Protein 7NU0 (pdb70)

Secondary structure (DSSP, 8-state):
--SS--HHHHHHHHHHHHHHHTTT-----TTS-EEEEEEPPPPSSS---HHHHHHHHHHHHHHHHHHHTT-EEE---EE--SSHHHHHHHHHTT--HHHHHHHHHHHHHHHHHHTT----GGG-EETTSHHHHHHHHHHHHHHHHHTSEEEE--EEEEETTTTEEE-GGGEETTEETTT-PBPEEEE--EEEE-GGGGHHHHHHGGGG-TBS-HHHHHHHHHHH-EEEEEEEEEEEPTTS-TT--THHHHEEEEEES-GGGGGG--EEEE-TTSHHHHHHHTT-HHHHHHHHHH-----EEEEEEEEE-TTT--EEEEEEETT--TTSSSSEEEE-TTT-HHHHHHHHHTT------EE-TTPPP-TTS--GGGG-SSS-EE-SSGGGTT--HHHHHHHHHHHHHHTTSEEEEEEES---EE-EES-SSSPBP-EEEETTTEEEEPPGGG---PPPS-----SSS-SGGG-HHHHEEE-TTT--EEEE---EE-THHHHTTHHHHTTSTT-SSSSS-HHHHHHH-SEEEEE--GGGTTTHHHHHHHHHHHHHHTTS---S-SEEEEE-PPPEEE--EEEE-TTSSEEEE-GGGEEEE--SSS---EEEETTT--B-EE--SEE--GGGT-PPPHHHHHHHH-HHHHHHHHHHSS-TTS-EE--HHHHHHHHHHHHHHHHHHHHHHHTT---PPP-S--TT--HHHHHHHHHHHHHHHHHHHIIIII---HHHHHHHHHHHHHHHTS---SHHHHHHHHHHHHHHHHHHTTTSHHHHHHHHHHH-SS-HHHH-SPPP-GGGGS--EEEEEEEETTEEEEEEEEETT--HHHHHHHHTTSHHHHHHHTTPPPSEEEEETTTEEEEE-

InterPro domains:
  IPR001412 Aminoacyl-tRNA synthetase, class I, conserved site [PS00178] (42-53)
  IPR002300 Aminoacyl-tRNA synthetase, class Ia [PF00133] (429-586)
  IPR002300 Aminoacyl-tRNA synthetase, class Ia [PF00133] (632-673)
  IPR002302 Leucine-tRNA ligase [MF_00049_B] (4-876)
  IPR002302 Leucine-tRNA ligase [PR00985] (127-144)
  IPR002302 Leucine-tRNA ligase [PR00985] (153-169)
  IPR002302 Leucine-tRNA ligase [PR00985] (185-198)
  IPR002302 Leucine-tRNA ligase [PR00985] (215-234)
  IPR002302 Leucine-tRNA ligase [PR00985] (499-517)
  IPR002302 Leucine-tRNA ligase [PR00985] (538-560)
  IPR002302 Leucine-tRNA ligase [PR00985] (571-581)
  IPR002302 Leucine-tRNA ligase [PTHR43740] (3-876)
  IPR002302 Leucine-tRNA ligase [TIGR00396] (5-876)
  IPR009008 Valyl/Leucyl/Isoleucyl-tRNA synthetase, editing domain [G3DSA:3.90.740.10] (241-422)
  IPR009008 Valyl/Leucyl/Isoleucyl-tRNA synthetase, editing domain [SSF50677] (226-427)
  IPR009080 Aminoacyl-tRNA synthetase, class Ia, anticodon-binding [SSF47323] (677-876)
  IPR013155 Methionyl/Valyl/Leucyl/Isoleucyl-tRNA synthetase, anticodon-binding [PF08264] (718-838)
  IPR014729 Rossmann-like alpha/beta/alpha sandwich fold [G3DSA:3.40.50.620] (32-240)
  IPR014729 Rossmann-like alpha/beta/alpha sandwich fold [G3DSA:3.40.50.620] (423-584)
  IPR015413 Methionyl/Leucyl tRNA synthetase [PF09334] (39-171)

Solvent-accessible surface area: 36883 Å² total; per-residue (Å²): 72,92,104,138,20,100,19,85,52,20,8,75,61,5,33,132,77,20,85,94,49,125,27,23,40,24,70,76,46,102,100,89,80,52,19,0,0,0,7,13,17,8,41,0,13,15,120,2,10,0,13,26,1,2,13,7,0,0,0,0,0,4,1,6,18,52,35,7,62,28,53,12,11,0,11,3,7,0,0,6,0,1,7,5,1,0,2,36,13,0,71,83,82,144,54,22,0,6,49,40,0,62,98,10,7,103,72,0,48,75,0,2,84,27,1,5,17,19,10,2,39,82,20,50,7,9,0,2,87,49,97,4,2,65,17,3,0,48,1,0,4,60,3,36,113,127,31,28,1,53,99,132,84,23,87,8,15,40,0,48,96,12,62,0,0,4,3,55,18,2,38,106,128,38,93,4,48,77,38,40,17,112,32,64,138,106,124,38,44,4,3,33,3,76,2,42,84,30,1,59,50,0,24,73,12,0,100,117,8,145,104,9,41,106,104,0,14,62,61,0,75,88,73,0,4,73,37,94,0,0,8,0,40,0,53,15,6,156,125,2,44,66,74,21,78,54,81,86,30,132,52,3,54,0,27,16,54,32,0,3,2,0,36,0,5,23,6,0,1,0,0,5,76,6,41,3,1,80,16,12,3,76,101,23,100,135,16,80,46,34,36,68,130,50,96,160,128,34,34,11,16,58,15,47,28,79,0,41,1,27,30,54,43,64,140,9,41,0,24,1,6,64,51,8,60,120,70,88,76,27,1,1,15,18,0,7,0,0,5,59,76,80,13,13,108,9,0,56,122,67,139,23,89,47,45,38,2,2,24,16,73,156,74,88,56,47,53,94,56,52,66,130,31,0,24,37,93,155,100,8,68,4,45,102,2,50,116,1,76,51,43,66,32,99,64,0,1,78,30,0,8,64,56,0,99,100,97,52,12,2,59,60,102,51,62,48,154,5,148,21,2,5,0,0,4,28,20,0,1,0,0,1,3,0,1,2,48,10,191,90,54,31,59,10,34,7,59,44,139,123,11,34,10,85,5,34,74,135,14,108,20,85,44,141,35,14,13,0,53,110,28,56,138,17,55,114,39,62,3,51,87,75,52,30,98,10,58,63,18,23,19,1,2,2,0,14,1,0,5,0,0,1,0,2,6,0,2,16,17,164,66,78,123,13,1,9,18,80,108,4,3,92,48,0,16,6,1,24,2,1,0,0,1,61,103,47,0,41,12,7,0,0,0,0,0,0,2,0,0,3,0,53,78,42,65,38,11,99,27,58,17,1,0,87,75,9,7,14,14,10,45,4,24,11,63,1,6,25,57,112,42,141,137,68,31,91,75,58,17,29,42,73,71,13,106,59,78,112,61,118,87,45,152,62,80,50,2,35,32,122,98,64,49,104,98,12,62,58,51,25,68,81,67,2,12,37,66,67,70,1,20,41,13,0,34,113,20,23,112,77,64,2,0,0,0,0,0,3,7,1,5,85,48,5,46,4,86,98,70,5,108,39,44,99,78,22,3,73,27,7,19,149,17,0,145,64,0,10,155,12,0,36,62,6,29,135,120,69,26,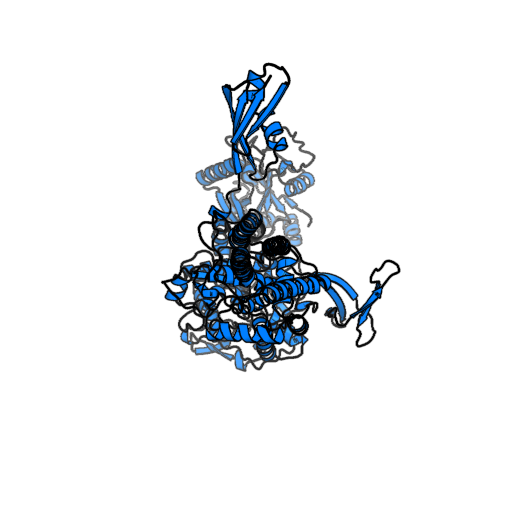51,61,192,25,35,86,46,114,21,112,71,16,46,66,110,6,49,71,0,2,69,50,1,12,40,4,1,41,80,0,30,47,0,1,34,164,91,20,28,1,24,42,0,2,37,13,0,56,93,0,0,73,56,22,84,116,20,122,20,58,62,117,68,0,27,18,0,0,1,19,0,0,17,5,0,0,37,0,0,2,0,0,0,0,0,0,0,2,29,0,7,54,68,5,46,86,59,112,0,42,125,45,15,31,8,110,38,38,123,62,1,52,109,64,51,109,40,67,2,82,0,36,10,98,38,49,66,88,24,114,18,78,13,52,66,118,28,60,61,68,75,12,60,64,32,0,68,82,24,83,15,0,60,73,100,20,136,77,106,109,40,169,53,35,95,40,67,124,51,51,47,0,27,0,30,40

B-factor: mean 41.92, std 20.34, range [17.04, 118.34]

Radius of gyration: 36.24 Å; Cα contacts (8 Å, |Δi|>4): 1679; chains: 1; bounding box: 106×95×85 Å

Sequence (865 aa):
MQEHYQPAAIEPAAQKKWDDARISNVSEDASKPKYYCLSMFPYPSGKLHMGHVRNYTIGDVLSRFKLLNGFNVMQPMGWDAFGMPAENAAMKNNVAPAAWTYDNIEYMKTQLKSLGFAVDWEREVATCKPEYYRWEQWLFTKLFEKGIVYRKNGTVNWDPVDQTVLANEQVIDGRGWRSGALIEKREIPMYYFKITDYAEELLNDLDKLEHWPEQVKTMQRNWIGKSRGMTVRFAVSDDSKQGLEGDYAKFLQVYTTRPDTLMGATYVAVAAEHPLATAAAADKPELQAFIAECKMEKKGVPTGRYVVNPLNGDKLEVWIANYVLWGYGDGAVMAVPAHDERDFEFAAKYNLPKKQVIAVGDNAFDANRWQEWYGDKENGVLVNSGDLDGLDFQTAFDAVAAKLQSQGAGEPKTQYRLRDWGISRQRYWGCPIPIVHCEKCGNVPVPADQLPVVLPENVVPDGMGSPLAKMPEFYETSCPCCGGAAKRETDTMDTFIESSWYFFRYMSPKFSDGMVSAESAKYWGAVDQYIGGIEHAIAHLLYARFFTKLMRDEGLVNVDEPFERRLLTQGMVVCETYYRENDKGGKDWINPADVELTFDDKGRPVSAVLKADGLPVVISGTEKMSKSKNNGVDPQELINAYGADTARLFMMFAAPPEQSLEWSDSGVEGAHRFLRRLWRTVYEYLKQGGAVKAFAGNQDGLSKELKDLRHKLHSTTAKVSDDYGRRQQFNTAIAAVMELLNQYDKTDTGSEQGRAVAQEVLEAAVRLLWPIVPHICETLWSSELNGAKLWEAGWPTVDEAALVKSEIEVMVQVNGKLRGKITVAADASKADLEAAALANEGAVKFMEGKPAKKIIVVPGRLVNIVV

Nearest PDB structures (foldseek):
  7nu0-assembly1_A  TM=1.001E+00  e=0.000E+00  Neisseria gonorrhoeae
  7nu9-assembly1_A  TM=1.000E+00  e=0.000E+00  Neisseria gonorrhoeae
  7nuc-assembly1_A  TM=1.000E+00  e=0.000E+00  Neisseria gonorrhoeae
  7nu2-assembly1_A  TM=8.880E-01  e=0.000E+00  Neisseria gonorrhoeae
  6ykw-assembly1_A  TM=8.894E-01  e=0.000E+00  Neisseria gonorrhoeae

Foldseek 3Di:
DDQDDDQVPQLVVVLVVCVVVCLLAFDLDPVFAAAEQEEQEDALQFFDFLLVLLQQLLSLLLQLQVLLVGHRYAYAYEYLQFFDRQCVSCVVVVHFSLVSRVVSRVNRVVLVSQLNRSHNHVLYDYCLDQLNVLFLLVLLQVCPVVVQKDKDWDKFWAAVQSGKTAWPLQQDPCHGVQFRHHTDIDTDIFIFRNLVVCLVVLLVCLVVQPFEPPVLNVVQNVQFAKAKKKKFWFAWDPVLQAQDDDCRSGTQIAIGSQLLCLLQFAAKEAECPQRSLCRLCVVPVVSVVVSVVLCVPKDKDWRPIWTARLQPGDTHTYMYISVQDPVNVRRMHTAALQQDVVSVVVCLVVVTDHDQFKDADPDDGDSNDDDNCSNVQARIATDPRPPSGGPHNVRSVVVSQVSCVVVVRMHMDMDTPDDTTGWWIQEQRAQFNQWKADPPPGTHGHDSVPPDLRRDRPDHDPSDTRPQVVCCVRFFDADPVPRHTIGGDRTHGHSLSSLLCVSQCSLPVSDNPHNHDQVSLVSNPANAEYEEASSCSHPNLSSNLSVVCSCVVVVNHVDNGRYNHYDHFAFAKEWWKWDQDPVRGTHTDEPVQKDFDADPVGHGDWIAGNVVRHTIDGDGMDGADSSNNHRHRVVVVCVVQRSLLSLQLSQAQDWGRDYGYDDVVSSVVSSVVLSVLSNLLVVLCVQPHADAADDDDCPVPDPLLLVLLLLQLVLLVVLCCCSPPVSTRNVNVVSLVVSVVSLVVGDLNDPVSRNNVLNSSLQSLLSCCSRRVSSSQVSNVRHDPDGSSVVRHDDRDVSSNDAAKAKEFEEEQPHTFDIDIGHPPDDPVSVVVGNCVDPRNVVVCVPDAFPDWDDDPRYYIYGYD

Structure (mmCIF, N/CA/C/O backbone):
data_7NU0
#
_entry.id   7NU0
#
_cell.length_a   48.511
_cell.length_b   81.441
_cell.length_c   215.713
_cell.angle_alpha   90.000
_cell.angle_beta   90.000
_cell.angle_gamma   90.000
#
_symmetry.space_group_name_H-M   'P 21 21 21'
#
loop_
_entity.id
_entity.type
_entity.pdbx_description
1 polymer 'Leucine--tRNA ligase'
2 non-polymer 1,2-ETHANEDIOL
3 non-polymer "ADENOSINE-5'-TRIPHOSPHATE"
4 non-polymer 'MAGNESIUM ION'
5 non-polymer 2-AMINO-4-METHYL-PENTAN-1-OL
6 non-polymer 'ZINC ION'
7 water water
#
loop_
_atom_site.group_PDB
_atom_site.id
_atom_site.type_symbol
_atom_site.label_atom_id
_atom_site.label_alt_id
_atom_site.label_comp_id
_atom_site.label_asym_id
_atom_site.label_entity_id
_atom_site.label_seq_id
_atom_site.pdbx_PDB_ins_code
_atom_site.Cartn_x
_atom_site.Cartn_y
_atom_site.Cartn_z
_atom_site.occupancy
_atom_site.B_iso_or_equiv
_atom_site.auth_seq_id
_atom_site.auth_comp_id
_atom_site.auth_asym_id
_atom_site.auth_atom_id
_atom_site.pdbx_PDB_model_num
ATOM 1 N N . MET A 1 2 ? 9.326 -48.246 -49.603 1.00 56.10 1 MET A N 1
ATOM 2 C CA . MET A 1 2 ? 9.042 -47.302 -48.524 1.00 50.83 1 MET A CA 1
ATOM 3 C C . MET A 1 2 ? 8.466 -48.016 -47.299 1.00 50.53 1 MET A C 1
ATOM 4 O O . MET A 1 2 ? 7.529 -48.805 -47.425 1.00 49.46 1 MET A O 1
ATOM 9 N N . GLN A 1 3 ? 9.026 -47.740 -46.120 1.00 41.11 2 GLN A N 1
ATOM 10 C CA . GLN A 1 3 ? 8.528 -48.356 -44.895 1.00 46.04 2 GLN A CA 1
ATOM 11 C C . GLN A 1 3 ? 7.191 -47.745 -44.487 1.00 43.02 2 GLN A C 1
ATOM 12 O O . GLN A 1 3 ? 6.937 -46.554 -44.689 1.00 40.50 2 GLN A O 1
ATOM 15 N N . GLU A 1 4 ? 6.337 -48.572 -43.882 1.00 38.09 3 GLU A N 1
ATOM 16 C CA . GLU A 1 4 ? 5.019 -48.094 -43.482 1.00 39.40 3 GLU A CA 1
ATOM 17 C C . GLU A 1 4 ? 5.090 -47.176 -42.268 1.00 39.06 3 GLU A C 1
ATOM 18 O O . GLU A 1 4 ? 4.304 -46.227 -42.163 1.00 35.40 3 GLU A O 1
ATOM 24 N N . HIS A 1 5 ? 6.010 -47.427 -41.342 1.00 36.48 4 HIS A N 1
ATOM 25 C CA . HIS A 1 5 ? 6.030 -46.669 -40.098 1.00 40.51 4 HIS A CA 1
ATOM 26 C C . HIS A 1 5 ? 6.986 -45.486 -40.185 1.00 35.92 4 HIS A C 1
ATOM 27 O O . HIS A 1 5 ? 8.102 -45.606 -40.695 1.00 35.38 4 HIS A O 1
ATOM 34 N N . TYR A 1 6 ? 6.517 -44.334 -39.701 1.00 30.63 5 TYR A N 1
ATOM 35 C CA . TYR A 1 6 ? 7.314 -43.113 -39.647 1.00 29.07 5 TYR A CA 1
ATOM 36 C C . TYR A 1 6 ? 8.311 -43.236 -38.501 1.00 33.38 5 TYR A C 1
ATOM 37 O O . TYR A 1 6 ? 7.919 -43.279 -37.330 1.00 29.67 5 TYR A O 1
ATOM 46 N N . GLN A 1 7 ? 9.598 -43.275 -38.837 1.00 28.49 6 GLN A N 1
ATOM 47 C CA . GLN A 1 7 ? 10.663 -43.633 -37.897 1.00 33.07 6 GLN A CA 1
ATOM 48 C C . GLN A 1 7 ? 11.747 -42.563 -37.930 1.00 31.93 6 GLN A C 1
ATOM 49 O O . GLN A 1 7 ? 12.750 -42.698 -38.644 1.00 32.87 6 GLN A O 1
ATOM 55 N N . PRO A 1 8 ? 11.577 -41.482 -37.154 1.00 30.47 7 PRO A N 1
ATOM 56 C CA . PRO A 1 8 ? 12.545 -40.373 -37.200 1.00 25.23 7 PRO A CA 1
ATOM 57 C C . PRO A 1 8 ? 13.986 -40.789 -36.963 1.00 28.22 7 PRO A C 1
ATOM 58 O O . PRO A 1 8 ? 14.884 -40.285 -37.648 1.00 26.05 7 PRO A O 1
ATOM 62 N N . ALA A 1 9 ? 14.232 -41.696 -36.009 1.00 25.61 8 ALA A N 1
ATOM 63 C CA . ALA A 1 9 ? 15.601 -42.101 -35.696 1.00 31.01 8 ALA A CA 1
ATOM 64 C C . ALA A 1 9 ? 16.304 -42.720 -36.897 1.00 30.67 8 ALA A C 1
ATOM 65 O O . ALA A 1 9 ? 17.537 -42.696 -36.972 1.00 38.12 8 ALA A O 1
ATOM 67 N N . ALA A 1 10 ? 15.549 -43.284 -37.836 1.00 36.38 9 ALA A N 1
ATOM 68 C CA . ALA A 1 10 ? 16.168 -43.793 -39.052 1.00 38.05 9 ALA A CA 1
ATOM 69 C C . ALA A 1 10 ? 16.409 -42.668 -40.052 1.00 41.66 9 ALA A C 1
ATOM 70 O O . ALA A 1 10 ? 17.539 -42.461 -40.511 1.00 44.29 9 ALA A O 1
ATOM 72 N N . ILE A 1 11 ? 15.370 -41.893 -40.357 1.00 30.95 10 ILE A N 1
ATOM 73 C CA . ILE A 1 11 ? 15.449 -40.991 -41.498 1.00 26.37 10 ILE A CA 1
ATOM 74 C C . ILE A 1 11 ? 16.136 -39.664 -41.187 1.00 26.30 10 ILE A C 1
ATOM 75 O O . ILE A 1 11 ? 16.693 -39.042 -42.103 1.00 28.06 10 ILE A O 1
ATOM 80 N N . GLU A 1 12 ? 16.146 -39.201 -39.930 1.00 23.53 11 GLU A N 1
ATOM 81 C CA . GLU A 1 12 ? 16.732 -37.884 -39.680 1.00 23.55 11 GLU A CA 1
ATOM 82 C C . GLU A 1 12 ? 18.253 -37.896 -39.760 1.00 27.66 11 GLU A C 1
ATOM 83 O O . GLU A 1 12 ? 18.817 -37.021 -40.443 1.00 25.76 11 GLU A O 1
ATOM 89 N N . PRO A 1 13 ? 18.977 -38.838 -39.137 1.00 28.64 12 PRO A N 1
ATOM 90 C CA . PRO A 1 13 ? 20.433 -38.878 -39.364 1.00 28.66 12 PRO A CA 1
ATOM 91 C C . PRO A 1 13 ? 20.801 -39.045 -40.829 1.00 27.95 12 PRO A C 1
ATOM 92 O O . PRO A 1 13 ? 21.801 -38.473 -41.284 1.00 27.11 12 PRO A O 1
ATOM 96 N N . ALA A 1 14 ? 20.019 -39.821 -41.584 1.00 25.70 13 ALA A N 1
ATOM 97 C CA . ALA A 1 14 ? 20.343 -40.058 -42.989 1.00 31.14 13 ALA A CA 1
ATOM 98 C C . ALA A 1 14 ? 20.151 -38.798 -43.826 1.00 29.91 13 ALA A C 1
ATOM 99 O O . ALA A 1 14 ? 20.943 -38.526 -44.737 1.00 28.74 13 ALA A O 1
ATOM 101 N N . ALA A 1 15 ? 19.105 -38.020 -43.540 1.00 26.72 14 ALA A N 1
ATOM 102 C CA . ALA A 1 15 ? 18.908 -36.760 -44.253 1.00 26.32 14 ALA A CA 1
ATOM 103 C C . ALA A 1 15 ? 20.007 -35.760 -43.915 1.00 27.04 14 ALA A C 1
ATOM 104 O O . ALA A 1 15 ? 20.503 -35.047 -44.795 1.00 28.87 14 ALA A O 1
ATOM 106 N N . GLN A 1 16 ? 20.403 -35.694 -42.646 1.00 25.96 15 GLN A N 1
ATOM 107 C CA . GLN A 1 16 ? 21.482 -34.788 -42.264 1.00 26.77 15 GLN A CA 1
ATOM 108 C C . GLN A 1 16 ? 22.794 -35.178 -42.942 1.00 28.61 15 GLN A C 1
ATOM 109 O O . GLN A 1 16 ? 23.514 -34.316 -43.458 1.00 26.98 15 GLN A O 1
ATOM 115 N N . LYS A 1 17 ? 23.108 -36.474 -42.979 1.00 25.01 16 LYS A N 1
ATOM 116 C CA . LYS A 1 17 ? 24.298 -36.918 -43.706 1.00 28.28 16 LYS A CA 1
ATOM 117 C C . LYS A 1 17 ? 24.225 -36.522 -45.177 1.00 29.60 16 LYS A C 1
ATOM 118 O O . LYS A 1 17 ? 25.224 -36.093 -45.767 1.00 31.32 16 LYS A O 1
ATOM 124 N N . LYS A 1 18 ? 23.043 -36.654 -45.782 1.00 27.67 17 LYS A N 1
ATOM 125 C CA . LYS A 1 18 ? 22.885 -36.326 -47.196 1.00 32.38 17 LYS A CA 1
ATOM 126 C C . LYS A 1 18 ? 23.117 -34.839 -47.449 1.00 34.59 17 LYS A C 1
ATOM 127 O O . LYS A 1 18 ? 23.815 -34.467 -48.402 1.00 28.88 17 LYS A O 1
ATOM 133 N N . TRP A 1 19 ? 22.559 -33.970 -46.596 1.00 26.96 18 TRP A N 1
ATOM 134 C CA . TRP A 1 19 ? 22.789 -32.534 -46.756 1.00 27.05 18 TRP A CA 1
ATOM 135 C C . TRP A 1 19 ? 24.242 -32.171 -46.482 1.00 28.80 18 TRP A C 1
ATOM 136 O O . TRP A 1 19 ? 24.819 -31.332 -47.185 1.00 30.83 18 TRP A O 1
ATOM 147 N N . ASP A 1 20 ? 24.840 -32.770 -45.445 1.00 25.34 19 ASP A N 1
ATOM 148 C CA . ASP A 1 20 ? 26.234 -32.484 -45.116 1.00 30.29 19 ASP A CA 1
ATOM 149 C C . ASP A 1 20 ? 27.156 -32.864 -46.267 1.00 33.11 19 ASP A C 1
ATOM 150 O O . ASP A 1 20 ? 28.054 -32.097 -46.640 1.00 29.78 19 ASP A O 1
ATOM 155 N N . ASP A 1 21 ? 26.960 -34.062 -46.825 1.00 27.78 20 ASP A N 1
ATOM 156 C CA . ASP A 1 21 ? 27.800 -34.517 -47.926 1.00 32.25 20 ASP A CA 1
ATOM 157 C C . ASP A 1 21 ? 27.678 -33.591 -49.129 1.00 33.99 20 ASP A C 1
ATOM 158 O O . ASP A 1 21 ? 28.678 -33.284 -49.790 1.00 34.44 20 ASP A O 1
ATOM 163 N N . ALA A 1 22 ? 26.462 -33.125 -49.421 1.00 28.62 21 ALA A N 1
ATOM 164 C CA . ALA A 1 22 ? 26.229 -32.216 -50.537 1.00 34.62 21 ALA A CA 1
ATOM 165 C C . ALA A 1 22 ? 26.751 -30.809 -50.274 1.00 35.05 21 ALA A C 1
ATOM 166 O O . ALA A 1 22 ? 26.823 -30.010 -51.215 1.00 32.58 21 ALA A O 1
ATOM 168 N N . ARG A 1 23 ? 27.100 -30.489 -49.026 1.00 27.99 22 ARG A N 1
ATOM 169 C CA . ARG A 1 23 ? 27.645 -29.179 -48.661 1.00 29.55 22 ARG A CA 1
ATOM 170 C C . ARG A 1 23 ? 26.687 -28.046 -49.021 1.00 32.47 22 ARG A C 1
ATOM 171 O O . ARG A 1 23 ? 27.108 -26.938 -49.359 1.00 32.27 22 ARG A O 1
ATOM 179 N N . ILE A 1 24 ? 25.383 -28.321 -48.917 1.00 30.07 23 ILE A N 1
ATOM 180 C CA . ILE A 1 24 ? 24.356 -27.342 -49.271 1.00 32.64 23 ILE A CA 1
ATOM 181 C C . ILE A 1 24 ? 24.496 -26.064 -48.455 1.00 32.46 23 ILE A C 1
ATOM 182 O O . ILE A 1 24 ? 24.235 -24.961 -48.958 1.00 31.16 23 ILE A O 1
ATOM 187 N N . SER A 1 25 ? 24.908 -26.176 -47.196 1.00 28.04 24 SER A N 1
ATOM 188 C CA . SER A 1 25 ? 24.946 -25.025 -46.305 1.00 22.40 24 SER A CA 1
ATOM 189 C C . SER A 1 25 ? 26.321 -24.385 -46.193 1.00 26.60 24 SER A C 1
ATOM 190 O O . SER A 1 25 ? 26.455 -23.361 -45.515 1.00 26.81 24 SER A O 1
ATOM 193 N N . ASN A 1 26 ? 27.337 -24.936 -46.848 1.00 28.96 25 ASN A N 1
ATOM 194 C CA . ASN A 1 26 ? 28.674 -24.355 -46.825 1.00 26.45 25 ASN A CA 1
ATOM 195 C C . ASN A 1 26 ? 28.803 -23.417 -48.021 1.00 36.54 25 ASN A C 1
ATOM 196 O O . ASN A 1 26 ? 28.844 -23.871 -49.168 1.00 36.23 25 ASN A O 1
ATOM 201 N N . VAL A 1 27 ? 28.856 -22.109 -47.764 1.00 26.74 26 VAL A N 1
ATOM 202 C CA . VAL A 1 27 ? 28.754 -21.134 -48.843 1.00 26.37 26 VAL A CA 1
ATOM 203 C C . VAL A 1 27 ? 30.024 -20.301 -48.927 1.00 32.67 26 VAL A C 1
ATOM 204 O O . VAL A 1 27 ? 30.764 -20.132 -47.951 1.00 26.62 26 VAL A O 1
ATOM 208 N N . SER A 1 28 ? 30.275 -19.796 -50.125 1.00 28.94 27 SER A N 1
ATOM 209 C CA . SER A 1 28 ? 31.394 -18.924 -50.435 1.00 30.70 27 SER A CA 1
ATOM 210 C C . SER A 1 28 ? 30.845 -17.615 -50.989 1.00 36.60 27 SER A C 1
ATOM 211 O O . SER A 1 28 ? 29.633 -17.434 -51.128 1.00 33.27 27 SER A O 1
ATOM 214 N N . GLU A 1 29 ? 31.745 -16.694 -51.323 1.00 30.84 28 GLU A N 1
ATOM 215 C CA . GLU A 1 29 ? 31.328 -15.412 -51.885 1.00 30.51 28 GLU A CA 1
ATOM 216 C C . GLU A 1 29 ? 31.076 -15.606 -53.381 1.00 41.24 28 GLU A C 1
ATOM 217 O O . GLU A 1 29 ? 31.890 -15.265 -54.241 1.00 43.40 28 GLU A O 1
ATOM 223 N N . ASP A 1 30 ? 29.900 -16.163 -53.684 1.00 41.60 29 ASP A N 1
ATOM 224 C CA . ASP A 1 30 ? 29.536 -16.596 -55.033 1.00 45.70 29 ASP A CA 1
ATOM 225 C C . ASP A 1 30 ? 28.783 -15.478 -55.750 1.00 46.92 29 ASP A C 1
ATOM 226 O O . ASP A 1 30 ? 27.624 -15.191 -55.430 1.00 42.47 29 ASP A O 1
ATOM 231 N N . ALA A 1 31 ? 29.431 -14.866 -56.739 1.00 47.63 30 ALA A N 1
ATOM 232 C CA . ALA A 1 31 ? 28.823 -13.796 -57.517 1.00 55.75 30 ALA A CA 1
ATOM 233 C C . ALA A 1 31 ? 27.778 -14.296 -58.504 1.00 50.81 30 ALA A C 1
ATOM 234 O O . ALA A 1 31 ? 27.112 -13.472 -59.141 1.00 50.17 30 ALA A O 1
ATOM 236 N N . SER A 1 32 ? 27.614 -15.615 -58.642 1.00 45.22 31 SER A N 1
ATOM 237 C CA . SER A 1 32 ? 26.628 -16.164 -59.565 1.00 48.49 31 SER A CA 1
ATOM 238 C C . SER A 1 32 ? 25.218 -16.135 -58.988 1.00 49.65 31 SER A C 1
ATOM 239 O O . SER A 1 32 ? 24.246 -16.083 -59.750 1.00 51.04 31 SER A O 1
ATOM 242 N N . LYS A 1 33 ? 25.083 -16.170 -57.661 1.00 44.12 32 LYS A N 1
ATOM 243 C CA . LYS A 1 33 ? 23.781 -16.175 -57.014 1.00 45.43 32 LYS A CA 1
ATOM 244 C C . LYS A 1 33 ? 23.658 -14.987 -56.068 1.00 34.56 32 LYS A C 1
ATOM 245 O O . LYS A 1 33 ? 24.648 -14.567 -55.463 1.00 34.69 32 LYS A O 1
ATOM 251 N N . PRO A 1 34 ? 22.460 -14.428 -55.916 1.00 33.54 33 PRO A N 1
ATOM 252 C CA . PRO A 1 34 ? 22.291 -13.310 -54.982 1.00 33.15 33 PRO A CA 1
ATOM 253 C C . PRO A 1 34 ? 22.436 -13.774 -53.538 1.00 33.12 33 PRO A C 1
ATOM 254 O O . PRO A 1 34 ? 21.928 -14.829 -53.149 1.00 28.34 33 PRO A O 1
ATOM 258 N N . LYS A 1 35 ? 23.153 -12.982 -52.748 1.00 32.67 34 LYS A N 1
ATOM 259 C CA . LYS A 1 35 ? 23.433 -13.369 -51.375 1.00 31.07 34 LYS A CA 1
ATOM 260 C C . LYS A 1 35 ? 22.200 -13.186 -50.497 1.00 30.10 34 LYS A C 1
ATOM 261 O O . LYS A 1 35 ? 21.339 -12.336 -50.753 1.00 26.26 34 LYS A O 1
ATOM 267 N N . TYR A 1 36 ? 22.120 -14.006 -49.451 1.00 23.33 35 TYR A N 1
ATOM 268 C CA . TYR A 1 36 ? 21.103 -13.853 -48.415 1.00 24.05 35 TYR A CA 1
ATOM 269 C C . TYR A 1 36 ? 21.734 -14.260 -47.095 1.00 26.76 35 TYR A C 1
ATOM 270 O O . TYR A 1 36 ? 22.128 -15.416 -46.926 1.00 26.86 35 TYR A O 1
ATOM 279 N N . TYR A 1 37 ? 21.838 -13.315 -46.175 1.00 22.86 36 TYR A N 1
ATOM 280 C CA . TYR A 1 37 ? 22.503 -13.536 -44.896 1.00 20.98 36 TYR A CA 1
ATOM 281 C C . TYR A 1 37 ? 21.413 -13.528 -43.836 1.00 23.12 36 TYR A C 1
ATOM 282 O O . TYR A 1 37 ? 20.853 -12.474 -43.523 1.00 22.13 36 TYR A O 1
ATOM 291 N N . CYS A 1 38 ? 21.084 -14.711 -43.325 1.00 17.04 37 CYS A N 1
ATOM 292 C CA . CYS A 1 38 ? 20.063 -14.883 -42.302 1.00 22.47 37 CYS A CA 1
ATOM 293 C C . CYS A 1 38 ? 20.750 -15.306 -41.013 1.00 25.24 37 CYS A C 1
ATOM 294 O O . CYS A 1 38 ? 21.492 -16.290 -40.999 1.00 26.36 37 CYS A O 1
ATOM 297 N N . LEU A 1 39 ? 20.503 -14.563 -39.940 1.00 25.79 38 LEU A N 1
ATOM 298 C CA . LEU A 1 39 ? 21.249 -14.717 -38.700 1.00 23.68 38 LEU A CA 1
ATOM 299 C C . LEU A 1 39 ? 20.290 -14.777 -37.523 1.00 24.44 38 LEU A C 1
ATOM 300 O O . LEU A 1 39 ? 19.433 -13.900 -37.376 1.00 21.08 38 LEU A O 1
ATOM 305 N N . SER A 1 40 ? 20.428 -15.811 -36.690 1.00 18.19 39 SER A N 1
ATOM 306 C CA . SER A 1 40 ? 19.745 -15.872 -35.403 1.00 22.50 39 SER A CA 1
ATOM 307 C C . SER A 1 40 ? 20.736 -15.523 -34.294 1.00 24.32 39 SER A C 1
ATOM 308 O O . SER A 1 40 ? 21.910 -15.895 -34.360 1.00 23.28 39 SER A O 1
ATOM 311 N N . MET A 1 41 ? 20.261 -14.821 -33.266 1.00 21.94 40 MET A N 1
ATOM 312 C CA . MET A 1 41 ? 21.167 -14.370 -32.213 1.00 17.55 40 MET A CA 1
ATOM 313 C C . MET A 1 41 ? 21.798 -15.561 -31.508 1.00 20.50 40 MET A C 1
ATOM 314 O O . MET A 1 41 ? 21.091 -16.467 -31.050 1.00 20.85 40 MET A O 1
ATOM 319 N N . PHE A 1 42 ? 23.157 -15.558 -31.418 1.00 21.74 41 PHE A N 1
ATOM 320 C CA . PHE A 1 42 ? 23.832 -16.759 -30.940 1.00 21.90 41 PHE A CA 1
ATOM 321 C C . PHE A 1 42 ? 23.730 -16.891 -29.416 1.00 23.56 41 PHE A C 1
ATOM 322 O O . PHE A 1 42 ? 23.541 -15.898 -28.708 1.00 21.98 41 PHE A O 1
ATOM 330 N N . PRO A 1 43 ? 23.778 -18.117 -28.899 1.00 20.13 42 PRO A N 1
ATOM 331 C CA . PRO A 1 43 ? 23.494 -18.331 -27.477 1.00 19.35 42 PRO A CA 1
ATOM 332 C C . PRO A 1 43 ? 24.720 -18.139 -26.591 1.00 22.48 42 PRO A C 1
ATOM 333 O O . PRO A 1 43 ? 25.868 -18.312 -27.004 1.00 20.31 42 PRO A O 1
ATOM 337 N N . TYR A 1 44 ? 24.443 -17.818 -25.319 1.00 22.63 43 TYR A N 1
ATOM 338 C CA . TYR A 1 44 ? 25.460 -17.935 -24.280 1.00 24.41 43 TYR A CA 1
ATOM 339 C C . TYR A 1 44 ? 25.639 -19.404 -23.894 1.00 22.74 43 TYR A C 1
ATOM 340 O O . TYR A 1 44 ? 24.655 -20.144 -23.812 1.00 23.67 43 TYR A O 1
ATOM 349 N N . PRO A 1 45 ? 26.874 -19.854 -23.654 1.00 22.41 44 PRO A N 1
ATOM 350 C CA . PRO A 1 45 ? 27.071 -21.184 -23.041 1.00 32.35 44 PRO A CA 1
ATOM 351 C C . PRO A 1 45 ? 26.781 -21.132 -21.547 1.00 29.34 44 PRO A C 1
ATOM 352 O O . PRO A 1 45 ? 27.677 -21.158 -20.696 1.00 27.35 44 PRO A O 1
ATOM 356 N N . SER A 1 46 ? 25.495 -21.038 -21.222 1.00 26.38 45 SER A N 1
ATOM 357 C CA . SER A 1 46 ? 25.036 -20.851 -19.851 1.00 27.76 45 SER A CA 1
ATOM 358 C C . SER A 1 46 ? 24.125 -21.985 -19.396 1.00 31.19 45 SER A C 1
ATOM 359 O O . SER A 1 46 ? 23.369 -21.820 -18.432 1.00 27.26 45 SER A O 1
ATOM 362 N N . GLY A 1 47 ? 24.177 -23.127 -20.073 1.00 25.77 46 GLY A N 1
ATOM 363 C CA . GLY A 1 47 ? 23.356 -24.277 -19.763 1.00 31.78 46 GLY A CA 1
ATOM 364 C C . GLY A 1 47 ? 22.981 -25.008 -21.039 1.00 34.04 46 GLY A C 1
ATOM 365 O O . GLY A 1 47 ? 23.546 -24.771 -22.104 1.00 28.33 46 GLY A O 1
ATOM 366 N N . LYS A 1 48 ? 22.001 -25.901 -20.935 1.00 28.40 47 LYS A N 1
ATOM 367 C CA . LYS A 1 48 ? 21.522 -26.618 -22.108 1.00 26.14 47 LYS A CA 1
ATOM 368 C C . LYS A 1 48 ? 20.545 -25.756 -22.895 1.00 23.05 47 LYS A C 1
ATOM 369 O O . LYS A 1 48 ? 19.757 -25.002 -22.320 1.00 30.42 47 LYS A O 1
ATOM 375 N N . LEU A 1 49 ? 20.597 -25.868 -24.219 1.00 26.76 48 LEU A N 1
ATOM 376 C CA . LEU A 1 49 ? 19.543 -25.260 -25.018 1.00 25.04 48 LEU A CA 1
ATOM 377 C C . LEU A 1 49 ? 18.196 -25.879 -24.653 1.00 24.73 48 LEU A C 1
ATOM 378 O O . LEU A 1 49 ? 18.114 -26.983 -24.100 1.00 25.99 48 LEU A O 1
ATOM 383 N N . HIS A 1 50 ? 17.127 -25.136 -24.935 1.00 25.29 49 HIS A N 1
ATOM 384 C CA . HIS A 1 50 ? 15.778 -25.581 -24.626 1.00 24.94 49 HIS A CA 1
ATOM 385 C C . HIS A 1 50 ? 14.875 -25.267 -25.815 1.00 23.11 49 HIS A C 1
ATOM 386 O O . HIS A 1 50 ? 15.327 -24.766 -26.853 1.00 24.68 49 HIS A O 1
ATOM 393 N N . MET A 1 51 ? 13.585 -25.572 -25.661 1.00 23.61 50 MET A N 1
ATOM 394 C CA . MET A 1 51 ? 12.650 -25.449 -26.777 1.00 22.00 50 MET A CA 1
ATOM 395 C C . MET A 1 51 ? 12.435 -23.997 -27.207 1.00 24.07 50 MET A C 1
ATOM 396 O O . MET A 1 51 ? 12.005 -23.754 -28.343 1.00 27.08 50 MET A O 1
ATOM 401 N N . GLY A 1 52 ? 12.742 -23.028 -26.342 1.00 23.98 51 GLY A N 1
ATOM 402 C CA . GLY A 1 52 ? 12.743 -21.639 -26.783 1.00 23.00 51 GLY A CA 1
ATOM 403 C C . GLY A 1 52 ? 13.800 -21.372 -27.842 1.00 28.06 51 GLY A C 1
ATOM 404 O O . GLY A 1 52 ? 13.547 -20.668 -28.827 1.00 21.56 51 GLY A O 1
ATOM 405 N N . HIS A 1 53 ? 14.998 -21.935 -27.660 1.00 21.94 52 HIS A N 1
ATOM 406 C CA . HIS A 1 53 ? 16.003 -21.884 -28.720 1.00 24.41 52 HIS A CA 1
ATOM 407 C C . HIS A 1 53 ? 15.517 -22.567 -29.987 1.00 25.50 52 HIS A C 1
ATOM 408 O O . HIS A 1 53 ? 15.798 -22.098 -31.097 1.00 27.18 52 HIS A O 1
ATOM 415 N N . VAL A 1 54 ? 14.813 -23.691 -29.850 1.00 22.86 53 VAL A N 1
ATOM 416 C CA . VAL A 1 54 ? 14.259 -24.352 -31.030 1.00 24.41 53 VAL A CA 1
ATOM 417 C C . VAL A 1 54 ? 13.359 -23.397 -31.797 1.00 25.34 53 VAL A C 1
ATOM 418 O O . VAL A 1 54 ? 13.435 -23.309 -33.026 1.00 24.01 53 VAL A O 1
ATOM 422 N N . ARG A 1 55 ? 12.515 -22.644 -31.091 1.00 23.50 54 ARG A N 1
ATOM 423 C CA . ARG A 1 55 ? 11.647 -21.697 -31.788 1.00 22.03 54 ARG A CA 1
ATOM 424 C C . ARG A 1 55 ? 12.466 -20.625 -32.497 1.00 22.01 54 ARG A C 1
ATOM 425 O O . ARG A 1 55 ? 12.249 -20.350 -33.685 1.00 23.63 54 ARG A O 1
ATOM 433 N N . ASN A 1 56 ? 13.413 -20.005 -31.776 1.00 22.52 55 ASN A N 1
ATOM 434 C CA . ASN A 1 56 ? 14.266 -18.958 -32.345 1.00 23.58 55 ASN A CA 1
ATOM 435 C C . ASN A 1 56 ? 14.976 -19.456 -33.597 1.00 25.02 55 ASN A C 1
ATOM 436 O O . ASN A 1 56 ? 14.938 -18.815 -34.653 1.00 21.37 55 ASN A O 1
ATOM 441 N N . TYR A 1 57 ? 15.631 -20.607 -33.491 1.00 20.35 56 TYR A N 1
ATOM 442 C CA . TYR A 1 57 ? 16.514 -21.060 -34.551 1.00 20.00 56 TYR A CA 1
ATOM 443 C C . TYR A 1 57 ? 15.769 -21.781 -35.667 1.00 23.26 56 TYR A C 1
ATOM 444 O O . TYR A 1 57 ? 16.262 -21.805 -36.805 1.00 25.42 56 TYR A O 1
ATOM 453 N N . THR A 1 58 ? 14.595 -22.352 -35.380 1.00 22.18 57 THR A N 1
ATOM 454 C CA . THR A 1 58 ? 13.778 -22.900 -36.465 1.00 22.69 57 THR A CA 1
ATOM 455 C C . THR A 1 58 ? 13.198 -21.782 -37.328 1.00 21.95 57 THR A C 1
ATOM 456 O O . THR A 1 58 ? 13.124 -21.919 -38.554 1.00 23.31 57 THR A O 1
ATOM 460 N N . ILE A 1 59 ? 12.790 -20.662 -36.716 1.00 21.16 58 ILE A N 1
ATOM 461 C CA . ILE A 1 59 ? 12.354 -19.508 -37.510 1.00 26.99 58 ILE A CA 1
ATOM 462 C C . ILE A 1 59 ? 13.439 -19.105 -38.503 1.00 25.95 58 ILE A C 1
ATOM 463 O O . ILE A 1 59 ? 13.181 -18.938 -39.705 1.00 21.78 58 ILE A O 1
ATOM 468 N N . GLY A 1 60 ? 14.673 -18.940 -38.015 1.00 21.93 59 GLY A N 1
ATOM 469 C CA . GLY A 1 60 ? 15.776 -18.638 -38.917 1.00 23.49 59 GLY A CA 1
ATOM 470 C C . GLY A 1 60 ? 15.957 -19.703 -39.984 1.00 25.97 59 GLY A C 1
ATOM 471 O O . GLY A 1 60 ? 16.184 -19.393 -41.158 1.00 22.31 59 GLY A O 1
ATOM 472 N N . ASP A 1 61 ? 15.826 -20.973 -39.600 1.00 21.46 60 ASP A N 1
ATOM 473 C CA . ASP A 1 61 ? 16.057 -22.041 -40.566 1.00 22.03 60 ASP A CA 1
ATOM 474 C C . ASP A 1 61 ? 14.968 -22.074 -41.639 1.00 23.86 60 ASP A C 1
ATOM 475 O O . ASP A 1 61 ? 15.253 -22.383 -42.804 1.00 25.83 60 ASP A O 1
ATOM 480 N N . VAL A 1 62 ? 13.722 -21.771 -41.268 1.00 21.08 61 VAL A N 1
ATOM 481 C CA . VAL A 1 62 ? 12.639 -21.715 -42.258 1.00 21.16 61 VAL A CA 1
ATOM 482 C C . VAL A 1 62 ? 12.946 -20.649 -43.299 1.00 26.04 61 VAL A C 1
ATOM 483 O O . VAL A 1 62 ? 12.870 -20.889 -44.513 1.00 24.36 61 VAL A O 1
ATOM 487 N N . LEU A 1 63 ? 13.309 -19.451 -42.834 1.00 22.65 62 LEU A N 1
ATOM 488 C CA . LEU A 1 63 ? 13.602 -18.361 -43.762 1.00 20.85 62 LEU A CA 1
ATOM 489 C C . LEU A 1 63 ? 14.820 -18.689 -44.617 1.00 24.58 62 LEU A C 1
ATOM 490 O O . LEU A 1 63 ? 14.830 -18.421 -45.826 1.00 26.90 62 LEU A O 1
ATOM 495 N N . SER A 1 64 ? 15.836 -19.318 -44.018 1.00 21.41 63 SER A N 1
ATOM 496 C CA . SER A 1 64 ? 17.027 -19.692 -44.772 1.00 19.51 63 SER A CA 1
ATOM 497 C C . SER A 1 64 ? 16.698 -20.738 -45.829 1.00 23.86 63 SER A C 1
ATOM 498 O O . SER A 1 64 ? 17.095 -20.607 -46.993 1.00 22.55 63 SER A O 1
ATOM 501 N N . ARG A 1 65 ? 15.962 -21.790 -45.440 1.00 20.14 64 ARG A N 1
ATOM 502 C CA . ARG A 1 65 ? 15.658 -22.859 -46.386 1.00 25.24 64 ARG A CA 1
ATOM 503 C C . ARG A 1 65 ? 14.696 -22.397 -47.477 1.00 23.67 64 ARG A C 1
ATOM 504 O O . ARG A 1 65 ? 14.770 -22.892 -48.609 1.00 24.40 64 ARG A O 1
ATOM 512 N N . PHE A 1 66 ? 13.788 -21.464 -47.160 1.00 21.53 65 PHE A N 1
ATOM 513 C CA . PHE A 1 66 ? 12.931 -20.869 -48.185 1.00 22.14 65 PHE A CA 1
ATOM 514 C C . PHE A 1 66 ? 13.765 -20.146 -49.236 1.00 24.95 65 PHE A C 1
ATOM 515 O O . PHE A 1 66 ? 13.580 -20.344 -50.446 1.00 22.71 65 PHE A O 1
ATOM 523 N N . LYS A 1 67 ? 14.699 -19.304 -48.791 1.00 22.63 66 LYS A N 1
ATOM 524 C CA . LYS A 1 67 ? 15.526 -18.558 -49.733 1.00 21.51 66 LYS A CA 1
ATOM 525 C C . LYS A 1 67 ? 16.452 -19.487 -50.510 1.00 27.06 66 LYS A C 1
ATOM 526 O O . LYS A 1 67 ? 16.699 -19.267 -51.703 1.00 22.90 66 LYS A O 1
ATOM 532 N N . LEU A 1 68 ? 16.961 -20.537 -49.855 1.00 21.99 67 LEU A N 1
ATOM 533 C CA . LEU A 1 68 ? 17.772 -21.539 -50.549 1.00 26.81 67 LEU A CA 1
ATOM 534 C C . LEU A 1 68 ? 17.020 -22.143 -51.735 1.00 26.61 67 LEU A C 1
ATOM 535 O O . LEU A 1 68 ? 17.568 -22.267 -52.838 1.00 24.59 67 LEU A O 1
ATOM 540 N N . LEU A 1 69 ? 15.766 -22.547 -51.520 1.00 25.24 68 LEU A N 1
ATOM 541 C CA . LEU A 1 69 ? 14.969 -23.133 -52.597 1.00 26.53 68 LEU A CA 1
ATOM 542 C C . LEU A 1 69 ? 14.625 -22.128 -53.687 1.00 28.56 68 LEU A C 1
ATOM 543 O O . LEU A 1 69 ? 14.238 -22.535 -54.788 1.00 31.12 68 LEU A O 1
ATOM 548 N N . ASN A 1 70 ? 14.742 -20.834 -53.405 1.00 26.98 69 ASN A N 1
ATOM 549 C CA . ASN A 1 70 ? 14.468 -19.785 -54.370 1.00 26.30 69 ASN A CA 1
ATOM 550 C C . ASN A 1 70 ? 15.730 -19.250 -55.043 1.00 29.59 69 ASN A C 1
ATOM 551 O O . ASN A 1 70 ? 15.687 -18.184 -55.667 1.00 34.53 69 ASN A O 1
ATOM 556 N N . GLY A 1 71 ? 16.841 -19.970 -54.936 1.00 26.43 70 GLY A N 1
ATOM 557 C CA . GLY A 1 71 ? 18.031 -19.633 -55.692 1.00 34.06 70 GLY A CA 1
ATOM 558 C C . GLY A 1 71 ? 18.945 -18.602 -55.067 1.00 35.30 70 GLY A C 1
ATOM 559 O O . GLY A 1 71 ? 19.762 -18.008 -55.780 1.00 30.84 70 GLY A O 1
ATOM 560 N N . PHE A 1 72 ? 18.847 -18.366 -53.765 1.00 25.65 71 PHE A N 1
ATOM 561 C CA . PHE A 1 72 ? 19.784 -17.456 -53.124 1.00 23.44 71 PHE A CA 1
ATOM 562 C C . PHE A 1 72 ? 21.005 -18.217 -52.605 1.00 24.63 71 PHE A C 1
ATOM 563 O O . PHE A 1 72 ? 20.958 -19.422 -52.355 1.00 28.97 71 PHE A O 1
ATOM 571 N N . ASN A 1 73 ? 22.113 -17.489 -52.465 1.00 28.63 72 ASN A N 1
ATOM 572 C CA . ASN A 1 73 ? 23.322 -17.990 -51.810 1.00 27.74 72 ASN A CA 1
ATOM 573 C C . ASN A 1 73 ? 23.193 -17.658 -50.324 1.00 27.41 72 ASN A C 1
ATOM 574 O O . ASN A 1 73 ? 23.471 -16.533 -49.900 1.00 28.81 72 ASN A O 1
ATOM 579 N N . VAL A 1 74 ? 22.752 -18.632 -49.532 1.00 23.03 73 VAL A N 1
ATOM 580 C CA . VAL A 1 74 ? 22.276 -18.397 -48.170 1.00 23.34 73 VAL A CA 1
ATOM 581 C C . VAL A 1 74 ? 23.406 -18.684 -47.189 1.00 23.55 73 VAL A C 1
ATOM 582 O O . VAL A 1 74 ? 23.906 -19.812 -47.127 1.00 25.24 73 VAL A O 1
ATOM 586 N N . MET A 1 75 ? 23.801 -17.674 -46.412 1.00 23.47 74 MET A N 1
ATOM 587 C CA . MET A 1 75 ? 24.700 -17.865 -45.281 1.00 23.95 74 MET A CA 1
ATOM 588 C C . MET A 1 75 ? 23.880 -17.829 -43.997 1.00 25.79 74 MET A C 1
ATOM 589 O O . MET A 1 75 ? 23.247 -16.813 -43.686 1.00 22.51 74 MET A O 1
ATOM 594 N N . GLN A 1 76 ? 23.887 -18.936 -43.259 1.00 22.70 75 GLN A N 1
ATOM 595 C CA . GLN A 1 76 ? 23.199 -19.017 -41.970 1.00 21.33 75 GLN A CA 1
ATOM 596 C C . GLN A 1 76 ? 24.203 -19.545 -40.956 1.00 26.59 75 GLN A C 1
ATOM 597 O O . GLN A 1 76 ? 24.431 -20.766 -40.883 1.00 24.37 75 GLN A O 1
ATOM 603 N N . PRO A 1 77 ? 24.848 -18.669 -40.187 1.00 19.61 76 PRO A N 1
ATOM 604 C CA . PRO A 1 77 ? 25.968 -19.121 -39.354 1.00 20.72 76 PRO A CA 1
ATOM 605 C C . PRO A 1 77 ? 25.594 -19.233 -37.887 1.00 23.05 76 PRO A C 1
ATOM 606 O O . PRO A 1 77 ? 24.675 -18.557 -37.408 1.00 23.81 76 PRO A O 1
ATOM 610 N N . MET A 1 78 ? 26.295 -20.107 -37.173 1.00 22.71 77 MET A N 1
ATOM 611 C CA . MET A 1 78 ? 26.089 -20.299 -35.748 1.00 23.91 77 MET A CA 1
ATOM 612 C C . MET A 1 78 ? 27.438 -20.214 -35.049 1.00 24.56 77 MET A C 1
ATOM 613 O O . MET A 1 78 ? 28.492 -20.431 -35.653 1.00 23.46 77 MET A O 1
ATOM 618 N N . GLY A 1 79 ? 27.390 -19.852 -33.778 1.00 26.66 78 GLY A N 1
ATOM 619 C CA . GLY A 1 79 ? 28.588 -19.684 -32.985 1.00 21.51 78 GLY A CA 1
ATOM 620 C C . GLY A 1 79 ? 28.182 -19.422 -31.555 1.00 20.70 78 GLY A C 1
ATOM 621 O O . GLY A 1 79 ? 27.012 -19.553 -31.195 1.00 20.73 78 GLY A O 1
ATOM 622 N N . TRP A 1 80 ? 29.162 -19.046 -30.735 1.00 22.94 79 TRP A N 1
ATOM 623 C CA . TRP A 1 80 ? 29.016 -19.130 -29.287 1.00 22.32 79 TRP A CA 1
ATOM 624 C C . TRP A 1 80 ? 29.440 -17.820 -28.637 1.00 21.80 79 TRP A C 1
ATOM 625 O O . TRP A 1 80 ? 30.590 -17.392 -28.786 1.00 20.99 79 TRP A O 1
ATOM 636 N N . ASP A 1 81 ? 28.509 -17.199 -27.907 1.00 19.40 80 ASP A N 1
ATOM 637 C CA . ASP A 1 81 ? 28.741 -15.936 -27.199 1.00 18.04 80 ASP A CA 1
ATOM 638 C C . ASP A 1 81 ? 29.399 -16.305 -25.869 1.00 23.84 80 ASP A C 1
ATOM 639 O O . ASP A 1 81 ? 28.764 -16.353 -24.814 1.00 21.30 80 ASP A O 1
ATOM 644 N N . ALA A 1 82 ? 30.710 -16.581 -25.929 1.00 21.24 81 ALA A N 1
ATOM 645 C CA . ALA A 1 82 ? 31.350 -17.476 -24.971 1.00 22.74 81 ALA A CA 1
ATOM 646 C C . ALA A 1 82 ? 32.087 -16.785 -23.826 1.00 26.71 81 ALA A C 1
ATOM 647 O O . ALA A 1 82 ? 32.506 -17.472 -22.884 1.00 24.92 81 ALA A O 1
ATOM 649 N N . PHE A 1 83 ? 32.262 -15.471 -23.877 1.00 23.58 82 PHE A N 1
ATOM 650 C CA . PHE A 1 83 ? 32.977 -14.722 -22.853 1.00 28.20 82 PHE A CA 1
ATOM 651 C C . PHE A 1 83 ? 31.992 -14.017 -21.925 1.00 29.27 82 PHE A C 1
ATOM 652 O O . PHE A 1 83 ? 30.822 -13.816 -22.260 1.00 28.93 82 PHE A O 1
ATOM 660 N N . GLY A 1 84 ? 32.478 -13.638 -20.748 1.00 26.05 83 GLY A N 1
ATOM 661 C CA . GLY A 1 84 ? 31.683 -12.792 -19.877 1.00 27.14 83 GLY A CA 1
ATOM 662 C C . GLY A 1 84 ? 30.807 -13.540 -18.892 1.00 26.67 83 GLY A C 1
ATOM 663 O O . GLY A 1 84 ? 30.886 -14.758 -18.699 1.00 23.55 83 GLY A O 1
ATOM 664 N N . MET A 1 85 ? 29.940 -12.755 -18.256 1.00 23.46 84 MET A N 1
ATOM 665 C CA . MET A 1 85 ? 29.209 -13.221 -17.079 1.00 25.69 84 MET A CA 1
ATOM 666 C C . MET A 1 85 ? 28.321 -14.439 -17.311 1.00 26.82 84 MET A C 1
ATOM 667 O O . MET A 1 85 ? 28.307 -15.320 -16.434 1.00 26.62 84 MET A O 1
ATOM 672 N N . PRO A 1 86 ? 27.552 -14.561 -18.404 1.00 25.15 85 PRO A N 1
ATOM 673 C CA . PRO A 1 86 ? 26.682 -15.750 -18.514 1.00 26.41 85 PRO A CA 1
ATOM 674 C C . PRO A 1 86 ? 27.450 -17.062 -18.451 1.00 27.85 85 PRO A C 1
ATOM 675 O O . PRO A 1 86 ? 27.099 -17.943 -17.652 1.00 26.71 85 PRO A O 1
ATOM 679 N N . ALA A 1 87 ? 28.511 -17.211 -19.249 1.00 24.31 86 ALA A N 1
ATOM 680 C CA . ALA A 1 87 ? 29.279 -18.454 -19.204 1.00 26.56 86 ALA A CA 1
ATOM 681 C C . ALA A 1 87 ? 30.009 -18.613 -17.875 1.00 25.17 86 ALA A C 1
ATOM 682 O O . ALA A 1 87 ? 30.080 -19.720 -17.329 1.00 25.79 86 ALA A O 1
ATOM 684 N N . GLU A 1 88 ? 30.549 -17.526 -17.323 1.00 25.31 87 GLU A N 1
ATOM 685 C CA . GLU A 1 88 ? 31.350 -17.686 -16.113 1.00 25.94 87 GLU A CA 1
ATOM 686 C C . GLU A 1 88 ? 30.472 -18.024 -14.912 1.00 27.67 87 GLU A C 1
ATOM 687 O O . GLU A 1 88 ? 30.843 -18.869 -14.089 1.00 31.09 87 GLU A O 1
ATOM 693 N N . ASN A 1 89 ? 29.308 -17.378 -14.793 1.00 25.86 88 ASN A N 1
ATOM 694 C CA . ASN A 1 89 ? 28.400 -17.688 -13.691 1.00 31.99 88 ASN A CA 1
ATOM 695 C C . ASN A 1 89 ? 27.891 -19.120 -13.780 1.00 29.71 88 ASN A C 1
ATOM 696 O O . ASN A 1 89 ? 27.739 -19.797 -12.754 1.00 32.32 88 ASN A O 1
ATOM 701 N N . ALA A 1 90 ? 27.614 -19.602 -14.997 1.00 29.81 89 ALA A N 1
ATOM 702 C CA . ALA A 1 90 ? 27.185 -20.992 -15.147 1.00 30.16 89 ALA A CA 1
ATOM 703 C C . ALA A 1 90 ? 28.279 -21.956 -14.704 1.00 34.24 89 ALA A C 1
ATOM 704 O O . ALA A 1 90 ? 28.006 -22.950 -14.018 1.00 32.99 89 ALA A O 1
ATOM 706 N N . ALA A 1 91 ? 29.531 -21.672 -15.075 1.00 32.12 90 ALA A N 1
ATOM 707 C CA . ALA A 1 91 ? 30.652 -22.497 -14.630 1.00 31.02 90 ALA A CA 1
ATOM 708 C C . ALA A 1 91 ? 30.759 -22.518 -13.109 1.00 29.79 90 ALA A C 1
ATOM 709 O O . ALA A 1 91 ? 30.924 -23.580 -12.495 1.00 31.06 90 ALA A O 1
ATOM 711 N N . MET A 1 92 ? 30.677 -21.344 -12.482 1.00 33.08 91 MET A N 1
ATOM 712 C CA . MET A 1 92 ? 30.822 -21.284 -11.033 1.00 37.85 91 MET A CA 1
ATOM 713 C C . MET A 1 92 ? 29.665 -21.994 -10.334 1.00 38.49 91 MET A C 1
ATOM 714 O O . MET A 1 92 ? 29.869 -22.663 -9.315 1.00 39.34 91 MET A O 1
ATOM 719 N N . LYS A 1 93 ? 28.453 -21.900 -10.890 1.00 37.12 92 LYS A N 1
ATOM 720 C CA . LYS A 1 93 ? 27.315 -22.612 -10.314 1.00 41.58 92 LYS A CA 1
ATOM 721 C C . LYS A 1 93 ? 27.480 -24.123 -10.410 1.00 47.23 92 LYS A C 1
ATOM 722 O O . LYS A 1 93 ? 26.950 -24.854 -9.567 1.00 52.65 92 LYS A O 1
ATOM 724 N N . ASN A 1 94 ? 28.202 -24.610 -11.418 1.00 40.52 93 ASN A N 1
ATOM 725 C CA . ASN A 1 94 ? 28.437 -26.038 -11.588 1.00 39.64 93 ASN A CA 1
ATOM 726 C C . ASN A 1 94 ? 29.817 -26.470 -11.105 1.00 41.14 93 ASN A C 1
ATOM 727 O O . ASN A 1 94 ? 30.236 -27.597 -11.396 1.00 42.57 93 ASN A O 1
ATOM 732 N N . ASN A 1 95 ? 30.518 -25.600 -10.373 1.00 39.65 94 ASN A N 1
ATOM 733 C CA . ASN A 1 95 ? 31.845 -25.870 -9.811 1.00 43.77 94 ASN A CA 1
ATOM 734 C C . ASN A 1 95 ? 32.807 -26.448 -10.849 1.00 45.41 94 ASN A C 1
ATOM 735 O O . ASN A 1 95 ? 33.457 -27.473 -10.637 1.00 47.79 94 ASN A O 1
ATOM 740 N N . VAL A 1 96 ? 32.905 -25.755 -11.983 1.00 40.40 95 VAL A N 1
ATOM 741 C CA . VAL A 1 96 ? 33.849 -26.058 -13.050 1.00 42.20 95 VAL A CA 1
ATOM 742 C C . VAL A 1 96 ? 34.608 -24.778 -13.376 1.00 38.12 95 VAL A C 1
ATOM 743 O O . VAL A 1 96 ? 34.078 -23.674 -13.223 1.00 38.10 95 VAL A O 1
ATOM 747 N N . ALA A 1 97 ? 35.858 -24.923 -13.813 1.00 35.39 96 ALA A N 1
ATOM 748 C CA . ALA A 1 97 ? 36.604 -23.767 -14.298 1.00 33.15 96 ALA A CA 1
ATOM 749 C C . ALA A 1 97 ? 35.869 -23.144 -15.484 1.00 28.08 96 ALA A C 1
ATOM 750 O O . ALA A 1 97 ? 35.277 -23.872 -16.291 1.00 28.00 96 ALA A O 1
ATOM 752 N N . PRO A 1 98 ? 35.862 -21.807 -15.610 1.00 29.83 97 PRO A N 1
ATOM 753 C CA . PRO A 1 98 ? 35.131 -21.183 -16.729 1.00 26.00 97 PRO A CA 1
ATOM 754 C C . PRO A 1 98 ? 35.487 -21.725 -18.100 1.00 30.42 97 PRO A C 1
ATOM 755 O O . PRO A 1 98 ? 34.580 -22.028 -18.884 1.00 26.92 97 PRO A O 1
ATOM 759 N N . ALA A 1 99 ? 36.777 -21.865 -18.414 1.00 25.62 98 ALA A N 1
ATOM 760 C CA . ALA A 1 99 ? 37.150 -22.327 -19.750 1.00 28.30 98 ALA A CA 1
ATOM 761 C C . ALA A 1 99 ? 36.661 -23.750 -19.994 1.00 30.38 98 ALA A C 1
ATOM 762 O O . ALA A 1 99 ? 36.005 -24.026 -21.005 1.00 29.85 98 ALA A O 1
ATOM 764 N N . ALA A 1 100 ? 36.973 -24.669 -19.072 1.00 26.33 99 ALA A N 1
ATOM 765 C CA . ALA A 1 100 ? 36.528 -26.054 -19.214 1.00 29.71 99 ALA A CA 1
ATOM 766 C C . ALA A 1 100 ? 35.014 -26.139 -19.359 1.00 25.68 99 ALA A C 1
ATOM 767 O O . ALA A 1 100 ? 34.503 -26.891 -20.202 1.00 30.23 99 ALA A O 1
ATOM 769 N N . TRP A 1 101 ? 34.278 -25.381 -18.543 1.00 27.26 100 TRP A N 1
ATOM 770 C CA . TRP A 1 101 ? 32.823 -25.366 -18.670 1.00 27.41 100 TRP A CA 1
ATOM 771 C C . TRP A 1 101 ? 32.399 -24.898 -20.055 1.00 26.55 100 TRP A C 1
ATOM 772 O O . TRP A 1 101 ? 31.549 -25.519 -20.704 1.00 24.66 100 TRP A O 1
ATOM 783 N N . THR A 1 102 ? 32.966 -23.781 -20.513 1.00 23.81 101 THR A N 1
ATOM 784 C CA . THR A 1 102 ? 32.486 -23.167 -21.745 1.00 25.35 101 THR A CA 1
ATOM 785 C C . THR A 1 102 ? 32.723 -24.077 -22.947 1.00 25.89 101 THR A C 1
ATOM 786 O O . THR A 1 102 ? 31.829 -24.255 -23.782 1.00 23.24 101 THR A O 1
ATOM 790 N N . TYR A 1 103 ? 33.907 -24.692 -23.039 1.00 28.29 102 TYR A N 1
ATOM 791 C CA . TYR A 1 103 ? 34.185 -25.524 -24.208 1.00 31.47 102 TYR A CA 1
ATOM 792 C C . TYR A 1 103 ? 33.347 -26.798 -24.194 1.00 33.59 102 TYR A C 1
ATOM 793 O O . TYR A 1 103 ? 32.893 -27.260 -25.250 1.00 30.49 102 TYR A O 1
ATOM 802 N N . ASP A 1 104 ? 33.114 -27.370 -23.008 1.00 28.46 103 ASP A N 1
ATOM 803 C CA . ASP A 1 104 ? 32.248 -28.545 -22.919 1.00 26.77 103 ASP A CA 1
ATOM 804 C C . ASP A 1 104 ? 30.806 -28.190 -23.250 1.00 27.60 103 ASP A C 1
ATOM 805 O O . ASP A 1 104 ? 30.122 -28.940 -23.955 1.00 28.59 103 ASP A O 1
ATOM 810 N N . ASN A 1 105 ? 30.322 -27.060 -22.730 1.00 24.49 104 ASN A N 1
ATOM 811 C CA . ASN A 1 105 ? 28.957 -26.635 -23.015 1.00 23.52 104 ASN A CA 1
ATOM 812 C C . ASN A 1 105 ? 28.774 -26.335 -24.500 1.00 27.77 104 ASN A C 1
ATOM 813 O O . ASN A 1 105 ? 27.731 -26.653 -25.078 1.00 25.52 104 ASN A O 1
ATOM 818 N N . ILE A 1 106 ? 29.779 -25.730 -25.134 1.00 30.94 105 ILE A N 1
ATOM 819 C CA . ILE A 1 106 ? 29.725 -25.502 -26.577 1.00 23.27 105 ILE A CA 1
ATOM 820 C C . ILE A 1 106 ? 29.535 -26.820 -27.315 1.00 26.08 105 ILE A C 1
ATOM 821 O O . ILE A 1 106 ? 28.731 -26.919 -28.252 1.00 25.66 105 ILE A O 1
ATOM 826 N N . GLU A 1 107 ? 30.284 -27.854 -26.913 1.00 26.46 106 GLU A N 1
ATOM 827 C CA . GLU A 1 107 ? 30.171 -29.136 -27.598 1.00 24.18 106 GLU A CA 1
ATOM 828 C C . GLU A 1 107 ? 28.781 -29.737 -27.421 1.00 27.80 106 GLU A C 1
ATOM 829 O O . GLU A 1 107 ? 28.229 -30.312 -28.367 1.00 27.99 106 GLU A O 1
ATOM 835 N N . TYR A 1 108 ? 28.178 -29.587 -26.234 1.00 30.51 107 TYR A N 1
ATOM 836 C CA . TYR A 1 108 ? 26.812 -30.078 -26.062 1.00 32.70 107 TYR A CA 1
ATOM 837 C C . TYR A 1 108 ? 25.829 -29.277 -26.914 1.00 28.80 107 TYR A C 1
ATOM 838 O O . TYR A 1 108 ? 24.986 -29.853 -27.610 1.00 26.90 107 TYR A O 1
ATOM 847 N N . MET A 1 109 ? 25.924 -27.943 -26.881 1.00 24.84 108 MET A N 1
ATOM 848 C CA . MET A 1 109 ? 25.009 -27.129 -27.679 1.00 27.58 108 MET A CA 1
ATOM 849 C C . MET A 1 109 ? 25.143 -27.431 -29.169 1.00 29.41 108 MET A C 1
ATOM 850 O O . MET A 1 109 ? 24.143 -27.464 -29.895 1.00 29.02 108 MET A O 1
ATOM 855 N N . LYS A 1 110 ? 26.369 -27.654 -29.650 1.00 24.23 109 LYS A N 1
ATOM 856 C CA . LYS A 1 110 ? 26.539 -27.967 -31.065 1.00 24.90 109 LYS A CA 1
ATOM 857 C C . LYS A 1 110 ? 25.878 -29.300 -31.406 1.00 28.38 109 LYS A C 1
ATOM 858 O O . LYS A 1 110 ? 25.249 -29.445 -32.465 1.00 25.96 109 LYS A O 1
ATOM 864 N N . THR A 1 111 ? 25.995 -30.280 -30.510 1.00 26.29 110 THR A N 1
ATOM 865 C CA . THR A 1 111 ? 25.310 -31.556 -30.704 1.00 29.52 110 THR A CA 1
ATOM 866 C C . THR A 1 111 ? 23.797 -31.372 -30.744 1.00 27.28 110 THR A C 1
ATOM 867 O O . THR A 1 111 ? 23.116 -31.949 -31.601 1.00 29.35 110 THR A O 1
ATOM 871 N N . GLN A 1 112 ? 23.249 -30.575 -29.814 1.00 27.30 111 GLN A N 1
ATOM 872 C CA . GLN A 1 112 ? 21.810 -30.303 -29.811 1.00 26.58 111 GLN A CA 1
ATOM 873 C C . GLN A 1 112 ? 21.361 -29.691 -31.134 1.00 33.23 111 GLN A C 1
ATOM 874 O O . GLN A 1 112 ? 20.339 -30.092 -31.705 1.00 25.87 111 GLN A O 1
ATOM 880 N N . LEU A 1 113 ? 22.102 -28.690 -31.622 1.00 24.65 112 LEU A N 1
ATOM 881 C CA . LEU A 1 113 ? 21.685 -27.986 -32.829 1.00 28.65 112 LEU A CA 1
ATOM 882 C C . LEU A 1 113 ? 21.847 -28.859 -34.070 1.00 28.41 112 LEU A C 1
ATOM 883 O O . LEU A 1 113 ? 21.011 -28.811 -34.980 1.00 26.44 112 LEU A O 1
ATOM 888 N N . LYS A 1 114 ? 22.908 -29.664 -34.130 1.00 25.32 113 LYS A N 1
ATOM 889 C CA . LYS A 1 114 ? 23.067 -30.562 -35.271 1.00 28.32 113 LYS A CA 1
ATOM 890 C C . LYS A 1 114 ? 21.942 -31.595 -35.326 1.00 26.64 113 LYS A C 1
ATOM 891 O O . LYS A 1 114 ? 21.464 -31.940 -36.415 1.00 26.65 113 LYS A O 1
ATOM 897 N N . SER A 1 115 ? 21.495 -32.088 -34.166 1.00 23.50 114 SER A N 1
ATOM 898 C CA . SER A 1 115 ? 20.384 -33.045 -34.139 1.00 27.92 114 SER A CA 1
ATOM 899 C C . SER A 1 115 ? 19.091 -32.446 -34.684 1.00 23.88 114 SER A C 1
ATOM 900 O O . SER A 1 115 ? 18.218 -33.187 -35.154 1.00 22.65 114 SER A O 1
ATOM 903 N N . LEU A 1 116 ? 18.933 -31.121 -34.609 1.00 24.24 115 LEU A N 1
ATOM 904 C CA . LEU A 1 116 ? 17.744 -30.453 -35.127 1.00 26.77 115 LEU A CA 1
ATOM 905 C C . LEU A 1 116 ? 17.808 -30.208 -36.631 1.00 25.37 115 LEU A C 1
ATOM 906 O O . LEU A 1 116 ? 16.793 -29.823 -37.225 1.00 23.74 115 LEU A O 1
ATOM 911 N N . GLY A 1 117 ? 18.967 -30.412 -37.251 1.00 22.90 116 GLY A N 1
ATOM 912 C CA . GLY A 1 117 ? 19.083 -30.311 -38.696 1.00 24.92 116 GLY A CA 1
ATOM 913 C C . GLY A 1 117 ? 18.904 -28.914 -39.255 1.00 28.78 116 GLY A C 1
ATOM 914 O O . GLY A 1 117 ? 18.288 -28.753 -40.316 1.00 26.28 116 GLY A O 1
ATOM 915 N N . PHE A 1 118 ? 19.417 -27.899 -38.567 1.00 22.40 117 PHE A N 1
ATOM 916 C CA . PHE A 1 118 ? 19.396 -26.554 -39.121 1.00 23.11 117 PHE A CA 1
ATOM 917 C C . PHE A 1 118 ? 20.419 -26.466 -40.248 1.00 19.73 117 PHE A C 1
ATOM 918 O O . PHE A 1 118 ? 21.472 -27.110 -40.200 1.00 25.01 117 PHE A O 1
ATOM 926 N N . ALA A 1 119 ? 20.093 -25.683 -41.282 1.00 21.05 118 ALA A N 1
ATOM 927 C CA . ALA A 1 119 ? 20.928 -25.566 -42.482 1.00 23.47 118 ALA A CA 1
ATOM 928 C C . ALA A 1 119 ? 22.019 -24.521 -42.244 1.00 25.93 118 ALA A C 1
ATOM 929 O O . ALA A 1 119 ? 21.995 -23.406 -42.771 1.00 24.38 118 ALA A O 1
ATOM 931 N N . VAL A 1 120 ? 23.003 -24.917 -41.440 1.00 24.90 119 VAL A N 1
ATOM 932 C CA . VAL A 1 120 ? 24.006 -24.012 -40.887 1.00 25.24 119 VAL A CA 1
ATOM 933 C C . VAL A 1 120 ? 25.356 -24.248 -41.555 1.00 23.02 119 VAL A C 1
ATOM 934 O O . VAL A 1 120 ? 25.783 -25.397 -41.740 1.00 23.17 119 VAL A O 1
ATOM 938 N N . ASP A 1 121 ? 26.040 -23.158 -41.907 1.00 25.39 120 ASP A N 1
ATOM 939 C CA . ASP A 1 121 ? 27.419 -23.255 -42.397 1.00 21.65 120 ASP A CA 1
ATOM 940 C C . ASP A 1 121 ? 28.338 -23.419 -41.193 1.00 27.31 120 ASP A C 1
ATOM 941 O O . ASP A 1 121 ? 28.849 -22.446 -40.637 1.00 22.55 120 ASP A O 1
ATOM 946 N N . TRP A 1 122 ? 28.566 -24.669 -40.788 1.00 22.51 121 TRP A N 1
ATOM 947 C CA . TRP A 1 122 ? 29.408 -24.897 -39.623 1.00 23.01 121 TRP A CA 1
ATOM 948 C C . TRP A 1 122 ? 30.873 -24.577 -39.886 1.00 28.03 121 TRP A C 1
ATOM 949 O O . TRP A 1 122 ? 31.638 -24.459 -38.926 1.00 24.62 121 TRP A O 1
ATOM 960 N N . GLU A 1 123 ? 31.282 -24.401 -41.146 1.00 22.68 122 GLU A N 1
ATOM 961 C CA . GLU A 1 123 ? 32.656 -23.967 -41.389 1.00 25.66 122 GLU A CA 1
ATOM 962 C C . GLU A 1 123 ? 32.887 -22.511 -40.992 1.00 27.18 122 GLU A C 1
ATOM 963 O O . GLU A 1 123 ? 34.040 -22.068 -40.944 1.00 27.39 122 GLU A O 1
ATOM 969 N N . ARG A 1 124 ? 31.826 -21.770 -40.689 1.00 23.98 123 ARG A N 1
ATOM 970 C CA . ARG A 1 124 ? 31.920 -20.398 -40.222 1.00 25.73 123 ARG A CA 1
ATOM 971 C C . ARG A 1 124 ? 31.721 -20.288 -38.714 1.00 26.16 123 ARG A C 1
ATOM 972 O O . ARG A 1 124 ? 31.563 -19.177 -38.201 1.00 24.34 123 ARG A O 1
ATOM 980 N N . GLU A 1 125 ? 31.740 -21.415 -38.002 1.00 24.79 124 GLU A N 1
ATOM 981 C CA . GLU A 1 125 ? 31.604 -21.416 -36.550 1.00 23.92 124 GLU A CA 1
ATOM 982 C C . GLU A 1 125 ? 32.657 -20.523 -35.898 1.00 25.87 124 GLU A C 1
ATOM 983 O O . GLU A 1 125 ? 33.830 -20.548 -36.276 1.00 26.43 124 GLU A O 1
ATOM 989 N N . VAL A 1 126 ? 32.233 -19.737 -34.904 1.00 24.34 125 VAL A N 1
ATOM 990 C CA . VAL A 1 126 ? 33.146 -18.916 -34.116 1.00 26.25 125 VAL A CA 1
ATOM 991 C C . VAL A 1 126 ? 32.842 -19.110 -32.636 1.00 25.48 125 VAL A C 1
ATOM 992 O O . VAL A 1 126 ? 31.681 -19.248 -32.236 1.00 23.74 125 VAL A O 1
ATOM 996 N N . ALA A 1 127 ? 33.895 -19.121 -31.823 1.00 22.48 126 ALA A N 1
ATOM 997 C CA . ALA A 1 127 ? 33.772 -19.086 -30.372 1.00 23.87 126 ALA A CA 1
ATOM 998 C C . ALA A 1 127 ? 34.470 -17.822 -29.898 1.00 22.63 126 ALA A C 1
ATOM 999 O O . ALA A 1 127 ? 35.682 -17.679 -30.090 1.00 27.42 126 ALA A O 1
ATOM 1001 N N . THR A 1 128 ? 33.707 -16.902 -29.295 1.00 22.37 127 THR A N 1
ATOM 1002 C CA . THR A 1 128 ? 34.249 -15.576 -29.011 1.00 24.75 127 THR A CA 1
ATOM 1003 C C . THR A 1 128 ? 35.297 -15.574 -27.905 1.00 23.20 127 THR A C 1
ATOM 1004 O O . THR A 1 128 ? 35.969 -14.551 -27.717 1.00 23.57 127 THR A O 1
ATOM 1008 N N . CYS A 1 129 ? 35.456 -16.672 -27.168 1.00 22.75 128 CYS A N 1
ATOM 1009 C CA . CYS A 1 129 ? 36.467 -16.722 -26.117 1.00 23.75 128 CYS A CA 1
ATOM 1010 C C . CYS A 1 129 ? 37.839 -17.145 -26.625 1.00 25.84 128 CYS A C 1
ATOM 1011 O O . CYS A 1 129 ? 38.783 -17.200 -25.830 1.00 27.31 128 CYS A O 1
ATOM 1014 N N . LYS A 1 130 ? 37.972 -17.451 -27.918 1.00 27.65 129 LYS A N 1
ATOM 1015 C CA . LYS A 1 130 ? 39.227 -17.847 -28.548 1.00 24.05 129 LYS A CA 1
ATOM 1016 C C . LYS A 1 130 ? 40.029 -16.615 -28.950 1.00 20.92 129 LYS A C 1
ATOM 1017 O O . LYS A 1 130 ? 39.457 -15.661 -29.497 1.00 22.52 129 LYS A O 1
ATOM 1023 N N . PRO A 1 131 ? 41.345 -16.645 -28.712 1.00 21.90 130 PRO A N 1
ATOM 1024 C CA . PRO A 1 131 ? 42.193 -15.509 -29.116 1.00 27.19 130 PRO A CA 1
ATOM 1025 C C . PRO A 1 131 ? 42.063 -15.136 -30.583 1.00 25.97 130 PRO A C 1
ATOM 1026 O O . PRO A 1 131 ? 42.188 -13.951 -30.918 1.00 24.80 130 PRO A O 1
ATOM 1030 N N . GLU A 1 132 ? 41.814 -16.106 -31.469 1.00 27.59 131 GLU A N 1
ATOM 1031 C CA . GLU A 1 132 ? 41.634 -15.779 -32.884 1.00 28.22 131 GLU A CA 1
ATOM 1032 C C . GLU A 1 132 ? 40.456 -14.840 -33.083 1.00 28.77 131 GLU A C 1
ATOM 1033 O O . GLU A 1 132 ? 40.423 -14.079 -34.057 1.00 29.53 131 GLU A O 1
ATOM 1039 N N . TYR A 1 133 ? 39.486 -14.875 -32.172 1.00 24.72 132 TYR A N 1
ATOM 1040 C CA . TYR A 1 133 ? 38.386 -13.926 -32.200 1.00 22.66 132 TYR A CA 1
ATOM 1041 C C . TYR A 1 133 ? 38.737 -12.651 -31.440 1.00 28.07 132 TYR A C 1
ATOM 1042 O O . TYR A 1 133 ? 38.705 -11.555 -32.009 1.00 22.65 132 TYR A O 1
ATOM 1051 N N . TYR A 1 134 ? 39.065 -12.771 -30.150 1.00 22.88 133 TYR A N 1
ATOM 1052 C CA . TYR A 1 134 ? 39.059 -11.553 -29.353 1.00 22.04 133 TYR A CA 1
ATOM 1053 C C . TYR A 1 134 ? 40.277 -10.675 -29.592 1.00 22.84 133 TYR A C 1
ATOM 1054 O O . TYR A 1 134 ? 40.263 -9.513 -29.173 1.00 23.78 133 TYR A O 1
ATOM 1063 N N . ARG A 1 135 ? 41.308 -11.171 -30.288 1.00 22.41 134 ARG A N 1
ATOM 1064 C CA . ARG A 1 135 ? 42.426 -10.300 -30.631 1.00 22.38 134 ARG A CA 1
ATOM 1065 C C . ARG A 1 135 ? 41.961 -9.104 -31.453 1.00 24.22 134 ARG A C 1
ATOM 1066 O O . ARG A 1 135 ? 42.570 -8.029 -31.381 1.00 24.91 134 ARG A O 1
ATOM 1074 N N . TRP A 1 136 ? 40.864 -9.254 -32.208 1.00 22.45 135 TRP A N 1
ATOM 1075 C CA . TRP A 1 136 ? 40.454 -8.182 -33.107 1.00 21.49 135 TRP A CA 1
ATOM 1076 C C . TRP A 1 136 ? 39.643 -7.112 -32.394 1.00 24.18 135 TRP A C 1
ATOM 1077 O O . TRP A 1 136 ? 39.679 -5.947 -32.803 1.00 23.38 135 TRP A O 1
ATOM 1088 N N . GLU A 1 137 ? 38.927 -7.467 -31.330 1.00 22.60 136 GLU A N 1
ATOM 1089 C CA . GLU A 1 137 ? 38.306 -6.413 -30.539 1.00 22.67 136 GLU A CA 1
ATOM 1090 C C . GLU A 1 137 ? 39.327 -5.749 -29.622 1.00 27.52 136 GLU A C 1
ATOM 1091 O O . GLU A 1 137 ? 39.184 -4.561 -29.306 1.00 22.01 136 GLU A O 1
ATOM 1097 N N . GLN A 1 138 ? 40.386 -6.468 -29.227 1.00 22.14 137 GLN A N 1
ATOM 1098 C CA . GLN A 1 138 ? 41.521 -5.790 -28.606 1.00 24.98 137 GLN A CA 1
ATOM 1099 C C . GLN A 1 138 ? 42.171 -4.823 -29.587 1.00 26.62 137 GLN A C 1
ATOM 1100 O O . GLN A 1 138 ? 42.542 -3.705 -29.215 1.00 24.97 137 GLN A O 1
ATOM 1106 N N . TRP A 1 139 ? 42.303 -5.230 -30.849 1.00 22.59 138 TRP A N 1
ATOM 1107 C CA . TRP A 1 139 ? 42.841 -4.327 -31.858 1.00 24.00 138 TRP A CA 1
ATOM 1108 C C . TRP A 1 139 ? 41.992 -3.065 -31.974 1.00 24.06 138 TRP A C 1
ATOM 1109 O O . TRP A 1 139 ? 42.512 -1.947 -31.879 1.00 30.04 138 TRP A O 1
ATOM 1120 N N . LEU A 1 140 ? 40.679 -3.222 -32.171 1.00 23.71 139 LEU A N 1
ATOM 1121 C CA . LEU A 1 140 ? 39.818 -2.046 -32.296 1.00 23.77 139 LEU A CA 1
ATOM 1122 C C . LEU A 1 140 ? 39.905 -1.163 -31.055 1.00 28.78 139 LEU A C 1
ATOM 1123 O O . LEU A 1 140 ? 39.968 0.067 -31.163 1.00 25.65 139 LEU A O 1
ATOM 1128 N N . PHE A 1 141 ? 39.923 -1.777 -29.869 1.00 22.56 140 PHE A N 1
ATOM 1129 C CA . PHE A 1 141 ? 40.067 -1.027 -28.619 1.00 25.31 140 PHE A CA 1
ATOM 1130 C C . PHE A 1 141 ? 41.286 -0.104 -28.650 1.00 29.81 140 PHE A C 1
ATOM 1131 O O . PHE A 1 141 ? 41.180 1.091 -28.337 1.00 26.61 140 PHE A O 1
ATOM 1139 N N . THR A 1 142 ? 42.462 -0.633 -29.026 1.00 26.22 141 THR A N 1
ATOM 1140 C CA . THR A 1 142 ? 43.655 0.217 -29.042 1.00 23.81 141 THR A CA 1
ATOM 1141 C C . THR A 1 142 ? 43.518 1.337 -30.066 1.00 27.24 141 THR A C 1
ATOM 1142 O O . THR A 1 142 ? 43.942 2.470 -29.816 1.00 31.34 141 THR A O 1
ATOM 1146 N N . LYS A 1 143 ? 42.932 1.043 -31.227 1.00 28.10 142 LYS A N 1
ATOM 1147 C CA . LYS A 1 143 ? 42.764 2.081 -32.241 1.00 29.70 142 LYS A CA 1
ATOM 1148 C C . LYS A 1 143 ? 41.862 3.198 -31.736 1.00 30.51 142 LYS A C 1
ATOM 1149 O O . LYS A 1 143 ? 42.155 4.384 -31.930 1.00 35.45 142 LYS A O 1
ATOM 1155 N N . LEU A 1 144 ? 40.766 2.836 -31.067 1.00 26.94 143 LEU A N 1
ATOM 1156 C CA . LEU A 1 144 ? 39.850 3.840 -30.543 1.00 26.64 143 LEU A CA 1
ATOM 1157 C C . LEU A 1 144 ? 40.420 4.543 -29.316 1.00 28.76 143 LEU A C 1
ATOM 1158 O O . LEU A 1 144 ? 40.141 5.727 -29.099 1.00 27.85 143 LEU A O 1
ATOM 1163 N N . PHE A 1 145 ? 41.214 3.838 -28.507 1.00 25.73 144 PHE A N 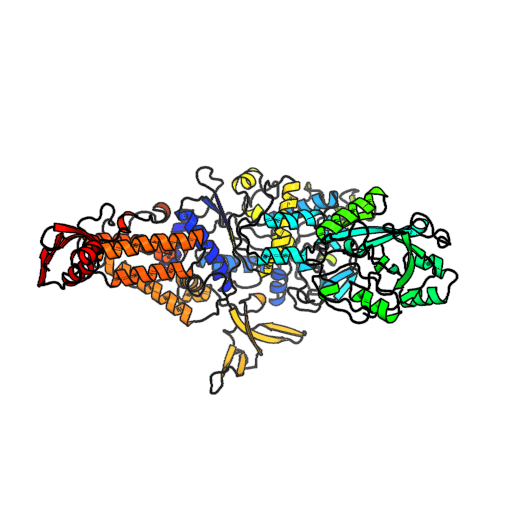1
ATOM 1164 C CA . PHE A 1 145 ? 41.845 4.467 -27.350 1.00 24.65 144 PHE A CA 1
ATOM 1165 C C . PHE A 1 145 ? 42.803 5.574 -27.781 1.00 35.55 144 PHE A C 1
ATOM 1166 O O . PHE A 1 145 ? 42.867 6.635 -27.144 1.00 35.09 144 PHE A O 1
ATOM 1174 N N . GLU A 1 146 ? 43.555 5.345 -28.866 1.00 31.80 145 GLU A N 1
ATOM 1175 C CA . GLU A 1 146 ? 44.468 6.368 -29.372 1.00 38.95 145 GLU A CA 1
ATOM 1176 C C . GLU A 1 146 ? 43.717 7.635 -29.764 1.00 39.48 145 GLU A C 1
ATOM 1177 O O . GLU A 1 146 ? 44.223 8.749 -29.577 1.00 41.36 145 GLU A O 1
ATOM 1183 N N . LYS A 1 147 ? 42.514 7.483 -30.314 1.00 32.48 146 LYS A N 1
ATOM 1184 C CA . LYS A 1 147 ? 41.700 8.605 -30.765 1.00 36.94 146 LYS A CA 1
ATOM 1185 C C . LYS A 1 147 ? 40.823 9.199 -29.669 1.00 40.49 146 LYS A C 1
ATOM 1186 O O . LYS A 1 147 ? 40.140 10.197 -29.923 1.00 37.74 146 LYS A O 1
ATOM 1192 N N . GLY A 1 148 ? 40.804 8.610 -28.475 1.00 38.23 147 GLY A N 1
ATOM 1193 C CA . GLY A 1 148 ? 39.955 9.088 -27.407 1.00 32.71 147 GLY A CA 1
ATOM 1194 C C . GLY A 1 148 ? 38.509 8.644 -27.473 1.00 31.80 147 GLY A C 1
ATOM 1195 O O . GLY A 1 148 ? 37.708 9.088 -26.637 1.00 29.65 147 GLY A O 1
ATOM 1196 N N . ILE A 1 149 ? 38.147 7.784 -28.433 1.00 24.71 148 ILE A N 1
ATOM 1197 C CA . ILE A 1 149 ? 36.788 7.244 -28.504 1.00 21.48 148 ILE A CA 1
ATOM 1198 C C . ILE A 1 149 ? 36.598 6.175 -27.431 1.00 26.70 148 ILE A C 1
ATOM 1199 O O . ILE A 1 149 ? 35.473 5.915 -26.978 1.00 28.69 148 ILE A O 1
ATOM 1204 N N . VAL A 1 150 ? 37.689 5.544 -27.004 1.00 25.97 149 VAL A N 1
ATOM 1205 C CA . VAL A 1 150 ? 37.736 4.776 -25.770 1.00 24.53 149 VAL A CA 1
ATOM 1206 C C . VAL A 1 150 ? 38.638 5.535 -24.808 1.00 25.33 149 VAL A C 1
ATOM 1207 O O . VAL A 1 150 ? 39.695 6.042 -25.208 1.00 26.29 149 VAL A O 1
ATOM 1211 N N . TYR A 1 151 ? 38.222 5.626 -23.546 1.00 26.07 150 TYR A N 1
ATOM 1212 C CA . TYR A 1 151 ? 38.986 6.397 -22.575 1.00 26.17 150 TYR A CA 1
ATOM 1213 C C . TYR A 1 151 ? 38.753 5.827 -21.185 1.00 27.82 150 TYR A C 1
ATOM 1214 O O . TYR A 1 151 ? 37.791 5.094 -20.947 1.00 28.77 150 TYR A O 1
ATOM 1223 N N . ARG A 1 152 ? 39.642 6.189 -20.266 1.00 29.20 151 ARG A N 1
ATOM 1224 C CA . ARG A 1 152 ? 39.575 5.757 -18.878 1.00 32.05 151 ARG A CA 1
ATOM 1225 C C . ARG A 1 152 ? 39.258 6.957 -17.998 1.00 33.72 151 ARG A C 1
ATOM 1226 O O . ARG A 1 152 ? 39.847 8.031 -18.166 1.00 31.17 151 ARG A O 1
ATOM 1234 N N . LYS A 1 153 ? 38.342 6.775 -17.051 1.00 30.54 152 LYS A N 1
ATOM 1235 C CA . LYS A 1 153 ? 37.949 7.898 -16.210 1.00 33.86 152 LYS A CA 1
ATOM 1236 C C . LYS A 1 153 ? 37.341 7.380 -14.916 1.00 35.83 152 LYS A C 1
ATOM 1237 O O . LYS A 1 153 ? 36.596 6.399 -14.923 1.00 31.91 152 LYS A O 1
ATOM 1243 N N . ASN A 1 154 ? 37.672 8.035 -13.810 1.00 32.54 153 ASN A N 1
ATOM 1244 C CA . ASN A 1 154 ? 36.978 7.751 -12.570 1.00 33.01 153 ASN A CA 1
ATOM 1245 C C . ASN A 1 154 ? 35.621 8.452 -12.574 1.00 37.46 153 ASN A C 1
ATOM 1246 O O . ASN A 1 154 ? 35.405 9.440 -13.277 1.00 41.63 153 ASN A O 1
ATOM 1251 N N . GLY A 1 155 ? 34.694 7.908 -11.798 1.00 36.31 154 GLY A N 1
ATOM 1252 C CA . GLY A 1 155 ? 33.355 8.456 -11.742 1.00 32.61 154 GLY A CA 1
ATOM 1253 C C . GLY A 1 155 ? 32.451 7.530 -10.964 1.00 39.56 154 GLY A C 1
ATOM 1254 O O . GLY A 1 155 ? 32.858 6.456 -10.513 1.00 39.00 154 GLY A O 1
ATOM 1255 N N . THR A 1 156 ? 31.208 7.973 -10.805 1.00 39.71 155 THR A N 1
ATOM 1256 C CA . THR A 1 156 ? 30.213 7.154 -10.130 1.00 47.66 155 THR A CA 1
ATOM 1257 C C . THR A 1 156 ? 29.679 6.111 -11.106 1.00 37.96 155 THR A C 1
ATOM 1258 O O . THR A 1 156 ? 29.359 6.431 -12.255 1.00 35.21 155 THR A O 1
ATOM 1262 N N . VAL A 1 157 ? 29.613 4.854 -10.656 1.00 30.52 156 VAL A N 1
ATOM 1263 C CA . VAL A 1 157 ? 29.312 3.719 -11.519 1.00 33.06 156 VAL A CA 1
ATOM 1264 C C . VAL A 1 157 ? 28.292 2.817 -10.836 1.00 32.38 156 VAL A C 1
ATOM 1265 O O . VAL A 1 157 ? 28.026 2.928 -9.638 1.00 34.30 156 VAL A O 1
ATOM 1269 N N . ASN A 1 158 ? 27.728 1.909 -11.626 1.00 29.97 157 ASN A N 1
ATOM 1270 C CA . ASN A 1 158 ? 26.799 0.899 -11.138 1.00 30.98 157 ASN A CA 1
ATOM 1271 C C . ASN A 1 158 ? 27.589 -0.307 -10.653 1.00 33.03 157 ASN A C 1
ATOM 1272 O O . ASN A 1 158 ? 28.259 -0.969 -11.451 1.00 31.17 157 ASN A O 1
ATOM 1277 N N . TRP A 1 159 ? 27.499 -0.603 -9.358 1.00 27.02 158 TRP A N 1
ATOM 1278 C CA . TRP A 1 159 ? 28.184 -1.738 -8.753 1.00 30.03 158 TRP A CA 1
ATOM 1279 C C . TRP A 1 159 ? 27.178 -2.829 -8.410 1.00 31.53 158 TRP A C 1
ATOM 1280 O O . TRP A 1 159 ? 26.186 -2.570 -7.720 1.00 31.21 158 TRP A O 1
ATOM 1291 N N . ASP A 1 160 ? 27.443 -4.044 -8.888 1.00 28.49 159 ASP A N 1
ATOM 1292 C CA . ASP A 1 160 ? 26.633 -5.210 -8.568 1.00 31.12 159 ASP A CA 1
ATOM 1293 C C . ASP A 1 160 ? 27.337 -5.987 -7.471 1.00 30.36 159 ASP A C 1
ATOM 1294 O O . ASP A 1 160 ? 28.361 -6.627 -7.747 1.00 31.30 159 ASP A O 1
ATOM 1299 N N . PRO A 1 161 ? 26.832 -5.994 -6.234 1.00 33.38 160 PRO A N 1
ATOM 1300 C CA . PRO A 1 161 ? 27.570 -6.663 -5.147 1.00 32.21 160 PRO A CA 1
ATOM 1301 C C . PRO A 1 161 ? 27.567 -8.179 -5.247 1.00 33.41 160 PRO A C 1
ATOM 1302 O O . PRO A 1 161 ? 28.456 -8.821 -4.674 1.00 32.28 160 PRO A O 1
ATOM 1306 N N . VAL A 1 162 ? 26.613 -8.774 -5.957 1.00 28.30 161 VAL A N 1
ATOM 1307 C CA . VAL A 1 162 ? 26.540 -10.229 -6.053 1.00 31.22 161 VAL A CA 1
ATOM 1308 C C . VAL A 1 162 ? 27.430 -10.757 -7.169 1.00 27.42 161 VAL A C 1
ATOM 1309 O O . VAL A 1 162 ? 28.177 -11.722 -6.983 1.00 31.48 161 VAL A O 1
ATOM 1313 N N . ASP A 1 163 ? 27.369 -10.144 -8.350 1.00 29.41 162 ASP A N 1
ATOM 1314 C CA . ASP A 1 163 ? 28.321 -10.481 -9.398 1.00 26.86 162 ASP A CA 1
ATOM 1315 C C . ASP A 1 163 ? 29.671 -9.803 -9.196 1.00 33.18 162 ASP A C 1
ATOM 1316 O O . ASP A 1 163 ? 30.609 -10.091 -9.949 1.00 29.28 162 ASP A O 1
ATOM 1321 N N . GLN A 1 164 ? 29.789 -8.935 -8.188 1.00 29.95 163 GLN A N 1
ATOM 1322 C CA . GLN A 1 164 ? 31.058 -8.317 -7.799 1.00 30.30 163 GLN A CA 1
ATOM 1323 C C . GLN A 1 164 ? 31.723 -7.615 -8.979 1.00 32.94 163 GLN A C 1
ATOM 1324 O O . GLN A 1 164 ? 32.901 -7.827 -9.277 1.00 28.67 163 GLN A O 1
ATOM 1330 N N . THR A 1 165 ? 30.959 -6.762 -9.654 1.00 28.72 164 THR A N 1
ATOM 1331 C CA . THR A 1 165 ? 31.497 -6.059 -10.809 1.00 26.38 164 THR A CA 1
ATOM 1332 C C . THR A 1 165 ? 30.663 -4.819 -11.082 1.00 28.25 164 THR A C 1
ATOM 1333 O O . THR A 1 165 ? 29.458 -4.781 -10.797 1.00 26.27 164 THR A O 1
ATOM 1337 N N . VAL A 1 166 ? 31.320 -3.806 -11.646 1.00 26.44 165 VAL A N 1
ATOM 1338 C CA . VAL A 1 166 ? 30.570 -2.719 -12.258 1.00 29.84 165 VAL A CA 1
ATOM 1339 C C . VAL A 1 166 ? 29.786 -3.251 -13.454 1.00 28.79 165 VAL A C 1
ATOM 1340 O O . VAL A 1 166 ? 30.117 -4.286 -14.036 1.00 28.30 165 VAL A O 1
ATOM 1344 N N . LEU A 1 167 ? 28.733 -2.517 -13.826 1.00 22.79 166 LEU A N 1
ATOM 1345 C CA . LEU A 1 167 ? 27.868 -2.874 -14.939 1.00 24.63 166 LEU A CA 1
ATOM 1346 C C . LEU A 1 167 ? 27.566 -1.629 -15.759 1.00 26.28 166 LEU A C 1
ATOM 1347 O O . LEU A 1 167 ? 27.542 -0.513 -15.232 1.00 27.13 166 LEU A O 1
ATOM 1352 N N . ALA A 1 168 ? 27.329 -1.825 -17.054 1.00 26.49 167 ALA A N 1
ATOM 1353 C CA . ALA A 1 168 ? 26.899 -0.715 -17.893 1.00 28.75 167 ALA A CA 1
ATOM 1354 C C . ALA A 1 168 ? 25.464 -0.326 -17.547 1.00 28.91 167 ALA A C 1
ATOM 1355 O O . ALA A 1 168 ? 24.717 -1.098 -16.945 1.00 25.78 167 ALA A O 1
ATOM 1357 N N . ASN A 1 169 ? 25.077 0.891 -17.944 1.00 25.92 168 ASN A N 1
ATOM 1358 C CA . ASN A 1 169 ? 23.731 1.364 -17.626 1.00 28.44 168 ASN A CA 1
ATOM 1359 C C . ASN A 1 169 ? 22.669 0.463 -18.232 1.00 31.24 168 ASN A C 1
ATOM 1360 O O . ASN A 1 169 ? 21.615 0.246 -17.619 1.00 27.01 168 ASN A O 1
ATOM 1365 N N . GLU A 1 170 ? 22.938 -0.087 -19.418 1.00 27.40 169 GLU A N 1
ATOM 1366 C CA . GLU A 1 170 ? 21.997 -0.967 -20.105 1.00 29.90 169 GLU A CA 1
ATOM 1367 C C . GLU A 1 170 ? 21.902 -2.342 -19.465 1.00 27.02 169 GLU A C 1
ATOM 1368 O O . GLU A 1 170 ? 21.027 -3.127 -19.852 1.00 30.22 169 GLU A O 1
ATOM 1374 N N . GLN A 1 171 ? 22.772 -2.654 -18.505 1.00 24.76 170 GLN A N 1
ATOM 1375 C CA . GLN A 1 171 ? 22.718 -3.907 -17.769 1.00 25.81 170 GLN A CA 1
ATOM 1376 C C . GLN A 1 171 ? 22.076 -3.749 -16.399 1.00 30.51 170 GLN A C 1
ATOM 1377 O O . GLN A 1 171 ? 22.094 -4.695 -15.602 1.00 28.83 170 GLN A O 1
ATOM 1383 N N . VAL A 1 172 ? 21.536 -2.577 -16.093 1.00 31.77 171 VAL A N 1
ATOM 1384 C CA . VAL A 1 172 ? 20.809 -2.360 -14.850 1.00 33.43 171 VAL A CA 1
ATOM 1385 C C . VAL A 1 172 ? 19.328 -2.409 -15.200 1.00 37.15 171 VAL A C 1
ATOM 1386 O O . VAL A 1 172 ? 18.820 -1.539 -15.914 1.00 29.32 171 VAL A O 1
ATOM 1390 N N . ILE A 1 173 ? 18.643 -3.445 -14.725 1.00 36.69 172 ILE A N 1
ATOM 1391 C CA . ILE A 1 173 ? 17.242 -3.701 -15.046 1.00 47.05 172 ILE A CA 1
ATOM 1392 C C . ILE A 1 173 ? 16.438 -3.519 -13.766 1.00 41.11 172 ILE A C 1
ATOM 1393 O O . ILE A 1 173 ? 16.564 -4.316 -12.829 1.00 43.51 172 ILE A O 1
ATOM 1398 N N . ASP A 1 174 ? 15.605 -2.476 -13.726 1.00 43.16 173 ASP A N 1
ATOM 1399 C CA . ASP A 1 174 ? 14.779 -2.178 -12.552 1.00 51.05 173 ASP A CA 1
ATOM 1400 C C . ASP A 1 174 ? 15.660 -1.985 -11.318 1.00 49.00 173 ASP A C 1
ATOM 1401 O O . ASP A 1 174 ? 15.357 -2.475 -10.227 1.00 45.06 173 ASP A O 1
ATOM 1406 N N . GLY A 1 175 ? 16.771 -1.271 -11.501 1.00 49.08 174 GLY A N 1
ATOM 1407 C CA . GLY A 1 175 ? 17.705 -1.034 -10.419 1.00 47.23 174 GLY A CA 1
ATOM 1408 C C . GLY A 1 175 ? 18.468 -2.254 -9.960 1.00 38.47 174 GLY A C 1
ATOM 1409 O O . GLY A 1 175 ? 19.063 -2.229 -8.878 1.00 41.63 174 GLY A O 1
ATOM 1410 N N . ARG A 1 176 ? 18.472 -3.325 -10.753 1.00 29.22 175 ARG A N 1
ATOM 1411 C CA . ARG A 1 176 ? 19.086 -4.585 -10.367 1.00 36.51 175 ARG A CA 1
ATOM 1412 C C . ARG A 1 176 ? 19.996 -5.086 -11.483 1.00 32.43 175 ARG A C 1
ATOM 1413 O O . ARG A 1 176 ? 19.825 -4.742 -12.655 1.00 32.35 175 ARG A O 1
ATOM 1421 N N . GLY A 1 177 ? 20.972 -5.909 -11.104 1.00 33.09 176 GLY A N 1
ATOM 1422 C CA . GLY A 1 177 ? 21.900 -6.450 -12.088 1.00 27.69 176 GLY A CA 1
ATOM 1423 C C . GLY A 1 177 ? 21.215 -7.422 -13.035 1.00 29.56 176 GLY A C 1
ATOM 1424 O O . GLY A 1 177 ? 20.351 -8.207 -12.640 1.00 29.67 176 GLY A O 1
ATOM 1425 N N . TRP A 1 178 ? 21.644 -7.391 -14.301 1.00 31.29 177 TRP A N 1
ATOM 1426 C CA . TRP A 1 178 ? 20.932 -8.113 -15.352 1.00 27.58 177 TRP A CA 1
ATOM 1427 C C . TRP A 1 178 ? 21.000 -9.625 -15.171 1.00 32.75 177 TRP A C 1
ATOM 1428 O O . TRP A 1 178 ? 20.092 -10.334 -15.614 1.00 36.42 177 TRP A O 1
ATOM 1439 N N . ARG A 1 179 ? 22.047 -10.143 -14.525 1.00 30.54 178 ARG A N 1
ATOM 1440 C CA . ARG A 1 179 ? 22.141 -11.578 -14.268 1.00 27.84 178 ARG A CA 1
ATOM 1441 C C . ARG A 1 179 ? 21.839 -11.946 -12.824 1.00 30.30 178 ARG A C 1
ATOM 1442 O O . ARG A 1 179 ? 21.273 -13.016 -12.573 1.00 29.75 178 ARG A O 1
ATOM 1450 N N . SER A 1 180 ? 22.208 -11.093 -11.867 1.00 23.82 179 SER A N 1
ATOM 1451 C CA . SER A 1 180 ? 22.061 -11.439 -10.456 1.00 28.74 179 SER A CA 1
ATOM 1452 C C . SER A 1 180 ? 20.672 -11.130 -9.917 1.00 34.13 179 SER A C 1
ATOM 1453 O O . SER A 1 180 ? 20.219 -11.796 -8.980 1.00 32.51 179 SER A O 1
ATOM 1456 N N . GLY A 1 181 ? 19.999 -10.119 -10.463 1.00 36.35 180 GLY A N 1
ATOM 1457 C CA . GLY A 1 181 ? 18.792 -9.626 -9.832 1.00 40.80 180 GLY A CA 1
ATOM 1458 C C . GLY A 1 181 ? 19.016 -8.917 -8.515 1.00 42.93 180 GLY A C 1
ATOM 1459 O O . GLY A 1 181 ? 18.053 -8.688 -7.775 1.00 40.73 180 GLY A O 1
ATOM 1460 N N . ALA A 1 182 ? 20.254 -8.552 -8.201 1.00 31.28 181 ALA A N 1
ATOM 1461 C CA . ALA A 1 182 ? 20.569 -7.897 -6.942 1.00 37.32 181 ALA A CA 1
ATOM 1462 C C . ALA A 1 182 ? 20.526 -6.387 -7.108 1.00 35.11 181 ALA A C 1
ATOM 1463 O O . ALA A 1 182 ? 20.834 -5.853 -8.175 1.00 29.10 181 ALA A O 1
ATOM 1465 N N . LEU A 1 183 ? 20.129 -5.697 -6.038 1.00 34.22 182 LEU A N 1
ATOM 1466 C CA . LEU A 1 183 ? 20.026 -4.244 -6.083 1.00 36.24 182 LEU A CA 1
ATOM 1467 C C . LEU A 1 183 ? 21.394 -3.604 -6.314 1.00 36.67 182 LEU A C 1
ATOM 1468 O O . LEU A 1 183 ? 22.365 -3.919 -5.622 1.00 31.48 182 LEU A O 1
ATOM 1473 N N . ILE A 1 184 ? 21.455 -2.689 -7.281 1.00 33.97 183 ILE A N 1
ATOM 1474 C CA . ILE A 1 184 ? 22.706 -2.058 -7.694 1.00 36.25 183 ILE A CA 1
ATOM 1475 C C . ILE A 1 184 ? 23.080 -0.958 -6.709 1.00 40.47 183 ILE A C 1
ATOM 1476 O O . ILE A 1 184 ? 22.218 -0.213 -6.224 1.00 40.02 183 ILE A O 1
ATOM 1481 N N . GLU A 1 185 ? 24.371 -0.853 -6.406 1.00 32.59 184 GLU A N 1
ATOM 1482 C CA . GLU A 1 185 ? 24.899 0.201 -5.555 1.00 38.83 184 GLU A CA 1
ATOM 1483 C C . GLU A 1 185 ? 25.727 1.168 -6.392 1.00 39.40 184 GLU A C 1
ATOM 1484 O O . GLU A 1 185 ? 26.173 0.844 -7.495 1.00 41.78 184 GLU A O 1
ATOM 1490 N N . LYS A 1 186 ? 25.921 2.370 -5.860 1.00 39.26 185 LYS A N 1
ATOM 1491 C CA . LYS A 1 186 ? 26.763 3.376 -6.493 1.00 42.96 185 LYS A CA 1
ATOM 1492 C C . LYS A 1 186 ? 28.140 3.347 -5.846 1.00 49.90 185 LYS A C 1
ATOM 1493 O O . LYS A 1 186 ? 28.251 3.326 -4.616 1.00 49.10 185 LYS A O 1
ATOM 1499 N N . ARG A 1 187 ? 29.181 3.333 -6.676 1.00 46.83 186 ARG A N 1
ATOM 1500 C CA . ARG A 1 187 ? 30.560 3.384 -6.214 1.00 44.08 186 ARG A CA 1
ATOM 1501 C C . ARG A 1 187 ? 31.339 4.327 -7.120 1.00 41.75 186 ARG A C 1
ATOM 1502 O O . ARG A 1 187 ? 30.906 4.654 -8.226 1.00 46.23 186 ARG A O 1
ATOM 1510 N N . GLU A 1 188 ? 32.496 4.761 -6.640 1.00 42.72 187 GLU A N 1
ATOM 1511 C CA . GLU A 1 188 ? 33.430 5.558 -7.433 1.00 46.84 187 GLU A CA 1
ATOM 1512 C C . GLU A 1 188 ? 34.576 4.634 -7.826 1.00 47.90 187 GLU A C 1
ATOM 1513 O O . GLU A 1 188 ? 35.473 4.361 -7.025 1.00 45.55 187 GLU A O 1
ATOM 1519 N N . ILE A 1 189 ? 34.535 4.138 -9.057 1.00 47.98 188 ILE A N 1
ATOM 1520 C CA . ILE A 1 189 ? 35.531 3.188 -9.548 1.00 47.47 188 ILE A CA 1
ATOM 1521 C C . ILE A 1 189 ? 35.989 3.655 -10.924 1.00 44.71 188 ILE A C 1
ATOM 1522 O O . ILE A 1 189 ? 35.149 4.026 -11.757 1.00 36.16 188 ILE A O 1
ATOM 1527 N N . PRO A 1 190 ? 37.292 3.679 -11.206 1.00 40.90 189 PRO A N 1
ATOM 1528 C CA . PRO A 1 190 ? 37.736 3.984 -12.571 1.00 39.00 189 PRO A CA 1
ATOM 1529 C C . PRO A 1 190 ? 37.270 2.905 -13.537 1.00 32.62 189 PRO A C 1
ATOM 1530 O O . PRO A 1 190 ? 37.254 1.718 -13.205 1.00 31.88 189 PRO A O 1
ATOM 1534 N N . MET A 1 191 ? 36.872 3.329 -14.739 1.00 31.39 190 MET A N 1
ATOM 1535 C CA . MET A 1 191 ? 36.358 2.417 -15.757 1.00 28.06 190 MET A CA 1
ATOM 1536 C C . MET A 1 191 ? 36.838 2.859 -17.134 1.00 25.36 190 MET A C 1
ATOM 1537 O O . MET A 1 191 ? 37.191 4.021 -17.346 1.00 27.35 190 MET A O 1
ATOM 1542 N N . TYR A 1 192 ? 36.833 1.914 -18.078 1.00 26.33 191 TYR A N 1
ATOM 1543 C CA . TYR A 1 192 ? 37.025 2.210 -19.490 1.00 22.91 191 TYR A CA 1
ATOM 1544 C C . TYR A 1 192 ? 35.665 2.378 -20.145 1.00 26.58 191 TYR A C 1
ATOM 1545 O O . TYR A 1 192 ? 34.749 1.589 -19.898 1.00 28.50 191 TYR A O 1
ATOM 1554 N N . TYR A 1 193 ? 35.542 3.412 -20.972 1.00 24.84 192 TYR A N 1
ATOM 1555 C CA . TYR A 1 193 ? 34.285 3.775 -21.611 1.00 24.03 192 TYR A CA 1
ATOM 1556 C C . TYR A 1 193 ? 34.468 3.844 -23.116 1.00 27.89 192 TYR A C 1
ATOM 1557 O O . TYR A 1 193 ? 35.506 4.297 -23.602 1.00 28.93 192 TYR A O 1
ATOM 1566 N N . PHE A 1 194 ? 33.446 3.408 -23.847 1.00 24.99 193 PHE A N 1
ATOM 1567 C CA . PHE A 1 194 ? 33.290 3.762 -25.251 1.00 25.63 193 PHE A CA 1
ATOM 1568 C C . PHE A 1 194 ? 32.439 5.024 -25.332 1.00 28.38 193 PHE A C 1
ATOM 1569 O O . PHE A 1 194 ? 31.380 5.108 -24.700 1.00 25.57 193 PHE A O 1
ATOM 1577 N N . LYS A 1 195 ? 32.900 6.002 -26.111 1.00 27.03 194 LYS A N 1
ATOM 1578 C CA . LYS A 1 195 ? 32.262 7.318 -26.177 1.00 28.28 194 LYS A CA 1
ATOM 1579 C C . LYS A 1 195 ? 31.064 7.299 -27.133 1.00 27.84 194 LYS A C 1
ATOM 1580 O O . LYS A 1 195 ? 31.037 7.957 -28.170 1.00 26.31 194 LYS A O 1
ATOM 1586 N N . ILE A 1 196 ? 30.053 6.518 -26.751 1.00 24.38 195 ILE A N 1
ATOM 1587 C CA . ILE A 1 196 ? 28.896 6.306 -27.619 1.00 21.75 195 ILE A CA 1
ATOM 1588 C C . ILE A 1 196 ? 28.103 7.598 -27.790 1.00 27.70 195 ILE A C 1
ATOM 1589 O O . ILE A 1 196 ? 27.419 7.789 -28.804 1.00 26.89 195 ILE A O 1
ATOM 1594 N N . THR A 1 197 ? 28.200 8.516 -26.823 1.00 24.62 196 THR A N 1
ATOM 1595 C CA . THR A 1 197 ? 27.542 9.815 -26.952 1.00 26.00 196 THR A CA 1
ATOM 1596 C C . THR A 1 197 ? 28.062 10.618 -28.141 1.00 30.76 196 THR A C 1
ATOM 1597 O O . THR A 1 197 ? 27.336 11.479 -28.651 1.00 29.24 196 THR A O 1
ATOM 1601 N N . ASP A 1 198 ? 29.293 10.354 -28.604 1.00 28.62 197 ASP A N 1
ATOM 1602 C CA . ASP A 1 198 ? 29.774 10.990 -29.833 1.00 31.05 197 ASP A CA 1
ATOM 1603 C C . ASP A 1 198 ? 28.940 10.594 -31.044 1.00 34.14 197 ASP A C 1
ATOM 1604 O O . ASP A 1 198 ? 28.907 11.327 -32.040 1.00 28.24 197 ASP A O 1
ATOM 1609 N N . TYR A 1 199 ? 28.292 9.430 -30.991 1.00 26.49 198 TYR A N 1
ATOM 1610 C CA . TYR A 1 199 ? 27.485 8.913 -32.086 1.00 27.12 198 TYR A CA 1
ATOM 1611 C C . TYR A 1 199 ? 25.994 8.994 -31.795 1.00 27.40 198 TYR A C 1
ATOM 1612 O O . TYR A 1 199 ? 25.198 8.349 -32.489 1.00 29.54 198 TYR A O 1
ATOM 1621 N N . ALA A 1 200 ? 25.598 9.757 -30.777 1.00 26.19 199 ALA A N 1
ATOM 1622 C CA . ALA A 1 200 ? 24.207 9.729 -30.337 1.00 31.31 199 ALA A CA 1
ATOM 1623 C C . ALA A 1 200 ? 23.273 10.244 -31.421 1.00 33.36 199 ALA A C 1
ATOM 1624 O O . ALA A 1 200 ? 22.187 9.691 -31.627 1.00 28.41 199 ALA A O 1
ATOM 1626 N N . GLU A 1 201 ? 23.686 11.289 -32.143 1.00 32.16 200 GLU A N 1
ATOM 1627 C CA . GLU A 1 201 ? 22.830 11.837 -33.190 1.00 32.44 200 GLU A CA 1
ATOM 1628 C C . GLU A 1 201 ? 22.672 10.849 -34.341 1.00 34.17 200 GLU A C 1
ATOM 1629 O O . GLU A 1 201 ? 21.567 10.671 -34.873 1.00 32.17 200 GLU A O 1
ATOM 1635 N N . GLU A 1 202 ? 23.760 10.184 -34.733 1.00 28.81 201 GLU A N 1
ATOM 1636 C CA . GLU A 1 202 ? 23.674 9.222 -35.826 1.00 30.99 201 GLU A CA 1
ATOM 1637 C C . GLU A 1 202 ? 22.868 7.997 -35.415 1.00 29.53 201 GLU A C 1
ATOM 1638 O O . GLU A 1 202 ? 22.032 7.507 -36.182 1.00 30.03 201 GLU A O 1
ATOM 1644 N N . LEU A 1 203 ? 23.099 7.490 -34.204 1.00 25.89 202 LEU A N 1
ATOM 1645 C CA . LEU A 1 203 ? 22.339 6.333 -33.742 1.00 26.35 202 LEU A CA 1
ATOM 1646 C C . LEU A 1 203 ? 20.852 6.646 -33.650 1.00 25.86 202 LEU A C 1
ATOM 1647 O O . LEU A 1 203 ? 20.019 5.774 -33.921 1.00 25.95 202 LEU A O 1
ATOM 1652 N N . LEU A 1 204 ? 20.496 7.880 -33.282 1.00 24.06 203 LEU A N 1
ATOM 1653 C CA . LEU A 1 204 ? 19.080 8.245 -33.236 1.00 27.21 203 LEU A CA 1
ATOM 1654 C C . LEU A 1 204 ? 18.500 8.390 -34.638 1.00 26.13 203 LEU A C 1
ATOM 1655 O O . LEU A 1 204 ? 17.465 7.793 -34.956 1.00 27.63 203 LEU A O 1
ATOM 1660 N N . ASN A 1 205 ? 19.145 9.189 -35.490 1.00 28.02 204 ASN A N 1
ATOM 1661 C CA . ASN A 1 205 ? 18.546 9.507 -36.783 1.00 31.43 204 ASN A CA 1
ATOM 1662 C C . ASN A 1 205 ? 18.534 8.306 -37.714 1.00 34.28 204 ASN A C 1
ATOM 1663 O O . ASN A 1 205 ? 17.592 8.143 -38.498 1.00 29.87 204 ASN A O 1
ATOM 1668 N N . ASP A 1 206 ? 19.554 7.454 -37.643 1.00 27.42 205 ASP A N 1
ATOM 1669 C CA . ASP A 1 206 ? 19.591 6.293 -38.522 1.00 28.60 205 ASP A CA 1
ATOM 1670 C C . ASP A 1 206 ? 18.518 5.270 -38.193 1.00 25.63 205 ASP A C 1
ATOM 1671 O O . ASP A 1 206 ? 18.293 4.361 -39.002 1.00 25.65 205 ASP A O 1
ATOM 1676 N N . LEU A 1 207 ? 17.830 5.399 -37.051 1.00 24.57 206 LEU A N 1
ATOM 1677 C CA . LEU A 1 207 ? 16.684 4.528 -36.800 1.00 27.91 206 LEU A CA 1
ATOM 1678 C C . LEU A 1 207 ? 15.610 4.702 -37.866 1.00 30.29 206 LEU A C 1
ATOM 1679 O O . LEU A 1 207 ? 14.884 3.748 -38.175 1.00 27.89 206 LEU A O 1
ATOM 1684 N N . ASP A 1 208 ? 15.500 5.906 -38.438 1.00 26.14 207 ASP A N 1
ATOM 1685 C CA . ASP A 1 208 ? 14.544 6.145 -39.512 1.00 26.65 207 ASP A CA 1
ATOM 1686 C C . ASP A 1 208 ? 14.833 5.289 -40.740 1.00 30.39 207 ASP A C 1
ATOM 1687 O O . ASP A 1 208 ? 13.913 5.011 -41.520 1.00 25.43 207 ASP A O 1
ATOM 1692 N N . LYS A 1 209 ? 16.084 4.856 -40.925 1.00 29.37 208 LYS A N 1
ATOM 1693 C CA . LYS A 1 209 ? 16.423 3.960 -42.028 1.00 28.38 208 LYS A CA 1
ATOM 1694 C C . LYS A 1 209 ? 15.795 2.583 -41.878 1.00 27.46 208 LYS A C 1
ATOM 1695 O O . LYS A 1 209 ? 15.631 1.873 -42.877 1.00 28.57 208 LYS A O 1
ATOM 1701 N N . LEU A 1 210 ? 15.452 2.190 -40.654 1.00 24.83 209 LEU A N 1
ATOM 1702 C CA . LEU A 1 210 ? 15.134 0.798 -40.339 1.00 23.19 209 LEU A CA 1
ATOM 1703 C C . LEU A 1 210 ? 13.634 0.542 -40.494 1.00 25.90 209 LEU A C 1
ATOM 1704 O O . LEU A 1 210 ? 12.910 0.252 -39.541 1.00 28.93 209 LEU A O 1
ATOM 1709 N N . GLU A 1 211 ? 13.183 0.624 -41.749 1.00 24.75 210 GLU A N 1
ATOM 1710 C CA . GLU A 1 211 ? 11.768 0.417 -42.052 1.00 26.11 210 GLU A CA 1
ATOM 1711 C C . GLU A 1 211 ? 11.290 -0.985 -41.699 1.00 34.05 210 GLU A C 1
ATOM 1712 O O . GLU A 1 211 ? 10.088 -1.182 -41.486 1.00 32.23 210 GLU A O 1
ATOM 1718 N N . HIS A 1 212 ? 12.199 -1.960 -41.636 1.00 25.57 211 HIS A N 1
ATOM 1719 C CA . HIS A 1 212 ? 11.844 -3.354 -41.394 1.00 24.52 211 HIS A CA 1
ATOM 1720 C C . HIS A 1 212 ? 12.220 -3.830 -39.989 1.00 31.11 211 HIS A C 1
ATOM 1721 O O . HIS A 1 212 ? 12.341 -5.040 -39.758 1.00 29.20 211 HIS A O 1
ATOM 1728 N N . TRP A 1 213 ? 12.406 -2.887 -39.030 1.00 26.03 212 TRP A N 1
ATOM 1729 C CA . TRP A 1 213 ? 12.455 -3.221 -37.613 1.00 25.15 212 TRP A CA 1
ATOM 1730 C C . TRP A 1 213 ? 11.099 -2.977 -36.969 1.00 25.02 212 TRP A C 1
ATOM 1731 O O . TRP A 1 213 ? 10.385 -2.055 -37.368 1.00 29.19 212 TRP A O 1
ATOM 1742 N N . PRO A 1 214 ? 10.724 -3.773 -35.964 1.00 26.86 213 PRO A N 1
ATOM 1743 C CA . PRO A 1 214 ? 9.505 -3.466 -35.203 1.00 29.80 213 PRO A CA 1
ATOM 1744 C C . PRO A 1 214 ? 9.574 -2.066 -34.609 1.00 35.91 213 PRO A C 1
ATOM 1745 O O . PRO A 1 214 ? 10.609 -1.644 -34.085 1.00 29.66 213 PRO A O 1
ATOM 1749 N N . GLU A 1 215 ? 8.454 -1.338 -3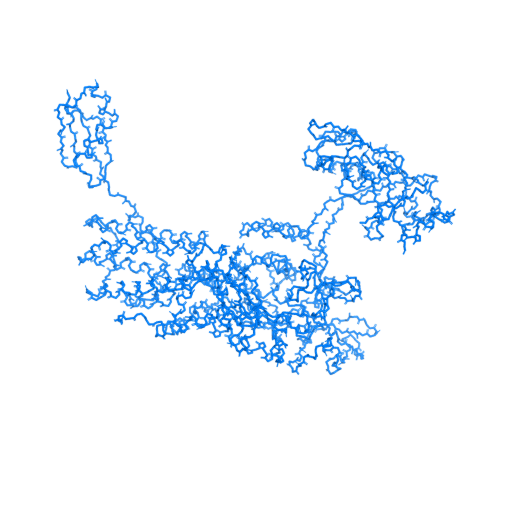4.693 1.00 28.14 214 GLU A N 1
ATOM 1750 C CA . GLU A 1 215 ? 8.443 0.036 -34.199 1.00 29.56 214 GLU A CA 1
ATOM 1751 C C . GLU A 1 215 ? 8.821 0.106 -32.723 1.00 29.93 214 GLU A C 1
ATOM 1752 O O . GLU A 1 215 ? 9.477 1.062 -32.293 1.00 35.95 214 GLU A O 1
ATOM 1758 N N . GLN A 1 216 ? 8.417 -0.896 -31.930 1.00 27.73 215 GLN A N 1
ATOM 1759 C CA . GLN A 1 216 ? 8.703 -0.866 -30.494 1.00 35.46 215 GLN A CA 1
ATOM 1760 C C . GLN A 1 216 ? 10.203 -0.834 -30.220 1.00 29.60 215 GLN A C 1
ATOM 1761 O O . GLN A 1 216 ? 10.659 -0.136 -29.306 1.00 27.82 215 GLN A O 1
ATOM 1767 N N . VAL A 1 217 ? 10.983 -1.611 -30.972 1.00 27.09 216 VAL A N 1
ATOM 1768 C CA . VAL A 1 217 ? 12.431 -1.603 -30.759 1.00 27.54 216 VAL A CA 1
ATOM 1769 C C . VAL A 1 217 ? 12.990 -0.211 -31.009 1.00 26.98 216 VAL A C 1
ATOM 1770 O O . VAL A 1 217 ? 13.821 0.292 -30.242 1.00 26.26 216 VAL A O 1
ATOM 1774 N N . LYS A 1 218 ? 12.534 0.435 -32.080 1.00 22.97 217 LYS A N 1
ATOM 1775 C CA . LYS A 1 218 ? 13.048 1.754 -32.422 1.00 25.73 217 LYS A CA 1
ATOM 1776 C C . LYS A 1 218 ? 12.638 2.788 -31.383 1.00 29.42 217 LYS A C 1
ATOM 1777 O O . LYS A 1 218 ? 13.451 3.629 -30.982 1.00 26.10 217 LYS A O 1
ATOM 1783 N N . THR A 1 219 ? 11.384 2.731 -30.923 1.00 29.52 218 THR A N 1
ATOM 1784 C CA . THR A 1 219 ? 10.932 3.654 -29.887 1.00 26.93 218 THR A CA 1
ATOM 1785 C C . THR A 1 219 ? 11.746 3.499 -28.610 1.00 24.56 218 THR A C 1
ATOM 1786 O O . THR A 1 219 ? 12.177 4.493 -28.014 1.00 27.59 218 THR A O 1
ATOM 1790 N N . MET A 1 220 ? 11.980 2.260 -28.176 1.00 22.78 219 MET A N 1
ATOM 1791 C CA . MET A 1 220 ? 12.774 2.044 -26.967 1.00 26.53 219 MET A CA 1
ATOM 1792 C C . MET A 1 220 ? 14.182 2.616 -27.103 1.00 31.29 219 MET A C 1
ATOM 1793 O O . MET A 1 220 ? 14.725 3.180 -26.143 1.00 27.60 219 MET A O 1
ATOM 1798 N N . GLN A 1 221 ? 14.800 2.472 -28.280 1.00 23.91 220 GLN A N 1
ATOM 1799 C CA . GLN A 1 221 ? 16.134 3.043 -28.459 1.00 24.90 220 GLN A CA 1
ATOM 1800 C C . GLN A 1 221 ? 16.080 4.564 -28.496 1.00 26.62 220 GLN A C 1
ATOM 1801 O O . GLN A 1 221 ? 16.966 5.230 -27.946 1.00 26.20 220 GLN A O 1
ATOM 1807 N N . ARG A 1 222 ? 15.049 5.131 -29.135 1.00 25.43 221 ARG A N 1
ATOM 1808 C CA . ARG A 1 222 ? 14.892 6.582 -29.145 1.00 26.11 221 ARG A CA 1
ATOM 1809 C C . ARG A 1 222 ? 14.783 7.124 -27.731 1.00 30.54 221 ARG A C 1
ATOM 1810 O O . ARG A 1 222 ? 15.406 8.140 -27.395 1.00 29.06 221 ARG A O 1
ATOM 1818 N N . ASN A 1 223 ? 14.004 6.452 -26.879 1.00 23.71 222 ASN A N 1
ATOM 1819 C CA . ASN A 1 223 ? 13.836 6.937 -25.514 1.00 29.73 222 ASN A CA 1
ATOM 1820 C C . ASN A 1 223 ? 15.071 6.666 -24.665 1.00 31.94 222 ASN A C 1
ATOM 1821 O O . ASN A 1 223 ? 15.348 7.421 -23.725 1.00 28.78 222 ASN A O 1
ATOM 1826 N N . TRP A 1 224 ? 15.829 5.610 -24.977 1.00 28.49 223 TRP A N 1
ATOM 1827 C CA . TRP A 1 224 ? 17.072 5.365 -24.247 1.00 29.56 223 TRP A CA 1
ATOM 1828 C C . TRP A 1 224 ? 18.108 6.436 -24.568 1.00 29.39 223 TRP A C 1
ATOM 1829 O O . TRP A 1 224 ? 18.752 6.986 -23.664 1.00 27.77 223 TRP A O 1
ATOM 1840 N N . ILE A 1 225 ? 18.286 6.741 -25.855 1.00 28.26 224 ILE A N 1
ATOM 1841 C CA . ILE A 1 225 ? 19.167 7.838 -26.245 1.00 27.66 224 ILE A CA 1
ATOM 1842 C C . ILE A 1 225 ? 18.675 9.144 -25.630 1.00 29.70 224 ILE A C 1
ATOM 1843 O O . ILE A 1 225 ? 19.453 9.915 -25.057 1.00 29.10 224 ILE A O 1
ATOM 1848 N N . GLY A 1 226 ? 17.371 9.403 -25.729 1.00 28.24 225 GLY A N 1
ATOM 1849 C CA . GLY A 1 226 ? 16.766 10.508 -25.008 1.00 28.88 225 GLY A CA 1
ATOM 1850 C C . GLY A 1 226 ? 17.262 11.882 -25.413 1.00 29.25 225 GLY A C 1
ATOM 1851 O O . GLY A 1 226 ? 17.663 12.681 -24.562 1.00 30.87 225 GLY A O 1
ATOM 1852 N N . LYS A 1 227 ? 17.239 12.174 -26.708 1.00 27.89 226 LYS A N 1
ATOM 1853 C CA . LYS A 1 227 ? 17.653 13.490 -27.167 1.00 33.08 226 LYS A CA 1
ATOM 1854 C C . LYS A 1 227 ? 16.673 14.544 -26.668 1.00 39.30 226 LYS A C 1
ATOM 1855 O O . LYS A 1 227 ? 15.462 14.315 -26.622 1.00 37.17 226 LYS A O 1
ATOM 1861 N N . SER A 1 228 ? 17.204 15.691 -26.253 1.00 35.04 227 SER A N 1
ATOM 1862 C CA . SER A 1 228 ? 16.378 16.852 -25.953 1.00 44.77 227 SER A CA 1
ATOM 1863 C C . SER A 1 228 ? 17.021 18.060 -26.611 1.00 38.01 227 SER A C 1
ATOM 1864 O O . SER A 1 228 ? 18.203 18.335 -26.384 1.00 38.84 227 SER A O 1
ATOM 1867 N N . ARG A 1 229 ? 16.260 18.758 -27.442 1.00 39.00 228 ARG A N 1
ATOM 1868 C CA . ARG A 1 229 ? 16.734 19.986 -28.053 1.00 41.87 228 ARG A CA 1
ATOM 1869 C C . ARG A 1 229 ? 16.471 21.123 -27.074 1.00 42.36 228 ARG A C 1
ATOM 1870 O O . ARG A 1 229 ? 15.320 21.388 -26.710 1.00 44.23 228 ARG A O 1
ATOM 1878 N N . GLY A 1 230 ? 17.534 21.763 -26.621 1.00 43.67 229 GLY A N 1
ATOM 1879 C CA . GLY A 1 230 ? 17.387 22.839 -25.672 1.00 48.30 229 GLY A CA 1
ATOM 1880 C C . GLY A 1 230 ? 18.080 24.096 -26.139 1.00 45.98 229 GLY A C 1
ATOM 1881 O O . GLY A 1 230 ? 18.510 24.192 -27.293 1.00 44.86 229 GLY A O 1
ATOM 1882 N N . MET A 1 231 ? 18.203 25.065 -25.241 1.00 43.50 230 MET A N 1
ATOM 1883 C CA . MET A 1 231 ? 18.791 26.348 -25.583 1.00 42.87 230 MET A CA 1
ATOM 1884 C C . MET A 1 231 ? 19.701 26.791 -24.453 1.00 40.93 230 MET A C 1
ATOM 1885 O O . MET A 1 231 ? 19.284 26.820 -23.292 1.00 46.12 230 MET A O 1
ATOM 1890 N N . THR A 1 232 ? 20.944 27.112 -24.793 1.00 41.81 231 THR A N 1
ATOM 1891 C CA . THR A 1 232 ? 21.800 27.868 -23.894 1.00 40.37 231 THR A CA 1
ATOM 1892 C C . THR A 1 232 ? 21.372 29.330 -23.941 1.00 43.21 231 THR A C 1
ATOM 1893 O O . THR A 1 232 ? 21.242 29.904 -25.025 1.00 39.73 231 THR A O 1
ATOM 1897 N N . VAL A 1 233 ? 21.122 29.924 -22.775 1.00 39.59 232 VAL A N 1
ATOM 1898 C CA . VAL A 1 233 ? 20.623 31.293 -22.684 1.00 38.71 232 VAL A CA 1
ATOM 1899 C C . VAL A 1 233 ? 21.457 32.040 -21.657 1.00 44.49 232 VAL A C 1
ATOM 1900 O O . VAL A 1 233 ? 21.661 31.547 -20.542 1.00 48.25 232 VAL A O 1
ATOM 1904 N N . ARG A 1 234 ? 21.928 33.228 -22.025 1.00 44.65 233 ARG A N 1
ATOM 1905 C CA . ARG A 1 234 ? 22.754 34.046 -21.147 1.00 51.82 233 ARG A CA 1
ATOM 1906 C C . ARG A 1 234 ? 21.989 35.288 -20.712 1.00 54.19 233 ARG A C 1
ATOM 1907 O O . ARG A 1 234 ? 21.455 36.025 -21.549 1.00 48.88 233 ARG A O 1
ATOM 1915 N N . PHE A 1 235 ? 21.918 35.490 -19.397 1.00 49.08 234 PHE A N 1
ATOM 1916 C CA . PHE A 1 235 ? 21.352 36.686 -18.789 1.00 47.22 234 PHE A CA 1
ATOM 1917 C C . PHE A 1 235 ? 22.509 37.545 -18.298 1.00 50.90 234 PHE A C 1
ATOM 1918 O O . PHE A 1 235 ? 23.280 37.112 -17.435 1.00 52.64 234 PHE A O 1
ATOM 1926 N N . ALA A 1 236 ? 22.637 38.751 -18.844 1.00 50.43 235 ALA A N 1
ATOM 1927 C CA . ALA A 1 236 ? 23.699 39.644 -18.402 1.00 45.30 235 ALA A CA 1
ATOM 1928 C C . ALA A 1 236 ? 23.500 40.017 -16.937 1.00 47.00 235 ALA A C 1
ATOM 1929 O O . ALA A 1 236 ? 22.382 40.291 -16.495 1.00 52.72 235 ALA A O 1
ATOM 1931 N N . VAL A 1 237 ? 24.594 40.020 -16.175 1.00 52.64 236 VAL A N 1
ATOM 1932 C CA . VAL A 1 237 ? 24.523 40.445 -14.783 1.00 52.78 236 VAL A CA 1
ATOM 1933 C C . VAL A 1 237 ? 24.328 41.956 -14.728 1.00 56.67 236 VAL A C 1
ATOM 1934 O O . VAL A 1 237 ? 24.984 42.712 -15.459 1.00 60.97 236 VAL A O 1
ATOM 1938 N N . SER A 1 238 ? 23.412 42.403 -13.868 1.00 57.27 237 SER A N 1
ATOM 1939 C CA . SER A 1 238 ? 23.143 43.830 -13.731 1.00 60.94 237 SER A CA 1
ATOM 1940 C C . SER A 1 238 ? 24.389 44.576 -13.264 1.00 58.93 237 SER A C 1
ATOM 1941 O O . SER A 1 238 ? 25.255 44.023 -12.581 1.00 58.77 237 SER A O 1
ATOM 1944 N N . ASP A 1 239 ? 24.468 45.859 -13.629 1.00 59.15 238 ASP A N 1
ATOM 1945 C CA . ASP A 1 239 ? 25.666 46.645 -13.345 1.00 68.96 238 ASP A CA 1
ATOM 1946 C C . ASP A 1 239 ? 25.931 46.827 -11.856 1.00 70.53 238 ASP A C 1
ATOM 1947 O O . ASP A 1 239 ? 27.035 47.246 -11.491 1.00 75.85 238 ASP A O 1
ATOM 1952 N N . ASP A 1 240 ? 24.965 46.521 -10.990 1.00 68.35 239 ASP A N 1
ATOM 1953 C CA . ASP A 1 240 ? 25.132 46.665 -9.549 1.00 70.75 239 ASP A CA 1
ATOM 1954 C C . ASP A 1 240 ? 25.256 45.324 -8.833 1.00 68.83 239 ASP A C 1
ATOM 1955 O O . ASP A 1 240 ? 25.251 45.288 -7.597 1.00 69.53 239 ASP A O 1
ATOM 1960 N N . SER A 1 241 ? 25.379 44.222 -9.576 1.00 65.76 240 SER A N 1
ATOM 1961 C CA . SER A 1 241 ? 25.440 42.884 -8.995 1.00 60.25 240 SER A CA 1
ATOM 1962 C C . SER A 1 241 ? 26.727 42.157 -9.364 1.00 63.23 240 SER A C 1
ATOM 1963 O O . SER A 1 241 ? 26.780 40.922 -9.294 1.00 58.84 240 SER A O 1
ATOM 1966 N N . LYS A 1 242 ? 27.764 42.892 -9.762 1.00 67.89 241 LYS A N 1
ATOM 1967 C CA . LYS A 1 242 ? 29.010 42.298 -10.228 1.00 69.57 241 LYS A CA 1
ATOM 1968 C C . LYS A 1 242 ? 30.055 42.160 -9.126 1.00 69.52 241 LYS A C 1
ATOM 1969 O O . LYS A 1 242 ? 31.186 41.751 -9.412 1.00 66.14 241 LYS A O 1
ATOM 1971 N N . GLN A 1 243 ? 29.702 42.478 -7.882 1.00 70.05 242 GLN A N 1
ATOM 1972 C CA . GLN A 1 243 ? 30.665 42.432 -6.788 1.00 71.77 242 GLN A CA 1
ATOM 1973 C C . GLN A 1 243 ? 31.156 41.007 -6.561 1.00 74.35 242 GLN A C 1
ATOM 1974 O O . GLN A 1 243 ? 30.356 40.092 -6.344 1.00 72.72 242 GLN A O 1
ATOM 1976 N N . GLY A 1 244 ? 32.477 40.821 -6.621 1.00 76.43 243 GLY A N 1
ATOM 1977 C CA . GLY A 1 244 ? 33.103 39.550 -6.337 1.00 73.87 243 GLY A CA 1
ATOM 1978 C C . GLY A 1 244 ? 33.309 38.643 -7.533 1.00 76.75 243 GLY A C 1
ATOM 1979 O O . GLY A 1 244 ? 34.129 37.721 -7.458 1.00 78.62 243 GLY A O 1
ATOM 1980 N N . LEU A 1 245 ? 32.600 38.877 -8.634 1.00 76.47 244 LEU A N 1
ATOM 1981 C CA . LEU A 1 245 ? 32.647 37.974 -9.775 1.00 71.67 244 LEU A CA 1
ATOM 1982 C C . LEU A 1 245 ? 33.865 38.251 -10.651 1.00 66.16 244 LEU A C 1
ATOM 1983 O O . LEU A 1 245 ? 34.351 39.380 -10.739 1.00 64.95 244 LEU A O 1
ATOM 1988 N N . GLU A 1 246 ? 34.345 37.202 -11.318 1.00 72.40 245 GLU A N 1
ATOM 1989 C CA . GLU A 1 246 ? 35.498 37.303 -12.200 1.00 80.87 245 GLU A CA 1
ATOM 1990 C C . GLU A 1 246 ? 35.208 36.608 -13.523 1.00 81.70 245 GLU A C 1
ATOM 1991 O O . GLU A 1 246 ? 34.455 35.631 -13.581 1.00 81.94 245 GLU A O 1
ATOM 1993 N N . GLY A 1 247 ? 35.812 37.129 -14.590 1.00 80.75 246 GLY A N 1
ATOM 1994 C CA . GLY A 1 247 ? 35.704 36.482 -15.888 1.00 76.56 246 GLY A CA 1
ATOM 1995 C C . GLY A 1 247 ? 34.310 36.598 -16.474 1.00 73.99 246 GLY A C 1
ATOM 1996 O O . GLY A 1 247 ? 33.650 37.640 -16.384 1.00 70.35 246 GLY A O 1
ATOM 1997 N N . ASP A 1 248 ? 33.855 35.506 -17.095 1.00 71.57 247 ASP A N 1
ATOM 1998 C CA . ASP A 1 248 ? 32.519 35.487 -17.683 1.00 64.39 247 ASP A CA 1
ATOM 1999 C C . ASP A 1 248 ? 31.434 35.567 -16.619 1.00 64.09 247 ASP A C 1
ATOM 2000 O O . ASP A 1 248 ? 30.328 36.043 -16.898 1.00 62.78 247 ASP A O 1
ATOM 2005 N N . TYR A 1 249 ? 31.725 35.111 -15.399 1.00 67.87 248 TYR A N 1
ATOM 2006 C CA . TYR A 1 249 ? 30.721 35.127 -14.343 1.00 68.44 248 TYR A CA 1
ATOM 2007 C C . TYR A 1 249 ? 30.374 36.538 -13.891 1.00 62.82 248 TYR A C 1
ATOM 2008 O O . TYR A 1 249 ? 29.298 36.743 -13.319 1.00 64.36 248 TYR A O 1
ATOM 2017 N N . ALA A 1 250 ? 31.254 37.512 -14.132 1.00 61.35 249 ALA A N 1
ATOM 2018 C CA . ALA A 1 250 ? 30.897 38.907 -13.914 1.00 57.85 249 ALA A CA 1
ATOM 2019 C C . ALA A 1 250 ? 30.059 39.457 -15.056 1.00 59.39 249 ALA A C 1
ATOM 2020 O O . ALA A 1 250 ? 29.304 40.417 -14.860 1.00 61.93 249 ALA A O 1
ATOM 2022 N N . LYS A 1 251 ? 30.171 38.858 -16.241 1.00 57.71 250 LYS A N 1
ATOM 2023 C CA . LYS A 1 251 ? 29.478 39.368 -17.417 1.00 58.17 250 LYS A CA 1
ATOM 2024 C C . LYS A 1 251 ? 28.029 38.897 -17.456 1.00 55.11 250 LYS A C 1
ATOM 2025 O O . LYS A 1 251 ? 27.100 39.707 -17.537 1.00 61.67 250 LYS A O 1
ATOM 2031 N N . PHE A 1 252 ? 27.819 37.585 -17.403 1.00 51.55 251 PHE A N 1
ATOM 2032 C CA . PHE A 1 252 ? 26.495 37.029 -17.616 1.00 54.46 251 PHE A CA 1
ATOM 2033 C C . PHE A 1 252 ? 26.303 35.796 -16.748 1.00 59.08 251 PHE A C 1
ATOM 2034 O O . PHE A 1 252 ? 27.265 35.174 -16.288 1.00 61.30 251 PHE A O 1
ATOM 2042 N N . LEU A 1 253 ? 25.038 35.441 -16.554 1.00 58.18 252 LEU A N 1
ATOM 2043 C CA . LEU A 1 253 ? 24.643 34.160 -15.989 1.00 49.24 252 LEU A CA 1
ATOM 2044 C C . LEU A 1 253 ? 24.112 33.281 -17.111 1.00 53.79 252 LEU A C 1
ATOM 2045 O O . LEU A 1 253 ? 23.191 33.681 -17.832 1.00 48.71 252 LEU A O 1
ATOM 2050 N N . GLN A 1 254 ? 24.688 32.094 -17.260 1.00 52.45 253 GLN A N 1
ATOM 2051 C CA . GLN A 1 254 ? 24.330 31.184 -18.339 1.00 50.43 253 GLN A CA 1
ATOM 2052 C C . GLN A 1 254 ? 23.492 30.040 -17.789 1.00 53.12 253 GLN A C 1
ATOM 2053 O O . GLN A 1 254 ? 23.839 29.447 -16.764 1.00 54.38 253 GLN A O 1
ATOM 2059 N N . VAL A 1 255 ? 22.383 29.746 -18.470 1.00 48.35 254 VAL A N 1
ATOM 2060 C CA . VAL A 1 255 ? 21.480 28.668 -18.099 1.00 45.97 254 VAL A CA 1
ATOM 2061 C C . VAL A 1 255 ? 21.231 27.810 -19.331 1.00 52.22 254 VAL A C 1
ATOM 2062 O O . VAL A 1 255 ? 21.519 28.205 -20.464 1.00 51.53 254 VAL A O 1
ATOM 2066 N N . TYR A 1 256 ? 20.697 26.617 -19.091 1.00 52.01 255 TYR A N 1
ATOM 2067 C CA . TYR A 1 256 ? 20.222 25.734 -20.145 1.00 43.85 255 TYR A CA 1
ATOM 2068 C C . TYR A 1 256 ? 18.735 25.488 -19.935 1.00 44.12 255 TYR A C 1
ATOM 2069 O O . TYR A 1 256 ? 18.277 25.340 -18.798 1.00 49.58 255 TYR A O 1
ATOM 2078 N N . THR A 1 257 ? 17.975 25.473 -21.027 1.00 45.15 256 THR A N 1
ATOM 2079 C CA . THR A 1 257 ? 16.538 25.261 -20.934 1.00 43.92 256 THR A CA 1
ATOM 2080 C C . THR A 1 257 ? 16.054 24.510 -22.162 1.00 50.54 256 THR A C 1
ATOM 2081 O O . THR A 1 257 ? 16.567 24.700 -23.269 1.00 53.33 256 THR A O 1
ATOM 2085 N N . THR A 1 258 ? 15.065 23.644 -21.950 1.00 53.95 257 THR A N 1
ATOM 2086 C CA . THR A 1 258 ? 14.365 22.973 -23.035 1.00 50.47 257 THR A CA 1
ATOM 2087 C C . THR A 1 258 ? 13.049 23.648 -23.370 1.00 47.66 257 THR A C 1
ATOM 2088 O O . THR A 1 258 ? 12.310 23.150 -24.223 1.00 47.43 257 THR A O 1
ATOM 2092 N N . ARG A 1 259 ? 12.742 24.771 -22.728 1.00 47.08 258 ARG A N 1
ATOM 2093 C CA . ARG A 1 259 ? 11.557 25.563 -23.050 1.00 47.41 258 ARG A CA 1
ATOM 2094 C C . ARG A 1 259 ? 11.949 27.011 -23.335 1.00 51.05 258 ARG A C 1
ATOM 2095 O O . ARG A 1 259 ? 11.510 27.934 -22.642 1.00 53.62 258 ARG A O 1
ATOM 2103 N N . PRO A 1 260 ? 12.774 27.252 -24.362 1.00 52.37 259 PRO A N 1
ATOM 2104 C CA . PRO A 1 260 ? 13.081 28.645 -24.722 1.00 47.32 259 PRO A CA 1
ATOM 2105 C C . PRO A 1 260 ? 11.883 29.384 -25.268 1.00 47.09 259 PRO A C 1
ATOM 2106 O O . PRO A 1 260 ? 11.908 30.621 -25.325 1.00 43.79 259 PRO A O 1
ATOM 2110 N N . ASP A 1 261 ? 10.830 28.664 -25.665 1.00 47.00 260 ASP A N 1
ATOM 2111 C CA . ASP A 1 261 ? 9.583 29.298 -26.074 1.00 47.71 260 ASP A CA 1
ATOM 2112 C C . ASP A 1 261 ? 8.891 30.007 -24.917 1.00 48.18 260 ASP A C 1
ATOM 2113 O O . ASP A 1 261 ? 8.020 30.851 -25.151 1.00 56.67 260 ASP A O 1
ATOM 2118 N N . THR A 1 262 ? 9.267 29.691 -23.681 1.00 45.17 261 THR A N 1
ATOM 2119 C CA . THR A 1 262 ? 8.709 30.321 -22.494 1.00 53.10 261 THR A CA 1
ATOM 2120 C C . THR A 1 262 ? 9.584 31.440 -21.945 1.00 51.85 261 THR A C 1
ATOM 2121 O O . THR A 1 262 ? 9.242 32.020 -20.910 1.00 48.65 261 THR A O 1
ATOM 2125 N N . LEU A 1 263 ? 10.697 31.757 -22.614 1.00 53.51 262 LEU A N 1
ATOM 2126 C CA . LEU A 1 263 ? 11.701 32.654 -22.042 1.00 55.72 262 LEU A CA 1
ATOM 2127 C C . LEU A 1 263 ? 11.127 34.023 -21.695 1.00 51.91 262 LEU A C 1
ATOM 2128 O O . LEU A 1 263 ? 11.585 34.662 -20.741 1.00 49.44 262 LEU A O 1
ATOM 2133 N N . MET A 1 264 ? 10.123 34.490 -22.442 1.00 47.69 263 MET A N 1
ATOM 2134 C CA . MET A 1 264 ? 9.490 35.756 -22.102 1.00 54.31 263 MET A CA 1
ATOM 2135 C C . MET A 1 264 ? 8.702 35.685 -20.801 1.00 58.20 263 MET A C 1
ATOM 2136 O O . MET A 1 264 ? 8.282 36.732 -20.300 1.00 54.00 263 MET A O 1
ATOM 2141 N N . GLY A 1 265 ? 8.497 34.491 -20.241 1.00 55.89 264 GLY A N 1
ATOM 2142 C CA . GLY A 1 265 ? 7.773 34.332 -18.997 1.00 57.97 264 GLY A CA 1
ATOM 2143 C C . GLY A 1 265 ? 8.614 34.016 -17.782 1.00 61.89 264 GLY A C 1
ATOM 2144 O O . GLY A 1 265 ? 8.048 33.728 -16.718 1.00 69.17 264 GLY A O 1
ATOM 2145 N N . ALA A 1 266 ? 9.940 34.054 -17.887 1.00 54.84 265 ALA A N 1
ATOM 2146 C CA . ALA A 1 266 ? 10.790 33.786 -16.737 1.00 56.70 265 ALA A CA 1
ATOM 2147 C C . ALA A 1 266 ? 10.664 34.905 -15.710 1.00 61.52 265 ALA A C 1
ATOM 2148 O O . ALA A 1 266 ? 10.642 36.089 -16.058 1.00 64.51 265 ALA A O 1
ATOM 2150 N N . THR A 1 267 ? 10.580 34.526 -14.432 1.00 61.59 266 THR A N 1
ATOM 2151 C CA . THR A 1 267 ? 10.386 35.490 -13.355 1.00 63.61 266 THR A CA 1
ATOM 2152 C C . THR A 1 267 ? 11.532 35.541 -12.354 1.00 57.40 266 THR A C 1
ATOM 2153 O O . THR A 1 267 ? 11.565 36.458 -11.526 1.00 57.53 266 THR A O 1
ATOM 2157 N N . TYR A 1 268 ? 12.460 34.596 -12.404 1.00 58.08 267 TYR A N 1
ATOM 2158 C CA . TYR A 1 268 ? 13.653 34.588 -11.567 1.00 59.28 267 TYR A CA 1
ATOM 2159 C C . TYR A 1 268 ? 14.552 33.494 -12.116 1.00 52.86 267 TYR A C 1
ATOM 2160 O O . TYR A 1 268 ? 14.152 32.725 -12.993 1.00 60.37 267 TYR A O 1
ATOM 2169 N N . VAL A 1 269 ? 15.774 33.440 -11.604 1.00 47.92 268 VAL A N 1
ATOM 2170 C CA . VAL A 1 269 ? 16.709 32.378 -11.942 1.00 55.29 268 VAL A CA 1
ATOM 2171 C C . VAL A 1 269 ? 17.180 31.718 -10.654 1.00 57.64 268 VAL A C 1
ATOM 2172 O O . VAL A 1 269 ? 17.182 32.334 -9.585 1.00 61.55 268 VAL A O 1
ATOM 2176 N N . ALA A 1 270 ? 17.558 30.447 -10.759 1.00 58.70 269 ALA A N 1
ATOM 2177 C CA . ALA A 1 270 ? 18.038 29.669 -9.626 1.00 58.86 269 ALA A CA 1
ATOM 2178 C C . ALA A 1 270 ? 19.445 29.171 -9.916 1.00 59.73 269 ALA A C 1
ATOM 2179 O O . ALA A 1 270 ? 19.751 28.760 -11.040 1.00 59.47 269 ALA A O 1
ATOM 2181 N N . VAL A 1 271 ? 20.298 29.200 -8.896 1.00 58.74 270 VAL A N 1
ATOM 2182 C CA . VAL A 1 271 ? 21.717 28.934 -9.077 1.00 61.09 270 VAL A CA 1
ATOM 2183 C C . VAL A 1 271 ? 22.190 27.947 -8.014 1.00 62.70 270 VAL A C 1
ATOM 2184 O O . VAL A 1 271 ? 21.659 27.898 -6.900 1.00 57.47 270 VAL A O 1
ATOM 2188 N N . ALA A 1 272 ? 23.180 27.136 -8.381 1.00 71.21 271 ALA A N 1
ATOM 2189 C CA . ALA A 1 272 ? 23.726 26.149 -7.460 1.00 75.27 271 ALA A CA 1
ATOM 2190 C C . ALA A 1 272 ? 24.598 26.819 -6.403 1.00 77.36 271 ALA A C 1
ATOM 2191 O O . ALA A 1 272 ? 25.157 27.899 -6.615 1.00 71.55 271 ALA A O 1
ATOM 2193 N N . ALA A 1 273 ? 24.714 26.156 -5.249 1.00 81.34 272 ALA A N 1
ATOM 2194 C CA . ALA A 1 273 ? 25.506 26.703 -4.154 1.00 80.42 272 ALA A CA 1
ATOM 2195 C C . ALA A 1 273 ? 26.984 26.813 -4.508 1.00 84.58 272 ALA A C 1
ATOM 2196 O O . ALA A 1 273 ? 27.714 27.553 -3.840 1.00 86.30 272 ALA A O 1
ATOM 2198 N N . GLU A 1 274 ? 27.437 26.104 -5.543 1.00 89.06 273 GLU A N 1
ATOM 2199 C CA . GLU A 1 274 ? 28.835 26.112 -5.953 1.00 96.09 273 GLU A CA 1
ATOM 2200 C C . GLU A 1 274 ? 29.123 27.077 -7.098 1.00 102.54 273 GLU A C 1
ATOM 2201 O O . GLU A 1 274 ? 30.296 27.352 -7.374 1.00 107.11 273 GLU A O 1
ATOM 2207 N N . HIS A 1 275 ? 28.094 27.591 -7.763 1.00 98.34 274 HIS A N 1
ATOM 2208 C CA . HIS A 1 275 ? 28.294 28.479 -8.900 1.00 88.84 274 HIS A CA 1
ATOM 2209 C C . HIS A 1 275 ? 28.832 29.829 -8.426 1.00 77.15 274 HIS A C 1
ATOM 2210 O O . HIS A 1 275 ? 28.392 30.342 -7.396 1.00 75.81 274 HIS A O 1
ATOM 2217 N N . PRO A 1 276 ? 29.777 30.426 -9.158 1.00 76.82 275 PRO A N 1
ATOM 2218 C CA . PRO A 1 276 ? 30.518 31.586 -8.628 1.00 76.72 275 PRO A CA 1
ATOM 2219 C C . PRO A 1 276 ? 29.666 32.718 -8.070 1.00 77.97 275 PRO A C 1
ATOM 2220 O O . PRO A 1 276 ? 30.086 33.357 -7.095 1.00 83.27 275 PRO A O 1
ATOM 2224 N N . LEU A 1 277 ? 28.492 32.998 -8.640 1.00 74.01 276 LEU A N 1
ATOM 2225 C CA . LEU A 1 277 ? 27.680 34.073 -8.074 1.00 73.30 276 LEU A CA 1
ATOM 2226 C C . LEU A 1 277 ? 27.127 33.693 -6.707 1.00 65.86 276 LEU A C 1
ATOM 2227 O O . LEU A 1 277 ? 26.848 34.574 -5.886 1.00 66.17 276 LEU A O 1
ATOM 2232 N N . ALA A 1 278 ? 26.960 32.395 -6.447 1.00 66.11 277 ALA A N 1
ATOM 2233 C CA . ALA A 1 278 ? 26.642 31.950 -5.096 1.00 69.90 277 ALA A CA 1
ATOM 2234 C C . ALA A 1 278 ? 27.694 32.431 -4.109 1.00 78.22 277 ALA A C 1
ATOM 2235 O O . ALA A 1 278 ? 27.370 33.006 -3.063 1.00 78.07 277 ALA A O 1
ATOM 2237 N N . THR A 1 279 ? 28.969 32.221 -4.443 1.00 84.98 278 THR A N 1
ATOM 2238 C CA . THR A 1 279 ? 30.054 32.566 -3.531 1.00 88.79 278 THR A CA 1
ATOM 2239 C C . THR A 1 279 ? 30.158 34.073 -3.340 1.00 90.70 278 THR A C 1
ATOM 2240 O O . THR A 1 279 ? 30.304 34.555 -2.210 1.00 94.48 278 THR A O 1
ATOM 2244 N N . ALA A 1 280 ? 30.083 34.835 -4.435 1.00 86.94 279 ALA A N 1
ATOM 2245 C CA . ALA A 1 280 ? 30.259 36.282 -4.348 1.00 88.43 279 ALA A CA 1
ATOM 2246 C C . ALA A 1 280 ? 29.179 36.925 -3.488 1.00 81.64 279 ALA A C 1
ATOM 2247 O O . ALA A 1 280 ? 29.466 37.822 -2.686 1.00 87.21 279 ALA A O 1
ATOM 2249 N N . ALA A 1 281 ? 27.928 36.482 -3.640 1.00 74.19 280 ALA A N 1
ATOM 2250 C CA . ALA A 1 281 ? 26.857 37.012 -2.804 1.00 70.59 280 ALA A CA 1
ATOM 2251 C C . ALA A 1 281 ? 26.968 36.512 -1.372 1.00 76.37 280 ALA A C 1
ATOM 2252 O O . ALA A 1 281 ? 26.588 37.228 -0.437 1.00 80.30 280 ALA A O 1
ATOM 2254 N N . ALA A 1 282 ? 27.490 35.300 -1.179 1.00 83.32 281 ALA A N 1
ATOM 2255 C CA . ALA A 1 282 ? 27.636 34.716 0.148 1.00 92.94 281 ALA A CA 1
ATOM 2256 C C . ALA A 1 282 ? 28.930 35.115 0.845 1.00 103.38 281 ALA A C 1
ATOM 2257 O O . ALA A 1 282 ? 29.096 34.798 2.028 1.00 107.28 281 ALA A O 1
ATOM 2259 N N . ALA A 1 283 ? 29.844 35.795 0.146 1.00 107.21 282 ALA A N 1
ATOM 2260 C CA . ALA A 1 283 ? 31.124 36.154 0.750 1.00 111.24 282 ALA A CA 1
ATOM 2261 C C . ALA A 1 283 ? 30.933 37.041 1.974 1.00 115.64 282 ALA A C 1
ATOM 2262 O O . ALA A 1 283 ? 31.617 36.866 2.990 1.00 116.52 282 ALA A O 1
ATOM 2264 N N . ASP A 1 284 ? 29.960 37.948 1.890 1.00 115.98 283 ASP A N 1
ATOM 2265 C CA . ASP A 1 284 ? 29.681 38.854 3.035 1.00 114.83 283 ASP A CA 1
ATOM 2266 C C . ASP A 1 284 ? 28.292 38.525 3.575 1.00 113.13 283 ASP A C 1
ATOM 2267 O O . ASP A 1 284 ? 27.650 39.428 4.143 1.00 113.22 283 ASP A O 1
ATOM 2269 N N . LYS A 1 285 ? 27.853 37.277 3.405 1.00 109.52 284 LYS A N 1
ATOM 2270 C CA . LYS A 1 285 ? 26.473 36.925 3.815 1.00 106.47 284 LYS A CA 1
ATOM 2271 C C . LYS A 1 285 ? 26.472 35.561 4.498 1.00 103.79 284 LYS A C 1
ATOM 2272 O O . LYS A 1 285 ? 26.359 34.557 3.796 1.00 101.74 284 LYS A O 1
ATOM 2274 N N . PRO A 1 286 ? 26.586 35.503 5.840 1.00 102.24 285 PRO A N 1
ATOM 2275 C CA . PRO A 1 286 ? 26.624 34.237 6.545 1.00 98.21 285 PRO A CA 1
ATOM 2276 C C . PRO A 1 286 ? 25.305 33.471 6.404 1.00 97.41 285 PRO A C 1
ATOM 2277 O O . PRO A 1 286 ? 25.362 32.275 6.416 1.00 90.51 285 PRO A O 1
ATOM 2281 N N . GLU A 1 287 ? 24.174 34.168 6.252 1.00 103.32 286 GLU A N 1
ATOM 2282 C CA . GLU A 1 287 ? 22.878 33.476 6.019 1.00 106.37 286 GLU A CA 1
ATOM 2283 C C . GLU A 1 287 ? 22.869 32.837 4.629 1.00 104.26 286 GLU A C 1
ATOM 2284 O O . GLU A 1 287 ? 22.015 31.973 4.378 1.00 104.90 286 GLU A O 1
ATOM 2290 N N . LEU A 1 288 ? 23.791 33.244 3.762 1.00 102.99 287 LEU A N 1
ATOM 2291 C CA . LEU A 1 288 ? 23.881 32.618 2.421 1.00 100.90 287 LEU A CA 1
ATOM 2292 C C . LEU A 1 288 ? 24.923 31.504 2.484 1.00 103.02 287 LEU A C 1
ATOM 2293 O O . LEU A 1 288 ? 24.710 30.484 1.823 1.00 100.53 287 LEU A O 1
ATOM 2298 N N . GLN A 1 289 ? 25.997 31.698 3.257 1.00 104.33 288 GLN A N 1
ATOM 2299 C CA . GLN A 1 289 ? 27.009 30.627 3.454 1.00 97.78 288 GLN A CA 1
ATOM 2300 C C . GLN A 1 289 ? 26.315 29.500 4.204 1.00 93.41 288 GLN A C 1
ATOM 2301 O O . GLN A 1 289 ? 26.713 28.345 4.021 1.00 92.70 288 GLN A O 1
ATOM 2307 N N . ALA A 1 290 ? 25.340 29.850 5.043 1.00 91.56 289 ALA A N 1
ATOM 2308 C CA . ALA A 1 290 ? 24.569 28.842 5.797 1.00 90.21 289 ALA A CA 1
ATOM 2309 C C . ALA A 1 290 ? 23.850 27.938 4.804 1.00 86.66 289 ALA A C 1
ATOM 2310 O O . ALA A 1 290 ? 23.999 26.716 4.897 1.00 78.11 289 ALA A O 1
ATOM 2312 N N . PHE A 1 291 ? 23.101 28.547 3.884 1.00 91.94 290 PHE A N 1
ATOM 2313 C CA . PHE A 1 291 ? 22.390 27.763 2.843 1.00 90.07 290 PHE A CA 1
ATOM 2314 C C . PHE A 1 291 ? 23.419 26.965 2.047 1.00 78.70 290 PHE A C 1
ATOM 2315 O O . PHE A 1 291 ? 23.199 25.773 1.827 1.00 75.07 290 PHE A O 1
ATOM 2323 N N . ILE A 1 292 ? 24.524 27.608 1.679 1.00 75.96 291 ILE A N 1
ATOM 2324 C CA . ILE A 1 292 ? 25.590 26.930 0.888 1.00 82.81 291 ILE A CA 1
ATOM 2325 C C . ILE A 1 292 ? 26.075 25.691 1.650 1.00 84.76 291 ILE A C 1
ATOM 2326 O O . ILE A 1 292 ? 26.241 24.652 1.012 1.00 84.98 291 ILE A O 1
ATOM 2331 N N . ALA A 1 293 ? 26.240 25.795 2.970 1.00 87.41 292 ALA A N 1
ATOM 2332 C CA . ALA A 1 293 ? 26.714 24.659 3.792 1.00 86.63 292 ALA A CA 1
ATOM 2333 C C . ALA A 1 293 ? 25.685 23.528 3.821 1.00 84.64 292 ALA A C 1
ATOM 2334 O O . ALA A 1 293 ? 26.079 22.386 3.569 1.00 87.02 292 ALA A O 1
ATOM 2336 N N . GLU A 1 294 ? 24.421 23.838 4.113 1.00 83.26 293 GLU A N 1
ATOM 2337 C CA . GLU A 1 294 ? 23.379 22.784 4.084 1.00 83.16 293 GLU A CA 1
ATOM 2338 C C . GLU A 1 294 ? 23.438 22.083 2.732 1.00 87.05 293 GLU A C 1
ATOM 2339 O O . GLU A 1 294 ? 23.476 20.840 2.709 1.00 87.95 293 GLU A O 1
ATOM 2345 N N . CYS A 1 295 ? 23.437 22.862 1.652 1.00 89.23 294 CYS A N 1
ATOM 2346 C CA . CYS A 1 295 ? 23.432 22.276 0.291 1.00 88.74 294 CYS A CA 1
ATOM 2347 C C . CYS A 1 295 ? 24.692 21.429 0.085 1.00 82.33 294 CYS A C 1
ATOM 2348 O O . CYS A 1 295 ? 24.545 20.262 -0.302 1.00 75.70 294 CYS A O 1
ATOM 2351 N N . LYS A 1 296 ? 25.871 22.000 0.339 1.00 82.85 295 LYS A N 1
ATOM 2352 C CA . LYS A 1 296 ? 27.151 21.288 0.105 1.00 82.45 295 LYS A CA 1
ATOM 2353 C C . LYS A 1 296 ? 27.400 20.301 1.249 1.00 84.92 295 LYS A C 1
ATOM 2354 O O . LYS A 1 296 ? 28.122 19.321 0.993 1.00 87.09 295 LYS A O 1
ATOM 2356 N N . MET A 1 308 ? 12.730 14.763 -3.609 1.00 90.92 307 MET A N 1
ATOM 2357 C CA . MET A 1 308 ? 13.544 15.789 -2.966 1.00 91.89 307 MET A CA 1
ATOM 2358 C C . MET A 1 308 ? 12.666 16.821 -2.261 1.00 93.26 307 MET A C 1
ATOM 2359 O O . MET A 1 308 ? 11.478 16.588 -2.038 1.00 94.19 307 MET A O 1
ATOM 2361 N N . GLU A 1 309 ? 13.259 17.960 -1.910 1.00 93.26 308 GLU A N 1
ATOM 2362 C CA . GLU A 1 309 ? 12.520 19.053 -1.284 1.00 92.95 308 GLU A CA 1
ATOM 2363 C C . GLU A 1 309 ? 13.169 20.367 -1.683 1.00 89.25 308 GLU A C 1
ATOM 2364 O O . GLU A 1 309 ? 14.340 20.602 -1.372 1.00 90.84 308 GLU A O 1
ATOM 2370 N N . LYS A 1 310 ? 12.407 21.222 -2.360 1.00 84.44 309 LYS A N 1
ATOM 2371 C CA . LYS A 1 310 ? 12.949 22.451 -2.926 1.00 77.40 309 LYS A CA 1
ATOM 2372 C C . LYS A 1 310 ? 13.053 23.530 -1.852 1.00 76.97 309 LYS A C 1
ATOM 2373 O O . LYS A 1 310 ? 12.035 23.988 -1.320 1.00 70.65 309 LYS A O 1
ATOM 2375 N N . LYS A 1 311 ? 14.284 23.936 -1.543 1.00 80.28 310 LYS A N 1
ATOM 2376 C CA . LYS A 1 311 ? 14.566 25.039 -0.635 1.00 80.98 310 LYS A CA 1
ATOM 2377 C C . LYS A 1 311 ? 15.423 26.070 -1.357 1.00 80.94 310 LYS A C 1
ATOM 2378 O O . LYS A 1 311 ? 16.336 25.710 -2.108 1.00 84.86 310 LYS A O 1
ATOM 2380 N N . GLY A 1 312 ? 15.132 27.345 -1.132 1.00 76.52 311 GLY A N 1
ATOM 2381 C CA . GLY A 1 312 ? 15.802 28.403 -1.868 1.00 72.03 311 GLY A CA 1
ATOM 2382 C C . GLY A 1 312 ? 15.930 29.687 -1.079 1.00 76.37 311 GLY A C 1
ATOM 2383 O O . GLY A 1 312 ? 15.139 29.961 -0.171 1.00 71.48 311 GLY A O 1
ATOM 2384 N N . VAL A 1 313 ? 16.930 30.488 -1.443 1.00 79.85 312 VAL A N 1
ATOM 2385 C CA . VAL A 1 313 ? 17.167 31.783 -0.805 1.00 83.59 312 VAL A CA 1
ATOM 2386 C C . VAL A 1 313 ? 17.461 32.834 -1.874 1.00 79.47 312 VAL A C 1
ATOM 2387 O O . VAL A 1 313 ? 18.165 32.544 -2.854 1.00 81.54 312 VAL A O 1
ATOM 2391 N N . PRO A 1 314 ? 16.921 34.045 -1.754 1.00 71.84 313 PRO A N 1
ATOM 2392 C CA . PRO A 1 314 ? 17.307 35.120 -2.673 1.00 70.19 313 PRO A CA 1
ATOM 2393 C C . PRO A 1 314 ? 18.679 35.681 -2.334 1.00 71.51 313 PRO A C 1
ATOM 2394 O O . PRO A 1 314 ? 19.089 35.741 -1.172 1.00 65.45 313 PRO A O 1
ATOM 2398 N N . THR A 1 315 ? 19.393 36.103 -3.379 1.00 69.30 314 THR A N 1
ATOM 2399 C CA . THR A 1 315 ? 20.765 36.571 -3.239 1.00 72.16 314 THR A CA 1
ATOM 2400 C C . THR A 1 315 ? 20.918 38.080 -3.358 1.00 78.26 314 THR A C 1
ATOM 2401 O O . THR A 1 315 ? 21.991 38.601 -3.033 1.00 74.93 314 THR A O 1
ATOM 2405 N N . GLY A 1 316 ? 19.892 38.793 -3.822 1.00 83.28 315 GLY A N 1
ATOM 2406 C CA . GLY A 1 316 ? 19.996 40.215 -4.052 1.00 85.07 315 GLY A CA 1
ATOM 2407 C C . GLY A 1 316 ? 20.646 40.610 -5.359 1.00 80.23 315 GLY A C 1
ATOM 2408 O O . GLY A 1 316 ? 20.477 41.754 -5.794 1.00 83.64 315 GLY A O 1
ATOM 2409 N N . ARG A 1 317 ? 21.392 39.709 -5.995 1.00 68.28 316 ARG A N 1
ATOM 2410 C CA . ARG A 1 317 ? 21.964 39.978 -7.306 1.00 68.29 316 ARG A CA 1
ATOM 2411 C C . ARG A 1 317 ? 20.906 39.784 -8.387 1.00 64.47 316 ARG A C 1
ATOM 2412 O O . ARG A 1 317 ? 20.013 38.940 -8.265 1.00 58.31 316 ARG A O 1
ATOM 2420 N N . TYR A 1 318 ? 21.013 40.573 -9.457 1.00 65.05 317 TYR A N 1
ATOM 2421 C CA . TYR A 1 318 ? 20.035 40.556 -10.536 1.00 56.40 317 TYR A CA 1
ATOM 2422 C C . TYR A 1 318 ? 20.722 40.356 -11.881 1.00 54.68 317 TYR A C 1
ATOM 2423 O O . TYR A 1 318 ? 21.856 40.797 -12.089 1.00 51.43 317 TYR A O 1
ATOM 2432 N N . VAL A 1 319 ? 20.019 39.673 -12.791 1.00 47.85 318 VAL A N 1
ATOM 2433 C CA . VAL A 1 319 ? 20.451 39.490 -14.171 1.00 50.36 318 VAL A CA 1
ATOM 2434 C C . VAL A 1 319 ? 19.321 39.954 -15.088 1.00 45.30 318 VAL A C 1
ATOM 2435 O O . VAL A 1 319 ? 18.192 40.184 -14.654 1.00 44.65 318 VAL A O 1
ATOM 2439 N N . VAL A 1 320 ? 19.637 40.101 -16.371 1.00 43.44 319 VAL A N 1
ATOM 2440 C CA . VAL A 1 320 ? 18.735 40.754 -17.313 1.00 41.97 319 VAL A CA 1
ATOM 2441 C C . VAL A 1 320 ? 18.318 39.762 -18.390 1.00 40.82 319 VAL A C 1
ATOM 2442 O O . VAL A 1 320 ? 19.169 39.177 -19.069 1.00 43.52 319 VAL A O 1
ATOM 2446 N N . ASN A 1 321 ? 17.010 39.590 -18.551 1.00 45.32 320 ASN A N 1
ATOM 2447 C CA . ASN A 1 321 ? 16.457 38.761 -19.613 1.00 39.76 320 ASN A CA 1
ATOM 2448 C C . ASN A 1 321 ? 16.867 39.331 -20.968 1.00 39.95 320 ASN A C 1
ATOM 2449 O O . ASN A 1 321 ? 16.509 40.479 -21.287 1.00 39.34 320 ASN A O 1
ATOM 2454 N N . PRO A 1 322 ? 17.601 38.577 -21.792 1.00 34.86 321 PRO A N 1
ATOM 2455 C CA . PRO A 1 322 ? 18.048 39.122 -23.081 1.00 37.00 321 PRO A CA 1
ATOM 2456 C C . PRO A 1 322 ? 16.917 39.420 -24.050 1.00 39.43 321 PRO A C 1
ATOM 2457 O O . PRO A 1 322 ? 17.127 40.204 -24.983 1.00 41.63 321 PRO A O 1
ATOM 2461 N N . LEU A 1 323 ? 15.732 38.831 -23.873 1.00 35.77 322 LEU A N 1
ATOM 2462 C CA . LEU A 1 323 ? 14.671 39.009 -24.862 1.00 39.21 322 LEU A CA 1
ATOM 2463 C C . LEU A 1 323 ? 13.772 40.204 -24.577 1.00 45.17 322 LEU A C 1
ATOM 2464 O O . LEU A 1 323 ? 13.225 40.791 -25.520 1.00 42.06 322 LEU A O 1
ATOM 2469 N N . ASN A 1 324 ? 13.592 40.580 -23.309 1.00 39.10 323 ASN A N 1
ATOM 2470 C CA . ASN A 1 324 ? 12.705 41.687 -22.977 1.00 39.72 323 ASN A CA 1
ATOM 2471 C C . ASN A 1 324 ? 13.301 42.709 -22.018 1.00 41.08 323 ASN A C 1
ATOM 2472 O O . ASN A 1 324 ? 12.654 43.731 -21.765 1.00 42.66 323 ASN A O 1
ATOM 2477 N N . GLY A 1 325 ? 14.490 42.469 -21.467 1.00 39.81 324 GLY A N 1
ATOM 2478 C CA . GLY A 1 325 ? 15.108 43.415 -20.562 1.00 42.12 324 GLY A CA 1
ATOM 2479 C C . GLY A 1 325 ? 14.668 43.318 -19.120 1.00 45.25 324 GLY A C 1
ATOM 2480 O O . GLY A 1 325 ? 15.080 44.159 -18.310 1.00 42.27 324 GLY A O 1
ATOM 2481 N N . ASP A 1 326 ? 13.848 42.328 -18.768 1.00 42.54 325 ASP A N 1
ATOM 2482 C CA . ASP A 1 326 ? 13.394 42.200 -17.389 1.00 50.54 325 ASP A CA 1
ATOM 2483 C C . ASP A 1 326 ? 14.569 41.911 -16.466 1.00 50.19 325 ASP A C 1
ATOM 2484 O O . ASP A 1 326 ? 15.444 41.098 -16.780 1.00 46.86 325 ASP A O 1
ATOM 2489 N N . LYS A 1 327 ? 14.586 42.587 -15.318 1.00 47.09 326 LYS A N 1
ATOM 2490 C CA . LYS A 1 327 ? 15.536 42.258 -14.265 1.00 50.04 326 LYS A CA 1
ATOM 2491 C C . LYS A 1 327 ? 14.970 41.129 -13.419 1.00 46.80 326 LYS A C 1
ATOM 2492 O O . LYS A 1 327 ? 13.851 41.229 -12.907 1.00 49.11 326 LYS A O 1
ATOM 2498 N N . LEU A 1 328 ? 15.739 40.055 -13.277 1.00 45.77 327 LEU A N 1
ATOM 2499 C CA . LEU A 1 328 ? 15.317 38.881 -12.528 1.00 48.19 327 LEU A CA 1
ATOM 2500 C C . LEU A 1 328 ? 16.276 38.655 -11.371 1.00 51.35 327 LEU A C 1
ATOM 2501 O O . LEU A 1 328 ? 17.494 38.769 -11.538 1.00 54.24 327 LEU A O 1
ATOM 2506 N N . GLU A 1 329 ? 15.727 38.347 -10.197 1.00 60.02 328 GLU A N 1
ATOM 2507 C CA . GLU A 1 329 ? 16.552 38.089 -9.024 1.00 60.31 328 GLU A CA 1
ATOM 2508 C C . GLU A 1 329 ? 17.128 36.680 -9.073 1.00 60.39 328 GLU A C 1
ATOM 2509 O O . GLU A 1 329 ? 16.436 35.720 -9.427 1.00 60.51 328 GLU A O 1
ATOM 2515 N N . VAL A 1 330 ? 18.407 36.563 -8.725 1.00 58.69 329 VAL A N 1
ATOM 2516 C CA . VAL A 1 330 ? 19.074 35.267 -8.688 1.00 60.86 329 VAL A CA 1
ATOM 2517 C C . VAL A 1 330 ? 18.798 34.609 -7.345 1.00 60.75 329 VAL A C 1
ATOM 2518 O O . VAL A 1 330 ? 18.894 35.253 -6.294 1.00 62.44 329 VAL A O 1
ATOM 2522 N N . TRP A 1 331 ? 18.455 33.324 -7.380 1.00 60.33 330 TRP A N 1
ATOM 2523 C CA . TRP A 1 331 ? 18.156 32.544 -6.188 1.00 64.85 330 TRP A CA 1
ATOM 2524 C C . TRP A 1 331 ? 19.126 31.379 -6.067 1.00 65.19 330 TRP A C 1
ATOM 2525 O O . TRP A 1 331 ? 19.533 30.792 -7.073 1.00 58.07 330 TRP A O 1
ATOM 2536 N N . ILE A 1 332 ? 19.505 31.060 -4.833 1.00 73.80 331 ILE A N 1
ATOM 2537 C CA . ILE A 1 332 ? 20.128 29.776 -4.535 1.00 77.14 331 ILE A CA 1
ATOM 2538 C C . ILE A 1 332 ? 19.019 28.758 -4.335 1.00 74.06 331 ILE A C 1
ATOM 2539 O O . ILE A 1 332 ? 18.035 29.035 -3.643 1.00 70.82 331 ILE A O 1
ATOM 2544 N N . ALA A 1 333 ? 19.163 27.584 -4.942 1.00 72.51 332 ALA A N 1
ATOM 2545 C CA . ALA A 1 333 ? 18.181 26.525 -4.772 1.00 77.65 332 ALA A CA 1
ATOM 2546 C C . ALA A 1 333 ? 18.899 25.194 -4.620 1.00 78.92 332 ALA A C 1
ATOM 2547 O O . ALA A 1 333 ? 19.945 24.962 -5.232 1.00 76.82 332 ALA A O 1
ATOM 2549 N N . ASN A 1 334 ? 18.327 24.321 -3.790 1.00 86.76 333 ASN A N 1
ATOM 2550 C CA . ASN A 1 334 ? 18.920 23.009 -3.570 1.00 87.19 333 ASN A CA 1
ATOM 2551 C C . ASN A 1 334 ? 18.661 22.038 -4.715 1.00 85.99 333 ASN A C 1
ATOM 2552 O O . ASN A 1 334 ? 19.284 20.972 -4.747 1.00 87.61 333 ASN A O 1
ATOM 2557 N N . TYR A 1 335 ? 17.771 22.371 -5.649 1.00 83.83 334 TYR A N 1
ATOM 2558 C CA . TYR A 1 335 ? 17.507 21.493 -6.781 1.00 75.64 334 TYR A CA 1
ATOM 2559 C C . TYR A 1 335 ? 18.447 21.741 -7.954 1.00 69.24 334 TYR A C 1
ATOM 2560 O O . TYR A 1 335 ? 18.342 21.046 -8.970 1.00 72.29 334 TYR A O 1
ATOM 2569 N N . VAL A 1 336 ? 19.375 22.685 -7.837 1.00 65.09 335 VAL A N 1
ATOM 2570 C CA . VAL A 1 336 ? 20.321 22.991 -8.905 1.00 67.01 335 VAL A CA 1
ATOM 2571 C C . VAL A 1 336 ? 21.674 22.397 -8.537 1.00 68.96 335 VAL A C 1
ATOM 2572 O O . VAL A 1 336 ? 22.298 22.815 -7.553 1.00 68.04 335 VAL A O 1
ATOM 2576 N N . LEU A 1 337 ? 22.132 21.429 -9.328 1.00 69.25 336 LEU A N 1
ATOM 2577 C CA . LEU A 1 337 ? 23.388 20.738 -9.076 1.00 74.46 336 LEU A CA 1
ATOM 2578 C C . LEU A 1 337 ? 24.514 21.358 -9.892 1.00 76.17 336 LEU A C 1
ATOM 2579 O O . LEU A 1 337 ? 24.311 21.802 -11.025 1.00 72.63 336 LEU A O 1
ATOM 2581 N N . TRP A 1 338 ? 25.718 21.354 -9.314 1.00 83.07 337 TRP A N 1
ATOM 2582 C CA . TRP A 1 338 ? 26.895 21.905 -9.978 1.00 92.36 337 TRP A CA 1
ATOM 2583 C C . TRP A 1 338 ? 27.381 20.977 -11.090 1.00 95.47 337 TRP A C 1
ATOM 2584 O O . TRP A 1 338 ? 28.531 21.064 -11.533 1.00 96.67 337 TRP A O 1
ATOM 2595 N N . GLY A 1 339 ? 26.508 20.084 -11.547 1.00 95.81 338 GLY A N 1
ATOM 2596 C CA . GLY A 1 339 ? 26.783 19.253 -12.700 1.00 91.77 338 GLY A CA 1
ATOM 2597 C C . GLY A 1 339 ? 25.777 19.493 -13.807 1.00 92.58 338 GLY A C 1
ATOM 2598 O O . GLY A 1 339 ? 25.791 18.802 -14.830 1.00 91.49 338 GLY A O 1
ATOM 2599 N N . TYR A 1 340 ? 24.899 20.484 -13.607 1.00 97.70 339 TYR A N 1
ATOM 2600 C CA . TYR A 1 340 ? 23.901 20.860 -14.607 1.00 97.39 339 TYR A CA 1
ATOM 2601 C C . TYR A 1 340 ? 24.515 21.166 -15.967 1.00 101.05 339 TYR A C 1
ATOM 2602 O O . TYR A 1 340 ? 23.797 21.176 -16.974 1.00 104.42 339 TYR A O 1
ATOM 2611 N N . GLY A 1 341 ? 25.822 21.405 -16.018 1.00 99.17 340 GLY A N 1
ATOM 2612 C CA . GLY A 1 341 ? 26.463 21.933 -17.202 1.00 95.35 340 GLY A CA 1
ATOM 2613 C C . GLY A 1 341 ? 26.783 23.391 -16.963 1.00 91.41 340 GLY A C 1
ATOM 2614 O O . GLY A 1 341 ? 27.949 23.795 -16.961 1.00 98.37 340 GLY A O 1
ATOM 2615 N N . ASP A 1 342 ? 25.736 24.185 -16.740 1.00 81.01 341 ASP A N 1
ATOM 2616 C CA . ASP A 1 342 ? 25.882 25.558 -16.283 1.00 70.02 341 ASP A CA 1
ATOM 2617 C C . ASP A 1 342 ? 25.759 25.693 -14.772 1.00 67.99 341 ASP A C 1
ATOM 2618 O O . ASP A 1 342 ? 26.255 26.677 -14.210 1.00 67.60 341 ASP A O 1
ATOM 2623 N N . GLY A 1 343 ? 25.124 24.731 -14.105 1.00 65.24 342 GLY A N 1
ATOM 2624 C CA . GLY A 1 343 ? 24.879 24.861 -12.684 1.00 67.81 342 GLY A CA 1
ATOM 2625 C C . GLY A 1 343 ? 23.907 25.958 -12.330 1.00 70.35 342 GLY A C 1
ATOM 2626 O O . GLY A 1 343 ? 23.921 26.448 -11.198 1.00 66.14 342 GLY A O 1
ATOM 2627 N N . ALA A 1 344 ? 23.063 26.362 -13.276 1.00 69.29 343 ALA A N 1
ATOM 2628 C CA . ALA A 1 344 ? 22.110 27.439 -13.063 1.00 65.81 343 ALA A CA 1
ATOM 2629 C C . ALA A 1 344 ? 20.969 27.270 -14.052 1.00 62.04 343 ALA A C 1
ATOM 2630 O O . ALA A 1 344 ? 21.167 26.771 -15.164 1.00 63.56 343 ALA A O 1
ATOM 2632 N N . VAL A 1 345 ? 19.772 27.689 -13.635 1.00 54.92 344 VAL A N 1
ATOM 2633 C CA . VAL A 1 345 ? 18.559 27.491 -14.417 1.00 52.28 344 VAL A CA 1
ATOM 2634 C C . VAL A 1 345 ? 17.714 28.757 -14.384 1.00 55.97 344 VAL A C 1
ATOM 2635 O O . VAL A 1 345 ? 17.822 29.586 -13.477 1.00 59.58 344 VAL A O 1
ATOM 2639 N N . MET A 1 346 ? 16.866 28.899 -15.396 1.00 48.43 345 MET A N 1
ATOM 2640 C CA . MET A 1 346 ? 15.807 29.894 -15.354 1.00 50.90 345 MET A CA 1
ATOM 2641 C C . MET A 1 346 ? 14.527 29.243 -14.844 1.00 50.92 345 MET A C 1
ATOM 2642 O O . MET A 1 346 ? 14.397 28.017 -14.814 1.00 57.38 345 MET A O 1
ATOM 2647 N N . ALA A 1 347 ? 13.573 30.079 -14.443 1.00 49.30 346 ALA A N 1
ATOM 2648 C CA . ALA A 1 347 ? 12.329 29.597 -13.861 1.00 51.78 346 ALA A CA 1
ATOM 2649 C C . ALA A 1 347 ? 11.138 30.257 -14.534 1.00 53.62 346 ALA A C 1
ATOM 2650 O O . ALA A 1 347 ? 11.054 31.488 -14.590 1.00 55.97 346 ALA A O 1
ATOM 2652 N N . VAL A 1 348 ? 10.225 29.434 -15.038 1.00 51.84 347 VAL A N 1
ATOM 2653 C CA . VAL A 1 348 ? 8.960 29.898 -15.601 1.00 54.56 347 VAL A CA 1
ATOM 2654 C C . VAL A 1 348 ? 7.843 29.207 -14.829 1.00 59.76 347 VAL A C 1
ATOM 2655 O O . VAL A 1 348 ? 7.431 28.096 -15.194 1.00 64.00 347 VAL A O 1
ATOM 2659 N N . PRO A 1 349 ? 7.343 29.813 -13.751 1.00 61.26 348 PRO A N 1
ATOM 2660 C CA . PRO A 1 349 ? 6.356 29.118 -12.909 1.00 61.80 348 PRO A CA 1
ATOM 2661 C C . PRO A 1 349 ? 5.030 28.868 -13.598 1.00 61.90 348 PRO A C 1
ATOM 2662 O O . PRO A 1 349 ? 4.315 27.942 -13.200 1.00 63.87 348 PRO A O 1
ATOM 2666 N N . ALA A 1 350 ? 4.674 29.656 -14.611 1.00 62.77 349 ALA A N 1
ATOM 2667 C CA . ALA A 1 350 ? 3.372 29.526 -15.250 1.00 57.77 349 ALA A CA 1
ATOM 2668 C C . ALA A 1 350 ? 3.260 28.305 -16.154 1.00 54.42 349 ALA A C 1
ATOM 2669 O O . ALA A 1 350 ? 2.140 27.927 -16.514 1.00 57.00 349 ALA A O 1
ATOM 2671 N N . HIS A 1 351 ? 4.378 27.675 -16.528 1.00 50.62 350 HIS A N 1
ATOM 2672 C CA . HIS A 1 351 ? 4.327 26.575 -17.483 1.00 52.04 350 HIS A CA 1
ATOM 2673 C C . HIS A 1 351 ? 5.224 25.405 -17.101 1.00 56.49 350 HIS A C 1
ATOM 2674 O O . HIS A 1 351 ? 5.433 24.509 -17.930 1.00 61.60 350 HIS A O 1
ATOM 2681 N N . ASP A 1 352 ? 5.757 25.378 -15.881 1.00 60.43 351 ASP A N 1
ATOM 2682 C CA . ASP A 1 352 ? 6.554 24.259 -15.393 1.00 60.01 351 ASP A CA 1
ATOM 2683 C C . ASP A 1 352 ? 6.137 23.980 -13.957 1.00 63.95 351 ASP A C 1
ATOM 2684 O O . ASP A 1 352 ? 6.180 24.883 -13.116 1.00 62.11 351 ASP A O 1
ATOM 2689 N N . GLU A 1 353 ? 5.729 22.737 -13.679 1.00 67.12 352 GLU A N 1
ATOM 2690 C CA . GLU A 1 353 ? 5.153 22.425 -12.373 1.00 67.52 352 GLU A CA 1
ATOM 2691 C C . GLU A 1 353 ? 6.167 22.625 -11.253 1.00 62.31 352 GLU A C 1
ATOM 2692 O O . GLU A 1 353 ? 5.837 23.196 -10.208 1.00 67.05 352 GLU A O 1
ATOM 2698 N N . ARG A 1 354 ? 7.407 22.169 -11.455 1.00 60.26 353 ARG A N 1
ATOM 2699 C CA . ARG A 1 354 ? 8.448 22.370 -10.449 1.00 59.90 353 ARG A CA 1
ATOM 2700 C C . ARG A 1 354 ? 8.622 23.850 -10.129 1.00 66.22 353 ARG A C 1
ATOM 2701 O O . ARG A 1 354 ? 8.710 24.237 -8.959 1.00 75.62 353 ARG A O 1
ATOM 2705 N N . ASP A 1 355 ? 8.670 24.696 -11.161 1.00 62.11 354 ASP A N 1
ATOM 2706 C CA . ASP A 1 355 ? 8.772 26.132 -10.923 1.00 59.70 354 ASP A CA 1
ATOM 2707 C C . ASP A 1 355 ? 7.495 26.694 -10.310 1.00 62.77 354 ASP A C 1
ATOM 2708 O O . ASP A 1 355 ? 7.562 27.624 -9.500 1.00 63.17 354 ASP A O 1
ATOM 2713 N N . PHE A 1 356 ? 6.330 26.151 -10.681 1.00 73.93 355 PHE A N 1
ATOM 2714 C CA . PHE A 1 356 ? 5.078 26.588 -10.063 1.00 80.48 355 PHE A CA 1
ATOM 2715 C C . PHE A 1 356 ? 5.094 26.326 -8.562 1.00 84.58 355 PHE A C 1
ATOM 2716 O O . PHE A 1 356 ? 4.568 27.125 -7.777 1.00 88.27 355 PHE A O 1
ATOM 2724 N N . GLU A 1 357 ? 5.697 25.213 -8.145 1.00 79.88 356 GLU A N 1
ATOM 2725 C CA . GLU A 1 357 ? 5.778 24.895 -6.724 1.00 79.07 356 GLU A CA 1
ATOM 2726 C C . GLU A 1 357 ? 6.718 25.853 -6.001 1.00 78.92 356 GLU A C 1
ATOM 2727 O O . GLU A 1 357 ? 6.319 26.538 -5.051 1.00 70.66 356 GLU A O 1
ATOM 2733 N N . PHE A 1 358 ? 7.975 25.928 -6.453 1.00 78.55 357 PHE A N 1
ATOM 2734 C CA . PHE A 1 358 ? 8.963 26.792 -5.814 1.00 73.84 357 PHE A CA 1
ATOM 2735 C C . PHE A 1 358 ? 8.611 28.269 -5.907 1.00 73.93 357 PHE A C 1
ATOM 2736 O O . PHE A 1 358 ? 9.253 29.079 -5.234 1.00 82.00 357 PHE A O 1
ATOM 2738 N N . ALA A 1 359 ? 7.623 28.644 -6.719 1.00 71.93 358 ALA A N 1
ATOM 2739 C CA . ALA A 1 359 ? 7.183 30.032 -6.795 1.00 71.90 358 ALA A CA 1
ATOM 2740 C C . ALA A 1 359 ? 5.903 30.294 -6.021 1.00 75.17 358 ALA A C 1
ATOM 2741 O O . ALA A 1 359 ? 5.712 31.410 -5.528 1.00 76.95 358 ALA A O 1
ATOM 2743 N N . ALA A 1 360 ? 5.012 29.306 -5.915 1.00 76.88 359 ALA A N 1
ATOM 2744 C CA . ALA A 1 360 ? 3.887 29.444 -4.997 1.00 79.86 359 ALA A CA 1
ATOM 2745 C C . ALA A 1 360 ? 4.371 29.427 -3.553 1.00 77.63 359 ALA A C 1
ATOM 2746 O O . ALA A 1 360 ? 3.833 30.144 -2.700 1.00 71.09 359 ALA A O 1
ATOM 2748 N N . LYS A 1 361 ? 5.396 28.623 -3.271 1.00 83.31 360 LYS A N 1
ATOM 2749 C CA . LYS A 1 361 ? 6.043 28.582 -1.967 1.00 89.35 360 LYS A CA 1
ATOM 2750 C C . LYS A 1 361 ? 6.548 29.962 -1.567 1.00 94.82 360 LYS A C 1
ATOM 2751 O O . LYS A 1 361 ? 6.060 30.553 -0.598 1.00 101.24 360 LYS A O 1
ATOM 2757 N N . TYR A 1 362 ? 7.513 30.489 -2.318 1.00 90.33 361 TYR A N 1
ATOM 2758 C CA . TYR A 1 362 ? 8.167 31.750 -1.995 1.00 84.04 361 TYR A CA 1
ATOM 2759 C C . TYR A 1 362 ? 7.436 32.962 -2.561 1.00 79.35 361 TYR A C 1
ATOM 2760 O O . TYR A 1 362 ? 7.985 34.069 -2.526 1.00 77.21 361 TYR A O 1
ATOM 2769 N N . ASN A 1 363 ? 6.213 32.777 -3.061 1.00 79.60 362 ASN A N 1
ATOM 2770 C CA . ASN A 1 363 ? 5.384 33.854 -3.609 1.00 82.81 362 ASN A CA 1
ATOM 2771 C C . ASN A 1 363 ? 6.146 34.690 -4.638 1.00 86.15 362 ASN A C 1
ATOM 2772 O O . ASN A 1 363 ? 6.209 35.920 -4.560 1.00 91.59 362 ASN A O 1
ATOM 2777 N N . LEU A 1 364 ? 6.732 34.004 -5.614 1.00 82.65 363 LEU A N 1
ATOM 2778 C CA . LEU A 1 364 ? 7.403 34.586 -6.768 1.00 77.16 363 LEU A CA 1
ATOM 2779 C C . LEU A 1 364 ? 6.444 34.653 -7.952 1.00 78.39 363 LEU A C 1
ATOM 2780 O O . LEU A 1 364 ? 5.604 33.760 -8.116 1.00 82.75 363 LEU A O 1
ATOM 2785 N N . PRO A 1 365 ? 6.526 35.687 -8.790 1.00 77.20 364 PRO A N 1
ATOM 2786 C CA . PRO A 1 365 ? 5.473 35.916 -9.787 1.00 72.33 364 PRO A CA 1
ATOM 2787 C C . PRO A 1 365 ? 5.405 34.807 -10.828 1.00 63.28 364 PRO A C 1
ATOM 2788 O O . PRO A 1 365 ? 6.342 34.032 -11.023 1.00 63.28 364 PRO A O 1
ATOM 2792 N N . LYS A 1 366 ? 4.252 34.737 -11.495 1.00 62.29 365 LYS A N 1
ATOM 2793 C CA . LYS A 1 366 ? 3.996 33.765 -12.554 1.00 66.76 365 LYS A CA 1
ATOM 2794 C C . LYS A 1 366 ? 3.343 34.487 -13.725 1.00 73.07 365 LYS A C 1
ATOM 2795 O O . LYS A 1 366 ? 2.239 35.024 -13.586 1.00 76.64 365 LYS A O 1
ATOM 2801 N N . LYS A 1 367 ? 4.022 34.506 -14.868 1.00 69.02 366 LYS A N 1
ATOM 2802 C CA . LYS A 1 367 ? 3.558 35.225 -16.047 1.00 62.56 366 LYS A CA 1
ATOM 2803 C C . LYS A 1 367 ? 3.253 34.237 -17.166 1.00 58.89 366 LYS A C 1
ATOM 2804 O O . LYS A 1 367 ? 4.116 33.440 -17.550 1.00 52.87 366 LYS A O 1
ATOM 2806 N N . GLN A 1 368 ? 2.033 34.300 -17.695 1.00 58.34 367 GLN A N 1
ATOM 2807 C CA . GLN A 1 368 ? 1.592 33.354 -18.713 1.00 59.89 367 GLN A CA 1
ATOM 2808 C C . GLN A 1 368 ? 2.046 33.798 -20.099 1.00 55.29 367 GLN A C 1
ATOM 2809 O O . GLN A 1 368 ? 1.791 34.933 -20.512 1.00 54.04 367 GLN A O 1
ATOM 2815 N N . VAL A 1 369 ? 2.701 32.890 -20.826 1.00 57.25 368 VAL A N 1
ATOM 2816 C CA . VAL A 1 369 ? 3.173 33.176 -22.177 1.00 53.70 368 VAL A CA 1
ATOM 2817 C C . VAL A 1 369 ? 2.758 32.085 -23.159 1.00 58.82 368 VAL A C 1
ATOM 2818 O O . VAL A 1 369 ? 3.202 32.084 -24.311 1.00 50.80 368 VAL A O 1
ATOM 2822 N N . ILE A 1 370 ? 1.911 31.152 -22.727 1.00 64.14 369 ILE A N 1
ATOM 2823 C CA . ILE A 1 370 ? 1.394 30.098 -23.595 1.00 64.54 369 ILE A CA 1
ATOM 2824 C C . ILE A 1 370 ? -0.110 29.981 -23.389 1.00 70.64 369 ILE A C 1
ATOM 2825 O O . ILE A 1 370 ? -0.588 29.975 -22.249 1.00 76.63 369 ILE A O 1
ATOM 2830 N N . ALA A 1 371 ? -0.850 29.894 -24.492 1.00 64.80 370 ALA A N 1
ATOM 2831 C CA . ALA A 1 371 ? -2.268 29.566 -24.471 1.00 60.17 370 ALA A CA 1
ATOM 2832 C C . ALA A 1 371 ? -2.495 28.291 -25.273 1.00 69.55 370 ALA A C 1
ATOM 2833 O O . ALA A 1 371 ? -1.920 28.115 -26.352 1.00 68.36 370 ALA A O 1
ATOM 2835 N N . VAL A 1 372 ? -3.320 27.395 -24.735 1.00 75.27 371 VAL A N 1
ATOM 2836 C CA . VAL A 1 372 ? -3.688 26.152 -25.408 1.00 77.54 371 VAL A CA 1
ATOM 2837 C C . VAL A 1 372 ? -5.203 26.159 -25.552 1.00 78.58 371 VAL A C 1
ATOM 2838 O O . VAL A 1 372 ? -5.931 25.933 -24.577 1.00 82.57 371 VAL A O 1
ATOM 2842 N N . GLY A 1 373 ? -5.683 26.420 -26.766 1.00 71.31 372 GLY A N 1
ATOM 2843 C CA . GLY A 1 373 ? -7.113 26.414 -27.006 1.00 67.42 372 GLY A CA 1
ATOM 2844 C C . GLY A 1 373 ? -7.820 27.494 -26.215 1.00 75.34 372 GLY A C 1
ATOM 2845 O O . GLY A 1 373 ? -7.338 28.625 -26.085 1.00 75.17 372 GLY A O 1
ATOM 2846 N N . ASP A 1 374 ? -8.987 27.145 -25.678 1.00 82.59 373 ASP A N 1
ATOM 2847 C CA . ASP A 1 374 ? -9.721 28.075 -24.831 1.00 92.25 373 ASP A CA 1
ATOM 2848 C C . ASP A 1 374 ? -9.740 27.575 -23.393 1.00 95.72 373 ASP A C 1
ATOM 2849 O O . ASP A 1 374 ? -10.807 27.453 -22.781 1.00 99.92 373 ASP A O 1
ATOM 2854 N N . ASN A 1 375 ? -8.562 27.270 -22.855 1.00 93.13 374 ASN A N 1
ATOM 2855 C CA . ASN A 1 375 ? -8.409 26.940 -21.446 1.00 92.53 374 ASN A CA 1
ATOM 2856 C C . ASN A 1 375 ? -8.105 28.210 -20.664 1.00 98.22 374 ASN A C 1
ATOM 2857 O O . ASN A 1 375 ? -7.161 28.937 -20.991 1.00 102.26 374 ASN A O 1
ATOM 2862 N N . ALA A 1 376 ? -8.910 28.480 -19.641 1.00 97.42 375 ALA A N 1
ATOM 2863 C CA . ALA A 1 376 ? -8.669 29.639 -18.796 1.00 94.58 375 ALA A CA 1
ATOM 2864 C C . ALA A 1 376 ? -7.404 29.437 -17.968 1.00 90.73 375 ALA A C 1
ATOM 2865 O O . ALA A 1 376 ? -7.063 28.318 -17.572 1.00 86.73 375 ALA A O 1
ATOM 2867 N N . PHE A 1 377 ? -6.702 30.536 -17.715 1.00 85.26 376 PHE A N 1
ATOM 2868 C CA . PHE A 1 377 ? -5.459 30.512 -16.957 1.00 80.62 376 PHE A CA 1
ATOM 2869 C C . PHE A 1 377 ? -5.725 31.007 -15.540 1.00 80.49 376 PHE A C 1
ATOM 2870 O O . PHE A 1 377 ? -6.118 32.162 -15.344 1.00 79.24 376 PHE A O 1
ATOM 2878 N N . ASP A 1 378 ? -5.516 30.131 -14.560 1.00 82.79 377 ASP A N 1
ATOM 2879 C CA . ASP A 1 378 ? -5.667 30.465 -13.148 1.00 85.49 377 ASP A CA 1
ATOM 2880 C C . ASP A 1 378 ? -4.277 30.499 -12.528 1.00 86.02 377 ASP A C 1
ATOM 2881 O O . ASP A 1 378 ? -3.630 29.456 -12.384 1.00 84.46 377 ASP A O 1
ATOM 2883 N N . ALA A 1 379 ? -3.820 31.696 -12.160 1.00 87.70 378 ALA A N 1
ATOM 2884 C CA . ALA A 1 379 ? -2.480 31.867 -11.609 1.00 88.95 378 ALA A CA 1
ATOM 2885 C C . ALA A 1 379 ? -2.318 31.272 -10.214 1.00 95.10 378 ALA A C 1
ATOM 2886 O O . ALA A 1 379 ? -1.223 31.368 -9.648 1.00 98.26 378 ALA A O 1
ATOM 2888 N N . ASN A 1 380 ? -3.362 30.664 -9.645 1.00 94.51 379 ASN A N 1
ATOM 2889 C CA . ASN A 1 380 ? -3.285 30.085 -8.313 1.00 89.73 379 ASN A CA 1
ATOM 2890 C C . ASN A 1 380 ? -3.285 28.564 -8.298 1.00 94.28 379 ASN A C 1
ATOM 2891 O O . ASN A 1 380 ? -2.841 27.976 -7.306 1.00 90.28 379 ASN A O 1
ATOM 2893 N N . ARG A 1 381 ? -3.762 27.915 -9.361 1.00 96.54 380 ARG A N 1
ATOM 2894 C CA . ARG A 1 381 ? -3.856 26.461 -9.416 1.00 94.00 380 ARG A CA 1
ATOM 2895 C C . ARG A 1 381 ? -3.166 25.951 -10.671 1.00 87.34 380 ARG A C 1
ATOM 2896 O O . ARG A 1 381 ? -3.488 26.388 -11.781 1.00 89.87 380 ARG A O 1
ATOM 2898 N N . TRP A 1 382 ? -2.226 25.026 -10.493 1.00 80.55 381 TRP A N 1
ATOM 2899 C CA . TRP A 1 382 ? -1.519 24.446 -11.626 1.00 79.25 381 TRP A CA 1
ATOM 2900 C C . TRP A 1 382 ? -2.426 23.511 -12.414 1.00 85.89 381 TRP A C 1
ATOM 2901 O O . TRP A 1 382 ? -3.239 22.776 -11.846 1.00 93.28 381 TRP A O 1
ATOM 2912 N N . GLN A 1 383 ? -2.275 23.540 -13.734 1.00 83.94 382 GLN A N 1
ATOM 2913 C CA . GLN A 1 383 ? -2.960 22.623 -14.629 1.00 81.88 382 GLN A CA 1
ATOM 2914 C C . GLN A 1 383 ? -1.939 22.017 -15.580 1.00 87.23 382 GLN A C 1
ATOM 2915 O O . GLN A 1 383 ? -0.956 22.662 -15.952 1.00 88.10 382 GLN A O 1
ATOM 2921 N N . GLU A 1 384 ? -2.173 20.761 -15.963 1.00 91.69 383 GLU A N 1
ATOM 2922 C CA . GLU A 1 384 ? -1.202 20.041 -16.778 1.00 96.50 383 GLU A CA 1
ATOM 2923 C C . GLU A 1 384 ? -1.142 20.543 -18.217 1.00 92.57 383 GLU A C 1
ATOM 2924 O O . GLU A 1 384 ? -0.191 20.201 -18.930 1.00 93.16 383 GLU A O 1
ATOM 2930 N N . TRP A 1 385 ? -2.117 21.340 -18.661 1.00 86.77 384 TRP A N 1
ATOM 2931 C CA . TRP A 1 385 ? -2.013 21.980 -19.967 1.00 84.50 384 TRP A CA 1
ATOM 2932 C C . TRP A 1 385 ? -1.051 23.160 -19.961 1.00 80.75 384 TRP A C 1
ATOM 2933 O O . TRP A 1 385 ? -0.673 23.632 -21.040 1.00 73.98 384 TRP A O 1
ATOM 2944 N N . TYR A 1 386 ? -0.654 23.646 -18.778 1.00 78.80 385 TYR A N 1
ATOM 2945 C CA . TYR A 1 386 ? 0.397 24.657 -18.698 1.00 74.43 385 TYR A CA 1
ATOM 2946 C C . TYR A 1 386 ? 1.695 24.158 -19.319 1.00 68.27 385 TYR A C 1
ATOM 2947 O O . TYR A 1 386 ? 2.449 24.948 -19.899 1.00 66.93 385 TYR A O 1
ATOM 2956 N N . GLY A 1 387 ? 1.973 22.862 -19.199 1.00 58.99 386 GLY A N 1
ATOM 2957 C CA . GLY A 1 387 ? 3.142 22.234 -19.772 1.00 55.47 386 GLY A CA 1
ATOM 2958 C C . GLY A 1 387 ? 2.948 21.678 -21.164 1.00 57.40 386 GLY A C 1
ATOM 2959 O O . GLY A 1 387 ? 3.857 21.018 -21.680 1.00 60.48 386 GLY A O 1
ATOM 2960 N N . ASP A 1 388 ? 1.795 21.917 -21.787 1.00 60.68 387 ASP A N 1
ATOM 2961 C CA . ASP A 1 388 ? 1.556 21.431 -23.140 1.00 69.39 387 ASP A CA 1
ATOM 2962 C C . ASP A 1 388 ? 2.557 22.058 -24.099 1.00 64.42 387 ASP A C 1
ATOM 2963 O O . ASP A 1 388 ? 2.546 23.274 -24.317 1.00 62.26 387 ASP A O 1
ATOM 2968 N N . LYS A 1 389 ? 3.418 21.222 -24.669 1.00 61.34 388 LYS A N 1
ATOM 2969 C CA . LYS A 1 389 ? 4.456 21.660 -25.588 1.00 65.73 388 LYS A CA 1
ATOM 2970 C C . LYS A 1 389 ? 4.105 21.374 -27.040 1.00 70.63 388 LYS A C 1
ATOM 2971 O O . LYS A 1 389 ? 4.979 21.478 -27.907 1.00 72.33 388 LYS A O 1
ATOM 2977 N N . GLU A 1 390 ? 2.854 21.015 -27.328 1.00 68.56 389 GLU A N 1
ATOM 2978 C CA . GLU A 1 390 ? 2.504 20.560 -28.669 1.00 67.59 389 GLU A CA 1
ATOM 2979 C C . GLU A 1 390 ? 1.284 21.284 -29.223 1.00 64.53 389 GLU A C 1
ATOM 2980 O O . GLU A 1 390 ? 1.152 21.433 -30.442 1.00 68.28 389 GLU A O 1
ATOM 2986 N N . ASN A 1 391 ? 0.388 21.737 -28.347 1.00 60.61 390 ASN A N 1
ATOM 2987 C CA . ASN A 1 391 ? -0.861 22.363 -28.766 1.00 67.09 390 ASN A CA 1
ATOM 2988 C C . ASN A 1 391 ? -0.978 23.802 -28.266 1.00 70.99 390 ASN A C 1
ATOM 2989 O O . ASN A 1 391 ? -2.086 24.321 -28.109 1.00 74.93 390 ASN A O 1
ATOM 2994 N N . GLY A 1 392 ? 0.148 24.467 -28.021 1.00 68.18 391 GLY A N 1
ATOM 2995 C CA . GLY A 1 392 ? 0.154 25.808 -27.466 1.00 65.31 391 GLY A CA 1
ATOM 2996 C C . GLY A 1 392 ? 0.627 26.843 -28.468 1.00 60.39 391 GLY A C 1
ATOM 2997 O O . GLY A 1 392 ? 1.381 26.532 -29.393 1.00 61.29 391 GLY A O 1
ATOM 2998 N N . VAL A 1 393 ? 0.167 28.082 -28.283 1.00 59.54 392 VAL A N 1
ATOM 2999 C CA . VAL A 1 393 ? 0.671 29.231 -29.026 1.00 58.69 392 VAL A CA 1
ATOM 3000 C C . VAL A 1 393 ? 1.043 30.324 -28.033 1.00 57.34 392 VAL A C 1
ATOM 3001 O O . VAL A 1 393 ? 0.450 30.444 -26.956 1.00 60.54 392 VAL A O 1
ATOM 3005 N N . LEU A 1 394 ? 2.032 31.131 -28.407 1.00 53.58 393 LEU A N 1
ATOM 3006 C CA . LEU A 1 394 ? 2.628 32.080 -27.478 1.00 47.82 393 LEU A CA 1
ATOM 3007 C C . LEU A 1 394 ? 1.780 33.334 -27.332 1.00 46.76 393 LEU A C 1
ATOM 3008 O O . LEU A 1 394 ? 1.178 33.817 -28.297 1.00 47.26 393 LEU A O 1
ATOM 3013 N N . VAL A 1 395 ? 1.743 33.858 -26.105 1.00 46.30 394 VAL A N 1
ATOM 3014 C CA . VAL A 1 395 ? 1.085 35.111 -25.770 1.00 44.26 394 VAL A CA 1
ATOM 3015 C C . VAL A 1 395 ? 2.044 35.920 -24.906 1.00 42.25 394 VAL A C 1
ATOM 3016 O O . VAL A 1 395 ? 2.996 35.386 -24.336 1.00 47.26 394 VAL A O 1
ATOM 3020 N N . ASN A 1 396 ? 1.785 37.227 -24.819 1.00 45.97 395 ASN A N 1
ATOM 3021 C CA . ASN A 1 396 ? 2.596 38.131 -23.994 1.00 49.49 395 ASN A CA 1
ATOM 3022 C C . ASN A 1 396 ? 4.088 37.983 -24.292 1.00 45.67 395 ASN A C 1
ATOM 3023 O O . ASN A 1 396 ? 4.931 38.038 -23.394 1.00 47.63 395 ASN A O 1
ATOM 3028 N N . SER A 1 397 ? 4.424 37.781 -25.565 1.00 39.74 396 SER A N 1
ATOM 3029 C CA . SER A 1 397 ? 5.793 37.431 -25.929 1.00 42.69 396 SER A CA 1
ATOM 3030 C C . SER A 1 397 ? 6.312 38.281 -27.082 1.00 37.40 396 SER A C 1
ATOM 3031 O O . SER A 1 397 ? 7.206 37.854 -27.819 1.00 39.78 396 SER A O 1
ATOM 3034 N N . GLY A 1 398 ? 5.771 39.485 -27.248 1.00 38.82 397 GLY A N 1
ATOM 3035 C CA . GLY A 1 398 ? 6.247 40.353 -28.314 1.00 41.89 397 GLY A CA 1
ATOM 3036 C C . GLY A 1 398 ? 5.998 39.746 -29.679 1.00 43.11 397 GLY A C 1
ATOM 3037 O O . GLY A 1 398 ? 4.949 39.144 -29.936 1.00 42.97 397 GLY A O 1
ATOM 3038 N N . ASP A 1 399 ? 6.987 39.882 -30.571 1.00 40.07 398 ASP A N 1
ATOM 3039 C CA . ASP A 1 399 ? 6.840 39.333 -31.917 1.00 34.80 398 ASP A CA 1
ATOM 3040 C C . ASP A 1 399 ? 6.845 37.808 -31.947 1.00 35.34 398 ASP A C 1
ATOM 3041 O O . ASP A 1 399 ? 6.746 37.227 -33.035 1.00 35.00 398 ASP A O 1
ATOM 3046 N N . LEU A 1 400 ? 6.971 37.145 -30.799 1.00 36.91 399 LEU A N 1
ATOM 3047 C CA . LEU A 1 400 ? 6.772 35.704 -30.736 1.00 39.82 399 LEU A CA 1
ATOM 3048 C C . LEU A 1 400 ? 5.305 35.310 -30.610 1.00 45.58 399 LEU A C 1
ATOM 3049 O O . LEU A 1 400 ? 5.004 34.112 -30.654 1.00 47.25 399 LEU A O 1
ATOM 3054 N N . ASP A 1 401 ? 4.396 36.272 -30.447 1.00 42.97 400 ASP A N 1
ATOM 3055 C CA . ASP A 1 401 ? 2.990 35.946 -30.230 1.00 45.60 400 ASP A CA 1
ATOM 3056 C C . ASP A 1 401 ? 2.424 35.153 -31.403 1.00 48.27 400 ASP A C 1
ATOM 3057 O O . ASP A 1 401 ? 2.664 35.476 -32.571 1.00 46.80 400 ASP A O 1
ATOM 3062 N N . GLY A 1 402 ? 1.662 34.109 -31.081 1.00 47.65 401 GLY A N 1
ATOM 3063 C CA . GLY A 1 402 ? 1.012 33.292 -32.080 1.00 46.13 401 GLY A CA 1
ATOM 3064 C C . GLY A 1 402 ? 1.844 32.153 -32.620 1.00 46.73 401 GLY A C 1
ATOM 3065 O O . GLY A 1 402 ? 1.310 31.314 -33.357 1.00 49.65 401 GLY A O 1
ATOM 3066 N N . LEU A 1 403 ? 3.132 32.097 -32.289 1.00 42.91 402 LEU A N 1
ATOM 3067 C CA . LEU A 1 403 ? 3.971 30.991 -32.725 1.00 41.90 402 LEU A CA 1
ATOM 3068 C C . LEU A 1 403 ? 3.653 29.734 -31.923 1.00 45.98 402 LEU A C 1
ATOM 3069 O O . LEU A 1 403 ? 3.251 29.803 -30.760 1.00 41.97 402 LEU A O 1
ATOM 3074 N N . ASP A 1 404 ? 3.827 28.576 -32.560 1.00 49.22 403 ASP A N 1
ATOM 3075 C CA . ASP A 1 404 ? 3.735 27.304 -31.857 1.00 53.42 403 ASP A CA 1
ATOM 3076 C C . ASP A 1 404 ? 5.101 26.984 -31.250 1.00 55.74 403 ASP A C 1
ATOM 3077 O O . ASP A 1 404 ? 6.036 27.784 -31.327 1.00 52.21 403 ASP A O 1
ATOM 3082 N N . PHE A 1 405 ? 5.239 25.800 -30.649 1.00 54.41 404 PHE A N 1
ATOM 3083 C CA . PHE A 1 405 ? 6.476 25.479 -29.943 1.00 54.77 404 PHE A CA 1
ATOM 3084 C C . PHE A 1 405 ? 7.670 25.451 -30.889 1.00 52.19 404 PHE A C 1
ATOM 3085 O O . PHE A 1 405 ? 8.714 26.051 -30.607 1.00 52.09 404 PHE A O 1
ATOM 3093 N N . GLN A 1 406 ? 7.544 24.737 -32.009 1.00 49.74 405 GLN A N 1
ATOM 3094 C CA . GLN A 1 406 ? 8.690 24.569 -32.897 1.00 50.95 405 GLN A CA 1
ATOM 3095 C C . GLN A 1 406 ? 9.054 25.880 -33.583 1.00 49.27 405 GLN A C 1
ATOM 3096 O O . GLN A 1 406 ? 10.240 26.181 -33.770 1.00 47.09 405 GLN A O 1
ATOM 3102 N N . THR A 1 407 ? 8.049 26.675 -33.960 1.00 46.65 406 THR A N 1
ATOM 3103 C CA . THR A 1 407 ? 8.329 27.957 -34.597 1.00 41.04 406 THR A CA 1
ATOM 3104 C C . THR A 1 407 ? 8.941 28.939 -33.602 1.00 43.93 406 THR A C 1
ATOM 3105 O O . THR A 1 407 ? 9.896 29.652 -33.934 1.00 40.06 406 THR A O 1
ATOM 3109 N N . ALA A 1 408 ? 8.420 28.977 -32.373 1.00 42.97 407 ALA A N 1
ATOM 3110 C CA . ALA A 1 408 ? 8.993 29.854 -31.357 1.00 45.85 407 ALA A CA 1
ATOM 3111 C C . ALA A 1 408 ? 10.412 29.432 -30.996 1.00 42.09 407 ALA A C 1
ATOM 3112 O O . ALA A 1 408 ? 11.272 30.282 -30.735 1.00 37.09 407 ALA A O 1
ATOM 3114 N N . PHE A 1 409 ? 10.680 28.123 -30.981 1.00 43.08 408 PHE A N 1
ATOM 3115 C CA . PHE A 1 409 ? 12.033 27.647 -30.708 1.00 40.74 408 PHE A CA 1
ATOM 3116 C C . PHE A 1 409 ? 13.026 28.247 -31.689 1.00 37.01 408 PHE A C 1
ATOM 3117 O O . PHE A 1 409 ? 14.060 28.798 -31.291 1.00 39.13 408 PHE A O 1
ATOM 3125 N N . ASP A 1 410 ? 12.735 28.141 -32.984 1.00 36.15 409 ASP A N 1
ATOM 3126 C CA . ASP A 1 410 ? 13.663 28.661 -33.978 1.00 35.92 409 ASP A CA 1
ATOM 3127 C C . ASP A 1 410 ? 13.734 30.180 -33.936 1.00 33.70 409 ASP A C 1
ATOM 3128 O O . ASP A 1 410 ? 14.800 30.756 -34.184 1.00 38.89 409 ASP A O 1
ATOM 3133 N N . ALA A 1 411 ? 12.626 30.845 -33.602 1.00 34.77 410 ALA A N 1
ATOM 3134 C CA . ALA A 1 411 ? 12.642 32.304 -33.569 1.00 38.87 410 ALA A CA 1
ATOM 3135 C C . ALA A 1 411 ? 13.436 32.819 -32.374 1.00 34.58 410 ALA A C 1
ATOM 3136 O O . ALA A 1 411 ? 14.189 33.792 -32.497 1.00 30.69 410 ALA A O 1
ATOM 3138 N N . VAL A 1 412 ? 13.290 32.170 -31.215 1.00 37.50 411 VAL A N 1
ATOM 3139 C CA . VAL A 1 412 ? 14.093 32.528 -30.046 1.00 36.30 411 VAL A CA 1
ATOM 3140 C C . VAL A 1 412 ? 15.570 32.310 -30.335 1.00 33.83 411 VAL A C 1
ATOM 3141 O O . VAL A 1 412 ? 16.419 33.129 -29.963 1.00 34.61 411 VAL A O 1
ATOM 3145 N N . ALA A 1 413 ? 15.902 31.207 -31.011 1.00 36.07 412 ALA A N 1
ATOM 3146 C CA . ALA A 1 413 ? 17.294 30.966 -31.377 1.00 34.22 412 ALA A CA 1
ATOM 3147 C C . ALA A 1 413 ? 17.830 32.086 -32.257 1.00 35.93 412 ALA A C 1
ATOM 3148 O O . ALA A 1 413 ? 18.944 32.574 -32.042 1.00 35.64 412 ALA A O 1
ATOM 3150 N N . ALA A 1 414 ? 17.047 32.523 -33.244 1.00 31.11 413 ALA A N 1
ATOM 3151 C CA . ALA A 1 414 ? 17.484 33.631 -34.086 1.00 32.00 413 ALA A CA 1
ATOM 3152 C C . ALA A 1 414 ? 17.683 34.899 -33.264 1.00 34.59 413 ALA A C 1
ATOM 3153 O O . ALA A 1 414 ? 18.699 35.592 -33.407 1.00 33.85 413 ALA A O 1
ATOM 3155 N N . LYS A 1 415 ? 16.724 35.213 -32.384 1.00 37.42 414 LYS A N 1
ATOM 3156 C CA . LYS A 1 415 ? 16.846 36.389 -31.523 1.00 39.67 414 LYS A CA 1
ATOM 3157 C C . LYS A 1 415 ? 18.130 36.346 -30.707 1.00 37.04 414 LYS A C 1
ATOM 3158 O O . LYS A 1 415 ? 18.940 37.279 -30.743 1.00 37.30 414 LYS A O 1
ATOM 3164 N N . LEU A 1 416 ? 18.302 35.278 -29.922 1.00 33.91 415 LEU A N 1
ATOM 3165 C CA . LEU A 1 416 ? 19.471 35.165 -29.057 1.00 37.86 415 LEU A CA 1
ATOM 3166 C C . LEU A 1 416 ? 20.759 35.253 -29.860 1.00 41.91 415 LEU A C 1
ATOM 3167 O O . LEU A 1 416 ? 21.711 35.921 -29.446 1.00 40.01 415 LEU A O 1
ATOM 3172 N N . GLN A 1 417 ? 20.800 34.606 -31.025 1.00 42.92 416 GLN A N 1
ATOM 3173 C CA . GLN A 1 417 ? 22.031 34.606 -31.803 1.00 47.82 416 GLN A CA 1
ATOM 3174 C C . GLN A 1 417 ? 22.298 35.965 -32.443 1.00 45.52 416 GLN A C 1
ATOM 3175 O O . GLN A 1 417 ? 23.462 36.348 -32.607 1.00 41.09 416 GLN A O 1
ATOM 3181 N N . SER A 1 418 ? 21.251 36.728 -32.772 1.00 39.34 417 SER A N 1
ATOM 3182 C CA . SER A 1 418 ? 21.479 38.062 -33.323 1.00 45.94 417 SER A CA 1
ATOM 3183 C C . SER A 1 418 ? 22.174 38.985 -32.327 1.00 50.18 417 SER A C 1
ATOM 3184 O O . SER A 1 418 ? 22.828 39.948 -32.741 1.00 61.39 417 SER A O 1
ATOM 3187 N N . GLN A 1 419 ? 22.050 38.717 -31.029 1.00 44.70 418 GLN A N 1
ATOM 3188 C CA . GLN A 1 419 ? 22.714 39.512 -30.004 1.00 45.86 418 GLN A CA 1
ATOM 3189 C C . GLN A 1 419 ? 23.791 38.730 -29.265 1.00 45.96 418 GLN A C 1
ATOM 3190 O O . GLN A 1 419 ? 24.331 39.226 -28.271 1.00 45.89 418 GLN A O 1
ATOM 3196 N N . GLY A 1 420 ? 24.113 37.520 -29.722 1.00 46.96 419 GLY A N 1
ATOM 3197 C CA . GLY A 1 420 ? 25.130 36.714 -29.079 1.00 49.81 419 GLY A CA 1
ATOM 3198 C C . GLY A 1 420 ? 24.778 36.234 -27.692 1.00 45.17 419 GLY A C 1
ATOM 3199 O O . GLY A 1 420 ? 25.680 35.929 -26.907 1.00 50.24 419 GLY A O 1
ATOM 3200 N N . ALA A 1 421 ? 23.490 36.144 -27.369 1.00 39.75 420 ALA A N 1
ATOM 3201 C CA . ALA A 1 421 ? 23.036 35.848 -26.018 1.00 42.36 420 ALA A CA 1
ATOM 3202 C C . ALA A 1 421 ? 22.595 34.399 -25.843 1.00 38.91 420 ALA A C 1
ATOM 3203 O O . ALA A 1 421 ? 22.043 34.053 -24.793 1.00 39.37 420 ALA A O 1
ATOM 3205 N N . GLY A 1 422 ? 22.811 33.553 -26.839 1.00 40.98 421 GLY A N 1
ATOM 3206 C CA . GLY A 1 422 ? 22.425 32.164 -26.710 1.00 32.58 421 GLY A CA 1
ATOM 3207 C C . GLY A 1 422 ? 22.515 31.453 -28.041 1.00 43.62 421 GLY A C 1
ATOM 3208 O O . GLY A 1 422 ? 22.812 32.052 -29.078 1.00 40.95 421 GLY A O 1
ATOM 3209 N N . GLU A 1 423 ? 22.254 30.145 -27.987 1.00 42.91 422 GLU A N 1
ATOM 3210 C CA . GLU A 1 423 ? 22.370 29.275 -29.152 1.00 44.33 422 GLU A CA 1
ATOM 3211 C C . GLU A 1 423 ? 21.735 27.930 -28.826 1.00 42.71 422 GLU A C 1
ATOM 3212 O O . GLU A 1 423 ? 21.666 27.554 -27.650 1.00 40.04 422 GLU A O 1
ATOM 3218 N N . PRO A 1 424 ? 21.241 27.189 -29.819 1.00 45.12 423 PRO A N 1
ATOM 3219 C CA . PRO A 1 424 ? 20.678 25.866 -29.528 1.00 44.88 423 PRO A CA 1
ATOM 3220 C C . PRO A 1 424 ? 21.731 24.941 -28.931 1.00 41.86 423 PRO A C 1
ATOM 3221 O O . PRO A 1 424 ? 22.918 25.020 -29.255 1.00 40.46 423 PRO A O 1
ATOM 3225 N N . LYS A 1 425 ? 21.288 24.075 -28.025 1.00 40.33 424 LYS A N 1
ATOM 3226 C CA . LYS A 1 425 ? 22.175 23.088 -27.424 1.00 44.82 424 LYS A CA 1
ATOM 3227 C C . LYS A 1 425 ? 21.418 21.785 -27.246 1.00 39.75 424 LYS A C 1
ATOM 3228 O O . LYS A 1 425 ? 20.315 21.779 -26.692 1.00 46.02 424 LYS A O 1
ATOM 3234 N N . THR A 1 426 ? 22.009 20.689 -27.709 1.00 36.54 425 THR A N 1
ATOM 3235 C CA . THR A 1 426 ? 21.405 19.371 -27.584 1.00 39.97 425 THR A CA 1
ATOM 3236 C C . THR A 1 426 ? 22.005 18.627 -26.400 1.00 39.13 425 THR A C 1
ATOM 3237 O O . THR A 1 426 ? 23.221 18.650 -26.189 1.00 38.03 425 THR A O 1
ATOM 3241 N N . GLN A 1 427 ? 21.143 17.986 -25.618 1.00 37.81 426 GLN A N 1
ATOM 3242 C CA . GLN A 1 427 ? 21.568 17.054 -24.586 1.00 41.16 426 GLN A CA 1
ATOM 3243 C C . GLN A 1 427 ? 20.923 15.700 -24.838 1.00 37.97 426 GLN A C 1
ATOM 3244 O O . GLN A 1 427 ? 19.946 15.578 -25.583 1.00 34.73 426 GLN A O 1
ATOM 3250 N N . TYR A 1 428 ? 21.488 14.677 -24.208 1.00 37.28 427 TYR A N 1
ATOM 3251 C CA . TYR A 1 428 ? 20.985 13.318 -24.316 1.00 32.17 427 TYR A CA 1
ATOM 3252 C C . TYR A 1 428 ? 20.965 12.695 -22.934 1.00 32.74 427 TYR A C 1
ATOM 3253 O O . TYR A 1 428 ? 21.822 12.980 -22.093 1.00 34.13 427 TYR A O 1
ATOM 3262 N N . ARG A 1 429 ? 19.978 11.834 -22.701 1.00 30.04 428 ARG A N 1
ATOM 3263 C CA . ARG A 1 429 ? 20.032 11.021 -21.499 1.00 31.56 428 ARG A CA 1
ATOM 3264 C C . ARG A 1 429 ? 21.084 9.924 -21.619 1.00 33.47 428 ARG A C 1
ATOM 3265 O O . ARG A 1 429 ? 21.578 9.447 -20.594 1.00 30.52 428 ARG A O 1
ATOM 3273 N N . LEU A 1 430 ? 21.445 9.538 -22.844 1.00 29.99 429 LEU A N 1
ATOM 3274 C CA . LEU A 1 430 ? 22.485 8.536 -23.046 1.00 29.46 429 LEU A CA 1
ATOM 3275 C C . LEU A 1 430 ? 23.778 8.956 -22.357 1.00 28.36 429 LEU A C 1
ATOM 3276 O O . LEU A 1 430 ? 24.207 10.110 -22.452 1.00 28.87 429 LEU A O 1
ATOM 3281 N N . ARG A 1 431 ? 24.402 8.009 -21.664 1.00 26.45 430 ARG A N 1
ATOM 3282 C CA . ARG A 1 431 ? 25.737 8.199 -21.116 1.00 25.36 430 ARG A CA 1
ATOM 3283 C C . ARG A 1 431 ? 26.700 7.232 -21.796 1.00 30.83 430 ARG A C 1
ATOM 3284 O O . ARG A 1 431 ? 26.286 6.245 -22.412 1.00 25.39 430 ARG A O 1
ATOM 3292 N N . ASP A 1 432 ? 27.995 7.526 -21.680 1.00 25.99 431 ASP A N 1
ATOM 3293 C CA . ASP A 1 432 ? 28.992 6.684 -22.324 1.00 32.09 431 ASP A CA 1
ATOM 3294 C C . ASP A 1 432 ? 28.959 5.267 -21.753 1.00 25.71 431 ASP A C 1
ATOM 3295 O O . ASP A 1 432 ? 28.512 5.017 -20.630 1.00 25.22 431 ASP A O 1
ATOM 3300 N N . TRP A 1 433 ? 29.449 4.335 -22.554 1.00 26.41 432 TRP A N 1
ATOM 3301 C CA . TRP A 1 433 ? 29.271 2.910 -22.317 1.00 23.69 432 TRP A CA 1
ATOM 3302 C C . TRP A 1 433 ? 30.464 2.379 -21.521 1.00 28.66 432 TRP A C 1
ATOM 3303 O O . TRP A 1 433 ? 31.570 2.271 -22.055 1.00 25.71 432 TRP A O 1
ATOM 3314 N N . GLY A 1 434 ? 30.245 2.069 -20.241 1.00 26.21 433 GLY A N 1
ATOM 3315 C CA . GLY A 1 434 ? 31.294 1.532 -19.387 1.00 24.41 433 GLY A CA 1
ATOM 3316 C C . GLY A 1 434 ? 31.461 0.036 -19.588 1.00 29.13 433 GLY A C 1
ATOM 3317 O O . GLY A 1 434 ? 30.537 -0.730 -19.297 1.00 27.32 433 GLY A O 1
ATOM 3318 N N . ILE A 1 435 ? 32.626 -0.400 -20.074 1.00 24.29 434 ILE A N 1
ATOM 3319 C CA . ILE A 1 435 ? 32.775 -1.766 -20.558 1.00 23.96 434 ILE A CA 1
ATOM 3320 C C . ILE A 1 435 ? 33.665 -2.636 -19.677 1.00 28.10 434 ILE A C 1
ATOM 3321 O O . ILE A 1 435 ? 33.633 -3.867 -19.832 1.00 26.75 434 ILE A O 1
ATOM 3326 N N . SER A 1 436 ? 34.458 -2.056 -18.775 1.00 23.92 435 SER A N 1
ATOM 3327 C CA . SER A 1 436 ? 35.402 -2.853 -18.000 1.00 26.60 435 SER A CA 1
ATOM 3328 C C . SER A 1 436 ? 34.699 -3.559 -16.845 1.00 29.03 435 SER A C 1
ATOM 3329 O O . SER A 1 436 ? 33.758 -3.036 -16.250 1.00 24.87 435 SER A O 1
ATOM 3332 N N . ARG A 1 437 ? 35.164 -4.766 -16.533 1.00 24.28 436 ARG A N 1
ATOM 3333 C CA . ARG A 1 437 ? 34.537 -5.604 -15.517 1.00 26.91 436 ARG A CA 1
ATOM 3334 C C . ARG A 1 437 ? 35.611 -6.197 -14.618 1.00 26.91 436 ARG A C 1
ATOM 3335 O O . ARG A 1 437 ? 36.679 -6.583 -15.101 1.00 24.72 436 ARG A O 1
ATOM 3343 N N . GLN A 1 438 ? 35.317 -6.294 -13.322 1.00 25.25 437 GLN A N 1
ATOM 3344 C CA . GLN A 1 438 ? 36.256 -6.887 -12.371 1.00 25.63 437 GLN A CA 1
ATOM 3345 C C . GLN A 1 438 ? 36.083 -8.400 -12.341 1.00 25.91 437 GLN A C 1
ATOM 3346 O O . GLN A 1 438 ? 35.900 -9.002 -11.273 1.00 27.48 437 GLN A O 1
ATOM 3352 N N . ARG A 1 439 ? 36.156 -9.014 -13.518 1.00 26.12 438 ARG A N 1
ATOM 3353 C CA . ARG A 1 439 ? 35.840 -10.416 -13.723 1.00 25.04 438 ARG A CA 1
ATOM 3354 C C . ARG A 1 439 ? 36.958 -11.065 -14.527 1.00 25.72 438 ARG A C 1
ATOM 3355 O O . ARG A 1 439 ? 37.600 -10.415 -15.355 1.00 26.72 438 ARG A O 1
ATOM 3363 N N . TYR A 1 440 ? 37.167 -12.366 -14.299 1.00 23.23 439 TYR A N 1
ATOM 3364 C CA . TYR A 1 440 ? 38.251 -13.074 -14.978 1.00 25.88 439 TYR A CA 1
ATOM 3365 C C . TYR A 1 440 ? 37.878 -13.460 -16.406 1.00 24.90 439 TYR A C 1
ATOM 3366 O O . TYR A 1 440 ? 38.651 -13.233 -17.344 1.00 21.83 439 TYR A O 1
ATOM 3375 N N . TRP A 1 441 ? 36.707 -14.065 -16.590 1.00 24.62 440 TRP A N 1
ATOM 3376 C CA . TRP A 1 441 ? 36.375 -14.730 -17.851 1.00 23.30 440 TRP A CA 1
ATOM 3377 C C . TRP A 1 441 ? 35.852 -13.696 -18.851 1.00 23.46 440 TRP A C 1
ATOM 3378 O O . TRP A 1 441 ? 34.649 -13.522 -19.056 1.00 23.64 440 TRP A O 1
ATOM 3389 N N . GLY A 1 442 ? 36.792 -13.013 -19.499 1.00 23.82 441 GLY A N 1
ATOM 3390 C CA . GLY A 1 442 ? 36.461 -12.005 -20.491 1.00 22.94 441 GLY A CA 1
ATOM 3391 C C . GLY A 1 442 ? 37.716 -11.595 -21.227 1.00 23.52 441 GLY A C 1
ATOM 3392 O O . GLY A 1 442 ? 38.830 -11.977 -20.861 1.00 24.50 441 GLY A O 1
ATOM 3393 N N . CYS A 1 443 ? 37.517 -10.808 -22.274 1.00 21.52 442 CYS A N 1
ATOM 3394 C CA . CYS A 1 443 ? 38.632 -10.372 -23.102 1.00 21.93 442 CYS A CA 1
ATOM 3395 C C . CYS A 1 443 ? 39.541 -9.433 -22.316 1.00 24.76 442 CYS A C 1
ATOM 3396 O O . CYS A 1 443 ? 39.062 -8.435 -21.761 1.00 23.37 442 CYS A O 1
ATOM 3399 N N . PRO A 1 444 ? 40.845 -9.701 -22.246 1.00 24.52 443 PRO A N 1
ATOM 3400 C CA . PRO A 1 444 ? 41.731 -8.778 -21.535 1.00 23.11 443 PRO A CA 1
ATOM 3401 C C . PRO A 1 444 ? 41.735 -7.417 -22.216 1.00 25.92 443 PRO A C 1
ATOM 3402 O O . PRO A 1 444 ? 41.641 -7.297 -23.442 1.00 24.70 443 PRO A O 1
ATOM 3406 N N . ILE A 1 445 ? 41.840 -6.377 -21.402 1.00 22.90 444 ILE A N 1
ATOM 3407 C CA . ILE A 1 445 ? 41.881 -5.002 -21.889 1.00 24.17 444 ILE A CA 1
ATOM 3408 C C . ILE A 1 445 ? 43.330 -4.691 -22.262 1.00 24.15 444 ILE A C 1
ATOM 3409 O O . ILE A 1 445 ? 44.216 -4.796 -21.394 1.00 26.82 444 ILE A O 1
ATOM 3414 N N . PRO A 1 446 ? 43.618 -4.339 -23.514 1.00 24.90 445 PRO A N 1
ATOM 3415 C CA . PRO A 1 446 ? 45.010 -4.201 -23.986 1.00 23.90 445 PRO A CA 1
ATOM 3416 C C . PRO A 1 446 ? 45.648 -2.883 -23.566 1.00 24.67 445 PRO A C 1
ATOM 3417 O O . PRO A 1 446 ? 46.024 -2.047 -24.391 1.00 26.93 445 PRO A O 1
ATOM 3421 N N . ILE A 1 447 ? 45.788 -2.707 -22.260 1.00 25.09 446 ILE A N 1
ATOM 3422 C CA . ILE A 1 447 ? 46.371 -1.513 -21.671 1.00 30.44 446 ILE A CA 1
ATOM 3423 C C . ILE A 1 447 ? 47.440 -1.963 -20.692 1.00 28.09 446 ILE A C 1
ATOM 3424 O O . ILE A 1 447 ? 47.272 -2.969 -19.990 1.00 27.25 446 ILE A O 1
ATOM 3429 N N . VAL A 1 448 ? 48.547 -1.233 -20.661 1.00 27.26 447 VAL A N 1
ATOM 3430 C CA . VAL A 1 448 ? 49.573 -1.406 -19.651 1.00 29.46 447 VAL A CA 1
ATOM 3431 C C . VAL A 1 448 ? 49.727 -0.090 -18.900 1.00 28.90 447 VAL A C 1
ATOM 3432 O O . VAL A 1 448 ? 49.749 0.984 -19.509 1.00 32.14 447 VAL A O 1
ATOM 3436 N N . HIS A 1 449 ? 49.823 -0.174 -17.579 1.00 29.41 448 HIS A N 1
ATOM 3437 C CA . HIS A 1 449 ? 49.960 1.000 -16.724 1.00 31.25 448 HIS A CA 1
ATOM 3438 C C . HIS A 1 449 ? 51.431 1.179 -16.378 1.00 34.94 448 HIS A C 1
ATOM 3439 O O . HIS A 1 449 ? 52.023 0.339 -15.692 1.00 33.84 448 HIS A O 1
ATOM 3446 N N . CYS A 1 450 ? 52.013 2.275 -16.853 1.00 32.05 449 CYS A N 1
ATOM 3447 C CA . CYS A 1 450 ? 53.405 2.618 -16.602 1.00 33.17 449 CYS A CA 1
ATOM 3448 C C . CYS A 1 450 ? 53.440 3.840 -15.699 1.00 34.23 449 CYS A C 1
ATOM 3449 O O . CYS A 1 450 ? 52.751 4.830 -15.970 1.00 36.89 449 CYS A O 1
ATOM 3452 N N . GLU A 1 451 ? 54.240 3.770 -14.630 1.00 31.69 450 GLU A N 1
ATOM 3453 C CA . GLU A 1 451 ? 54.373 4.909 -13.725 1.00 42.96 450 GLU A CA 1
ATOM 3454 C C . GLU A 1 451 ? 54.925 6.143 -14.424 1.00 41.91 450 GLU A C 1
ATOM 3455 O O . GLU A 1 451 ? 54.702 7.263 -13.953 1.00 45.41 450 GLU A O 1
ATOM 3461 N N . LYS A 1 452 ? 55.651 5.967 -15.522 1.00 39.31 451 LYS A N 1
ATOM 3462 C CA . LYS A 1 452 ? 56.194 7.094 -16.264 1.00 44.56 451 LYS A CA 1
ATOM 3463 C C . LYS A 1 452 ? 55.320 7.502 -17.445 1.00 42.39 451 LYS A C 1
ATOM 3464 O O . LYS A 1 452 ? 55.084 8.697 -17.646 1.00 39.49 451 LYS A O 1
ATOM 3466 N N . CYS A 1 453 ? 54.805 6.539 -18.212 1.00 37.08 452 CYS A N 1
ATOM 3467 C CA . CYS A 1 453 ? 54.120 6.829 -19.466 1.00 35.54 452 CYS A CA 1
ATOM 3468 C C . CYS A 1 453 ? 52.603 6.933 -19.338 1.00 37.75 452 CYS A C 1
ATOM 3469 O O . CYS A 1 453 ? 51.956 7.399 -20.284 1.00 37.52 452 CYS A O 1
ATOM 3472 N N . GLY A 1 454 ? 52.054 6.449 -18.231 1.00 32.44 453 GLY A N 1
ATOM 3473 C CA . GLY A 1 454 ? 50.598 6.450 -18.030 1.00 30.74 453 GLY A CA 1
ATOM 3474 C C . GLY A 1 454 ? 49.922 5.186 -18.532 1.00 35.64 453 GLY A C 1
ATOM 3475 O O . GLY A 1 454 ? 50.575 4.142 -18.556 1.00 36.85 453 GLY A O 1
ATOM 3476 N N . ASN A 1 455 ? 48.642 5.287 -18.884 1.00 27.59 454 ASN A N 1
ATOM 3477 C CA . ASN A 1 455 ? 47.870 4.141 -19.412 1.00 26.70 454 ASN A CA 1
ATOM 3478 C C . ASN A 1 455 ? 48.214 4.040 -20.891 1.00 33.46 454 ASN A C 1
ATOM 3479 O O . ASN A 1 455 ? 47.789 4.910 -21.642 1.00 34.03 454 ASN A O 1
ATOM 3484 N N . VAL A 1 456 ? 48.975 3.022 -21.273 1.00 30.02 455 VAL A N 1
ATOM 3485 C CA . VAL A 1 456 ? 49.476 2.932 -22.670 1.00 27.74 455 VAL A CA 1
ATOM 3486 C C . VAL A 1 456 ? 48.865 1.728 -23.423 1.00 30.36 455 VAL A C 1
ATOM 3487 O O . VAL A 1 456 ? 48.787 0.658 -22.810 1.00 26.98 455 VAL A O 1
ATOM 3491 N N . PRO A 1 457 ? 48.408 1.837 -24.701 1.00 29.92 456 PRO A N 1
ATOM 3492 C CA . PRO A 1 457 ? 47.839 0.665 -25.372 1.00 29.62 456 PRO A CA 1
ATOM 3493 C C . PRO A 1 457 ? 48.918 -0.335 -25.754 1.00 29.56 456 PRO A C 1
ATOM 3494 O O . PRO A 1 457 ? 50.070 0.023 -26.010 1.00 31.87 456 PRO A O 1
ATOM 3498 N N . VAL A 1 458 ? 48.531 -1.604 -25.777 1.00 28.14 457 VAL A N 1
ATOM 3499 C CA . VAL A 1 458 ? 49.446 -2.654 -26.241 1.00 25.02 457 VAL A CA 1
ATOM 3500 C C . VAL A 1 458 ? 49.578 -2.558 -27.759 1.00 27.46 457 VAL A C 1
ATOM 3501 O O . VAL A 1 458 ? 48.554 -2.488 -28.461 1.00 26.93 457 VAL A O 1
ATOM 3505 N N . PRO A 1 459 ? 50.791 -2.545 -28.309 1.00 29.59 458 PRO A N 1
ATOM 3506 C CA . PRO A 1 459 ? 50.947 -2.388 -29.761 1.00 31.62 458 PRO A CA 1
ATOM 3507 C C . PRO A 1 459 ? 50.314 -3.536 -30.533 1.00 32.63 458 PRO A C 1
ATOM 3508 O O . PRO A 1 459 ? 50.267 -4.679 -30.068 1.00 30.76 458 PRO A O 1
ATOM 3512 N N . ALA A 1 460 ? 49.842 -3.214 -31.744 1.00 34.76 459 ALA A N 1
ATOM 3513 C CA . ALA A 1 460 ? 49.103 -4.181 -32.553 1.00 34.66 459 ALA A CA 1
ATOM 3514 C C . ALA A 1 460 ? 49.888 -5.471 -32.775 1.00 31.51 459 ALA A C 1
ATOM 3515 O O . ALA A 1 460 ? 49.302 -6.557 -32.819 1.00 32.97 459 ALA A O 1
ATOM 3517 N N . ASP A 1 461 ? 51.210 -5.378 -32.936 1.00 33.27 460 ASP A N 1
ATOM 3518 C CA . ASP A 1 461 ? 52.008 -6.583 -33.168 1.00 40.38 460 ASP A CA 1
ATOM 3519 C C . ASP A 1 461 ? 52.054 -7.507 -31.955 1.00 44.74 460 ASP A C 1
ATOM 3520 O O . ASP A 1 461 ? 52.420 -8.678 -32.102 1.00 44.17 460 ASP A O 1
ATOM 3525 N N . GLN A 1 462 ? 51.699 -7.011 -30.769 1.00 31.01 461 GLN A N 1
ATOM 3526 C CA . GLN A 1 462 ? 51.700 -7.799 -29.542 1.00 32.51 461 GLN A CA 1
ATOM 3527 C C . GLN A 1 462 ? 50.307 -8.282 -29.156 1.00 34.29 461 GLN A C 1
ATOM 3528 O O . GLN A 1 462 ? 50.136 -8.870 -28.083 1.00 35.17 461 GLN A O 1
ATOM 3534 N N . LEU A 1 463 ? 49.334 -8.040 -29.974 1.00 29.03 462 LEU A N 1
ATOM 3535 C CA . LEU A 1 463 ? 48.004 -8.554 -29.710 1.00 26.03 462 LEU A CA 1
ATOM 3536 C C . LEU A 1 463 ? 47.870 -9.957 -30.297 1.00 32.30 462 LEU A C 1
ATOM 3537 O O . LEU A 1 463 ? 48.476 -10.261 -31.326 1.00 27.57 462 LEU A O 1
ATOM 3542 N N . PRO A 1 464 ? 47.082 -10.846 -29.669 1.00 31.59 463 PRO A N 1
ATOM 3543 C CA . PRO A 1 464 ? 46.295 -10.588 -28.456 1.00 27.83 463 PRO A CA 1
ATOM 3544 C C . PRO A 1 464 ? 47.078 -10.623 -27.146 1.00 31.51 463 PRO A C 1
ATOM 3545 O O . PRO A 1 464 ? 48.069 -11.335 -27.030 1.00 27.50 463 PRO A O 1
ATOM 3549 N N . VAL A 1 465 ? 46.625 -9.842 -26.168 1.00 26.31 464 VAL A N 1
ATOM 3550 C CA . VAL A 1 465 ? 46.951 -10.131 -24.775 1.00 22.33 464 VAL A CA 1
ATOM 3551 C C . VAL A 1 465 ? 46.140 -11.364 -24.389 1.00 28.43 464 VAL A C 1
ATOM 3552 O O . VAL A 1 465 ? 44.913 -11.297 -24.283 1.00 28.30 464 VAL A O 1
ATOM 3556 N N . VAL A 1 466 ? 46.809 -12.493 -24.195 1.00 28.93 465 VAL A N 1
ATOM 3557 C CA . VAL A 1 466 ? 46.109 -13.769 -24.074 1.00 27.33 465 VAL A CA 1
ATOM 3558 C C . VAL A 1 466 ? 45.606 -13.960 -22.650 1.00 26.34 465 VAL A C 1
ATOM 3559 O O . VAL A 1 466 ? 46.375 -13.855 -21.686 1.00 23.81 465 VAL A O 1
ATOM 3563 N N . LEU A 1 467 ? 44.317 -14.269 -22.519 1.00 26.57 466 LEU A N 1
ATOM 3564 C CA . LEU A 1 467 ? 43.752 -14.664 -21.229 1.00 25.29 466 LEU A CA 1
ATOM 3565 C C . LEU A 1 467 ? 44.181 -16.086 -20.887 1.00 23.60 466 LEU A C 1
ATOM 3566 O O . LEU A 1 467 ? 43.970 -16.997 -21.694 1.00 26.89 466 LEU A O 1
ATOM 3571 N N . PRO A 1 468 ? 44.786 -16.319 -19.722 1.00 25.79 467 PRO A N 1
ATOM 3572 C CA . PRO A 1 468 ? 45.107 -17.699 -19.335 1.00 23.24 467 PRO A CA 1
ATOM 3573 C C . PRO A 1 468 ? 43.828 -18.467 -19.043 1.00 31.71 467 PRO A C 1
ATOM 3574 O O . PRO A 1 468 ? 42.900 -17.943 -18.423 1.00 33.45 467 PRO A O 1
ATOM 3578 N N . GLU A 1 469 ? 43.761 -19.706 -19.526 1.00 27.41 468 GLU A N 1
ATOM 3579 C CA . GLU A 1 469 ? 42.530 -20.483 -19.425 1.00 28.96 468 GLU A CA 1
ATOM 3580 C C . GLU A 1 469 ? 42.502 -21.446 -18.242 1.00 36.35 468 GLU A C 1
ATOM 3581 O O . GLU A 1 469 ? 41.479 -22.103 -18.023 1.00 38.63 468 GLU A O 1
ATOM 3587 N N . ASN A 1 470 ? 43.577 -21.546 -17.467 1.00 29.66 469 ASN A N 1
ATOM 3588 C CA . ASN A 1 470 ? 43.640 -22.506 -16.365 1.00 35.44 469 ASN A CA 1
ATOM 3589 C C . ASN A 1 470 ? 43.311 -21.866 -15.022 1.00 37.28 469 ASN A C 1
ATOM 3590 O O . ASN A 1 470 ? 43.936 -22.182 -14.006 1.00 47.47 469 ASN A O 1
ATOM 3595 N N . VAL A 1 471 ? 42.341 -20.959 -14.979 1.00 31.84 470 VAL A N 1
ATOM 3596 C CA . VAL A 1 471 ? 42.013 -20.223 -13.765 1.00 35.01 470 VAL A CA 1
ATOM 3597 C C . VAL A 1 471 ? 40.673 -20.712 -13.237 1.00 38.11 470 VAL A C 1
ATOM 3598 O O . VAL A 1 471 ? 39.729 -20.920 -14.006 1.00 34.30 470 VAL A O 1
ATOM 3602 N N . VAL A 1 472 ? 40.598 -20.910 -11.923 1.00 32.95 471 VAL A N 1
ATOM 3603 C CA . VAL A 1 472 ? 39.337 -21.199 -11.244 1.00 35.58 471 VAL A CA 1
ATOM 3604 C C . VAL A 1 472 ? 39.053 -20.035 -10.302 1.00 37.26 471 VAL A C 1
ATOM 3605 O O . VAL A 1 472 ? 39.689 -19.941 -9.243 1.00 37.27 471 VAL A O 1
ATOM 3609 N N . PRO A 1 473 ? 38.146 -19.117 -10.644 1.00 33.19 472 PRO A N 1
ATOM 3610 C CA . PRO A 1 473 ? 37.875 -17.978 -9.750 1.00 33.45 472 PRO A CA 1
ATOM 3611 C C . PRO A 1 473 ? 37.445 -18.438 -8.362 1.00 39.92 472 PRO A C 1
ATOM 3612 O O . PRO A 1 473 ? 36.612 -19.335 -8.218 1.00 35.85 472 PRO A O 1
ATOM 3616 N N . ASP A 1 474 ? 38.021 -17.806 -7.335 1.00 42.36 473 ASP A N 1
ATOM 3617 C CA . ASP A 1 474 ? 37.735 -18.169 -5.952 1.00 44.92 473 ASP A CA 1
ATOM 3618 C C . ASP A 1 474 ? 36.502 -17.466 -5.392 1.00 46.29 473 ASP A C 1
ATOM 3619 O O . ASP A 1 474 ? 36.144 -17.702 -4.232 1.00 44.62 473 ASP A O 1
ATOM 3624 N N . GLY A 1 475 ? 35.847 -16.617 -6.183 1.00 43.92 474 GLY A N 1
ATOM 3625 C CA . GLY A 1 475 ? 34.665 -15.914 -5.725 1.00 44.37 474 GLY A CA 1
ATOM 3626 C C . GLY A 1 475 ? 34.929 -14.689 -4.883 1.00 42.19 474 GLY A C 1
ATOM 3627 O O . GLY A 1 475 ? 34.011 -14.200 -4.216 1.00 42.31 474 GLY A O 1
ATOM 3628 N N . MET A 1 476 ? 36.160 -14.167 -4.892 1.00 39.89 475 MET A N 1
ATOM 3629 C CA . MET A 1 476 ? 36.551 -13.037 -4.035 1.00 35.43 475 MET A CA 1
ATOM 3630 C C . MET A 1 476 ? 37.300 -12.011 -4.883 1.00 43.35 475 MET A C 1
ATOM 3631 O O . MET A 1 476 ? 38.523 -11.893 -4.802 1.00 38.47 475 MET A O 1
ATOM 3636 N N . GLY A 1 477 ? 36.555 -11.263 -5.690 1.00 39.73 476 GLY A N 1
ATOM 3637 C CA . GLY A 1 477 ? 37.143 -10.204 -6.484 1.00 44.30 476 GLY A CA 1
ATOM 3638 C C . GLY A 1 477 ? 37.773 -10.705 -7.770 1.00 41.10 476 GLY A C 1
ATOM 3639 O O . GLY A 1 477 ? 37.683 -11.877 -8.139 1.00 34.58 476 GLY A O 1
ATOM 3640 N N . SER A 1 478 ? 38.434 -9.779 -8.453 1.00 38.82 477 SER A N 1
ATOM 3641 C CA . SER A 1 478 ? 39.048 -10.036 -9.754 1.00 38.89 477 SER A CA 1
ATOM 3642 C C . SER A 1 478 ? 40.188 -11.042 -9.640 1.00 35.19 477 SER A C 1
ATOM 3643 O O . SER A 1 478 ? 41.207 -10.732 -9.011 1.00 32.44 477 SER A O 1
ATOM 3646 N N . PRO A 1 479 ? 40.075 -12.236 -10.228 1.00 40.12 478 PRO A N 1
ATOM 3647 C CA . PRO A 1 479 ? 41.177 -13.208 -10.111 1.00 36.54 478 PRO A CA 1
ATOM 3648 C C . PRO A 1 479 ? 42.472 -12.758 -10.783 1.00 34.91 478 PRO A C 1
ATOM 3649 O O . PRO A 1 479 ? 43.555 -13.052 -10.262 1.00 33.19 478 PRO A O 1
ATOM 3653 N N . LEU A 1 480 ? 42.398 -12.040 -11.909 1.00 29.98 479 LEU A N 1
ATOM 3654 C CA . LEU A 1 480 ? 43.617 -11.570 -12.568 1.00 29.06 479 LEU A CA 1
ATOM 3655 C C . LEU A 1 480 ? 44.364 -10.548 -11.722 1.00 29.23 479 LEU A C 1
ATOM 3656 O O . LEU A 1 480 ? 45.592 -10.442 -11.821 1.00 30.49 479 LEU A O 1
ATOM 3661 N N . ALA A 1 481 ? 43.650 -9.787 -10.888 1.00 29.67 480 ALA A N 1
ATOM 3662 C CA . ALA A 1 481 ? 44.313 -8.856 -9.982 1.00 33.63 480 ALA A CA 1
ATOM 3663 C C . ALA A 1 481 ? 45.178 -9.562 -8.945 1.00 35.01 480 ALA A C 1
ATOM 3664 O O . ALA A 1 481 ? 45.994 -8.901 -8.292 1.00 34.96 480 ALA A O 1
ATOM 3666 N N . LYS A 1 482 ? 45.036 -10.880 -8.793 1.00 33.57 481 LYS A N 1
ATOM 3667 C CA . LYS A 1 482 ? 45.821 -11.669 -7.853 1.00 37.33 481 LYS A CA 1
ATOM 3668 C C . LYS A 1 482 ? 46.892 -12.505 -8.538 1.00 36.56 481 LYS A C 1
ATOM 3669 O O . LYS A 1 482 ? 47.445 -13.410 -7.911 1.00 33.23 481 LYS A O 1
ATOM 3675 N N . MET A 1 483 ? 47.186 -12.243 -9.811 1.00 33.27 482 MET A N 1
ATOM 3676 C CA . MET A 1 483 ? 48.075 -13.086 -10.607 1.00 35.22 482 MET A CA 1
ATOM 3677 C C . MET A 1 483 ? 49.208 -12.240 -11.171 1.00 33.39 482 MET A C 1
ATOM 3678 O O . MET A 1 483 ? 49.124 -11.753 -12.307 1.00 31.40 482 MET A O 1
ATOM 3683 N N . PRO A 1 484 ? 50.288 -12.042 -10.417 1.00 35.61 483 PRO A N 1
ATOM 3684 C CA . PRO A 1 484 ? 51.425 -11.290 -10.968 1.00 34.56 483 PRO A CA 1
ATOM 3685 C C . PRO A 1 484 ? 52.055 -11.967 -12.173 1.00 37.66 483 PRO A C 1
ATOM 3686 O O . PRO A 1 484 ? 52.700 -11.286 -12.982 1.00 33.32 483 PRO A O 1
ATOM 3690 N N . GLU A 1 485 ? 51.882 -13.283 -12.330 1.00 31.94 484 GLU A N 1
ATOM 3691 C CA . GLU A 1 485 ? 52.344 -13.933 -13.549 1.00 36.90 484 GLU A CA 1
ATOM 3692 C C . GLU A 1 485 ? 51.597 -13.424 -14.774 1.00 35.74 484 GLU A C 1
ATOM 3693 O O . GLU A 1 485 ? 52.104 -13.550 -15.892 1.00 40.60 484 GLU A O 1
ATOM 3699 N N . PHE A 1 486 ? 50.402 -12.861 -14.593 1.00 32.35 485 PHE A N 1
ATOM 3700 C CA . PHE A 1 486 ? 49.721 -12.210 -15.703 1.00 28.08 485 PHE A CA 1
ATOM 3701 C C . PHE A 1 486 ? 50.044 -10.720 -15.769 1.00 30.58 485 PHE A C 1
ATOM 3702 O O . PHE A 1 486 ? 50.424 -10.217 -16.830 1.00 32.41 485 PHE A O 1
ATOM 3710 N N . TYR A 1 487 ? 49.926 -9.994 -14.652 1.00 27.11 486 TYR A N 1
ATOM 3711 C CA . TYR A 1 487 ? 49.921 -8.541 -14.775 1.00 30.87 486 TYR A CA 1
ATOM 3712 C C . TYR A 1 487 ? 51.307 -7.903 -14.744 1.00 31.00 486 TYR A C 1
ATOM 3713 O O . TYR A 1 487 ? 51.454 -6.778 -15.235 1.00 33.16 486 TYR A O 1
ATOM 3722 N N . GLU A 1 488 ? 52.325 -8.562 -14.191 1.00 29.66 487 GLU A N 1
ATOM 3723 C CA . GLU A 1 488 ? 53.663 -7.974 -14.213 1.00 27.32 487 GLU A CA 1
ATOM 3724 C C . GLU A 1 488 ? 54.233 -8.082 -15.625 1.00 35.87 487 GLU A C 1
ATOM 3725 O O . GLU A 1 488 ? 54.327 -9.179 -16.179 1.00 34.40 487 GLU A O 1
ATOM 3731 N N . THR A 1 489 ? 54.583 -6.946 -16.220 1.00 36.15 488 THR A N 1
ATOM 3732 C CA . THR A 1 489 ? 55.076 -6.926 -17.594 1.00 38.81 488 THR A CA 1
ATOM 3733 C C . THR A 1 489 ? 55.967 -5.698 -17.764 1.00 38.59 488 THR A C 1
ATOM 3734 O O . THR A 1 489 ? 56.325 -5.033 -16.789 1.00 34.12 488 THR A O 1
ATOM 3738 N N . SER A 1 490 ? 56.342 -5.400 -19.005 1.00 39.85 489 SER A N 1
ATOM 3739 C CA . SER A 1 490 ? 57.159 -4.230 -19.295 1.00 36.29 489 SER A CA 1
ATOM 3740 C C . SER A 1 490 ? 56.353 -3.226 -20.110 1.00 30.44 489 SER A C 1
ATOM 3741 O O . SER A 1 490 ? 55.440 -3.592 -20.855 1.00 36.16 489 SER A O 1
ATOM 3744 N N . CYS A 1 491 ? 56.683 -1.955 -19.939 1.00 35.78 490 CYS A N 1
ATOM 3745 C CA . CYS A 1 491 ? 55.955 -0.899 -20.630 1.00 33.81 490 CYS A CA 1
ATOM 3746 C C . CYS A 1 491 ? 56.268 -0.931 -22.122 1.00 34.05 490 CYS A C 1
ATOM 3747 O O . CYS A 1 491 ? 57.445 -0.916 -22.505 1.00 38.44 490 CYS A O 1
ATOM 3750 N N . PRO A 1 492 ? 55.254 -0.950 -22.991 1.00 34.04 491 PRO A N 1
ATOM 3751 C CA . PRO A 1 492 ? 55.515 -0.950 -24.440 1.00 37.44 491 PRO A CA 1
ATOM 3752 C C . PRO A 1 492 ? 56.107 0.346 -24.963 1.00 36.49 491 PRO A C 1
ATOM 3753 O O . PRO A 1 492 ? 56.584 0.361 -26.103 1.00 40.54 491 PRO A O 1
ATOM 3757 N N . CYS A 1 493 ? 56.073 1.436 -24.194 1.00 35.79 492 CYS A N 1
ATOM 3758 C CA . CYS A 1 493 ? 56.620 2.697 -24.685 1.00 36.01 492 CYS A CA 1
ATOM 3759 C C . CYS A 1 493 ? 58.061 2.916 -24.240 1.00 40.96 492 CYS A C 1
ATOM 3760 O O . CYS A 1 493 ? 58.875 3.432 -25.017 1.00 37.03 492 CYS A O 1
ATOM 3763 N N . CYS A 1 494 ? 58.401 2.533 -23.007 1.00 35.89 493 CYS A N 1
ATOM 3764 C CA . CYS A 1 494 ? 59.721 2.795 -22.457 1.00 37.86 493 CYS A CA 1
ATOM 3765 C C . CYS A 1 494 ? 60.469 1.550 -21.998 1.00 39.05 493 CYS A C 1
ATOM 3766 O O . CYS A 1 494 ? 61.660 1.654 -21.686 1.00 37.26 493 CYS A O 1
ATOM 3769 N N . GLY A 1 495 ? 59.823 0.387 -21.949 1.00 35.88 494 GLY A N 1
ATOM 3770 C CA . GLY A 1 495 ? 60.483 -0.829 -21.519 1.00 38.82 494 GLY A CA 1
ATOM 3771 C C . GLY A 1 495 ? 60.588 -1.025 -20.023 1.00 40.21 494 GLY A C 1
ATOM 3772 O O . GLY A 1 495 ? 61.069 -2.079 -19.587 1.00 39.70 494 GLY A O 1
ATOM 3773 N N . GLY A 1 496 ? 60.160 -0.054 -19.217 1.00 40.79 495 GLY A N 1
ATOM 3774 C CA . GLY A 1 496 ? 60.255 -0.193 -17.780 1.00 41.86 495 GLY A CA 1
ATOM 3775 C C . GLY A 1 496 ? 59.205 -1.136 -17.211 1.00 40.19 495 GLY A C 1
ATOM 3776 O O . GLY A 1 496 ? 58.295 -1.592 -17.897 1.00 38.35 495 GLY A O 1
ATOM 3777 N N . ALA A 1 497 ? 59.350 -1.435 -15.922 1.00 39.15 496 ALA A N 1
ATOM 3778 C CA . ALA A 1 497 ? 58.377 -2.282 -15.245 1.00 38.14 496 ALA A CA 1
ATOM 3779 C C . ALA A 1 497 ? 57.010 -1.610 -15.231 1.00 38.33 496 ALA A C 1
ATOM 3780 O O . ALA A 1 497 ? 56.899 -0.401 -15.005 1.00 37.42 496 ALA A O 1
ATOM 3782 N N . ALA A 1 498 ? 55.966 -2.405 -15.464 1.00 36.74 497 ALA A N 1
ATOM 3783 C CA . ALA A 1 498 ? 54.603 -1.897 -15.566 1.00 36.07 497 ALA A CA 1
ATOM 3784 C C . ALA A 1 498 ? 53.634 -3.031 -15.248 1.00 36.47 497 ALA A C 1
ATOM 3785 O O . ALA A 1 498 ? 54.041 -4.172 -15.015 1.00 33.90 497 ALA A O 1
ATOM 3787 N N . LYS A 1 499 ? 52.338 -2.708 -15.241 1.00 32.64 498 LYS A N 1
ATOM 3788 C CA . LYS A 1 499 ? 51.298 -3.661 -14.860 1.00 34.03 498 LYS A CA 1
ATOM 3789 C C . LYS A 1 499 ? 50.177 -3.678 -15.887 1.00 31.44 498 LYS A C 1
ATOM 3790 O O . LYS A 1 499 ? 49.627 -2.625 -16.229 1.00 27.93 498 LYS A O 1
ATOM 3793 N N . ARG A 1 500 ? 49.817 -4.875 -16.351 1.00 27.06 499 ARG A N 1
ATOM 3794 C CA . ARG A 1 500 ? 48.657 -5.010 -17.223 1.00 29.97 499 ARG A CA 1
ATOM 3795 C C . ARG A 1 500 ? 47.382 -4.602 -16.492 1.00 30.03 499 ARG A C 1
ATOM 3796 O O . ARG A 1 500 ? 47.233 -4.815 -15.285 1.00 27.04 499 ARG A O 1
ATOM 3804 N N . GLU A 1 501 ? 46.458 -4.005 -17.242 1.00 26.60 500 GLU A N 1
ATOM 3805 C CA . GLU A 1 501 ? 45.081 -3.895 -16.779 1.00 22.69 500 GLU A CA 1
ATOM 3806 C C . GLU A 1 501 ? 44.540 -5.288 -16.474 1.00 26.09 500 GLU A C 1
ATOM 3807 O O . GLU A 1 501 ? 44.695 -6.211 -17.277 1.00 28.17 500 GLU A O 1
ATOM 3813 N N . THR A 1 502 ? 43.909 -5.444 -15.311 1.00 24.35 501 THR A N 1
ATOM 3814 C CA . THR A 1 502 ? 43.363 -6.737 -14.916 1.00 26.38 501 THR A CA 1
ATOM 3815 C C . THR A 1 502 ? 41.845 -6.819 -15.038 1.00 28.16 501 THR A C 1
ATOM 3816 O O . THR A 1 502 ? 41.295 -7.924 -14.938 1.00 28.39 501 THR A O 1
ATOM 3820 N N . ASP A 1 503 ? 41.155 -5.692 -15.222 1.00 22.01 502 ASP A N 1
ATOM 3821 C CA . ASP A 1 503 ? 39.754 -5.744 -15.623 1.00 25.23 502 ASP A CA 1
ATOM 3822 C C . ASP A 1 503 ? 39.653 -6.302 -17.036 1.00 27.07 502 ASP A C 1
ATOM 3823 O O . ASP A 1 503 ? 40.583 -6.185 -17.839 1.00 27.74 502 ASP A O 1
ATOM 3828 N N . THR A 1 504 ? 38.509 -6.902 -17.349 1.00 23.59 503 THR A N 1
ATOM 3829 C CA . THR A 1 504 ? 38.294 -7.450 -18.679 1.00 22.15 503 THR A CA 1
ATOM 3830 C C . THR A 1 504 ? 37.090 -6.786 -19.331 1.00 29.00 503 THR A C 1
ATOM 3831 O O . THR A 1 504 ? 36.345 -6.026 -18.699 1.00 26.04 503 THR A O 1
ATOM 3835 N N . MET A 1 505 ? 36.914 -7.080 -20.620 1.00 22.84 504 MET A N 1
ATOM 3836 C CA . MET A 1 505 ? 35.823 -6.495 -21.378 1.00 24.74 504 MET A CA 1
ATOM 3837 C C . MET A 1 505 ? 34.519 -7.235 -21.118 1.00 24.15 504 MET A C 1
ATOM 3838 O O . MET A 1 505 ? 34.496 -8.459 -20.957 1.00 28.10 504 MET A O 1
ATOM 3843 N N . ASP A 1 506 ? 33.432 -6.477 -21.089 1.00 23.80 505 ASP A N 1
ATOM 3844 C CA . ASP A 1 506 ? 32.105 -7.048 -20.924 1.00 24.78 505 ASP A CA 1
ATOM 3845 C C . ASP A 1 506 ? 31.717 -7.891 -22.137 1.00 21.55 505 ASP A C 1
ATOM 3846 O O . ASP A 1 506 ? 32.134 -7.620 -23.269 1.00 21.61 505 ASP A O 1
ATOM 3851 N N . THR A 1 507 ? 30.877 -8.905 -21.884 1.00 24.54 506 THR A N 1
ATOM 3852 C CA . THR A 1 507 ? 30.426 -9.824 -22.932 1.00 24.61 506 THR A CA 1
ATOM 3853 C C . THR A 1 507 ? 29.813 -9.097 -24.124 1.00 26.90 506 THR A C 1
ATOM 3854 O O . THR A 1 507 ? 29.907 -9.583 -25.255 1.00 21.30 506 THR A O 1
ATOM 3858 N N . PHE A 1 508 ? 29.213 -7.920 -23.912 1.00 24.44 507 PHE A N 1
ATOM 3859 C CA . PHE A 1 508 ? 28.536 -7.281 -25.038 1.00 23.70 507 PHE A CA 1
ATOM 3860 C C . PHE A 1 508 ? 29.502 -6.719 -26.072 1.00 25.81 507 PHE A C 1
ATOM 3861 O O . PHE A 1 508 ? 29.066 -6.381 -27.178 1.00 22.90 507 PHE A O 1
ATOM 3869 N N . ILE A 1 509 ? 30.800 -6.641 -25.766 1.00 23.47 508 ILE A N 1
ATOM 3870 C CA . ILE A 1 509 ? 31.769 -6.276 -26.798 1.00 21.29 508 ILE A CA 1
ATOM 3871 C C . ILE A 1 509 ? 31.777 -7.316 -27.914 1.00 17.94 508 ILE A C 1
ATOM 3872 O O . ILE A 1 509 ? 31.752 -6.974 -29.100 1.00 23.98 508 ILE A O 1
ATOM 3877 N N . GLU A 1 510 ? 31.858 -8.605 -27.551 1.00 20.87 509 GLU A N 1
ATOM 3878 C CA . GLU A 1 510 ? 31.974 -9.643 -28.576 1.00 18.73 509 GLU A CA 1
ATOM 3879 C C . GLU A 1 510 ? 30.725 -9.708 -29.434 1.00 20.55 509 GLU A C 1
ATOM 3880 O O . GLU A 1 510 ? 30.811 -9.896 -30.650 1.00 22.28 509 GLU A O 1
ATOM 3886 N N . SER A 1 511 ? 29.555 -9.557 -28.818 1.00 18.52 510 SER A N 1
ATOM 3887 C CA . SER A 1 511 ? 28.318 -9.665 -29.571 1.00 18.33 510 SER A CA 1
ATOM 3888 C C . SER A 1 511 ? 28.022 -8.411 -30.377 1.00 21.07 510 SER A C 1
ATOM 3889 O O . SER A 1 511 ? 27.061 -8.403 -31.152 1.00 21.73 510 SER A O 1
ATOM 3892 N N . SER A 1 512 ? 28.824 -7.354 -30.226 1.00 19.47 511 SER A N 1
ATOM 3893 C CA . SER A 1 512 ? 28.604 -6.148 -31.010 1.00 21.28 511 SER A CA 1
ATOM 3894 C C . SER A 1 512 ? 29.218 -6.218 -32.404 1.00 24.66 511 SER A C 1
ATOM 3895 O O . 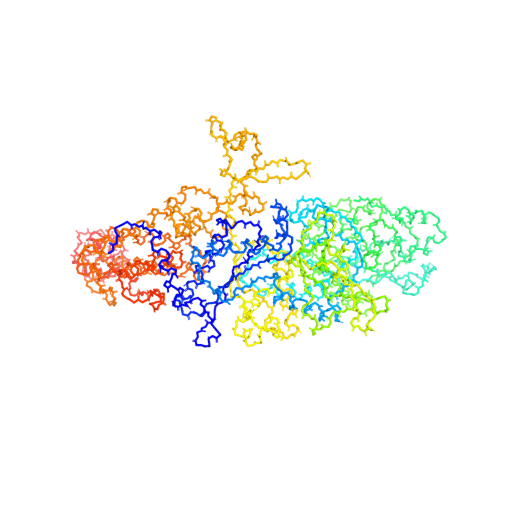SER A 1 512 ? 29.004 -5.293 -33.195 1.00 21.18 511 SER A O 1
ATOM 3898 N N . TRP A 1 513 ? 29.982 -7.273 -32.729 1.00 21.92 512 TRP A N 1
ATOM 3899 C CA . TRP A 1 513 ? 30.576 -7.366 -34.062 1.00 21.89 512 TRP A CA 1
ATOM 3900 C C . TRP A 1 513 ? 30.653 -8.784 -34.614 1.00 22.14 512 TRP A C 1
ATOM 3901 O O . TRP A 1 513 ? 31.158 -8.965 -35.730 1.00 20.52 512 TRP A O 1
ATOM 3912 N N . TYR A 1 514 ? 30.112 -9.785 -33.912 1.00 22.54 513 TYR A N 1
ATOM 3913 C CA . TYR A 1 514 ? 30.264 -11.169 -34.363 1.00 22.36 513 TYR A CA 1
ATOM 3914 C C . TYR A 1 514 ? 29.640 -11.406 -35.734 1.00 23.22 513 TYR A C 1
ATOM 3915 O O . TYR A 1 514 ? 30.090 -12.296 -36.465 1.00 21.28 513 TYR A O 1
ATOM 3924 N N . PHE A 1 515 ? 28.610 -10.633 -36.093 1.00 21.06 514 PHE A N 1
ATOM 3925 C CA . PHE A 1 515 ? 27.935 -10.793 -37.382 1.00 18.82 514 PHE A CA 1
ATOM 3926 C C . PHE A 1 515 ? 28.819 -10.373 -38.554 1.00 19.86 514 PHE A C 1
ATOM 3927 O O . PHE A 1 515 ? 28.588 -10.816 -39.687 1.00 23.73 514 PHE A O 1
ATOM 3935 N N . PHE A 1 516 ? 29.823 -9.527 -38.315 1.00 21.00 515 PHE A N 1
ATOM 3936 C CA . PHE A 1 516 ? 30.839 -9.283 -39.336 1.00 22.20 515 PHE A CA 1
ATOM 3937 C C . PHE A 1 516 ? 31.875 -10.405 -39.364 1.00 24.63 515 PHE A C 1
ATOM 3938 O O . PHE A 1 516 ? 32.302 -10.830 -40.444 1.00 22.57 515 PHE A O 1
ATOM 3946 N N . ARG A 1 517 ? 32.260 -10.931 -38.196 1.00 22.29 516 ARG A N 1
ATOM 3947 C CA . ARG A 1 517 ? 33.264 -11.996 -38.166 1.00 22.48 516 ARG A CA 1
ATOM 3948 C C . ARG A 1 517 ? 32.809 -13.220 -38.953 1.00 22.85 516 ARG A C 1
ATOM 3949 O O . ARG A 1 517 ? 33.624 -13.881 -39.608 1.00 21.61 516 ARG A O 1
ATOM 3957 N N . TYR A 1 518 ? 31.507 -13.533 -38.918 1.00 22.04 517 TYR A N 1
ATOM 3958 C CA . TYR A 1 518 ? 31.001 -14.680 -39.672 1.00 22.52 517 TYR A CA 1
ATOM 3959 C C . TYR A 1 518 ? 31.303 -14.574 -41.164 1.00 24.23 517 TYR A C 1
ATOM 3960 O O . TYR A 1 518 ? 31.388 -15.598 -41.853 1.00 22.66 517 TYR A O 1
ATOM 3969 N N . MET A 1 519 ? 31.430 -13.351 -41.688 1.00 24.42 518 MET A N 1
ATOM 3970 C CA . MET A 1 519 ? 31.730 -13.170 -43.108 1.00 25.24 518 MET A CA 1
ATOM 3971 C C . MET A 1 519 ? 33.102 -13.718 -43.487 1.00 25.85 518 MET A C 1
ATOM 3972 O O . MET A 1 519 ? 33.301 -14.147 -44.632 1.00 23.22 518 MET A O 1
ATOM 3977 N N . SER A 1 520 ? 34.061 -13.704 -42.560 1.00 23.36 519 SER A N 1
ATOM 3978 C CA . SER A 1 520 ? 35.407 -14.225 -42.821 1.00 24.91 519 SER A CA 1
ATOM 3979 C C . SER A 1 520 ? 36.013 -14.657 -41.497 1.00 25.96 519 SER A C 1
ATOM 3980 O O . SER A 1 520 ? 36.917 -14.003 -40.961 1.00 25.07 519 SER A O 1
ATOM 3983 N N . PRO A 1 521 ? 35.534 -15.771 -40.934 1.00 27.83 520 PRO A N 1
ATOM 3984 C CA . PRO A 1 521 ? 35.923 -16.130 -39.561 1.00 25.80 520 PRO A CA 1
ATOM 3985 C C . PRO A 1 521 ? 37.341 -16.646 -39.433 1.00 28.32 520 PRO A C 1
ATOM 3986 O O . PRO A 1 521 ? 37.802 -16.822 -38.298 1.00 25.22 520 PRO A O 1
ATOM 3990 N N . LYS A 1 522 ? 38.044 -16.899 -40.542 1.00 23.45 521 LYS A N 1
ATOM 3991 C CA . LYS A 1 522 ? 39.435 -17.331 -40.497 1.00 27.36 521 LYS A CA 1
ATOM 3992 C C . LYS A 1 522 ? 40.381 -16.266 -41.043 1.00 30.73 521 LYS A C 1
ATOM 3993 O O . LYS A 1 522 ? 41.541 -16.565 -41.348 1.00 32.94 521 LYS A O 1
ATOM 3999 N N . PHE A 1 523 ? 39.900 -15.036 -41.190 1.00 27.06 522 PHE A N 1
ATOM 4000 C CA . PHE A 1 523 ? 40.724 -13.941 -41.681 1.00 26.33 522 PHE A CA 1
ATOM 4001 C C . PHE A 1 523 ? 41.671 -13.493 -40.571 1.00 29.69 522 PHE A C 1
ATOM 4002 O O . PHE A 1 523 ? 41.226 -13.021 -39.519 1.00 26.58 522 PHE A O 1
ATOM 4010 N N . SER A 1 524 ? 42.974 -13.640 -40.801 1.00 27.69 523 SER A N 1
ATOM 4011 C CA . SER A 1 524 ? 43.964 -13.410 -39.758 1.00 28.73 523 SER A CA 1
ATOM 4012 C C . SER A 1 524 ? 44.623 -12.042 -39.849 1.00 28.58 523 SER A C 1
ATOM 4013 O O . SER A 1 524 ? 45.587 -11.787 -39.125 1.00 31.79 523 SER A O 1
ATOM 4016 N N . ASP A 1 525 ? 44.135 -11.156 -40.714 1.00 26.22 524 ASP A N 1
ATOM 4017 C CA . ASP A 1 525 ? 44.745 -9.841 -40.850 1.00 28.38 524 ASP A CA 1
ATOM 4018 C C . ASP A 1 525 ? 43.825 -8.702 -40.429 1.00 28.59 524 ASP A C 1
ATOM 4019 O O . ASP A 1 525 ? 44.195 -7.535 -40.599 1.00 34.82 524 ASP A O 1
ATOM 4024 N N . GLY A 1 526 ? 42.657 -8.995 -39.871 1.00 25.66 525 GLY A N 1
ATOM 4025 C CA . GLY A 1 526 ? 41.752 -7.933 -39.470 1.00 26.31 525 GLY A CA 1
ATOM 4026 C C . GLY A 1 526 ? 40.451 -8.503 -38.946 1.00 26.03 525 GLY A C 1
ATOM 4027 O O . GLY A 1 526 ? 40.225 -9.719 -38.955 1.00 26.32 525 GLY A O 1
ATOM 4028 N N . MET A 1 527 ? 39.585 -7.594 -38.491 1.00 24.14 526 MET A N 1
ATOM 4029 C CA . MET A 1 527 ? 38.295 -8.019 -37.956 1.00 29.69 526 MET A CA 1
ATOM 4030 C C . MET A 1 527 ? 37.491 -8.777 -39.005 1.00 26.06 526 MET A C 1
ATOM 4031 O O . MET A 1 527 ? 36.910 -9.827 -38.709 1.00 24.14 526 MET A O 1
ATOM 4036 N N . VAL A 1 528 ? 37.462 -8.271 -40.238 1.00 26.70 527 VAL A N 1
ATOM 4037 C CA . VAL A 1 528 ? 36.740 -8.911 -41.336 1.00 20.44 527 VAL A CA 1
ATOM 4038 C C . VAL A 1 528 ? 37.427 -8.510 -42.633 1.00 23.92 527 VAL A C 1
ATOM 4039 O O . VAL A 1 528 ? 37.907 -7.380 -42.771 1.00 24.98 527 VAL A O 1
ATOM 4043 N N . SER A 1 529 ? 37.512 -9.444 -43.573 1.00 24.22 528 SER A N 1
ATOM 4044 C CA . SER A 1 529 ? 38.195 -9.151 -44.827 1.00 26.27 528 SER A CA 1
ATOM 4045 C C . SER A 1 529 ? 37.361 -8.199 -45.675 1.00 24.84 528 SER A C 1
ATOM 4046 O O . SER A 1 529 ? 36.130 -8.277 -45.692 1.00 24.80 528 SER A O 1
ATOM 4049 N N . ALA A 1 530 ? 38.047 -7.309 -46.396 1.00 29.59 529 ALA A N 1
ATOM 4050 C CA . ALA A 1 530 ? 37.355 -6.329 -47.233 1.00 35.97 529 ALA A CA 1
ATOM 4051 C C . ALA A 1 530 ? 36.485 -7.010 -48.282 1.00 31.33 529 ALA A C 1
ATOM 4052 O O . ALA A 1 530 ? 35.325 -6.632 -48.481 1.00 31.89 529 ALA A O 1
ATOM 4054 N N . GLU A 1 531 ? 37.025 -8.025 -48.960 1.00 33.46 530 GLU A N 1
ATOM 4055 C CA . GLU A 1 531 ? 36.263 -8.690 -50.015 1.00 34.51 530 GLU A CA 1
ATOM 4056 C C . GLU A 1 531 ? 34.971 -9.296 -49.469 1.00 35.42 530 GLU A C 1
ATOM 4057 O O . GLU A 1 531 ? 33.889 -9.108 -50.041 1.00 28.62 530 GLU A O 1
ATOM 4060 N N . SER A 1 532 ? 35.056 -10.007 -48.341 1.00 33.23 531 SER A N 1
ATOM 4061 C CA . SER A 1 532 ? 33.865 -10.664 -47.812 1.00 33.66 531 SER A CA 1
ATOM 4062 C C . SER A 1 532 ? 32.855 -9.651 -47.279 1.00 31.36 531 SER A C 1
ATOM 4063 O O . SER A 1 532 ? 31.645 -9.851 -47.418 1.00 28.76 531 SER A O 1
ATOM 4066 N N . ALA A 1 533 ? 33.325 -8.562 -46.663 1.00 28.27 532 ALA A N 1
ATOM 4067 C CA . ALA A 1 533 ? 32.400 -7.525 -46.206 1.00 24.42 532 ALA A CA 1
ATOM 4068 C C . ALA A 1 533 ? 31.671 -6.883 -47.380 1.00 26.88 532 ALA A C 1
ATOM 4069 O O . ALA A 1 533 ? 30.471 -6.588 -47.296 1.00 24.64 532 ALA A O 1
ATOM 4071 N N . LYS A 1 534 ? 32.383 -6.653 -48.483 1.00 27.33 533 LYS A N 1
ATOM 4072 C CA . LYS A 1 534 ? 31.739 -6.083 -49.656 1.00 30.79 533 LYS A CA 1
ATOM 4073 C C . LYS A 1 534 ? 30.729 -7.053 -50.255 1.00 35.13 533 LYS A C 1
ATOM 4074 O O . LYS A 1 534 ? 29.696 -6.622 -50.782 1.00 34.21 533 LYS A O 1
ATOM 4077 N N . TYR A 1 535 ? 30.984 -8.362 -50.157 1.00 30.61 534 TYR A N 1
ATOM 4078 C CA . TYR A 1 535 ? 30.048 -9.328 -50.726 1.00 30.70 534 TYR A CA 1
ATOM 4079 C C . TYR A 1 535 ? 28.805 -9.504 -49.851 1.00 33.44 534 TYR A C 1
ATOM 4080 O O . TYR A 1 535 ? 27.675 -9.457 -50.353 1.00 28.11 534 TYR A O 1
ATOM 4089 N N . TRP A 1 536 ? 28.981 -9.717 -48.543 1.00 25.92 535 TRP A N 1
ATOM 4090 C CA . TRP A 1 536 ? 27.833 -10.025 -47.695 1.00 23.29 535 TRP A CA 1
ATOM 4091 C C . TRP A 1 536 ? 27.094 -8.788 -47.204 1.00 25.70 535 TRP A C 1
ATOM 4092 O O . TRP A 1 536 ? 25.932 -8.903 -46.807 1.00 29.77 535 TRP A O 1
ATOM 4103 N N . GLY A 1 537 ? 27.730 -7.618 -47.222 1.00 29.33 536 GLY A N 1
ATOM 4104 C CA . GLY A 1 537 ? 27.058 -6.387 -46.858 1.00 32.14 536 GLY A CA 1
ATOM 4105 C C . GLY A 1 537 ? 26.516 -6.369 -45.444 1.00 31.94 536 GLY A C 1
ATOM 4106 O O . GLY A 1 537 ? 27.283 -6.416 -44.480 1.00 35.31 536 GLY A O 1
ATOM 4107 N N . ALA A 1 538 ? 25.197 -6.279 -45.308 1.00 33.26 537 ALA A N 1
ATOM 4108 C CA . ALA A 1 538 ? 24.543 -6.306 -44.010 1.00 32.46 537 ALA A CA 1
ATOM 4109 C C . ALA A 1 538 ? 23.775 -7.609 -43.849 1.00 30.47 537 ALA A C 1
ATOM 4110 O O . ALA A 1 538 ? 23.530 -8.334 -44.818 1.00 27.89 537 ALA A O 1
ATOM 4112 N N . VAL A 1 539 ? 23.404 -7.901 -42.603 1.00 22.69 538 VAL A N 1
ATOM 4113 C CA . VAL A 1 539 ? 22.512 -9.019 -42.326 1.00 19.01 538 VAL A CA 1
ATOM 4114 C C . VAL A 1 539 ? 21.148 -8.725 -42.951 1.00 24.30 538 VAL A C 1
ATOM 4115 O O . VAL A 1 539 ? 20.497 -7.723 -42.623 1.00 23.83 538 VAL A O 1
ATOM 4119 N N . ASP A 1 540 ? 20.705 -9.597 -43.862 1.00 23.51 539 ASP A N 1
ATOM 4120 C CA . ASP A 1 540 ? 19.388 -9.391 -44.469 1.00 26.10 539 ASP A CA 1
ATOM 4121 C C . ASP A 1 540 ? 18.271 -9.615 -43.462 1.00 21.72 539 ASP A C 1
ATOM 4122 O O . ASP A 1 540 ? 17.249 -8.914 -43.493 1.00 22.19 539 ASP A O 1
ATOM 4127 N N . GLN A 1 541 ? 18.448 -10.590 -42.570 1.00 21.67 540 GLN A N 1
ATOM 4128 C CA . GLN A 1 541 ? 17.396 -11.009 -41.648 1.00 27.81 540 GLN A CA 1
ATOM 4129 C C . GLN A 1 541 ? 18.034 -11.440 -40.337 1.00 19.00 540 GLN A C 1
ATOM 4130 O O . GLN A 1 541 ? 18.879 -12.339 -40.336 1.00 22.38 540 GLN A O 1
ATOM 4136 N N . TYR A 1 542 ? 17.608 -10.805 -39.240 1.00 21.61 541 TYR A N 1
ATOM 4137 C CA . TYR A 1 542 ? 18.062 -11.073 -37.879 1.00 24.08 541 TYR A CA 1
ATOM 4138 C C . TYR A 1 542 ? 16.870 -11.547 -37.053 1.00 22.23 541 TYR A C 1
ATOM 4139 O O . TYR A 1 542 ? 15.774 -10.990 -37.170 1.00 23.03 541 TYR A O 1
ATOM 4148 N N . ILE A 1 543 ? 17.064 -12.585 -36.234 1.00 21.67 542 ILE A N 1
ATOM 4149 C CA . ILE A 1 543 ? 15.986 -13.145 -35.415 1.00 21.74 542 ILE A CA 1
ATOM 4150 C C . ILE A 1 543 ? 16.481 -13.271 -33.981 1.00 18.59 542 ILE A C 1
ATOM 4151 O O . ILE A 1 543 ? 17.465 -13.972 -33.725 1.00 19.92 542 ILE A O 1
ATOM 4156 N N . GLY A 1 544 ? 15.798 -12.610 -33.052 1.00 19.01 543 GLY A N 1
ATOM 4157 C CA . GLY A 1 544 ? 16.144 -12.738 -31.640 1.00 23.24 543 GLY A CA 1
ATOM 4158 C C . GLY A 1 544 ? 15.147 -11.982 -30.788 1.00 23.80 543 GLY A C 1
ATOM 4159 O O . GLY A 1 544 ? 14.329 -11.211 -31.292 1.00 22.80 543 GLY A O 1
ATOM 4160 N N . GLY A 1 545 ? 15.204 -12.214 -29.481 1.00 21.39 544 GLY A N 1
ATOM 4161 C CA . GLY A 1 545 ? 14.224 -11.616 -28.561 1.00 19.70 544 GLY A CA 1
ATOM 4162 C C . GLY A 1 545 ? 14.230 -10.103 -28.467 1.00 24.27 544 GLY A C 1
ATOM 4163 O O . GLY A 1 545 ? 15.259 -9.498 -28.707 1.00 25.31 544 GLY A O 1
ATOM 4164 N N . ILE A 1 546 ? 13.097 -9.521 -28.070 1.00 24.32 545 ILE A N 1
ATOM 4165 C CA . ILE A 1 546 ? 12.965 -8.041 -27.911 1.00 23.81 545 ILE A CA 1
ATOM 4166 C C . ILE A 1 546 ? 13.741 -7.583 -26.673 1.00 22.34 545 ILE A C 1
ATOM 4167 O O . ILE A 1 546 ? 14.000 -6.390 -26.551 1.00 24.77 545 ILE A O 1
ATOM 4172 N N . GLU A 1 547 ? 14.140 -8.518 -25.818 1.00 23.94 546 GLU A N 1
ATOM 4173 C CA . GLU A 1 547 ? 14.947 -8.182 -24.617 1.00 31.32 546 GLU A CA 1
ATOM 4174 C C . GLU A 1 547 ? 16.277 -7.531 -25.017 1.00 30.43 546 GLU A C 1
ATOM 4175 O O . GLU A 1 547 ? 16.902 -6.971 -24.135 1.00 28.52 546 GLU A O 1
ATOM 4181 N N . HIS A 1 548 ? 16.683 -7.617 -26.285 1.00 22.24 547 HIS A N 1
ATOM 4182 C CA . HIS A 1 548 ? 18.000 -7.095 -26.742 1.00 23.56 547 HIS A CA 1
ATOM 4183 C C . HIS A 1 548 ? 17.895 -5.656 -27.244 1.00 24.05 547 HIS A C 1
ATOM 4184 O O . HIS A 1 548 ? 18.914 -5.117 -27.636 1.00 25.15 547 HIS A O 1
ATOM 4191 N N . ALA A 1 549 ? 16.717 -5.050 -27.156 1.00 23.90 548 ALA A N 1
ATOM 4192 C CA . ALA A 1 549 ? 16.489 -3.719 -27.767 1.00 23.40 548 ALA A CA 1
ATOM 4193 C C . ALA A 1 549 ? 17.420 -2.613 -27.277 1.00 24.90 548 ALA A C 1
ATOM 4194 O O . ALA A 1 549 ? 17.873 -1.847 -28.107 1.00 28.55 548 ALA A O 1
ATOM 4196 N N . ILE A 1 550 ? 17.673 -2.536 -25.983 1.00 22.11 549 ILE A N 1
ATOM 4197 C CA . ILE A 1 550 ? 18.404 -1.357 -25.438 1.00 26.95 549 ILE A CA 1
ATOM 4198 C C . ILE A 1 550 ? 19.915 -1.620 -25.345 1.00 29.71 549 ILE A C 1
ATOM 4199 O O . ILE A 1 550 ? 20.695 -0.678 -25.495 1.00 26.56 549 ILE A O 1
ATOM 4204 N N . ALA A 1 551 ? 20.296 -2.873 -25.133 1.00 23.20 550 ALA A N 1
ATOM 4205 C CA . ALA A 1 551 ? 21.729 -3.189 -25.015 1.00 22.46 550 ALA A CA 1
ATOM 4206 C C . ALA A 1 551 ? 22.293 -3.643 -26.365 1.00 23.32 550 ALA A C 1
ATOM 4207 O O . ALA A 1 551 ? 22.746 -2.797 -27.113 1.00 22.38 550 ALA A O 1
ATOM 4209 N N . HIS A 1 552 ? 22.224 -4.934 -26.653 1.00 19.81 551 HIS A N 1
ATOM 4210 C CA . HIS A 1 552 ? 22.868 -5.469 -27.877 1.00 19.07 551 HIS A CA 1
ATOM 4211 C C . HIS A 1 552 ? 22.432 -4.745 -29.150 1.00 23.71 551 HIS A C 1
ATOM 4212 O O . HIS A 1 552 ? 23.289 -4.419 -29.950 1.00 20.87 551 HIS A O 1
ATOM 4219 N N . LEU A 1 553 ? 21.134 -4.534 -29.322 1.00 21.44 552 LEU A N 1
ATOM 4220 C CA . LEU A 1 553 ? 20.706 -3.975 -30.599 1.00 21.60 552 LEU A CA 1
ATOM 4221 C C . LEU A 1 553 ? 21.116 -2.516 -30.746 1.00 24.14 552 LEU A C 1
ATOM 4222 O O . LEU A 1 553 ? 21.126 -2.002 -31.866 1.00 28.77 552 LEU A O 1
ATOM 4227 N N . LEU A 1 554 ? 21.457 -1.842 -29.647 1.00 20.21 553 LEU A N 1
ATOM 4228 C CA . LEU A 1 554 ? 22.048 -0.512 -29.709 1.00 19.47 553 LEU A CA 1
ATOM 4229 C C . LEU A 1 554 ? 23.566 -0.586 -29.867 1.00 24.50 553 LEU A C 1
ATOM 4230 O O . LEU A 1 554 ? 24.140 0.092 -30.727 1.00 21.98 553 LEU A O 1
ATOM 4235 N N . TYR A 1 555 ? 24.217 -1.408 -29.037 1.00 21.03 554 TYR A N 1
ATOM 4236 C CA . TYR A 1 555 ? 25.667 -1.585 -29.108 1.00 19.36 554 TYR A CA 1
ATOM 4237 C C . TYR A 1 555 ? 26.110 -2.017 -30.500 1.00 21.74 554 TYR A C 1
ATOM 4238 O O . TYR A 1 555 ? 27.130 -1.544 -31.017 1.00 23.07 554 TYR A O 1
ATOM 4247 N N . ALA A 1 556 ? 25.390 -2.973 -31.093 1.00 21.44 555 ALA A N 1
ATOM 4248 C CA . ALA A 1 556 ? 25.789 -3.505 -32.395 1.00 20.26 555 ALA A CA 1
ATOM 4249 C C . ALA A 1 556 ? 25.708 -2.440 -33.489 1.00 21.36 555 ALA A C 1
ATOM 4250 O O . ALA A 1 556 ? 26.531 -2.426 -34.411 1.00 19.68 555 ALA A O 1
ATOM 4252 N N . ARG A 1 557 ? 24.713 -1.553 -33.422 1.00 18.24 556 ARG A N 1
ATOM 4253 C CA . ARG A 1 557 ? 24.641 -0.462 -34.398 1.00 18.53 556 ARG A CA 1
ATOM 4254 C C . ARG A 1 557 ? 25.788 0.521 -34.196 1.00 23.20 556 ARG A C 1
ATOM 4255 O O . ARG A 1 557 ? 26.346 1.057 -35.162 1.00 23.09 556 ARG A O 1
ATOM 4263 N N . PHE A 1 558 ? 26.151 0.765 -32.940 1.00 20.71 557 PHE A N 1
ATOM 4264 C CA . PHE A 1 558 ? 27.265 1.653 -32.628 1.00 22.00 557 PHE A CA 1
ATOM 4265 C C . PHE A 1 558 ? 28.581 1.073 -33.137 1.00 23.32 557 PHE A C 1
ATOM 4266 O O . PHE A 1 558 ? 29.372 1.774 -33.778 1.00 23.60 557 PHE A O 1
ATOM 4274 N N . PHE A 1 559 ? 28.821 -0.218 -32.880 1.00 22.25 558 PHE A N 1
ATOM 4275 C CA . PHE A 1 559 ? 30.044 -0.860 -33.360 1.00 21.11 558 PHE A CA 1
ATOM 4276 C C . PHE A 1 559 ? 30.123 -0.846 -34.883 1.00 21.63 558 PHE A C 1
ATOM 4277 O O . PHE A 1 559 ? 31.206 -0.671 -35.455 1.00 22.83 558 PHE A O 1
ATOM 4285 N N . THR A 1 560 ? 28.987 -1.033 -35.558 1.00 18.72 559 THR A N 1
ATOM 4286 C CA . THR A 1 560 ? 28.995 -0.996 -37.018 1.00 20.43 559 THR A CA 1
ATOM 4287 C C . THR A 1 560 ? 29.479 0.356 -37.518 1.00 21.56 559 THR A C 1
ATOM 4288 O O . THR A 1 560 ? 30.320 0.433 -38.424 1.00 24.65 559 THR A O 1
ATOM 4292 N N . LYS A 1 561 ? 28.977 1.438 -36.916 1.00 19.80 560 LYS A N 1
ATOM 4293 C CA . LYS A 1 561 ? 29.406 2.769 -37.328 1.00 22.65 560 LYS A CA 1
ATOM 4294 C C . LYS A 1 561 ? 30.875 3.004 -36.996 1.00 25.66 560 LYS A C 1
ATOM 4295 O O . LYS A 1 561 ? 31.592 3.644 -37.774 1.00 25.14 560 LYS A O 1
ATOM 4301 N N . LEU A 1 562 ? 31.353 2.467 -35.869 1.00 27.53 561 LEU A N 1
ATOM 4302 C CA . LEU A 1 562 ? 32.781 2.552 -35.547 1.00 24.82 561 LEU A CA 1
ATOM 4303 C C . LEU A 1 562 ? 33.637 1.857 -36.599 1.00 25.95 561 LEU A C 1
ATOM 4304 O O . LEU A 1 562 ? 34.650 2.403 -37.057 1.00 23.74 561 LEU A O 1
ATOM 4309 N N . MET A 1 563 ? 33.268 0.624 -36.956 1.00 23.95 562 MET A N 1
ATOM 4310 C CA . MET A 1 563 ? 34.051 -0.148 -37.914 1.00 25.57 562 MET A CA 1
ATOM 4311 C C . MET A 1 563 ? 33.993 0.480 -39.298 1.00 26.98 562 MET A C 1
ATOM 4312 O O . MET A 1 563 ? 34.988 0.478 -40.033 1.00 26.90 562 MET A O 1
ATOM 4317 N N . ARG A 1 564 ? 32.832 1.026 -39.662 1.00 25.85 563 ARG A N 1
ATOM 4318 C CA . ARG A 1 564 ? 32.708 1.770 -40.911 1.00 29.87 563 ARG A CA 1
ATOM 4319 C C . ARG A 1 564 ? 33.672 2.950 -40.935 1.00 30.93 563 ARG A C 1
ATOM 4320 O O . ARG A 1 564 ? 34.409 3.151 -41.908 1.00 29.66 563 ARG A O 1
ATOM 4328 N N . ASP A 1 565 ? 33.697 3.734 -39.856 1.00 25.01 564 ASP A N 1
ATOM 4329 C CA . ASP A 1 565 ? 34.601 4.877 -39.804 1.00 30.17 564 ASP A CA 1
ATOM 4330 C C . ASP A 1 565 ? 36.071 4.470 -39.787 1.00 40.19 564 ASP A C 1
ATOM 4331 O O . ASP A 1 565 ? 36.917 5.261 -40.219 1.00 38.61 564 ASP A O 1
ATOM 4336 N N . GLU A 1 566 ? 36.395 3.261 -39.320 1.00 33.08 565 GLU A N 1
ATOM 4337 C CA . GLU A 1 566 ? 37.744 2.724 -39.464 1.00 35.10 565 GLU A CA 1
ATOM 4338 C C . GLU A 1 566 ? 38.007 2.146 -40.847 1.00 35.49 565 GLU A C 1
ATOM 4339 O O . GLU A 1 566 ? 39.122 1.679 -41.097 1.00 34.19 565 GLU A O 1
ATOM 4345 N N . GLY A 1 567 ? 37.019 2.148 -41.739 1.00 32.06 566 GLY A N 1
ATOM 4346 C CA . GLY A 1 567 ? 37.233 1.658 -43.088 1.00 34.15 566 GLY A CA 1
ATOM 4347 C C . GLY A 1 567 ? 37.132 0.162 -43.242 1.00 34.31 566 GLY A C 1
ATOM 4348 O O . GLY A 1 567 ? 37.557 -0.376 -44.268 1.00 32.77 566 GLY A O 1
ATOM 4349 N N . LEU A 1 568 ? 36.571 -0.530 -42.254 1.00 24.35 567 LEU A N 1
ATOM 4350 C CA . LEU A 1 568 ? 36.481 -1.983 -42.276 1.00 24.69 567 LEU A CA 1
ATOM 4351 C C . LEU A 1 568 ? 35.215 -2.489 -42.954 1.00 28.43 567 LEU A C 1
ATOM 4352 O O . LEU A 1 568 ? 35.208 -3.604 -43.489 1.00 29.03 567 LEU A O 1
ATOM 4357 N N . VAL A 1 569 ? 34.134 -1.714 -42.924 1.00 26.47 568 VAL A N 1
ATOM 4358 C CA . VAL A 1 569 ? 32.882 -2.093 -43.567 1.00 24.09 568 VAL A CA 1
ATOM 4359 C C . VAL A 1 569 ? 32.327 -0.860 -44.264 1.00 26.66 568 VAL A C 1
ATOM 4360 O O . VAL A 1 569 ? 32.756 0.269 -44.014 1.00 28.13 568 VAL A O 1
ATOM 4364 N N . ASN A 1 570 ? 31.355 -1.098 -45.150 1.00 32.38 569 ASN A N 1
ATOM 4365 C CA . ASN A 1 570 ? 30.762 -0.066 -45.992 1.00 39.86 569 ASN A CA 1
ATOM 4366 C C . ASN A 1 570 ? 29.253 0.047 -45.791 1.00 38.94 569 ASN A C 1
ATOM 4367 O O . ASN A 1 570 ? 28.554 0.541 -46.679 1.00 38.23 569 ASN A O 1
ATOM 4372 N N . VAL A 1 571 ? 28.734 -0.427 -44.664 1.00 30.96 570 VAL A N 1
ATOM 4373 C CA . VAL A 1 571 ? 27.321 -0.283 -44.333 1.00 27.96 570 VAL A CA 1
ATOM 4374 C C . VAL A 1 571 ? 27.196 0.623 -43.117 1.00 28.05 570 VAL A C 1
ATOM 4375 O O . VAL A 1 571 ? 28.118 0.735 -42.300 1.00 25.68 570 VAL A O 1
ATOM 4379 N N . ASP A 1 572 ? 26.047 1.289 -43.014 1.00 26.38 571 ASP A N 1
ATOM 4380 C CA . ASP A 1 572 ? 25.735 2.130 -41.866 1.00 26.27 571 ASP A CA 1
ATOM 4381 C C . ASP A 1 572 ? 25.015 1.373 -40.764 1.00 28.32 571 ASP A C 1
ATOM 4382 O O . ASP A 1 572 ? 25.034 1.819 -39.612 1.00 26.21 571 ASP A O 1
ATOM 4387 N N . GLU A 1 573 ? 24.344 0.269 -41.103 1.00 23.82 572 GLU A N 1
ATOM 4388 C CA . GLU A 1 573 ? 23.447 -0.437 -40.193 1.00 24.95 572 GLU A CA 1
ATOM 4389 C C . GLU A 1 573 ? 23.678 -1.931 -40.364 1.00 23.07 572 GLU A C 1
ATOM 4390 O O . GLU A 1 573 ? 23.746 -2.422 -41.508 1.00 24.07 572 GLU A O 1
ATOM 4396 N N . PRO A 1 574 ? 23.800 -2.667 -39.269 1.00 19.87 573 PRO A N 1
ATOM 4397 C CA . PRO A 1 574 ? 24.146 -4.091 -39.351 1.00 23.80 573 PRO A CA 1
ATOM 4398 C C . PRO A 1 574 ? 23.004 -5.013 -39.752 1.00 21.86 573 PRO A C 1
ATOM 4399 O O . PRO A 1 574 ? 23.259 -6.047 -40.385 1.00 23.00 573 PRO A O 1
ATOM 4403 N N . PHE A 1 575 ? 21.763 -4.687 -39.377 1.00 22.65 574 PHE A N 1
ATOM 4404 C CA . PHE A 1 575 ? 20.630 -5.598 -39.534 1.00 21.69 574 PHE A CA 1
ATOM 4405 C C . PHE A 1 575 ? 19.516 -4.910 -40.308 1.00 26.04 574 PHE A C 1
ATOM 4406 O O . PHE A 1 575 ? 18.941 -3.921 -39.833 1.00 21.46 574 PHE A O 1
ATOM 4414 N N . GLU A 1 576 ? 19.188 -5.456 -41.483 1.00 23.58 575 GLU A N 1
ATOM 4415 C CA . GLU A 1 576 ? 18.171 -4.844 -42.336 1.00 26.49 575 GLU A CA 1
ATOM 4416 C C . GLU A 1 576 ? 16.764 -5.151 -41.832 1.00 26.04 575 GLU A C 1
ATOM 4417 O O . GLU A 1 576 ? 15.964 -4.236 -41.615 1.00 31.94 575 GLU A O 1
ATOM 4423 N N . ARG A 1 577 ? 16.454 -6.429 -41.627 1.00 27.57 576 ARG A N 1
ATOM 4424 C CA A ARG A 1 577 ? 15.171 -6.861 -41.089 0.49 26.74 576 ARG A CA 1
ATOM 4425 C CA B ARG A 1 577 ? 15.172 -6.855 -41.088 0.51 26.75 576 ARG A CA 1
ATOM 4426 C C . ARG A 1 577 ? 15.387 -7.504 -39.729 1.00 27.01 576 ARG A C 1
ATOM 4427 O O . ARG A 1 577 ? 16.382 -8.207 -39.514 1.00 24.21 576 ARG A O 1
ATOM 4442 N N . LEU A 1 578 ? 14.453 -7.264 -38.813 1.00 21.06 577 LEU A N 1
ATOM 4443 C CA . LEU A 1 578 ? 14.529 -7.819 -37.468 1.00 22.21 577 LEU A CA 1
ATOM 4444 C C . LEU A 1 578 ? 13.185 -8.449 -37.140 1.00 21.28 577 LEU A C 1
ATOM 4445 O O . LEU A 1 578 ? 12.147 -7.790 -37.234 1.00 23.77 577 LEU A O 1
ATOM 4450 N N . LEU A 1 579 ? 13.205 -9.721 -36.778 1.00 19.18 578 LEU A N 1
ATOM 4451 C CA . LEU A 1 579 ? 12.021 -10.420 -36.298 1.00 22.41 578 LEU A CA 1
ATOM 4452 C C . LEU A 1 579 ? 12.273 -10.774 -34.840 1.00 25.40 578 LEU A C 1
ATOM 4453 O O . LEU A 1 579 ? 13.233 -11.487 -34.538 1.00 24.27 578 LEU A O 1
ATOM 4458 N N . THR A 1 580 ? 11.435 -10.259 -33.940 1.00 21.96 579 THR A N 1
ATOM 4459 C CA . THR A 1 580 ? 11.549 -10.553 -32.509 1.00 24.94 579 THR A CA 1
ATOM 4460 C C . THR A 1 580 ? 10.538 -11.639 -32.162 1.00 22.84 579 THR A C 1
ATOM 4461 O O . THR A 1 580 ? 9.358 -11.354 -31.938 1.00 23.66 579 THR A O 1
ATOM 4465 N N . GLN A 1 581 ? 11.001 -12.887 -32.120 1.00 20.95 580 GLN A N 1
ATOM 4466 C CA . GLN A 1 581 ? 10.097 -13.996 -31.847 1.00 22.80 580 GLN A CA 1
ATOM 4467 C C . GLN A 1 581 ? 9.563 -13.914 -30.418 1.00 21.90 580 GLN A C 1
ATOM 4468 O O . GLN A 1 581 ? 10.238 -13.426 -29.504 1.00 22.10 580 GLN A O 1
ATOM 4474 N N . GLY A 1 582 ? 8.327 -14.385 -30.235 1.00 20.55 581 GLY A N 1
ATOM 4475 C CA . GLY A 1 582 ? 7.755 -14.448 -28.905 1.00 24.33 581 GLY A CA 1
ATOM 4476 C C . GLY A 1 582 ? 8.434 -15.497 -28.041 1.00 21.43 581 GLY A C 1
ATOM 4477 O O . GLY A 1 582 ? 9.075 -16.425 -28.528 1.00 24.62 581 GLY A O 1
ATOM 4478 N N . MET A 1 583 ? 8.287 -15.350 -26.725 1.00 19.83 582 MET A N 1
ATOM 4479 C CA . MET A 1 583 ? 8.916 -16.285 -25.800 1.00 21.10 582 MET A CA 1
ATOM 4480 C C . MET A 1 583 ? 8.087 -17.558 -25.669 1.00 22.33 582 MET A C 1
ATOM 4481 O O . MET A 1 583 ? 6.858 -17.503 -25.532 1.00 25.36 582 MET A O 1
ATOM 4486 N N . VAL A 1 584 ? 8.761 -18.710 -25.724 1.00 22.68 583 VAL A N 1
ATOM 4487 C CA . VAL A 1 584 ? 8.168 -19.931 -25.193 1.00 22.37 583 VAL A CA 1
ATOM 4488 C C . VAL A 1 584 ? 8.195 -19.849 -23.675 1.00 27.29 583 VAL A C 1
ATOM 4489 O O . VAL A 1 584 ? 9.237 -19.556 -23.076 1.00 24.08 583 VAL A O 1
ATOM 4493 N N . VAL A 1 585 ? 7.053 -20.114 -23.043 1.00 27.00 584 VAL A N 1
ATOM 4494 C CA . VAL A 1 585 ? 6.923 -19.973 -21.600 1.00 22.05 584 VAL A CA 1
ATOM 4495 C C . VAL A 1 585 ? 6.434 -21.284 -21.001 1.00 27.14 584 VAL A C 1
ATOM 4496 O O . VAL A 1 585 ? 5.752 -22.077 -21.657 1.00 29.29 584 VAL A O 1
ATOM 4500 N N . CYS A 1 586 ? 6.797 -21.509 -19.740 1.00 30.38 585 CYS A N 1
ATOM 4501 C CA . CYS A 1 586 ? 6.426 -22.727 -19.030 1.00 30.98 585 CYS A CA 1
ATOM 4502 C C . CYS A 1 586 ? 6.560 -22.468 -17.537 1.00 24.88 585 CYS A C 1
ATOM 4503 O O . CYS A 1 586 ? 6.935 -21.374 -17.105 1.00 28.51 585 CYS A O 1
ATOM 4506 N N . GLU A 1 587 ? 6.264 -23.496 -16.745 1.00 28.28 586 GLU A N 1
ATOM 4507 C CA . GLU A 1 587 ? 6.288 -23.347 -15.297 1.00 30.95 586 GLU A CA 1
ATOM 4508 C C . GLU A 1 587 ? 7.720 -23.192 -14.785 1.00 33.77 586 GLU A C 1
ATOM 4509 O O . GLU A 1 587 ? 8.691 -23.576 -15.440 1.00 34.34 586 GLU A O 1
ATOM 4515 N N . THR A 1 588 ? 7.840 -22.597 -13.597 1.00 29.78 587 THR A N 1
ATOM 4516 C CA . THR A 1 588 ? 9.131 -22.357 -12.969 1.00 30.91 587 THR A CA 1
ATOM 4517 C C . THR A 1 588 ? 9.036 -22.684 -11.487 1.00 31.24 587 THR A C 1
ATOM 4518 O O . THR A 1 588 ? 7.980 -22.534 -10.866 1.00 32.56 587 THR A O 1
ATOM 4522 N N . TYR A 1 589 ? 10.155 -23.136 -10.926 1.00 31.79 588 TYR A N 1
ATOM 4523 C CA . TYR A 1 589 ? 10.215 -23.505 -9.518 1.00 28.30 588 TYR A CA 1
ATOM 4524 C C . TYR A 1 589 ? 11.587 -23.131 -8.987 1.00 28.34 588 TYR A C 1
ATOM 4525 O O . TYR A 1 589 ? 12.559 -23.061 -9.743 1.00 33.70 588 TYR A O 1
ATOM 4534 N N . TYR A 1 590 ? 11.667 -22.896 -7.681 1.00 36.20 589 TYR A N 1
ATOM 4535 C CA . TYR A 1 590 ? 12.951 -22.568 -7.077 1.00 34.18 589 TYR A CA 1
ATOM 4536 C C . TYR A 1 590 ? 12.896 -22.854 -5.587 1.00 33.47 589 TYR A C 1
ATOM 4537 O O . TYR A 1 590 ? 11.829 -23.083 -5.012 1.00 34.91 589 TYR A O 1
ATOM 4546 N N . ARG A 1 591 ? 14.077 -22.826 -4.971 1.00 37.11 590 ARG A N 1
ATOM 4547 C CA . ARG A 1 591 ? 14.241 -22.832 -3.527 1.00 39.40 590 ARG A CA 1
ATOM 4548 C C . ARG A 1 591 ? 15.140 -21.671 -3.134 1.00 37.50 590 ARG A C 1
ATOM 4549 O O . ARG A 1 591 ? 16.093 -21.350 -3.849 1.00 40.93 590 ARG A O 1
ATOM 4557 N N . GLU A 1 592 ? 14.829 -21.034 -2.008 1.00 41.79 591 GLU A N 1
ATOM 4558 C CA . GLU A 1 592 ? 15.754 -20.064 -1.434 1.00 42.94 591 GLU A CA 1
ATOM 4559 C C . GLU A 1 592 ? 16.964 -20.801 -0.874 1.00 42.84 591 GLU A C 1
ATOM 4560 O O . GLU A 1 592 ? 16.813 -21.762 -0.113 1.00 45.86 591 GLU A O 1
ATOM 4566 N N . ASN A 1 593 ? 18.162 -20.370 -1.260 1.00 45.19 592 ASN A N 1
ATOM 4567 C CA . ASN A 1 593 ? 19.391 -20.959 -0.750 1.00 50.02 592 ASN A CA 1
ATOM 4568 C C . ASN A 1 593 ? 19.930 -20.118 0.409 1.00 50.00 592 ASN A C 1
ATOM 4569 O O . ASN A 1 593 ? 19.512 -18.978 0.636 1.00 47.23 592 ASN A O 1
ATOM 4574 N N . ASP A 1 594 ? 20.872 -20.700 1.156 1.00 51.10 593 ASP A N 1
ATOM 4575 C CA . ASP A 1 594 ? 21.362 -20.026 2.353 1.00 57.62 593 ASP A CA 1
ATOM 4576 C C . ASP A 1 594 ? 22.217 -18.805 2.038 1.00 59.96 593 ASP A C 1
ATOM 4577 O O . ASP A 1 594 ? 22.557 -18.057 2.960 1.00 58.63 593 ASP A O 1
ATOM 4582 N N . LYS A 1 595 ? 22.566 -18.584 0.772 1.00 59.52 594 LYS A N 1
ATOM 4583 C CA . LYS A 1 595 ? 23.279 -17.383 0.362 1.00 58.43 594 LYS A CA 1
ATOM 4584 C C . LYS A 1 595 ? 22.337 -16.245 -0.011 1.00 57.07 594 LYS A C 1
ATOM 4585 O O . LYS A 1 595 ? 22.794 -15.229 -0.547 1.00 59.75 594 LYS A O 1
ATOM 4589 N N . GLY A 1 596 ? 21.038 -16.389 0.257 1.00 52.84 595 GLY A N 1
ATOM 4590 C CA . GLY A 1 596 ? 20.063 -15.367 -0.068 1.00 52.11 595 GLY A CA 1
ATOM 4591 C C . GLY A 1 596 ? 19.560 -15.376 -1.498 1.00 57.25 595 GLY A C 1
ATOM 4592 O O . GLY A 1 596 ? 18.651 -14.600 -1.820 1.00 61.32 595 GLY A O 1
ATOM 4593 N N . GLY A 1 597 ? 20.118 -16.219 -2.365 1.00 50.27 596 GLY A N 1
ATOM 4594 C CA . GLY A 1 597 ? 19.679 -16.315 -3.741 1.00 49.17 596 GLY A CA 1
ATOM 4595 C C . GLY A 1 597 ? 18.599 -17.365 -3.926 1.00 52.86 596 GLY A C 1
ATOM 4596 O O . GLY A 1 597 ? 17.987 -17.852 -2.973 1.00 50.29 596 GLY A O 1
ATOM 4597 N N . LYS A 1 598 ? 18.370 -17.719 -5.189 1.00 52.29 597 LYS A N 1
ATOM 4598 C CA . LYS A 1 598 ? 17.388 -18.729 -5.558 1.00 49.53 597 LYS A CA 1
ATOM 4599 C C . LYS A 1 598 ? 18.065 -19.843 -6.343 1.00 49.83 597 LYS A C 1
ATOM 4600 O O . LYS A 1 598 ? 18.825 -19.575 -7.281 1.00 52.62 597 LYS A O 1
ATOM 4606 N N . ASP A 1 599 ? 17.802 -21.085 -5.942 1.00 40.16 598 ASP A N 1
ATOM 4607 C CA . ASP A 1 599 ? 18.194 -22.261 -6.711 1.00 35.23 598 ASP A CA 1
ATOM 4608 C C . ASP A 1 599 ? 16.997 -22.658 -7.563 1.00 37.45 598 ASP A C 1
ATOM 4609 O O . ASP A 1 599 ? 15.954 -23.062 -7.035 1.00 31.42 598 ASP A O 1
ATOM 4614 N N . TRP A 1 600 ? 17.135 -22.518 -8.874 1.00 35.24 599 TRP A N 1
ATOM 4615 C CA . TRP A 1 600 ? 16.033 -22.802 -9.777 1.00 35.71 599 TRP A CA 1
ATOM 4616 C C . TRP A 1 600 ? 15.975 -24.295 -10.061 1.00 35.14 599 TRP A C 1
ATOM 4617 O O . TRP A 1 600 ? 17.007 -24.962 -10.171 1.00 38.70 599 TRP A O 1
ATOM 4628 N N . ILE A 1 601 ? 14.758 -24.821 -10.160 1.00 31.58 600 ILE A N 1
ATOM 4629 C CA . ILE A 1 601 ? 14.528 -26.260 -10.211 1.00 27.90 600 ILE A CA 1
ATOM 4630 C C . ILE A 1 601 ? 13.681 -26.577 -11.436 1.00 35.67 600 ILE A C 1
ATOM 4631 O O . ILE A 1 601 ? 12.679 -25.901 -11.701 1.00 30.09 600 ILE A O 1
ATOM 4636 N N . ASN A 1 602 ? 14.089 -27.596 -12.187 1.00 33.60 601 ASN A N 1
ATOM 4637 C CA . ASN A 1 602 ? 13.397 -27.902 -13.425 1.00 32.28 601 ASN A CA 1
ATOM 4638 C C . ASN A 1 602 ? 12.040 -28.533 -13.126 1.00 26.54 601 ASN A C 1
ATOM 4639 O O . ASN A 1 602 ? 11.919 -29.345 -12.196 1.00 32.57 601 ASN A O 1
ATOM 4644 N N . PRO A 1 603 ? 11.001 -28.181 -13.887 1.00 29.26 602 PRO A N 1
ATOM 4645 C CA . PRO A 1 603 ? 9.683 -28.799 -13.655 1.00 32.45 602 PRO A CA 1
ATOM 4646 C C . PRO A 1 603 ? 9.694 -30.316 -13.736 1.00 37.27 602 PRO A C 1
ATOM 4647 O O . PRO A 1 603 ? 8.853 -30.960 -13.098 1.00 35.02 602 PRO A O 1
ATOM 4651 N N . ALA A 1 604 ? 10.621 -30.913 -14.493 1.00 39.21 603 ALA A N 1
ATOM 4652 C CA . ALA A 1 604 ? 10.664 -32.368 -14.600 1.00 35.99 603 ALA A CA 1
ATOM 4653 C C . ALA A 1 604 ? 11.065 -33.038 -13.294 1.00 34.48 603 ALA A C 1
ATOM 4654 O O . ALA A 1 604 ? 10.765 -34.222 -13.107 1.00 37.80 603 ALA A O 1
ATOM 4656 N N . ASP A 1 605 ? 11.728 -32.315 -12.389 1.00 31.85 604 ASP A N 1
ATOM 4657 C CA . ASP A 1 605 ? 12.166 -32.861 -11.112 1.00 34.76 604 ASP A CA 1
ATOM 4658 C C . ASP A 1 605 ? 11.201 -32.551 -9.972 1.00 36.25 604 ASP A C 1
ATOM 4659 O O . ASP A 1 605 ? 11.524 -32.821 -8.813 1.00 39.78 604 ASP A O 1
ATOM 4664 N N . VAL A 1 606 ? 10.024 -32.009 -10.279 1.00 37.91 605 VAL A N 1
ATOM 4665 C CA . VAL A 1 606 ? 9.061 -31.548 -9.284 1.00 37.51 605 VAL A CA 1
ATOM 4666 C C . VAL A 1 606 ? 7.838 -32.454 -9.327 1.00 38.88 605 VAL A C 1
ATOM 4667 O O . VAL A 1 606 ? 7.439 -32.927 -10.398 1.00 42.43 605 VAL A O 1
ATOM 4671 N N . GLU A 1 607 ? 7.251 -32.703 -8.161 1.00 40.24 606 GLU A N 1
ATOM 4672 C CA . GLU A 1 607 ? 5.987 -33.417 -8.037 1.00 44.34 606 GLU A CA 1
ATOM 4673 C C . GLU A 1 607 ? 4.972 -32.470 -7.410 1.00 43.23 606 GLU A C 1
ATOM 4674 O O . GLU A 1 607 ? 5.206 -31.941 -6.318 1.00 41.14 606 GLU A O 1
ATOM 4680 N N . LEU A 1 608 ? 3.855 -32.256 -8.096 1.00 44.89 607 LEU A N 1
ATOM 4681 C CA . LEU A 1 608 ? 2.849 -31.291 -7.673 1.00 49.58 607 LEU A CA 1
ATOM 4682 C C . LEU A 1 608 ? 1.685 -31.985 -6.978 1.00 54.73 607 LEU A C 1
ATOM 4683 O O . LEU A 1 608 ? 1.287 -33.087 -7.365 1.00 54.86 607 LEU A O 1
ATOM 4688 N N . THR A 1 609 ? 1.145 -31.325 -5.953 1.00 58.12 608 THR A N 1
ATOM 4689 C CA . THR A 1 609 ? -0.121 -31.688 -5.329 1.00 63.46 608 THR A CA 1
ATOM 4690 C C . THR A 1 609 ? -1.175 -30.663 -5.727 1.00 64.66 608 THR A C 1
ATOM 4691 O O . THR A 1 609 ? -0.882 -29.466 -5.815 1.00 63.51 608 THR A O 1
ATOM 4695 N N . PHE A 1 610 ? -2.401 -31.127 -5.958 1.00 63.79 609 PHE A N 1
ATOM 4696 C CA . PHE A 1 610 ? -3.436 -30.290 -6.544 1.00 63.85 609 PHE A CA 1
ATOM 4697 C C . PHE A 1 610 ? -4.578 -30.021 -5.562 1.00 75.07 609 PHE A C 1
ATOM 4698 O O . PHE A 1 610 ? -4.513 -30.368 -4.376 1.00 73.39 609 PHE A O 1
ATOM 4706 N N . ASP A 1 611 ? -5.626 -29.380 -6.075 1.00 82.69 610 ASP A N 1
ATOM 4707 C CA . ASP A 1 611 ? -6.820 -28.981 -5.351 1.00 83.05 610 ASP A CA 1
ATOM 4708 C C . ASP A 1 611 ? -7.983 -29.884 -5.745 1.00 81.81 610 ASP A C 1
ATOM 4709 O O . ASP A 1 611 ? -7.817 -30.871 -6.469 1.00 84.04 610 ASP A O 1
ATOM 4714 N N . ASP A 1 612 ? -9.180 -29.535 -5.268 1.00 83.16 611 ASP A N 1
ATOM 4715 C CA . ASP A 1 612 ? -10.382 -30.194 -5.764 1.00 80.79 611 ASP A CA 1
ATOM 4716 C C . ASP A 1 612 ? -10.744 -29.690 -7.154 1.00 81.28 611 ASP A C 1
ATOM 4717 O O . ASP A 1 612 ? -11.310 -30.439 -7.958 1.00 80.18 611 ASP A O 1
ATOM 4719 N N . LYS A 1 613 ? -10.417 -28.433 -7.456 1.00 80.54 612 LYS A N 1
ATOM 4720 C CA . LYS A 1 613 ? -10.685 -27.840 -8.759 1.00 77.77 612 LYS A CA 1
ATOM 4721 C C . LYS A 1 613 ? -9.481 -27.879 -9.690 1.00 75.25 612 LYS A C 1
ATOM 4722 O O . LYS A 1 613 ? -9.578 -27.398 -10.823 1.00 77.73 612 LYS A O 1
ATOM 4724 N N . GLY A 1 614 ? -8.356 -28.429 -9.247 1.00 70.08 613 GLY A N 1
ATOM 4725 C CA . GLY A 1 614 ? -7.191 -28.567 -10.093 1.00 64.93 613 GLY A CA 1
ATOM 4726 C C . GLY A 1 614 ? -6.110 -27.523 -9.917 1.00 60.43 613 GLY A C 1
ATOM 4727 O O . GLY A 1 614 ? -5.242 -27.411 -10.791 1.00 57.15 613 GLY A O 1
ATOM 4728 N N . ARG A 1 615 ? -6.131 -26.761 -8.829 1.00 60.88 614 ARG A N 1
ATOM 4729 C CA . ARG A 1 615 ? -5.069 -25.792 -8.573 1.00 55.49 614 ARG A CA 1
ATOM 4730 C C . ARG A 1 615 ? -3.841 -26.501 -8.018 1.00 56.77 614 ARG A C 1
ATOM 4731 O O . ARG A 1 615 ? -3.958 -27.264 -7.055 1.00 61.30 614 ARG A O 1
ATOM 4739 N N . PRO A 1 616 ? -2.654 -26.262 -8.573 1.00 52.80 615 PRO A N 1
ATOM 4740 C CA . PRO A 1 616 ? -1.422 -26.708 -7.903 1.00 53.88 615 PRO A CA 1
ATOM 4741 C C . PRO A 1 616 ? -1.217 -25.920 -6.617 1.00 54.33 615 PRO A C 1
ATOM 4742 O O . PRO A 1 616 ? -1.036 -24.701 -6.645 1.00 47.66 615 PRO A O 1
ATOM 4746 N N . VAL A 1 617 ? -1.258 -26.617 -5.487 1.00 57.38 616 VAL A N 1
ATOM 4747 C CA . VAL A 1 617 ? -1.136 -25.984 -4.178 1.00 65.40 616 VAL A CA 1
ATOM 4748 C C . VAL A 1 617 ? 0.265 -26.145 -3.605 1.00 67.57 616 VAL A C 1
ATOM 4749 O O . VAL A 1 617 ? 0.850 -25.187 -3.098 1.00 69.34 616 VAL A O 1
ATOM 4753 N N . SER A 1 618 ? 0.825 -27.348 -3.680 1.00 61.68 617 SER A N 1
ATOM 4754 C CA . SER A 1 618 ? 2.153 -27.606 -3.150 1.00 54.69 617 SER A CA 1
ATOM 4755 C C . SER A 1 618 ? 2.998 -28.308 -4.202 1.00 50.99 617 SER A C 1
ATOM 4756 O O . SER A 1 618 ? 2.488 -28.903 -5.155 1.00 52.74 617 SER A O 1
ATOM 4759 N N . ALA A 1 619 ? 4.309 -28.229 -4.011 1.00 46.20 618 ALA A N 1
ATOM 4760 C CA . ALA A 1 619 ? 5.258 -28.836 -4.926 1.00 48.31 618 ALA A CA 1
ATOM 4761 C C . ALA A 1 619 ? 6.465 -29.282 -4.124 1.00 49.72 618 ALA A C 1
ATOM 4762 O O . ALA A 1 619 ? 6.895 -28.585 -3.201 1.00 48.26 618 ALA A O 1
ATOM 4764 N N . VAL A 1 620 ? 7.001 -30.449 -4.467 1.00 43.67 619 VAL A N 1
ATOM 4765 C CA . VAL A 1 620 ? 8.160 -30.988 -3.771 1.00 38.68 619 VAL A CA 1
ATOM 4766 C C . VAL A 1 620 ? 9.192 -31.428 -4.795 1.00 36.93 619 VAL A C 1
ATOM 4767 O O . VAL A 1 620 ? 8.863 -31.764 -5.937 1.00 40.03 619 VAL A O 1
ATOM 4771 N N . LEU A 1 621 ? 10.454 -31.408 -4.381 1.00 42.02 620 LEU A N 1
ATOM 4772 C CA . LEU A 1 621 ? 11.516 -31.993 -5.183 1.00 42.01 620 LEU A CA 1
ATOM 4773 C C . LEU A 1 621 ? 11.472 -33.505 -5.013 1.00 43.54 620 LEU A C 1
ATOM 4774 O O . LEU A 1 621 ? 11.501 -34.010 -3.886 1.00 47.64 620 LEU A O 1
ATOM 4779 N N . LYS A 1 622 ? 11.375 -34.228 -6.132 1.00 41.93 621 LYS A N 1
ATOM 4780 C CA . LYS A 1 622 ? 11.237 -35.679 -6.047 1.00 43.96 621 LYS A CA 1
ATOM 4781 C C . LYS A 1 622 ? 12.421 -36.313 -5.331 1.00 47.91 621 LYS A C 1
ATOM 4782 O O . LYS A 1 622 ? 12.257 -37.323 -4.637 1.00 54.20 621 LYS A O 1
ATOM 4788 N N . ALA A 1 623 ? 13.610 -35.717 -5.458 1.00 47.80 622 ALA A N 1
ATOM 4789 C CA . ALA A 1 623 ? 14.810 -36.320 -4.884 1.00 49.29 622 ALA A CA 1
ATOM 4790 C C . ALA A 1 623 ? 14.747 -36.377 -3.361 1.00 54.77 622 ALA A C 1
ATOM 4791 O O . ALA A 1 623 ? 15.150 -37.380 -2.763 1.00 61.35 622 ALA A O 1
ATOM 4793 N N . ASP A 1 624 ? 14.246 -35.323 -2.707 1.00 51.09 623 ASP A N 1
ATOM 4794 C CA . ASP A 1 624 ? 14.168 -35.313 -1.248 1.00 48.95 623 ASP A CA 1
ATOM 4795 C C . ASP A 1 624 ? 12.755 -35.198 -0.691 1.00 48.89 623 ASP A C 1
ATOM 4796 O O . ASP A 1 624 ? 12.594 -35.205 0.534 1.00 53.39 623 ASP A O 1
ATOM 4801 N N . GLY A 1 625 ? 11.732 -35.091 -1.535 1.00 49.93 624 GLY A N 1
ATOM 4802 C CA . GLY A 1 625 ? 10.378 -34.965 -1.029 1.00 44.75 624 GLY A CA 1
ATOM 4803 C C . GLY A 1 625 ? 10.087 -33.699 -0.247 1.00 53.58 624 GLY A C 1
ATOM 4804 O O . GLY A 1 625 ? 8.999 -33.582 0.324 1.00 54.21 624 GLY A O 1
ATOM 4805 N N . LEU A 1 626 ? 11.073 -32.694 -0.203 1.00 51.95 625 LEU A N 1
ATOM 4806 C CA . LEU A 1 626 ? 10.991 -31.415 0.491 1.00 50.95 625 LEU A CA 1
ATOM 4807 C C . LEU A 1 626 ? 10.429 -30.339 -0.438 1.00 51.34 625 LEU A C 1
ATOM 4808 O O . LEU A 1 626 ? 10.597 -30.415 -1.661 1.00 46.90 625 LEU A O 1
ATOM 4813 N N . PRO A 1 627 ? 9.760 -29.330 0.119 1.00 45.67 626 PRO A N 1
ATOM 4814 C CA . PRO A 1 627 ? 9.011 -28.384 -0.717 1.00 42.85 626 PRO A CA 1
ATOM 4815 C C . PRO A 1 627 ? 9.907 -27.547 -1.620 1.00 35.22 626 PRO A C 1
ATOM 4816 O O . PRO A 1 627 ? 11.101 -27.352 -1.374 1.00 42.73 626 PRO A O 1
ATOM 4820 N N . VAL A 1 628 ? 9.298 -27.070 -2.707 1.00 38.75 627 VAL A N 1
ATOM 4821 C CA . VAL A 1 628 ? 9.867 -26.054 -3.580 1.00 36.76 627 VAL A CA 1
ATOM 4822 C C . VAL A 1 628 ? 8.815 -24.967 -3.759 1.00 42.71 627 VAL A C 1
ATOM 4823 O O . VAL A 1 628 ? 7.620 -25.187 -3.545 1.00 41.22 627 VAL A O 1
ATOM 4827 N N . VAL A 1 629 ? 9.268 -23.784 -4.168 1.00 38.22 628 VAL A N 1
ATOM 4828 C CA . VAL A 1 629 ? 8.377 -22.649 -4.383 1.00 39.05 628 VAL A CA 1
ATOM 4829 C C . VAL A 1 629 ? 7.815 -22.710 -5.798 1.00 39.42 628 VAL A C 1
ATOM 4830 O O . VAL A 1 629 ? 8.567 -22.833 -6.773 1.00 42.07 628 VAL A O 1
ATOM 4834 N N . ILE A 1 630 ? 6.492 -22.619 -5.911 1.00 36.17 629 ILE A N 1
ATOM 4835 C CA . ILE A 1 630 ? 5.827 -22.543 -7.210 1.00 38.95 629 ILE A CA 1
ATOM 4836 C C . ILE A 1 630 ? 5.912 -21.095 -7.683 1.00 41.62 629 ILE A C 1
ATOM 4837 O O . ILE A 1 630 ? 5.281 -20.205 -7.108 1.00 44.41 629 ILE A O 1
ATOM 4842 N N . SER A 1 631 ? 6.700 -20.853 -8.730 1.00 37.91 630 SER A N 1
ATOM 4843 C CA . SER A 1 631 ? 7.017 -19.490 -9.139 1.00 38.69 630 SER A CA 1
ATOM 4844 C C . SER A 1 631 ? 6.159 -18.985 -10.296 1.00 39.61 630 SER A C 1
ATOM 4845 O O . SER A 1 631 ? 6.095 -17.770 -10.516 1.00 39.95 630 SER A O 1
ATOM 4848 N N . GLY A 1 632 ? 5.498 -19.869 -11.032 1.00 41.97 631 GLY A N 1
ATOM 4849 C CA . GLY A 1 632 ? 4.553 -19.461 -12.052 1.00 42.29 631 GLY A CA 1
ATOM 4850 C C . GLY A 1 632 ? 5.152 -19.477 -13.448 1.00 36.57 631 GLY A C 1
ATOM 4851 O O . GLY A 1 632 ? 6.355 -19.660 -13.654 1.00 35.93 631 GLY A O 1
ATOM 4852 N N . THR A 1 633 ? 4.270 -19.283 -14.427 1.00 29.17 632 THR A N 1
ATOM 4853 C CA . THR A 1 633 ? 4.689 -19.301 -15.822 1.00 30.18 632 THR A CA 1
ATOM 4854 C C . THR A 1 633 ? 5.690 -18.186 -16.103 1.00 32.75 632 THR A C 1
ATOM 4855 O O . THR A 1 633 ? 5.522 -17.049 -15.655 1.00 35.04 632 THR A O 1
ATOM 4859 N N . GLU A 1 634 ? 6.745 -18.523 -16.846 1.00 35.57 633 GLU A N 1
ATOM 4860 C CA . GLU A 1 634 ? 7.794 -17.561 -17.160 1.00 36.05 633 GLU A CA 1
ATOM 4861 C C . GLU A 1 634 ? 8.537 -18.050 -18.396 1.00 27.92 633 GLU A C 1
ATOM 4862 O O . GLU A 1 634 ? 8.508 -19.238 -18.730 1.00 28.87 633 GLU A O 1
ATOM 4868 N N . LYS A 1 635 ? 9.176 -17.105 -19.086 1.00 27.93 634 LYS A N 1
ATOM 4869 C CA . LYS A 1 635 ? 10.045 -17.409 -20.215 1.00 23.76 634 LYS A CA 1
ATOM 4870 C C . LYS A 1 635 ? 10.948 -18.596 -19.908 1.00 23.66 634 LYS A C 1
ATOM 4871 O O . LYS A 1 635 ? 11.574 -18.658 -18.850 1.00 26.14 634 LYS A O 1
ATOM 4877 N N . MET A 1 636 ? 10.979 -19.556 -20.826 1.00 23.53 635 MET A N 1
ATOM 4878 C CA . MET A 1 636 ? 11.925 -20.657 -20.731 1.00 23.82 635 MET A CA 1
ATOM 4879 C C . MET A 1 636 ? 13.345 -20.093 -20.795 1.00 20.77 635 MET A C 1
ATOM 4880 O O . MET A 1 636 ? 13.692 -19.376 -21.742 1.00 24.47 635 MET A O 1
ATOM 4885 N N . SER A 1 637 ? 14.154 -20.376 -19.771 1.00 25.12 636 SER A N 1
ATOM 4886 C CA . SER A 1 637 ? 15.452 -19.720 -19.612 1.00 27.08 636 SER A CA 1
ATOM 4887 C C . SER A 1 637 ? 16.490 -20.705 -19.098 1.00 24.87 636 SER A C 1
ATOM 4888 O O . SER A 1 637 ? 16.231 -21.435 -18.135 1.00 27.82 636 SER A O 1
ATOM 4891 N N . LYS A 1 638 ? 17.675 -20.697 -19.716 1.00 21.98 637 LYS A N 1
ATOM 4892 C CA . LYS A 1 638 ? 18.773 -21.494 -19.175 1.00 31.27 637 LYS A CA 1
ATOM 4893 C C . LYS A 1 638 ? 19.065 -21.110 -17.731 1.00 31.70 637 LYS A C 1
ATOM 4894 O O . LYS A 1 638 ? 19.286 -21.982 -16.883 1.00 38.46 637 LYS A O 1
ATOM 4900 N N . SER A 1 639 ? 19.013 -19.814 -17.416 1.00 36.41 638 SER A N 1
ATOM 4901 C CA . SER A 1 639 ? 19.382 -19.349 -16.082 1.00 41.56 638 SER A CA 1
ATOM 4902 C C . SER A 1 639 ? 18.295 -19.583 -15.036 1.00 43.04 638 SER A C 1
ATOM 4903 O O . SER A 1 639 ? 18.560 -19.406 -13.843 1.00 41.55 638 SER A O 1
ATOM 4906 N N . LYS A 1 640 ? 17.087 -19.974 -15.440 1.00 38.15 639 LYS A N 1
ATOM 4907 C CA . LYS A 1 640 ? 16.036 -20.342 -14.500 1.00 32.02 639 LYS A CA 1
ATOM 4908 C C . LYS A 1 640 ? 15.760 -21.839 -14.511 1.00 28.85 639 LYS A C 1
ATOM 4909 O O . LYS A 1 640 ? 14.812 -22.294 -13.861 1.00 33.10 639 LYS A O 1
ATOM 4915 N N . ASN A 1 641 ? 16.558 -22.607 -15.249 1.00 26.07 640 ASN A N 1
ATOM 4916 C CA . ASN A 1 641 ? 16.572 -24.064 -15.144 1.00 31.66 640 ASN A CA 1
ATOM 4917 C C . ASN A 1 641 ? 15.185 -24.655 -15.387 1.00 29.69 640 ASN A C 1
ATOM 4918 O O . ASN A 1 641 ? 14.795 -25.631 -14.756 1.00 31.16 640 ASN A O 1
ATOM 4923 N N . ASN A 1 642 ? 14.424 -24.051 -16.300 1.00 26.88 641 ASN A N 1
ATOM 4924 C CA . ASN A 1 642 ? 13.066 -24.503 -16.583 1.00 28.86 641 ASN A CA 1
ATOM 4925 C C . ASN A 1 642 ? 12.913 -24.984 -18.019 1.00 29.12 641 ASN A C 1
ATOM 4926 O O . ASN A 1 642 ? 11.782 -25.149 -18.493 1.00 37.48 641 ASN A O 1
ATOM 4931 N N . GLY A 1 643 ? 14.016 -25.218 -18.719 1.00 28.26 642 GLY A N 1
ATOM 4932 C CA . GLY A 1 643 ? 13.928 -25.587 -20.119 1.00 28.97 642 GLY A CA 1
ATOM 4933 C C . GLY A 1 643 ? 13.460 -27.016 -20.327 1.00 32.05 642 GLY A C 1
ATOM 4934 O O . GLY A 1 643 ? 13.656 -27.897 -19.490 1.00 27.24 642 GLY A O 1
ATOM 4935 N N . VAL A 1 644 ? 12.809 -27.233 -21.468 1.00 30.77 643 VAL A N 1
ATOM 4936 C CA . VAL A 1 644 ? 12.613 -28.562 -22.033 1.00 29.52 643 VAL A CA 1
ATOM 4937 C C . VAL A 1 644 ? 13.740 -28.772 -23.034 1.00 25.58 643 VAL A C 1
ATOM 4938 O O . VAL A 1 644 ? 13.862 -28.009 -23.997 1.00 26.97 643 VAL A O 1
ATOM 4942 N N . ASP A 1 645 ? 14.572 -29.779 -22.801 1.00 27.79 644 ASP A N 1
ATOM 4943 C CA . ASP A 1 645 ? 15.724 -30.039 -23.667 1.00 30.07 644 ASP A CA 1
ATOM 4944 C C . ASP A 1 645 ? 15.257 -30.620 -24.995 1.00 27.22 644 ASP A C 1
ATOM 4945 O O . ASP A 1 645 ? 14.640 -31.695 -25.002 1.00 28.56 644 ASP A O 1
ATOM 4950 N N . PRO A 1 646 ? 15.529 -29.969 -26.133 1.00 29.51 645 PRO A N 1
ATOM 4951 C CA . PRO A 1 646 ? 15.083 -30.543 -27.411 1.00 27.59 645 PRO A CA 1
ATOM 4952 C C . PRO A 1 646 ? 15.631 -31.930 -27.670 1.00 33.19 645 PRO A C 1
ATOM 4953 O O . PRO A 1 646 ? 14.971 -32.722 -28.350 1.00 28.83 645 PRO A O 1
ATOM 4957 N N . GLN A 1 647 ? 16.815 -32.256 -27.148 1.00 30.09 646 GLN A N 1
ATOM 4958 C CA . GLN A 1 647 ? 17.376 -33.577 -27.403 1.00 34.14 646 GLN A CA 1
ATOM 4959 C C . GLN A 1 647 ? 16.479 -34.669 -26.836 1.00 35.63 646 GLN A C 1
ATOM 4960 O O . GLN A 1 647 ? 16.335 -35.739 -27.436 1.00 41.47 646 GLN A O 1
ATOM 4966 N N . GLU A 1 648 ? 15.848 -34.410 -25.692 1.00 35.64 647 GLU A N 1
ATOM 4967 C CA . GLU A 1 648 ? 14.936 -35.395 -25.123 1.00 42.16 647 GLU A CA 1
ATOM 4968 C C . GLU A 1 648 ? 13.642 -35.486 -25.927 1.00 38.25 647 GLU A C 1
ATOM 4969 O O . GLU A 1 648 ? 13.088 -36.578 -26.094 1.00 40.46 647 GLU A O 1
ATOM 4975 N N . LEU A 1 649 ? 13.148 -34.361 -26.448 1.00 33.97 648 LEU A N 1
ATOM 4976 C CA . LEU A 1 649 ? 12.014 -34.435 -27.363 1.00 33.22 648 LEU A CA 1
ATOM 4977 C C . LEU A 1 649 ? 12.397 -35.147 -28.660 1.00 32.59 648 LEU A C 1
ATOM 4978 O O . LEU A 1 649 ? 11.600 -35.916 -29.215 1.00 34.66 648 LEU A O 1
ATOM 4983 N N . ILE A 1 650 ? 13.615 -34.904 -29.155 1.00 25.41 649 ILE A N 1
ATOM 4984 C CA . ILE A 1 650 ? 14.085 -35.578 -30.367 1.00 29.57 649 ILE A CA 1
ATOM 4985 C C . ILE A 1 650 ? 14.163 -37.084 -30.147 1.00 28.71 649 ILE A C 1
ATOM 4986 O O . ILE A 1 650 ? 13.741 -37.875 -30.998 1.00 27.10 649 ILE A O 1
ATOM 4991 N N . ASN A 1 651 ? 14.721 -37.505 -29.007 1.00 30.44 650 ASN A N 1
ATOM 4992 C CA . ASN A 1 651 ? 14.874 -38.936 -28.758 1.00 29.06 650 ASN A CA 1
ATOM 4993 C C . ASN A 1 651 ? 13.521 -39.638 -28.705 1.00 30.77 650 ASN A C 1
ATOM 4994 O O . ASN A 1 651 ? 13.412 -40.805 -29.098 1.00 31.03 650 ASN A O 1
ATOM 4999 N N . ALA A 1 652 ? 12.475 -38.943 -28.256 1.00 27.61 651 ALA A N 1
ATOM 5000 C CA . ALA A 1 652 ? 11.163 -39.568 -28.127 1.00 26.70 651 ALA A CA 1
ATOM 5001 C C . ALA A 1 652 ? 10.297 -39.430 -29.376 1.00 29.61 651 ALA A C 1
ATOM 5002 O O . ALA A 1 652 ? 9.507 -40.338 -29.664 1.00 32.35 651 ALA A O 1
ATOM 5004 N N . TYR A 1 653 ? 10.437 -38.327 -30.128 1.00 27.61 652 TYR A N 1
ATOM 5005 C CA . TYR A 1 653 ? 9.528 -37.974 -31.225 1.00 28.20 652 TYR A CA 1
ATOM 5006 C C . TYR A 1 653 ? 10.209 -37.590 -32.532 1.00 32.41 652 TYR A C 1
ATOM 5007 O O . TYR A 1 653 ? 9.535 -37.588 -33.570 1.00 31.53 652 TYR A O 1
ATOM 5016 N N . GLY A 1 654 ? 11.475 -37.213 -32.521 1.00 27.19 653 GLY A N 1
ATOM 5017 C CA . GLY A 1 654 ? 12.100 -36.741 -33.739 1.00 28.45 653 GLY A CA 1
ATOM 5018 C C . GLY A 1 654 ? 12.233 -35.228 -33.765 1.00 26.61 653 GLY A C 1
ATOM 5019 O O . GLY A 1 654 ? 11.429 -34.491 -33.185 1.00 27.67 653 GLY A O 1
ATOM 5020 N N . ALA A 1 655 ? 13.272 -34.753 -34.453 1.00 23.81 654 ALA A N 1
ATOM 5021 C CA . ALA A 1 655 ? 13.495 -33.314 -34.550 1.00 28.06 654 ALA A CA 1
ATOM 5022 C C . ALA A 1 655 ? 12.384 -32.611 -35.320 1.00 26.74 654 ALA A C 1
ATOM 5023 O O . ALA A 1 655 ? 12.058 -31.455 -35.018 1.00 21.88 654 ALA A O 1
ATOM 5025 N N . ASP A 1 656 ? 11.798 -33.270 -36.324 1.00 23.19 655 ASP A N 1
ATOM 5026 C CA . ASP A 1 656 ? 10.759 -32.602 -37.107 1.00 22.56 655 ASP A CA 1
ATOM 5027 C C . ASP A 1 656 ? 9.548 -32.274 -36.238 1.00 27.02 655 ASP A C 1
ATOM 5028 O O . ASP A 1 656 ? 8.924 -31.219 -36.404 1.00 22.64 655 ASP A O 1
ATOM 5033 N N . THR A 1 657 ? 9.222 -33.151 -35.282 1.00 22.46 656 THR A N 1
ATOM 5034 C CA . THR A 1 657 ? 8.124 -32.868 -34.360 1.00 22.48 656 THR A CA 1
ATOM 5035 C C . THR A 1 657 ? 8.429 -31.646 -33.506 1.00 25.65 656 THR A C 1
ATOM 5036 O O . THR A 1 657 ? 7.570 -30.773 -33.326 1.00 25.75 656 THR A O 1
ATOM 5040 N N . ALA A 1 658 ? 9.658 -31.556 -32.990 1.00 22.97 657 ALA A N 1
ATOM 5041 C CA . ALA A 1 658 ? 10.060 -30.391 -32.204 1.00 24.52 657 ALA A CA 1
ATOM 5042 C C . ALA A 1 658 ? 9.940 -29.113 -33.027 1.00 26.71 657 ALA A C 1
ATOM 5043 O O . ALA A 1 658 ? 9.409 -28.102 -32.554 1.00 20.80 657 ALA A O 1
ATOM 5045 N N . ARG A 1 659 ? 10.404 -29.153 -34.280 1.00 21.40 658 ARG A N 1
ATOM 5046 C CA . ARG A 1 659 ? 10.354 -27.972 -35.131 1.00 23.14 658 ARG A CA 1
ATOM 5047 C C . ARG A 1 659 ? 8.920 -27.615 -35.501 1.00 23.11 658 ARG A C 1
ATOM 5048 O O . ARG A 1 659 ? 8.536 -26.440 -35.465 1.00 24.14 658 ARG A O 1
ATOM 5056 N N . LEU A 1 660 ? 8.120 -28.614 -35.869 1.00 24.70 659 LEU A N 1
ATOM 5057 C CA . LEU A 1 660 ? 6.763 -28.339 -36.323 1.00 24.42 659 LEU A CA 1
ATOM 5058 C C . LEU A 1 660 ? 5.919 -27.750 -35.202 1.00 23.56 659 LEU A C 1
ATOM 5059 O O . LEU A 1 660 ? 5.176 -26.787 -35.422 1.00 23.59 659 LEU A O 1
ATOM 5064 N N . PHE A 1 661 ? 6.028 -28.308 -33.995 1.00 22.89 660 PHE A N 1
ATOM 5065 C CA . PHE A 1 661 ? 5.272 -27.784 -32.860 1.00 24.97 660 PHE A CA 1
ATOM 5066 C C . PHE A 1 661 ? 5.581 -26.307 -32.641 1.00 27.09 660 PHE A C 1
ATOM 5067 O O . PHE A 1 661 ? 4.669 -25.480 -32.510 1.00 27.69 660 PHE A O 1
ATOM 5075 N N . MET A 1 662 ? 6.867 -25.949 -32.638 1.00 21.31 661 MET A N 1
ATOM 5076 C CA . MET A 1 662 ? 7.229 -24.557 -32.387 1.00 21.74 661 MET A CA 1
ATOM 5077 C C . MET A 1 662 ? 6.744 -23.631 -33.504 1.00 21.22 661 MET A C 1
ATOM 5078 O O . MET A 1 662 ? 6.425 -22.469 -33.237 1.00 23.12 661 MET A O 1
ATOM 5083 N N . MET A 1 663 ? 6.656 -24.119 -34.750 1.00 21.22 662 MET A N 1
ATOM 5084 C CA . MET A 1 663 ? 6.181 -23.250 -35.827 1.00 21.73 662 MET A CA 1
ATOM 5085 C C . MET A 1 663 ? 4.657 -23.207 -35.919 1.00 21.22 662 MET A C 1
ATOM 5086 O O . MET A 1 663 ? 4.094 -22.206 -36.382 1.00 24.35 662 MET A O 1
ATOM 5091 N N . PHE A 1 664 ? 3.974 -24.261 -35.489 1.00 23.62 663 PHE A N 1
ATOM 5092 C CA . PHE A 1 664 ? 2.529 -24.319 -35.673 1.00 22.11 663 PHE A CA 1
ATOM 5093 C C . PHE A 1 664 ? 1.753 -23.692 -34.525 1.00 23.44 663 PHE A C 1
ATOM 5094 O O . PHE A 1 664 ? 0.634 -23.205 -34.737 1.00 26.38 663 PHE A O 1
ATOM 5102 N N . ALA A 1 665 ? 2.317 -23.678 -33.315 1.00 22.20 664 ALA A N 1
ATOM 5103 C CA . ALA A 1 665 ? 1.489 -23.441 -32.135 1.00 27.37 664 ALA A CA 1
ATOM 5104 C C . ALA A 1 665 ? 1.014 -21.996 -32.028 1.00 26.19 664 ALA A C 1
ATOM 5105 O O . ALA A 1 665 ? -0.033 -21.742 -31.420 1.00 26.56 664 ALA A O 1
ATOM 5107 N N . ALA A 1 666 ? 1.755 -21.039 -32.586 1.00 21.64 665 ALA A N 1
ATOM 5108 C CA . ALA A 1 666 ? 1.365 -19.635 -32.519 1.00 26.37 665 ALA A CA 1
ATOM 5109 C C . ALA A 1 666 ? 2.050 -18.891 -33.656 1.00 28.24 665 ALA A C 1
ATOM 5110 O O . ALA A 1 666 ? 3.070 -19.359 -34.178 1.00 29.16 665 ALA A O 1
ATOM 5112 N N . PRO A 1 667 ? 1.525 -17.731 -34.056 1.00 23.12 666 PRO A N 1
ATOM 5113 C CA . PRO A 1 667 ? 2.330 -16.795 -34.858 1.00 22.66 666 PRO A CA 1
ATOM 5114 C C . PRO A 1 667 ? 3.667 -16.563 -34.179 1.00 24.31 666 PRO A C 1
ATOM 5115 O O . PRO A 1 667 ? 3.754 -16.637 -32.943 1.00 22.55 666 PRO A O 1
ATOM 5119 N N . PRO A 1 668 ? 4.729 -16.303 -34.945 1.00 23.53 667 PRO A N 1
ATOM 5120 C CA . PRO A 1 668 ? 6.076 -16.309 -34.347 1.00 24.65 667 PRO A CA 1
ATOM 5121 C C . PRO A 1 668 ? 6.304 -15.232 -33.296 1.00 25.60 667 PRO A C 1
ATOM 5122 O O . PRO A 1 668 ? 7.136 -15.440 -32.405 1.00 25.47 667 PRO A O 1
ATOM 5126 N N . GLU A 1 669 ? 5.597 -14.099 -33.356 1.00 23.82 668 GLU A N 1
ATOM 5127 C CA . GLU A 1 669 ? 5.804 -13.045 -32.363 1.00 27.43 668 GLU A CA 1
ATOM 5128 C C . GLU A 1 669 ? 5.011 -13.262 -31.086 1.00 24.23 668 GLU A C 1
ATOM 5129 O O . GLU A 1 669 ? 5.286 -12.597 -30.080 1.00 23.88 668 GLU A O 1
ATOM 5135 N N . GLN A 1 670 ? 4.043 -14.167 -31.101 1.00 22.67 669 GLN A N 1
ATOM 5136 C CA . GLN A 1 670 ? 3.148 -14.352 -29.973 1.00 24.31 669 GLN A CA 1
ATOM 5137 C C . GLN A 1 670 ? 3.779 -15.285 -28.950 1.00 22.78 669 GLN A C 1
ATOM 5138 O O . GLN A 1 670 ? 4.480 -16.233 -29.308 1.00 25.66 669 GLN A O 1
ATOM 5144 N N . SER A 1 671 ? 3.531 -15.012 -27.672 1.00 22.27 670 SER A N 1
ATOM 5145 C CA . SER A 1 671 ? 4.009 -15.925 -26.642 1.00 26.48 670 SER A CA 1
ATOM 5146 C C . SER A 1 671 ? 3.374 -17.296 -26.842 1.00 30.60 670 SER A C 1
ATOM 5147 O O . SER A 1 671 ? 2.227 -17.414 -27.282 1.00 35.56 670 SER A O 1
ATOM 5150 N N . LEU A 1 672 ? 4.140 -18.340 -26.525 1.00 25.80 671 LEU A N 1
ATOM 5151 C CA . LEU A 1 672 ? 3.772 -19.726 -26.806 1.00 24.85 671 LEU A CA 1
ATOM 5152 C C . LEU A 1 672 ? 3.942 -20.532 -25.522 1.00 30.69 671 LEU A C 1
ATOM 5153 O O . LEU A 1 672 ? 5.070 -20.796 -25.102 1.00 34.64 671 LEU A O 1
ATOM 5158 N N . GLU A 1 673 ? 2.834 -20.937 -24.901 1.00 30.65 672 GLU A N 1
ATOM 5159 C CA . GLU A 1 673 ? 2.923 -21.700 -23.661 1.00 28.62 672 GLU A CA 1
ATOM 5160 C C . GLU A 1 673 ? 3.171 -23.175 -23.956 1.00 29.88 672 GLU A C 1
ATOM 5161 O O . GLU A 1 673 ? 2.548 -23.763 -24.845 1.00 33.11 672 GLU A O 1
ATOM 5167 N N . TRP A 1 674 ? 4.111 -23.763 -23.220 1.00 32.79 673 TRP A N 1
ATOM 5168 C CA . TRP A 1 674 ? 4.470 -25.154 -23.450 1.00 30.49 673 TRP A CA 1
ATOM 5169 C C . TRP A 1 674 ? 3.294 -26.070 -23.142 1.00 31.61 673 TRP A C 1
ATOM 5170 O O . TRP A 1 674 ? 2.563 -25.857 -22.175 1.00 35.68 673 TRP A O 1
ATOM 5181 N N . SER A 1 675 ? 3.117 -27.106 -23.963 1.00 34.94 674 SER A N 1
ATOM 5182 C CA . SER A 1 675 ? 2.150 -28.145 -23.637 1.00 36.57 674 SER A CA 1
ATOM 5183 C C . SER A 1 675 ? 2.557 -29.444 -24.314 1.00 38.12 674 SER A C 1
ATOM 5184 O O . SER A 1 675 ? 3.078 -29.436 -25.434 1.00 36.42 674 SER A O 1
ATOM 5187 N N . ASP A 1 676 ? 2.317 -30.559 -23.624 1.00 39.23 675 ASP A N 1
ATOM 5188 C CA . ASP A 1 676 ? 2.614 -31.862 -24.208 1.00 44.64 675 ASP A CA 1
ATOM 5189 C C . ASP A 1 676 ? 1.624 -32.227 -25.302 1.00 39.25 675 ASP A C 1
ATOM 5190 O O . ASP A 1 676 ? 1.978 -32.953 -26.236 1.00 44.63 675 ASP A O 1
ATOM 5195 N N . SER A 1 677 ? 0.381 -31.749 -25.205 1.00 36.46 676 SER A N 1
ATOM 5196 C CA . SER A 1 677 ? -0.602 -32.073 -26.233 1.00 38.91 676 SER A CA 1
ATOM 5197 C C . SER A 1 677 ? -0.228 -31.441 -27.567 1.00 36.11 676 SER A C 1
ATOM 5198 O O . SER A 1 677 ? -0.486 -32.018 -28.630 1.00 37.67 676 SER A O 1
ATOM 5201 N N . GLY A 1 678 ? 0.376 -30.254 -27.531 1.00 31.49 677 GLY A N 1
ATOM 5202 C CA . GLY A 1 678 ? 0.887 -29.660 -28.754 1.00 30.59 677 GLY A CA 1
ATOM 5203 C C . GLY A 1 678 ? 1.939 -30.526 -29.420 1.00 36.02 677 GLY A C 1
ATOM 5204 O O . GLY A 1 678 ? 2.010 -30.594 -30.649 1.00 32.68 677 GLY A O 1
ATOM 5205 N N . VAL A 1 679 ? 2.766 -31.205 -28.616 1.00 33.80 678 VAL A N 1
ATOM 5206 C CA . VAL A 1 679 ? 3.807 -32.076 -29.161 1.00 32.05 678 VAL A CA 1
ATOM 5207 C C . VAL A 1 679 ? 3.182 -33.265 -29.883 1.00 31.27 678 VAL A C 1
ATOM 5208 O O . VAL A 1 679 ? 3.586 -33.621 -30.999 1.00 27.94 678 VAL A O 1
ATOM 5212 N N . GLU A 1 680 ? 2.185 -33.893 -29.259 1.00 30.81 679 GLU A N 1
ATOM 5213 C CA . GLU A 1 680 ? 1.540 -35.055 -29.865 1.00 31.37 679 GLU A CA 1
ATOM 5214 C C . GLU A 1 680 ? 0.780 -34.673 -31.130 1.00 29.73 679 GLU A C 1
ATOM 5215 O O . GLU A 1 680 ? 0.734 -35.452 -32.088 1.00 28.84 679 GLU A O 1
ATOM 5221 N N . GLY A 1 681 ? 0.158 -33.492 -31.143 1.00 30.62 680 GLY A N 1
ATOM 5222 C CA . GLY A 1 681 ? -0.570 -33.061 -32.326 1.00 29.23 680 GLY A CA 1
ATOM 5223 C C . GLY A 1 681 ? 0.346 -32.822 -33.511 1.00 29.79 680 GLY A C 1
ATOM 5224 O O . GLY A 1 681 ? 0.010 -33.164 -34.651 1.00 30.24 680 GLY A O 1
ATOM 5225 N N . ALA A 1 682 ? 1.515 -32.233 -33.261 1.00 25.75 681 ALA A N 1
ATOM 5226 C CA . ALA A 1 682 ? 2.506 -32.092 -34.321 1.00 27.16 681 ALA A CA 1
ATOM 5227 C C . ALA A 1 682 ? 2.963 -33.453 -34.833 1.00 29.26 681 ALA A C 1
ATOM 5228 O O . ALA A 1 682 ? 3.101 -33.648 -36.048 1.00 26.26 681 ALA A O 1
ATOM 5230 N N . HIS A 1 683 ? 3.184 -34.420 -33.933 1.00 26.09 682 HIS A N 1
ATOM 5231 C CA . HIS A 1 683 ? 3.653 -35.720 -34.401 1.00 28.32 682 HIS A CA 1
ATOM 5232 C C . HIS A 1 683 ? 2.577 -36.435 -35.212 1.00 27.79 682 HIS A C 1
ATOM 5233 O O . HIS A 1 683 ? 2.885 -37.132 -36.184 1.00 26.99 682 HIS A O 1
ATOM 5240 N N . ARG A 1 684 ? 1.312 -36.280 -34.828 1.00 27.69 683 ARG A N 1
ATOM 5241 C CA . ARG A 1 684 ? 0.250 -36.946 -35.571 1.00 27.28 683 ARG A CA 1
ATOM 5242 C C . ARG A 1 684 ? 0.145 -36.397 -36.989 1.00 25.84 683 ARG A C 1
ATOM 5243 O O . ARG A 1 684 ? -0.138 -37.146 -37.931 1.00 27.00 683 ARG A O 1
ATOM 5251 N N . PHE A 1 685 ? 0.383 -35.098 -37.171 1.00 26.87 684 PHE A N 1
ATOM 5252 C CA . PHE A 1 685 ? 0.406 -34.576 -38.532 1.00 27.15 684 PHE A CA 1
ATOM 5253 C C . PHE A 1 685 ? 1.549 -35.185 -39.338 1.00 28.13 684 PHE A C 1
ATOM 5254 O O . PHE A 1 685 ? 1.390 -35.480 -40.528 1.00 25.06 684 PHE A O 1
ATOM 5262 N N . LEU A 1 686 ? 2.718 -35.367 -38.717 1.00 25.77 685 LEU A N 1
ATOM 5263 C CA . LEU A 1 686 ? 3.838 -35.941 -39.457 1.00 24.45 685 LEU A CA 1
ATOM 5264 C C . LEU A 1 686 ? 3.556 -37.388 -39.828 1.00 25.51 685 LEU A C 1
ATOM 5265 O O . LEU A 1 686 ? 3.908 -37.831 -40.928 1.00 25.35 685 LEU A O 1
ATOM 5270 N N . ARG A 1 687 ? 2.907 -38.137 -38.928 1.00 26.65 686 ARG A N 1
ATOM 5271 C CA . ARG A 1 687 ? 2.446 -39.477 -39.285 1.00 27.77 686 ARG A CA 1
ATOM 5272 C C . ARG A 1 687 ? 1.442 -39.430 -40.429 1.00 30.47 686 ARG A C 1
ATOM 5273 O O . ARG A 1 687 ? 1.480 -40.276 -41.330 1.00 27.17 686 ARG A O 1
ATOM 5281 N N . ARG A 1 688 ? 0.533 -38.449 -40.405 1.00 28.00 687 ARG A N 1
ATOM 5282 C CA . ARG A 1 688 ? -0.440 -38.310 -41.485 1.00 27.33 687 ARG A CA 1
ATOM 5283 C C . ARG A 1 688 ? 0.254 -38.064 -42.820 1.00 28.56 687 ARG A C 1
ATOM 5284 O O . ARG A 1 688 ? -0.091 -38.676 -43.836 1.00 26.21 687 ARG A O 1
ATOM 5292 N N . LEU A 1 689 ? 1.224 -37.145 -42.840 1.00 24.14 688 LEU A N 1
ATOM 5293 C CA . LEU A 1 689 ? 1.969 -36.881 -44.071 1.00 25.15 688 LEU A CA 1
ATOM 5294 C C . LEU A 1 689 ? 2.676 -38.139 -44.559 1.00 28.21 688 LEU A C 1
ATOM 5295 O O . LEU A 1 689 ? 2.605 -38.488 -45.747 1.00 25.47 688 LEU A O 1
ATOM 5300 N N . TRP A 1 690 ? 3.360 -38.841 -43.650 1.00 26.10 689 TRP A N 1
ATOM 5301 C CA . TRP A 1 690 ? 4.047 -40.078 -44.018 1.00 25.97 689 TRP A CA 1
ATOM 5302 C C . TRP A 1 690 ? 3.072 -41.101 -44.576 1.00 28.23 689 TRP A C 1
ATOM 5303 O O . TRP A 1 690 ? 3.314 -41.699 -45.632 1.00 30.70 689 TRP A O 1
ATOM 5314 N N . ARG A 1 691 ? 1.962 -41.319 -43.868 1.00 26.38 690 ARG A N 1
ATOM 5315 C CA . ARG A 1 691 ? 0.982 -42.309 -44.296 1.00 24.95 690 ARG A CA 1
ATOM 5316 C C . ARG A 1 691 ? 0.370 -41.937 -45.641 1.00 26.29 690 ARG A C 1
ATOM 5317 O O . ARG A 1 691 ? 0.102 -42.813 -46.473 1.00 27.54 690 ARG A O 1
ATOM 5325 N N . THR A 1 692 ? 0.136 -40.641 -45.868 1.00 26.99 691 THR A N 1
ATOM 5326 C CA . THR A 1 692 ? -0.481 -40.210 -47.121 1.00 25.52 691 THR A CA 1
ATOM 5327 C C . THR A 1 692 ? 0.395 -40.566 -48.318 1.00 28.29 691 THR A C 1
ATOM 5328 O O . THR A 1 692 ? -0.100 -41.083 -49.326 1.00 27.97 691 THR A O 1
ATOM 5332 N N . VAL A 1 693 ? 1.702 -40.308 -48.222 1.00 25.95 692 VAL A N 1
ATOM 5333 C CA . VAL A 1 693 ? 2.606 -40.668 -49.313 1.00 26.40 692 VAL A CA 1
ATOM 5334 C C . VAL A 1 693 ? 2.725 -42.180 -49.428 1.00 26.82 692 VAL A C 1
ATOM 5335 O O . VAL A 1 693 ? 2.7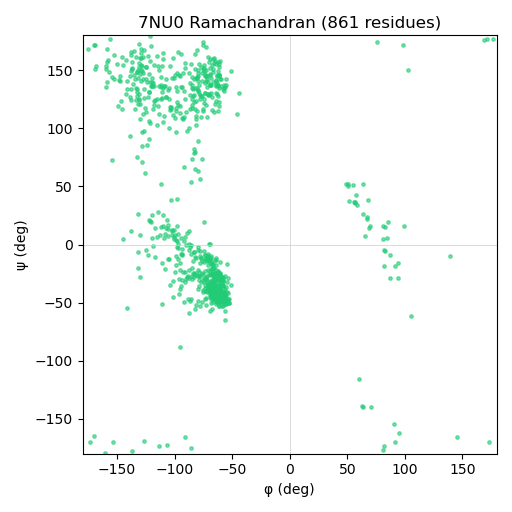59 -42.731 -50.534 1.00 25.69 692 VAL A O 1
ATOM 5339 N N . TYR A 1 694 ? 2.810 -42.874 -48.289 1.00 27.05 693 TYR A N 1
ATOM 5340 C CA . TYR A 1 694 ? 2.932 -44.330 -48.315 1.00 26.61 693 TYR A CA 1
ATOM 5341 C C . TYR A 1 694 ? 1.730 -44.966 -49.003 1.00 28.91 693 TYR A C 1
ATOM 5342 O O . TYR A 1 694 ? 1.882 -45.850 -49.858 1.00 30.24 693 TYR A O 1
ATOM 5351 N N . GLU A 1 695 ? 0.517 -44.518 -48.660 1.00 26.16 694 GLU A N 1
ATOM 5352 C CA . GLU A 1 695 ? -0.665 -45.097 -49.291 1.00 33.23 694 GLU A CA 1
ATOM 5353 C C . GLU A 1 695 ? -0.752 -44.754 -50.777 1.00 35.74 694 GLU A C 1
ATOM 5354 O O . GLU A 1 695 ? -1.216 -45.580 -51.573 1.00 33.16 694 GLU A O 1
ATOM 5360 N N . TYR A 1 696 ? -0.298 -43.561 -51.171 1.00 29.61 695 TYR A N 1
ATOM 5361 C CA . TYR A 1 696 ? -0.282 -43.195 -52.587 1.00 30.95 695 TYR A CA 1
ATOM 5362 C C . TYR A 1 696 ? 0.646 -44.110 -53.380 1.00 31.67 695 TYR A C 1
ATOM 5363 O O . TYR A 1 696 ? 0.268 -44.644 -54.433 1.00 30.79 695 TYR A O 1
ATOM 5372 N N . LEU A 1 697 ? 1.874 -44.294 -52.888 1.00 27.55 696 LEU A N 1
ATOM 5373 C CA . LEU A 1 697 ? 2.843 -45.149 -53.568 1.00 31.36 696 LEU A CA 1
ATOM 5374 C C . LEU A 1 697 ? 2.430 -46.617 -53.538 1.00 36.44 696 LEU A C 1
ATOM 5375 O O . LEU A 1 697 ? 2.754 -47.367 -54.466 1.00 35.34 696 LEU A O 1
ATOM 5380 N N . LYS A 1 698 ? 1.715 -47.043 -52.494 1.00 35.29 697 LYS A N 1
ATOM 5381 C CA . LYS A 1 698 ? 1.312 -48.443 -52.403 1.00 39.43 697 LYS A CA 1
ATOM 5382 C C . LYS A 1 698 ? 0.352 -48.834 -53.519 1.00 46.03 697 LYS A C 1
ATOM 5383 O O . LYS A 1 698 ? 0.280 -50.010 -53.893 1.00 45.87 697 LYS A O 1
ATOM 5389 N N . GLN A 1 699 ? -0.385 -47.875 -54.072 1.00 49.11 698 GLN A N 1
ATOM 5390 C CA . GLN A 1 699 ? -1.430 -48.166 -55.049 1.00 50.48 698 GLN A CA 1
ATOM 5391 C C . GLN A 1 699 ? -0.997 -47.856 -56.475 1.00 47.93 698 GLN A C 1
ATOM 5392 O O . GLN A 1 699 ? -1.797 -47.366 -57.277 1.00 59.77 698 GLN A O 1
ATOM 5398 N N . GLY A 1 700 ? 0.258 -48.130 -56.824 1.00 41.73 699 GLY A N 1
ATOM 5399 C CA . GLY A 1 700 ? 0.689 -47.996 -58.203 1.00 40.27 699 GLY A CA 1
ATOM 5400 C C . GLY A 1 700 ? 2.068 -47.398 -58.419 1.00 39.90 699 GLY A C 1
ATOM 5401 O O . GLY A 1 700 ? 2.585 -47.420 -59.539 1.00 50.04 699 GLY A O 1
ATOM 5402 N N . GLY A 1 701 ? 2.681 -46.869 -57.365 1.00 31.58 700 GLY A N 1
ATOM 5403 C CA . GLY A 1 701 ? 3.977 -46.230 -57.484 1.00 38.04 700 GLY A CA 1
ATOM 5404 C C . GLY A 1 701 ? 3.883 -44.849 -58.113 1.00 39.34 700 GLY A C 1
ATOM 5405 O O . GLY A 1 701 ? 2.835 -44.405 -58.581 1.00 37.82 700 GLY A O 1
ATOM 5406 N N . ALA A 1 702 ? 5.020 -44.161 -58.133 1.00 33.47 701 ALA A N 1
ATOM 5407 C CA . ALA A 1 702 ? 5.050 -42.772 -58.571 1.00 33.14 701 ALA A CA 1
ATOM 5408 C C . ALA A 1 702 ? 4.777 -42.667 -60.068 1.00 36.20 701 ALA A C 1
ATOM 5409 O O . ALA A 1 702 ? 5.037 -43.593 -60.839 1.00 31.47 701 ALA A O 1
ATOM 5411 N N . VAL A 1 703 ? 4.212 -41.529 -60.472 1.00 34.74 702 VAL A N 1
ATOM 5412 C CA . VAL A 1 703 ? 3.991 -41.209 -61.876 1.00 34.42 702 VAL A CA 1
ATOM 5413 C C . VAL A 1 703 ? 4.527 -39.804 -62.111 1.00 37.38 702 VAL A C 1
ATOM 5414 O O . VAL A 1 703 ? 4.925 -39.106 -61.177 1.00 31.89 702 VAL A O 1
ATOM 5418 N N . LYS A 1 704 ? 4.559 -39.398 -63.379 1.00 34.73 703 LYS A N 1
ATOM 5419 C CA . LYS A 1 704 ? 4.979 -38.040 -63.692 1.00 38.68 703 LYS A CA 1
ATOM 5420 C C . LYS A 1 704 ? 3.908 -37.061 -63.226 1.00 28.29 703 LYS A C 1
ATOM 5421 O O . LYS A 1 704 ? 2.721 -37.242 -63.512 1.00 27.75 703 LYS A O 1
ATOM 5427 N N . ALA A 1 705 ? 4.325 -36.043 -62.477 1.00 29.12 704 ALA A N 1
ATOM 5428 C CA . ALA A 1 705 ? 3.377 -35.090 -61.916 1.00 27.17 704 ALA A CA 1
ATOM 5429 C C . ALA A 1 705 ? 2.612 -34.378 -63.024 1.00 30.93 704 ALA A C 1
ATOM 5430 O O . ALA A 1 705 ? 3.166 -34.070 -64.083 1.00 34.45 704 ALA A O 1
ATOM 5432 N N . PHE A 1 706 ? 1.325 -34.132 -62.780 1.00 27.36 705 PHE A N 1
ATOM 5433 C CA . PHE A 1 706 ? 0.544 -33.352 -63.725 1.00 26.66 705 PHE A CA 1
ATOM 5434 C C . PHE A 1 706 ? 1.212 -32.005 -63.976 1.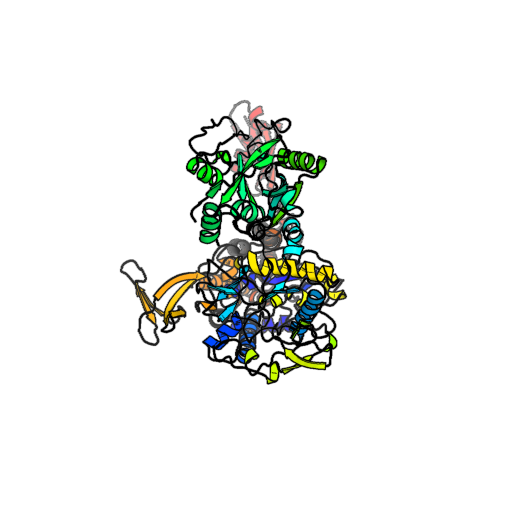00 27.71 705 PHE A C 1
ATOM 5435 O O . PHE A 1 706 ? 1.758 -31.384 -63.062 1.00 28.82 705 PHE A O 1
ATOM 5443 N N . ALA A 1 707 ? 1.154 -31.551 -65.224 1.00 32.78 706 ALA A N 1
ATOM 5444 C CA . ALA A 1 707 ? 1.602 -30.211 -65.571 1.00 35.44 706 ALA A CA 1
ATOM 5445 C C . ALA A 1 707 ? 0.965 -29.825 -66.896 1.00 38.50 706 ALA A C 1
ATOM 5446 O O . ALA A 1 707 ? 0.624 -30.688 -67.705 1.00 35.06 706 ALA A O 1
ATOM 5448 N N . GLY A 1 708 ? 0.797 -28.526 -67.104 1.00 38.79 707 GLY A N 1
ATOM 5449 C CA . GLY A 1 708 ? 0.320 -28.034 -68.383 1.00 38.31 707 GLY A CA 1
ATOM 5450 C C . GLY A 1 708 ? -1.180 -27.819 -68.414 1.00 38.44 707 GLY A C 1
ATOM 5451 O O . GLY A 1 708 ? -1.856 -27.736 -67.386 1.00 35.90 707 GLY A O 1
ATOM 5452 N N . ASN A 1 709 ? -1.704 -27.732 -69.636 1.00 36.03 708 ASN A N 1
ATOM 5453 C CA . ASN A 1 709 ? -3.115 -27.417 -69.833 1.00 39.15 708 ASN A CA 1
ATOM 5454 C C . ASN A 1 709 ? -4.002 -28.482 -69.199 1.00 35.46 708 ASN A C 1
ATOM 5455 O O . ASN A 1 709 ? -3.762 -29.682 -69.358 1.00 41.81 708 ASN A O 1
ATOM 5460 N N . GLN A 1 710 ? -5.034 -28.042 -68.477 1.00 29.74 709 GLN A N 1
ATOM 5461 C CA . GLN A 1 710 ? -5.863 -28.956 -67.699 1.00 37.68 709 GLN A CA 1
ATOM 5462 C C . GLN A 1 710 ? -7.261 -29.120 -68.284 1.00 42.21 709 GLN A C 1
ATOM 5463 O O . GLN A 1 710 ? -8.162 -29.612 -67.595 1.00 34.10 709 GLN A O 1
ATOM 5469 N N . ASP A 1 711 ? -7.464 -28.722 -69.537 1.00 44.86 710 ASP A N 1
ATOM 5470 C CA . ASP A 1 711 ? -8.718 -29.038 -70.204 1.00 49.72 710 ASP A CA 1
ATOM 5471 C C . ASP A 1 711 ? -8.863 -30.548 -70.321 1.00 46.93 710 ASP A C 1
ATOM 5472 O O . ASP A 1 711 ? -7.905 -31.260 -70.633 1.00 44.25 710 ASP A O 1
ATOM 5477 N N . GLY A 1 712 ? -10.068 -31.039 -70.054 1.00 43.49 711 GLY A N 1
ATOM 5478 C CA . GLY A 1 712 ? -10.311 -32.457 -69.997 1.00 40.87 711 GLY A CA 1
ATOM 5479 C C . GLY A 1 712 ? -10.207 -33.066 -68.615 1.00 36.46 711 GLY A C 1
ATOM 5480 O O . GLY A 1 712 ? -10.666 -34.196 -68.422 1.00 38.83 711 GLY A O 1
ATOM 5481 N N . LEU A 1 713 ? -9.609 -32.361 -67.653 1.00 33.42 712 LEU A N 1
ATOM 5482 C CA . LEU A 1 713 ? -9.616 -32.825 -66.272 1.00 29.84 712 LEU A CA 1
ATOM 5483 C C . LEU A 1 713 ? -11.022 -32.728 -65.698 1.00 32.89 712 LEU A C 1
ATOM 5484 O O . LEU A 1 713 ? -11.788 -31.817 -66.029 1.00 32.31 712 LEU A O 1
ATOM 5489 N N . SER A 1 714 ? -11.364 -33.679 -64.830 1.00 29.41 713 SER A N 1
ATOM 5490 C CA . SER A 1 714 ? -12.665 -33.635 -64.177 1.00 30.62 713 SER A CA 1
ATOM 5491 C C . SER A 1 714 ? -12.746 -32.431 -63.240 1.00 28.92 713 SER A C 1
ATOM 5492 O O . SER A 1 714 ? -11.732 -31.875 -62.813 1.00 28.81 713 SER A O 1
ATOM 5495 N N . LYS A 1 715 ? -13.983 -32.041 -62.917 1.00 32.53 714 LYS A N 1
ATOM 5496 C CA . LYS A 1 715 ? -14.202 -30.926 -61.999 1.00 35.55 714 LYS A CA 1
ATOM 5497 C C . LYS A 1 715 ? -13.526 -31.164 -60.654 1.00 27.35 714 LYS A C 1
ATOM 5498 O O . LYS A 1 715 ? -12.902 -30.252 -60.094 1.00 29.39 714 LYS A O 1
ATOM 5501 N N . GLU A 1 716 ? -13.633 -32.381 -60.115 1.00 29.19 715 GLU A N 1
ATOM 5502 C CA . GLU A 1 716 ? -13.023 -32.664 -58.816 1.00 28.54 715 GLU A CA 1
ATOM 5503 C C . GLU A 1 716 ? -11.507 -32.516 -58.862 1.00 30.55 715 GLU A C 1
ATOM 5504 O O . GLU A 1 716 ? -10.883 -32.051 -57.896 1.00 28.88 715 GLU A O 1
ATOM 5510 N N . LEU A 1 717 ? -10.889 -32.905 -59.972 1.00 27.34 716 LEU A N 1
ATOM 5511 C CA . LEU A 1 717 ? -9.440 -32.774 -60.045 1.00 27.85 716 LEU A CA 1
ATOM 5512 C C . LEU A 1 717 ? -9.030 -31.334 -60.344 1.00 24.57 716 LEU A C 1
ATOM 5513 O O . LEU A 1 717 ? -8.019 -30.855 -59.821 1.00 26.60 716 LEU A O 1
ATOM 5518 N N . LYS A 1 718 ? -9.809 -30.622 -61.164 1.00 27.29 717 LYS A N 1
ATOM 5519 C CA . LYS A 1 718 ? -9.591 -29.184 -61.312 1.00 30.72 717 LYS A CA 1
ATOM 5520 C C . LYS A 1 718 ? -9.704 -28.471 -59.971 1.00 31.27 717 LYS A C 1
ATOM 5521 O O . LYS A 1 718 ? -8.908 -27.575 -59.668 1.00 30.84 717 LYS A O 1
ATOM 5527 N N . ASP A 1 719 ? -10.699 -28.843 -59.159 1.00 30.99 718 ASP A N 1
ATOM 5528 C CA . ASP A 1 719 ? -10.854 -28.210 -57.853 1.00 33.19 718 ASP A CA 1
ATOM 5529 C C . ASP A 1 719 ? -9.651 -28.482 -56.961 1.00 30.94 718 ASP A C 1
ATOM 5530 O O . ASP A 1 719 ? -9.213 -27.598 -56.215 1.00 28.49 718 ASP A O 1
ATOM 5535 N N . LEU A 1 720 ? -9.094 -29.698 -57.027 1.00 25.56 719 LEU A N 1
ATOM 5536 C CA . LEU A 1 720 ? -7.909 -30.000 -56.232 1.00 26.03 719 LEU A CA 1
ATOM 5537 C C . LEU A 1 720 ? -6.697 -29.222 -56.735 1.00 26.51 719 LEU A C 1
ATOM 5538 O O . LEU A 1 720 ? -5.882 -28.753 -55.932 1.00 26.44 719 LEU A O 1
ATOM 5543 N N . ARG A 1 721 ? -6.562 -29.060 -58.057 1.00 25.93 720 ARG A N 1
ATOM 5544 C CA . ARG A 1 721 ? -5.447 -28.261 -58.569 1.00 24.52 720 ARG A CA 1
ATOM 5545 C C . ARG A 1 721 ? -5.608 -26.792 -58.208 1.00 26.68 720 ARG A C 1
ATOM 5546 O O . ARG A 1 721 ? -4.609 -26.093 -57.992 1.00 25.88 720 ARG A O 1
ATOM 5554 N N . HIS A 1 722 ? -6.848 -26.307 -58.168 1.00 26.17 721 HIS A N 1
ATOM 5555 C CA . HIS A 1 722 ? -7.100 -24.960 -57.670 1.00 30.63 721 HIS A CA 1
ATOM 5556 C C . HIS A 1 722 ? -6.632 -24.827 -56.226 1.00 29.88 721 HIS A C 1
ATOM 5557 O O . HIS A 1 722 ? -5.927 -23.873 -55.871 1.00 25.84 721 HIS A O 1
ATOM 5564 N N . LYS A 1 723 ? -6.997 -25.795 -55.383 1.00 28.51 722 LYS A N 1
ATOM 5565 C CA . LYS A 1 723 ? -6.570 -25.766 -53.988 1.00 28.70 722 LYS A CA 1
ATOM 5566 C C . LYS A 1 723 ? -5.053 -25.866 -53.876 1.00 31.66 722 LYS A C 1
ATOM 5567 O O . LYS A 1 723 ? -4.431 -25.157 -53.072 1.00 26.85 722 LYS A O 1
ATOM 5573 N N . LEU A 1 724 ? -4.439 -26.731 -54.690 1.00 22.97 723 LEU A N 1
ATOM 5574 C CA . LEU A 1 724 ? -2.987 -26.885 -54.674 1.00 25.56 723 LEU A CA 1
ATOM 5575 C C . LEU A 1 724 ? -2.285 -25.565 -54.961 1.00 27.10 723 LEU A C 1
ATOM 5576 O O . LEU A 1 724 ? -1.406 -25.137 -54.204 1.00 25.91 723 LEU A O 1
ATOM 5581 N N . HIS A 1 725 ? -2.643 -24.911 -56.064 1.00 27.40 724 HIS A N 1
ATOM 5582 C CA . HIS A 1 725 ? -1.884 -23.729 -56.454 1.00 29.99 724 HIS A CA 1
ATOM 5583 C C . HIS A 1 725 ? -2.264 -22.506 -55.623 1.00 28.62 724 HIS A C 1
ATOM 5584 O O . HIS A 1 725 ? -1.418 -21.630 -55.404 1.00 28.86 724 HIS A O 1
ATOM 5591 N N . SER A 1 726 ? -3.497 -22.461 -55.103 1.00 28.65 725 SER A N 1
ATOM 5592 C CA . SER A 1 726 ? -3.841 -21.491 -54.061 1.00 32.90 725 SER A CA 1
ATOM 5593 C C . SER A 1 726 ? -2.984 -21.685 -52.818 1.00 29.94 725 SER A C 1
ATOM 5594 O O . SER A 1 726 ? -2.581 -20.712 -52.165 1.00 28.65 725 SER A O 1
ATOM 5597 N N . THR A 1 727 ? -2.718 -22.939 -52.460 1.00 28.77 726 THR A N 1
ATOM 5598 C CA . THR A 1 727 ? -1.900 -23.218 -51.288 1.00 23.22 726 THR A CA 1
ATOM 5599 C C . THR A 1 727 ? -0.453 -22.794 -51.518 1.00 25.02 726 THR A C 1
ATOM 5600 O O . THR A 1 727 ? 0.173 -22.192 -50.640 1.00 26.14 726 THR A O 1
ATOM 5604 N N . THR A 1 728 ? 0.090 -23.082 -52.701 1.00 23.69 727 THR A N 1
ATOM 5605 C CA . THR A 1 728 ? 1.433 -22.619 -53.024 1.00 22.99 727 THR A CA 1
ATOM 5606 C C . THR A 1 728 ? 1.525 -21.098 -52.943 1.00 23.87 727 THR A C 1
ATOM 5607 O O . THR A 1 728 ? 2.492 -20.556 -52.390 1.00 22.38 727 THR A O 1
ATOM 5611 N N . ALA A 1 729 ? 0.527 -20.393 -53.478 1.00 25.26 728 ALA A N 1
ATOM 5612 C CA . ALA A 1 729 ? 0.540 -18.934 -53.401 1.00 30.87 728 ALA A CA 1
ATOM 5613 C C . ALA A 1 729 ? 0.541 -18.464 -51.951 1.00 30.56 728 ALA A C 1
ATOM 5614 O O . ALA A 1 729 ? 1.295 -17.553 -51.584 1.00 25.77 728 ALA A O 1
ATOM 5616 N N . LYS A 1 730 ? -0.275 -19.106 -51.110 1.00 24.45 729 LYS A N 1
ATOM 5617 C CA . LYS A 1 730 ? -0.420 -18.706 -49.711 1.00 30.29 729 LYS A CA 1
ATOM 5618 C C . LYS A 1 730 ? 0.849 -18.978 -48.914 1.00 29.08 729 LYS A C 1
ATOM 5619 O O . LYS A 1 730 ? 1.334 -18.104 -48.184 1.00 24.64 729 LYS A O 1
ATOM 5625 N N . VAL A 1 731 ? 1.388 -20.196 -49.014 1.00 20.90 730 VAL A N 1
ATOM 5626 C CA . VAL A 1 731 ? 2.634 -20.516 -48.324 1.00 21.75 730 VAL A CA 1
ATOM 5627 C C . VAL A 1 731 ? 3.753 -19.576 -48.763 1.00 26.86 730 VAL A C 1
ATOM 5628 O O . VAL A 1 731 ? 4.538 -19.089 -47.935 1.00 23.71 730 VAL A O 1
ATOM 5632 N N . SER A 1 732 ? 3.845 -19.306 -50.069 1.00 25.45 731 SER A N 1
ATOM 5633 C CA . SER A 1 732 ? 4.863 -18.389 -50.575 1.00 24.99 731 SER A CA 1
ATOM 5634 C C . SER A 1 732 ? 4.729 -17.012 -49.937 1.00 25.57 731 SER A C 1
ATOM 5635 O O . SER A 1 732 ? 5.729 -16.401 -49.531 1.00 26.15 731 SER A O 1
ATOM 5638 N N . ASP A 1 733 ? 3.499 -16.512 -49.845 1.00 25.25 732 ASP A N 1
ATOM 5639 C CA . ASP A 1 733 ? 3.250 -15.231 -49.196 1.00 31.29 732 ASP A CA 1
ATOM 5640 C C . ASP A 1 733 ? 3.563 -15.296 -47.706 1.00 29.83 732 ASP A C 1
ATOM 5641 O O . ASP A 1 733 ? 4.113 -14.341 -47.141 1.00 27.41 732 ASP A O 1
ATOM 5646 N N . ASP A 1 734 ? 3.241 -16.424 -47.057 1.00 23.84 733 ASP A N 1
ATOM 5647 C CA . ASP A 1 734 ? 3.469 -16.552 -45.618 1.00 24.82 733 ASP A CA 1
ATOM 5648 C C . ASP A 1 734 ? 4.958 -16.593 -45.278 1.00 24.18 733 ASP A C 1
ATOM 5649 O O . ASP A 1 734 ? 5.384 -15.978 -44.289 1.00 25.56 733 ASP A O 1
ATOM 5654 N N . TYR A 1 735 ? 5.769 -17.327 -46.060 1.00 22.78 734 TYR A N 1
ATOM 5655 C CA . TYR A 1 735 ? 7.207 -17.373 -45.772 1.00 20.87 734 TYR A CA 1
ATOM 5656 C C . TYR A 1 735 ? 7.907 -16.082 -46.190 1.00 28.54 734 TYR A C 1
ATOM 5657 O O . TYR A 1 735 ? 8.820 -15.612 -45.498 1.00 27.89 734 TYR A O 1
ATOM 5666 N N . GLY A 1 736 ? 7.515 -15.515 -47.328 1.00 26.62 735 GLY A N 1
ATOM 5667 C CA . GLY A 1 736 ? 8.300 -14.475 -47.967 1.00 27.39 735 GLY A CA 1
ATOM 5668 C C . GLY A 1 736 ? 7.897 -13.039 -47.689 1.00 34.38 735 GLY A C 1
ATOM 5669 O O . GLY A 1 736 ? 8.747 -12.143 -47.730 1.00 43.62 735 GLY A O 1
ATOM 5670 N N . ARG A 1 737 ? 6.615 -12.789 -47.438 1.00 27.21 736 ARG A N 1
ATOM 5671 C CA . ARG A 1 737 ? 6.148 -11.444 -47.110 1.00 25.76 736 ARG A CA 1
ATOM 5672 C C . ARG A 1 737 ? 5.700 -11.320 -45.662 1.00 30.17 736 ARG A C 1
ATOM 5673 O O . ARG A 1 737 ? 6.148 -10.413 -44.951 1.00 26.47 736 ARG A O 1
ATOM 5681 N N . ARG A 1 738 ? 4.831 -12.221 -45.197 1.00 23.45 737 ARG A N 1
ATOM 5682 C CA . ARG A 1 738 ? 4.268 -12.093 -43.857 1.00 24.26 737 ARG A CA 1
ATOM 5683 C C . ARG A 1 738 ? 5.189 -12.644 -42.776 1.00 24.96 737 ARG A C 1
ATOM 5684 O O . ARG A 1 738 ? 5.073 -12.226 -41.614 1.00 25.33 737 ARG A O 1
ATOM 5692 N N . GLN A 1 739 ? 6.077 -13.580 -43.128 1.00 20.50 738 GLN A N 1
ATOM 5693 C CA . GLN A 1 739 ? 6.927 -14.290 -42.169 1.00 24.18 738 GLN A CA 1
ATOM 5694 C C . GLN A 1 739 ? 6.098 -14.863 -41.023 1.00 28.17 738 GLN A C 1
ATOM 5695 O O . GLN A 1 739 ? 6.404 -14.678 -39.842 1.00 27.54 738 GLN A O 1
ATOM 5701 N N . GLN A 1 740 ? 5.032 -15.576 -41.396 1.00 26.90 739 GLN A N 1
ATOM 5702 C CA . GLN A 1 740 ? 4.093 -16.202 -40.470 1.00 24.80 739 GLN A CA 1
ATOM 5703 C C . GLN A 1 740 ? 4.032 -17.680 -40.825 1.00 31.41 739 GLN A C 1
ATOM 5704 O O . GLN A 1 740 ? 3.552 -18.047 -41.901 1.00 35.13 739 GLN A O 1
ATOM 5710 N N . PHE A 1 741 ? 4.495 -18.533 -39.922 1.00 23.80 740 PHE A N 1
ATOM 5711 C CA . PHE A 1 741 ? 4.721 -19.925 -40.284 1.00 25.23 740 PHE A CA 1
ATOM 5712 C C . PHE A 1 741 ? 3.608 -20.857 -39.841 1.00 24.14 740 PHE A C 1
ATOM 5713 O O . PHE A 1 741 ? 3.429 -21.910 -40.460 1.00 26.10 740 PHE A O 1
ATOM 5721 N N . ASN A 1 742 ? 2.840 -20.484 -38.813 1.00 20.90 741 ASN A N 1
ATOM 5722 C CA . ASN A 1 742 ? 1.724 -21.319 -38.398 1.00 24.35 741 ASN A CA 1
ATOM 5723 C C . ASN A 1 742 ? 0.649 -21.394 -39.479 1.00 23.80 741 ASN A C 1
ATOM 5724 O O . ASN A 1 742 ? 0.034 -22.450 -39.672 1.00 22.46 741 ASN A O 1
ATOM 5729 N N . THR A 1 743 ? 0.401 -20.291 -40.192 1.00 21.94 742 THR A N 1
ATOM 5730 C CA . THR A 1 743 ? -0.668 -20.305 -41.186 1.00 22.11 742 THR A CA 1
ATOM 5731 C C . THR A 1 743 ? -0.239 -21.057 -42.441 1.00 23.52 742 THR A C 1
ATOM 5732 O O . THR A 1 743 ? -1.089 -21.571 -43.181 1.00 23.10 742 THR A O 1
ATOM 5736 N N . ALA A 1 744 ? 1.070 -21.134 -42.691 1.00 24.96 743 ALA A N 1
ATOM 5737 C CA . ALA A 1 744 ? 1.571 -21.902 -43.824 1.00 25.47 743 ALA A CA 1
ATOM 5738 C C . ALA A 1 744 ? 1.315 -23.391 -43.625 1.00 26.36 743 ALA A C 1
ATOM 5739 O O . ALA A 1 744 ? 0.862 -24.083 -44.546 1.00 27.88 743 ALA A O 1
ATOM 5741 N N . ILE A 1 745 ? 1.599 -23.901 -42.422 1.00 21.30 744 ILE A N 1
ATOM 5742 C CA . ILE A 1 745 ? 1.291 -25.291 -42.090 1.00 23.04 744 ILE A CA 1
ATOM 5743 C C . ILE A 1 745 ? -0.206 -25.549 -42.208 1.00 27.09 744 ILE A C 1
ATOM 5744 O O . ILE A 1 745 ? -0.642 -26.540 -42.805 1.00 23.95 744 ILE A O 1
ATOM 5749 N N . ALA A 1 746 ? -1.013 -24.682 -41.602 1.00 23.35 745 ALA A N 1
ATOM 5750 C CA . ALA A 1 746 ? -2.458 -24.851 -41.684 1.00 24.95 745 ALA A CA 1
ATOM 5751 C C . ALA A 1 746 ? -2.926 -24.891 -43.134 1.00 25.84 745 ALA A C 1
ATOM 5752 O O . ALA A 1 746 ? -3.832 -25.657 -43.482 1.00 24.87 745 ALA A O 1
ATOM 5754 N N . ALA A 1 747 ? -2.315 -24.077 -43.997 1.00 25.15 746 ALA A N 1
ATOM 5755 C CA . ALA A 1 747 ? -2.702 -24.088 -45.404 1.00 27.22 746 ALA A CA 1
ATOM 5756 C C . ALA A 1 747 ? -2.405 -25.434 -46.043 1.00 22.77 746 ALA A C 1
ATOM 5757 O O . ALA A 1 747 ? -3.196 -25.931 -46.853 1.00 25.53 746 ALA A O 1
ATOM 5759 N N . VAL A 1 748 ? -1.267 -26.043 -45.699 1.00 24.69 747 VAL A N 1
ATOM 5760 C CA . VAL A 1 748 ? -0.955 -27.344 -46.282 1.00 22.20 747 VAL A CA 1
ATOM 5761 C C . VAL A 1 748 ? -1.876 -28.420 -45.720 1.00 25.20 747 VAL A C 1
ATOM 5762 O O . VAL A 1 748 ? -2.245 -29.364 -46.429 1.00 23.40 747 VAL A O 1
ATOM 5766 N N . MET A 1 749 ? -2.268 -28.304 -44.450 1.00 25.09 748 MET A N 1
ATOM 5767 C CA . MET A 1 749 ? -3.256 -29.231 -43.903 1.00 22.09 748 MET A CA 1
ATOM 5768 C C . MET A 1 749 ? -4.576 -29.151 -44.663 1.00 26.01 748 MET A C 1
ATOM 5769 O O . MET A 1 749 ? -5.210 -30.180 -44.921 1.00 29.78 748 MET A O 1
ATOM 5774 N N . GLU A 1 750 ? -5.010 -27.934 -45.019 1.00 26.89 749 GLU A N 1
ATOM 5775 C CA . GLU A 1 750 ? -6.245 -27.780 -45.787 1.00 31.26 749 GLU A CA 1
ATOM 5776 C C . GLU A 1 750 ? -6.120 -28.430 -47.159 1.00 30.10 749 GLU A C 1
ATOM 5777 O O . GLU A 1 750 ? -7.076 -29.048 -47.647 1.00 27.10 749 GLU A O 1
ATOM 5783 N N . LEU A 1 751 ? -4.955 -28.283 -47.805 1.00 26.21 750 LEU A N 1
ATOM 5784 C CA . LEU A 1 751 ? -4.711 -28.979 -49.067 1.00 26.49 750 LEU A CA 1
ATOM 5785 C C . LEU A 1 751 ? -4.838 -30.484 -48.887 1.00 27.36 750 LEU A C 1
ATOM 5786 O O . LEU A 1 751 ? -5.494 -31.160 -49.687 1.00 25.96 750 LEU A O 1
ATOM 5791 N N . LEU A 1 752 ? -4.221 -31.032 -47.831 1.00 24.28 751 LEU A N 1
ATOM 5792 C CA . LEU A 1 752 ? -4.338 -32.470 -47.595 1.00 27.53 751 LEU A CA 1
ATOM 5793 C C . LEU A 1 752 ? -5.769 -32.873 -47.262 1.00 29.72 751 LEU A C 1
ATOM 5794 O O . LEU A 1 752 ? -6.204 -33.971 -47.637 1.00 26.85 751 LEU A O 1
ATOM 5799 N N . ASN A 1 753 ? -6.516 -32.012 -46.565 1.00 25.71 752 ASN A N 1
ATOM 5800 C CA . ASN A 1 753 ? -7.930 -32.297 -46.328 1.00 25.64 752 ASN A CA 1
ATOM 5801 C C . ASN A 1 753 ? -8.676 -32.472 -47.644 1.00 26.37 752 ASN A C 1
ATOM 5802 O O . ASN A 1 753 ? -9.422 -33.442 -47.827 1.00 31.49 752 ASN A O 1
ATOM 5807 N N . GLN A 1 754 ? -8.488 -31.539 -48.578 1.00 29.93 753 GLN A N 1
ATOM 5808 C CA . GLN A 1 754 ? -9.177 -31.656 -49.860 1.00 30.36 753 GLN A CA 1
ATOM 5809 C C . GLN A 1 754 ? -8.688 -32.871 -50.637 1.00 24.27 753 GLN A C 1
ATOM 5810 O O . GLN A 1 754 ? -9.492 -33.584 -51.253 1.00 27.40 753 GLN A O 1
ATOM 5816 N N . TYR A 1 755 ? -7.376 -33.123 -50.612 1.00 24.36 754 TYR A N 1
ATOM 5817 C CA . TYR A 1 755 ? -6.825 -34.320 -51.242 1.00 27.91 754 TYR A CA 1
ATOM 5818 C C . TYR A 1 755 ? -7.518 -35.579 -50.729 1.00 27.30 754 TYR A C 1
ATOM 5819 O O . TYR A 1 755 ? -7.924 -36.442 -51.515 1.00 29.56 754 TYR A O 1
ATOM 5828 N N . ASP A 1 756 ? -7.660 -35.696 -49.402 1.00 26.73 755 ASP A N 1
ATOM 5829 C CA . ASP A 1 756 ? -8.291 -36.876 -48.810 1.00 24.98 755 ASP A CA 1
ATOM 5830 C C . ASP A 1 756 ? -9.712 -37.083 -49.325 1.00 27.30 755 ASP A C 1
ATOM 5831 O O . ASP A 1 756 ? -10.180 -38.224 -49.410 1.00 30.33 755 ASP A O 1
ATOM 5836 N N . LYS A 1 757 ? -10.419 -36.006 -49.655 1.00 26.64 756 LYS A N 1
ATOM 5837 C CA . LYS A 1 757 ? -11.800 -36.102 -50.116 1.00 30.25 756 LYS A CA 1
ATOM 5838 C C . LYS A 1 757 ? -11.905 -36.253 -51.626 1.00 32.10 756 LYS A C 1
ATOM 5839 O O . LYS A 1 757 ? -13.021 -36.355 -52.148 1.00 31.93 756 LYS A O 1
ATOM 5842 N N . THR A 1 758 ? -10.780 -36.272 -52.334 1.00 29.47 757 THR A N 1
ATOM 5843 C CA . THR A 1 758 ? -10.763 -36.362 -53.788 1.00 34.15 757 THR A CA 1
ATOM 5844 C C . THR A 1 758 ? -10.364 -37.769 -54.211 1.00 33.88 757 THR A C 1
ATOM 5845 O O . THR A 1 758 ? -9.418 -38.345 -53.667 1.00 33.04 757 THR A O 1
ATOM 5849 N N . ASP A 1 759 ? -11.096 -38.318 -55.177 1.00 32.27 758 ASP A N 1
ATOM 5850 C CA . ASP A 1 759 ? -10.755 -39.601 -55.787 1.00 33.60 758 ASP A CA 1
ATOM 5851 C C . ASP A 1 759 ? -9.606 -39.381 -56.763 1.00 29.14 758 ASP A C 1
ATOM 5852 O O . ASP A 1 759 ? -9.789 -38.762 -57.813 1.00 32.78 758 ASP A O 1
ATOM 5857 N N . THR A 1 760 ? -8.419 -39.883 -56.425 1.00 27.25 759 THR A N 1
ATOM 5858 C CA . THR A 1 760 ? -7.255 -39.751 -57.296 1.00 31.70 759 THR A CA 1
ATOM 5859 C C . THR A 1 760 ? -6.837 -41.081 -57.915 1.00 34.18 759 THR A C 1
ATOM 5860 O O . THR A 1 760 ? -5.676 -41.239 -58.302 1.00 38.49 759 THR A O 1
ATOM 5864 N N . GLY A 1 761 ? -7.769 -42.030 -58.046 1.00 30.92 760 GLY A N 1
ATOM 5865 C CA . GLY A 1 761 ? -7.421 -43.365 -58.505 1.00 34.63 760 GLY A CA 1
ATOM 5866 C C . GLY A 1 761 ? -7.235 -43.521 -60.000 1.00 38.67 760 GLY A C 1
ATOM 5867 O O . GLY A 1 761 ? -6.578 -44.474 -60.429 1.00 34.80 760 GLY A O 1
ATOM 5868 N N . SER A 1 762 ? -7.803 -42.624 -60.808 1.00 30.56 761 SER A N 1
ATOM 5869 C CA . SER A 1 762 ? -7.687 -42.742 -62.253 1.00 30.92 761 SER A CA 1
ATOM 5870 C C . SER A 1 762 ? -6.293 -42.324 -62.714 1.00 28.90 761 SER A C 1
ATOM 5871 O O . SER A 1 762 ? -5.469 -41.835 -61.940 1.00 31.47 761 SER A O 1
ATOM 5874 N N . GLU A 1 763 ? -6.041 -42.503 -64.010 1.00 27.12 762 GLU A N 1
ATOM 5875 C CA . GLU A 1 763 ? -4.749 -42.120 -64.568 1.00 33.11 762 GLU A CA 1
ATOM 5876 C C . GLU A 1 763 ? -4.479 -40.634 -64.363 1.00 31.30 762 GLU A C 1
ATOM 5877 O O . GLU A 1 763 ? -3.401 -40.249 -63.900 1.00 27.04 762 GLU A O 1
ATOM 5880 N N . GLN A 1 764 ? -5.454 -39.779 -64.705 1.00 31.64 763 GLN A N 1
ATOM 5881 C CA . GLN A 1 764 ? -5.289 -38.350 -64.453 1.00 36.04 763 GLN A CA 1
ATOM 5882 C C . GLN A 1 764 ? -5.306 -38.041 -62.960 1.00 31.91 763 GLN A C 1
ATOM 5883 O O . GLN A 1 764 ? -4.601 -37.128 -62.510 1.00 30.63 763 GLN A O 1
ATOM 5889 N N . GLY A 1 765 ? -6.088 -38.789 -62.177 1.00 26.40 764 GLY A N 1
ATOM 5890 C CA . GLY A 1 765 ? -6.067 -38.595 -60.735 1.00 27.55 764 GLY A CA 1
ATOM 5891 C C . GLY A 1 765 ? -4.689 -38.809 -60.134 1.00 24.21 764 GLY A C 1
ATOM 5892 O O . GLY A 1 765 ? -4.236 -38.024 -59.296 1.00 30.15 764 GLY A O 1
ATOM 5893 N N . ARG A 1 766 ? -4.002 -39.875 -60.554 1.00 28.37 765 ARG A N 1
ATOM 5894 C CA . ARG A 1 766 ? -2.678 -40.156 -60.002 1.00 25.62 765 ARG A CA 1
ATOM 5895 C C . ARG A 1 766 ? -1.680 -39.072 -60.390 1.00 24.68 765 ARG A C 1
ATOM 5896 O O . ARG A 1 766 ? -0.799 -38.723 -59.597 1.00 24.41 765 ARG A O 1
ATOM 5904 N N . ALA A 1 767 ? -1.793 -38.542 -61.613 1.00 26.81 766 ALA A N 1
ATOM 5905 C CA . ALA A 1 767 ? -0.924 -37.445 -62.027 1.00 25.32 766 ALA A CA 1
ATOM 5906 C C . ALA A 1 767 ? -1.136 -36.220 -61.145 1.00 25.90 766 ALA A C 1
ATOM 5907 O O . ALA A 1 767 ? -0.176 -35.528 -60.784 1.00 26.38 766 ALA A O 1
ATOM 5909 N N . VAL A 1 768 ? -2.388 -35.943 -60.776 1.00 25.10 767 VAL A N 1
ATOM 5910 C CA . VAL A 1 768 ? -2.660 -34.788 -59.925 1.00 25.33 767 VAL A CA 1
ATOM 5911 C C . VAL A 1 768 ? -2.204 -35.053 -58.493 1.00 26.14 767 VAL A C 1
ATOM 5912 O O . VAL A 1 768 ? -1.660 -34.163 -57.830 1.00 24.62 767 VAL A O 1
ATOM 5916 N N . ALA A 1 769 ? -2.420 -36.274 -57.993 1.00 23.72 768 ALA A N 1
ATOM 5917 C CA . ALA A 1 769 ? -1.915 -36.643 -56.670 1.00 27.06 768 ALA A CA 1
ATOM 5918 C C . ALA A 1 769 ? -0.409 -36.438 -56.578 1.00 27.05 768 ALA A C 1
ATOM 5919 O O . ALA A 1 769 ? 0.096 -35.895 -55.587 1.00 27.74 768 ALA A O 1
ATOM 5921 N N . GLN A 1 770 ? 0.331 -36.889 -57.595 1.00 28.20 769 GLN A N 1
ATOM 5922 C CA . GLN A 1 770 ? 1.779 -36.699 -57.596 1.00 24.97 769 GLN A CA 1
ATOM 5923 C C . GLN A 1 770 ? 2.132 -35.221 -57.531 1.00 24.51 769 GLN A C 1
ATOM 5924 O O . GLN A 1 770 ? 3.046 -34.823 -56.801 1.00 24.42 769 GLN A O 1
ATOM 5930 N N . GLU A 1 771 ? 1.416 -34.394 -58.294 1.00 25.45 770 GLU A N 1
ATOM 5931 C CA . GLU A 1 771 ? 1.657 -32.955 -58.266 1.00 26.70 770 GLU A CA 1
ATOM 5932 C C . GLU A 1 771 ? 1.394 -32.391 -56.874 1.00 25.76 770 GLU A C 1
ATOM 5933 O O . GLU A 1 771 ? 2.190 -31.601 -56.346 1.00 24.53 770 GLU A O 1
ATOM 5939 N N . VAL A 1 772 ? 0.282 -32.803 -56.260 1.00 23.04 771 VAL A N 1
ATOM 5940 C CA . VAL A 1 772 ? -0.080 -32.317 -54.930 1.00 23.21 771 VAL A CA 1
ATOM 5941 C C . VAL A 1 772 ? 0.978 -32.703 -53.908 1.00 26.84 771 VAL A C 1
ATOM 5942 O O . VAL A 1 772 ? 1.409 -31.881 -53.085 1.00 24.86 771 VAL A O 1
ATOM 5946 N N . LEU A 1 773 ? 1.390 -33.968 -53.925 1.00 21.33 772 LEU A N 1
ATOM 5947 C CA . LEU A 1 773 ? 2.307 -34.445 -52.901 1.00 25.22 772 LEU A CA 1
ATOM 5948 C C . LEU A 1 773 ? 3.710 -33.895 -53.129 1.00 23.82 772 LEU A C 1
ATOM 5949 O O . LEU A 1 773 ? 4.400 -33.536 -52.169 1.00 23.71 772 LEU A O 1
ATOM 5954 N N . GLU A 1 774 ? 4.137 -33.787 -54.392 1.00 21.86 773 GLU A N 1
ATOM 5955 C CA . GLU A 1 774 ? 5.426 -33.151 -54.674 1.00 24.08 773 GLU A CA 1
ATOM 5956 C C . GLU A 1 774 ? 5.443 -31.705 -54.193 1.00 29.27 773 GLU A C 1
ATOM 5957 O O . GLU A 1 774 ? 6.466 -31.221 -53.693 1.00 26.91 773 GLU A O 1
ATOM 5963 N N . ALA A 1 775 ? 4.319 -31.000 -54.322 1.00 27.85 774 ALA A N 1
ATOM 5964 C CA . ALA A 1 775 ? 4.275 -29.622 -53.850 1.00 27.49 774 ALA A CA 1
ATOM 5965 C C . ALA A 1 775 ? 4.250 -29.568 -52.327 1.00 23.87 774 ALA A C 1
ATOM 5966 O O . ALA A 1 775 ? 4.992 -28.797 -51.711 1.00 25.82 774 ALA A O 1
ATOM 5968 N N . ALA A 1 776 ? 3.413 -30.394 -51.699 1.00 24.13 775 ALA A N 1
ATOM 5969 C CA . ALA A 1 776 ? 3.296 -30.353 -50.245 1.00 23.89 775 ALA A CA 1
ATOM 5970 C C . ALA A 1 776 ? 4.648 -30.565 -49.566 1.00 24.24 775 ALA A C 1
ATOM 5971 O O . ALA A 1 776 ? 5.002 -29.835 -48.631 1.00 24.08 775 ALA A O 1
ATOM 5973 N N . VAL A 1 777 ? 5.427 -31.555 -50.019 1.00 21.53 776 VAL A N 1
ATOM 5974 C CA . VAL A 1 777 ? 6.664 -31.853 -49.296 1.00 22.18 776 VAL A CA 1
ATOM 5975 C C . VAL A 1 777 ? 7.698 -30.764 -49.531 1.00 26.40 776 VAL A C 1
ATOM 5976 O O . VAL A 1 777 ? 8.557 -30.524 -48.673 1.00 25.00 776 VAL A O 1
ATOM 5980 N N . ARG A 1 778 ? 7.640 -30.082 -50.677 1.00 22.82 777 ARG A N 1
ATOM 5981 C CA . ARG A 1 778 ? 8.547 -28.957 -50.878 1.00 24.61 777 ARG A CA 1
ATOM 5982 C C . ARG A 1 778 ? 8.103 -27.733 -50.078 1.00 24.01 777 ARG A C 1
ATOM 5983 O O . ARG A 1 778 ? 8.939 -27.036 -49.493 1.00 22.69 777 ARG A O 1
ATOM 5991 N N . LEU A 1 779 ? 6.794 -27.464 -50.031 1.00 20.09 778 LEU A N 1
ATOM 5992 C CA . LEU A 1 779 ? 6.293 -26.324 -49.268 1.00 22.01 778 LEU A CA 1
ATOM 5993 C C . LEU A 1 779 ? 6.629 -26.444 -47.783 1.00 23.61 778 LEU A C 1
ATOM 5994 O O . LEU A 1 779 ? 6.868 -25.428 -47.115 1.00 22.62 778 LEU A O 1
ATOM 5999 N N . LEU A 1 780 ? 6.652 -27.667 -47.252 1.00 20.58 779 LEU A N 1
ATOM 6000 C CA . LEU A 1 780 ? 6.932 -27.901 -45.838 1.00 21.43 779 LEU A CA 1
ATOM 6001 C C . LEU A 1 780 ? 8.398 -28.183 -45.542 1.00 22.06 779 LEU A C 1
ATOM 6002 O O . LEU A 1 780 ? 8.764 -28.232 -44.364 1.00 21.75 779 LEU A O 1
ATOM 6007 N N . TRP A 1 781 ? 9.236 -28.381 -46.562 1.00 20.57 780 TRP A N 1
ATOM 6008 C CA . TRP A 1 781 ? 10.652 -28.661 -46.328 1.00 21.91 780 TRP A CA 1
ATOM 6009 C C . TRP A 1 781 ? 11.339 -27.627 -45.441 1.00 23.42 780 TRP A C 1
ATOM 6010 O O . TRP A 1 781 ? 12.140 -28.036 -44.587 1.00 24.73 780 TRP A O 1
ATOM 6021 N N . PRO A 1 782 ? 11.100 -26.316 -45.574 1.00 21.90 781 PRO A N 1
ATOM 6022 C CA . PRO A 1 782 ? 11.766 -25.375 -44.656 1.00 22.70 781 PRO A CA 1
ATOM 6023 C C . PRO A 1 782 ? 11.455 -25.640 -43.190 1.00 23.60 781 PRO A C 1
ATOM 6024 O O . PRO A 1 782 ? 12.322 -25.410 -42.338 1.00 23.34 781 PRO A O 1
ATOM 6028 N N . ILE A 1 783 ? 10.262 -26.145 -42.877 1.00 20.23 782 ILE A N 1
ATOM 6029 C CA . ILE A 1 783 ? 9.843 -26.371 -41.488 1.00 19.66 782 ILE A CA 1
ATOM 6030 C C . ILE A 1 783 ? 10.256 -27.754 -40.993 1.00 22.97 782 ILE A C 1
ATOM 6031 O O . ILE A 1 783 ? 10.804 -27.900 -39.894 1.00 21.71 782 ILE A O 1
ATOM 6036 N N . VAL A 1 784 ? 10.006 -28.793 -41.786 1.00 18.60 783 VAL A N 1
ATOM 6037 C CA . VAL A 1 784 ? 10.304 -30.167 -41.377 1.00 17.96 783 VAL A CA 1
ATOM 6038 C C . VAL A 1 784 ? 11.121 -30.831 -42.482 1.00 23.27 783 VAL A C 1
ATOM 6039 O O . VAL A 1 784 ? 10.625 -31.725 -43.183 1.00 24.03 783 VAL A O 1
ATOM 6043 N N . PRO A 1 785 ? 12.385 -30.434 -42.661 1.00 24.11 784 PRO A N 1
ATOM 6044 C CA . PRO A 1 785 ? 13.131 -30.875 -43.850 1.00 22.91 784 PRO A CA 1
ATOM 6045 C C . PRO A 1 785 ? 13.454 -32.354 -43.862 1.00 23.13 784 PRO A C 1
ATOM 6046 O O . PRO A 1 785 ? 13.619 -32.918 -44.954 1.00 22.31 784 PRO A O 1
ATOM 6050 N N . HIS A 1 786 ? 13.533 -33.012 -42.704 1.00 22.37 785 HIS A N 1
ATOM 6051 C CA . HIS A 1 786 ? 13.965 -34.406 -42.693 1.00 25.00 785 HIS A CA 1
ATOM 6052 C C . HIS A 1 786 ? 12.927 -35.293 -43.362 1.00 24.21 785 HIS A C 1
ATOM 6053 O O . HIS A 1 786 ? 13.233 -36.036 -44.302 1.00 25.53 785 HIS A O 1
ATOM 6060 N N . ILE A 1 787 ? 11.689 -35.236 -42.876 1.00 21.78 786 ILE A N 1
ATOM 6061 C CA . ILE A 1 787 ? 10.641 -36.062 -43.460 1.00 22.19 786 ILE A CA 1
ATOM 6062 C C . ILE A 1 787 ? 10.371 -35.640 -44.902 1.00 23.94 786 ILE A C 1
ATOM 6063 O O . ILE A 1 787 ? 10.114 -36.481 -45.769 1.00 24.65 786 ILE A O 1
ATOM 6068 N N . CYS A 1 788 ? 10.458 -34.339 -45.198 1.00 22.55 787 CYS A N 1
ATOM 6069 C CA . CYS A 1 788 ? 10.160 -33.902 -46.559 1.00 24.02 787 CYS A CA 1
ATOM 6070 C C . CYS A 1 788 ? 11.231 -34.363 -47.535 1.00 25.49 787 CYS A C 1
ATOM 6071 O O . CYS A 1 788 ? 10.913 -34.769 -48.659 1.00 26.08 787 CYS A O 1
ATOM 6074 N N . GLU A 1 789 ? 12.509 -34.299 -47.128 1.00 20.44 788 GLU A N 1
ATOM 6075 C CA . GLU A 1 789 ? 13.576 -34.839 -47.964 1.00 21.25 788 GLU A CA 1
ATOM 6076 C C . GLU A 1 789 ? 13.338 -36.314 -48.257 1.00 23.88 788 GLU A C 1
ATOM 6077 O O . GLU A 1 789 ? 13.471 -36.764 -49.403 1.00 22.85 788 GLU A O 1
ATOM 6083 N N . THR A 1 790 ? 12.970 -37.077 -47.229 1.00 21.28 789 THR A N 1
ATOM 6084 C CA . THR A 1 790 ? 12.775 -38.515 -47.385 1.00 21.65 789 THR A CA 1
ATOM 6085 C C . THR A 1 790 ? 11.560 -38.831 -48.257 1.00 24.58 789 THR A C 1
ATOM 6086 O O . THR A 1 790 ? 11.618 -39.721 -49.114 1.00 26.66 789 THR A O 1
ATOM 6090 N N . LEU A 1 791 ? 10.449 -38.121 -48.051 1.00 24.09 790 LEU A N 1
ATOM 6091 C CA . LEU A 1 791 ? 9.260 -38.379 -48.861 1.00 26.90 790 LEU A CA 1
ATOM 6092 C C . LEU A 1 791 ? 9.478 -37.965 -50.313 1.00 29.55 790 LEU A C 1
ATOM 6093 O O . LEU A 1 791 ? 9.030 -38.655 -51.236 1.00 27.84 790 LEU A O 1
ATOM 6098 N N . TRP A 1 792 ? 10.164 -36.840 -50.531 1.00 26.27 791 TRP A N 1
ATOM 6099 C CA . TRP A 1 792 ? 10.492 -36.417 -51.889 1.00 29.24 791 TRP A CA 1
ATOM 6100 C C . TRP A 1 792 ? 11.258 -37.499 -52.639 1.00 29.90 791 TRP A C 1
ATOM 6101 O O . TRP A 1 792 ? 10.985 -37.763 -53.818 1.00 31.40 791 TRP A O 1
ATOM 6112 N N . SER A 1 793 ? 12.222 -38.138 -51.969 1.00 29.44 792 SER A N 1
ATOM 6113 C CA A SER A 1 793 ? 13.020 -39.173 -52.613 0.52 28.86 792 SER A CA 1
ATOM 6114 C CA B SER A 1 793 ? 13.023 -39.179 -52.602 0.48 28.96 792 SER A CA 1
ATOM 6115 C C . SER A 1 793 ? 12.215 -40.431 -52.912 1.00 34.41 792 SER A C 1
ATOM 6116 O O . SER A 1 793 ? 12.611 -41.206 -53.790 1.00 32.89 792 SER A O 1
ATOM 6121 N N . GLU A 1 794 ? 11.106 -40.660 -52.204 1.00 25.18 793 GLU A N 1
ATOM 6122 C CA . GLU A 1 794 ? 10.245 -41.786 -52.551 1.00 30.14 793 GLU A CA 1
ATOM 6123 C C . GLU A 1 794 ? 9.325 -41.436 -53.713 1.00 32.34 793 GLU A C 1
ATOM 6124 O O . GLU A 1 794 ? 8.893 -42.329 -54.450 1.00 31.23 793 GLU A O 1
ATOM 6130 N N . LEU A 1 795 ? 9.026 -40.146 -53.885 1.00 28.19 794 LEU A N 1
ATOM 6131 C CA . LEU A 1 795 ? 8.156 -39.650 -54.944 1.00 26.74 794 LEU A CA 1
ATOM 6132 C C . LEU A 1 795 ? 8.882 -39.362 -56.249 1.00 30.66 794 LEU A C 1
ATOM 6133 O O . LEU A 1 795 ? 8.262 -39.436 -57.313 1.00 26.97 794 LEU A O 1
ATOM 6138 N N . ASN A 1 796 ? 10.165 -39.004 -56.191 1.00 28.30 795 ASN A N 1
ATOM 6139 C CA . ASN A 1 796 ? 10.834 -38.327 -57.294 1.00 38.01 795 ASN A CA 1
ATOM 6140 C C . ASN A 1 796 ? 12.337 -38.525 -57.140 1.00 41.60 795 ASN A C 1
ATOM 6141 O O . ASN A 1 796 ? 12.874 -38.377 -56.040 1.00 37.56 795 ASN A O 1
ATOM 6146 N N . GLY A 1 797 ? 13.009 -38.844 -58.245 1.00 42.32 796 GLY A N 1
ATOM 6147 C CA . GLY A 1 797 ? 14.422 -39.178 -58.179 1.00 46.46 796 GLY A CA 1
ATOM 6148 C C . GLY A 1 797 ? 15.382 -38.006 -58.125 1.00 52.53 796 GLY A C 1
ATOM 6149 O O . GLY A 1 797 ? 16.568 -38.213 -57.844 1.00 55.60 796 GLY A O 1
ATOM 6150 N N . ALA A 1 798 ? 14.909 -36.789 -58.384 1.00 47.82 797 ALA A N 1
ATOM 6151 C CA . ALA A 1 798 ? 15.784 -35.627 -58.423 1.00 46.10 797 ALA A CA 1
ATOM 6152 C C . ALA A 1 798 ? 16.071 -35.115 -57.010 1.00 42.83 797 ALA A C 1
ATOM 6153 O O . ALA A 1 798 ? 15.434 -35.516 -56.036 1.00 42.59 797 ALA A O 1
ATOM 6155 N N . LYS A 1 799 ? 17.062 -34.227 -56.904 1.00 39.95 798 LYS A N 1
ATOM 6156 C CA . LYS A 1 799 ? 17.419 -33.628 -55.621 1.00 38.99 798 LYS A CA 1
ATOM 6157 C C . LYS A 1 799 ? 16.441 -32.504 -55.293 1.00 32.50 798 LYS A C 1
ATOM 6158 O O . LYS A 1 799 ? 16.164 -31.655 -56.147 1.00 44.91 798 LYS A O 1
ATOM 6164 N N . LEU A 1 800 ? 15.914 -32.497 -54.064 1.00 33.22 799 LEU A N 1
ATOM 6165 C CA . LEU A 1 800 ? 14.846 -31.547 -53.739 1.00 35.34 799 LEU A CA 1
ATOM 6166 C C . LEU A 1 800 ? 15.338 -30.112 -53.851 1.00 38.49 799 LEU A C 1
ATOM 6167 O O . LEU A 1 800 ? 14.651 -29.249 -54.412 1.00 39.99 799 LEU A O 1
ATOM 6172 N N . TRP A 1 801 ? 16.527 -29.834 -53.315 1.00 43.74 800 TRP A N 1
ATOM 6173 C CA . TRP A 1 801 ? 17.040 -28.471 -53.328 1.00 45.14 800 TRP A CA 1
ATOM 6174 C C . TRP A 1 801 ? 17.411 -27.999 -54.724 1.00 48.36 800 TRP A C 1
ATOM 6175 O O . TRP A 1 801 ? 17.641 -26.801 -54.911 1.00 56.02 800 TRP A O 1
ATOM 6186 N N . GLU A 1 802 ? 17.471 -28.903 -55.702 1.00 45.08 801 GLU A N 1
ATOM 6187 C CA . GLU A 1 802 ? 17.638 -28.506 -57.092 1.00 43.55 801 GLU A CA 1
ATOM 6188 C C . GLU A 1 802 ? 16.312 -28.343 -57.818 1.00 43.52 801 GLU A C 1
ATOM 6189 O O . GLU A 1 802 ? 16.255 -27.614 -58.814 1.00 47.21 801 GLU A O 1
ATOM 6195 N N . ALA A 1 803 ? 15.245 -28.994 -57.343 1.00 42.28 802 ALA A N 1
ATOM 6196 C CA . ALA A 1 803 ? 13.930 -28.795 -57.941 1.00 42.04 802 ALA A CA 1
ATOM 6197 C C . ALA A 1 803 ? 13.376 -27.411 -57.643 1.00 38.91 802 ALA A C 1
ATOM 6198 O O . ALA A 1 803 ? 12.545 -26.910 -58.406 1.00 35.76 802 ALA A O 1
ATOM 6200 N N . GLY A 1 804 ? 13.815 -26.787 -56.554 1.00 37.85 803 GLY A N 1
ATOM 6201 C CA . GLY A 1 804 ? 13.459 -25.413 -56.277 1.00 39.56 803 GLY A CA 1
ATOM 6202 C C . GLY A 1 804 ? 12.086 -25.253 -55.648 1.00 36.06 803 GLY A C 1
ATOM 6203 O O . GLY A 1 804 ? 11.359 -26.210 -55.361 1.00 34.67 803 GLY A O 1
ATOM 6204 N N . TRP A 1 805 ? 11.731 -23.988 -55.446 1.00 34.85 804 TRP A N 1
ATOM 6205 C CA . TRP A 1 805 ? 10.469 -23.640 -54.814 1.00 31.16 804 TRP A CA 1
ATOM 6206 C C . TRP A 1 805 ? 9.314 -23.882 -55.785 1.00 30.34 804 TRP A C 1
ATOM 6207 O O . TRP A 1 805 ? 9.432 -23.572 -56.972 1.00 35.58 804 TRP A O 1
ATOM 6218 N N . PRO A 1 806 ? 8.191 -24.427 -55.314 1.00 28.07 805 PRO A N 1
ATOM 6219 C CA . PRO A 1 806 ? 7.057 -24.682 -56.217 1.00 25.57 805 PRO A CA 1
ATOM 6220 C C . PRO A 1 806 ? 6.522 -23.405 -56.851 1.00 29.63 805 PRO A C 1
ATOM 6221 O O . PRO A 1 806 ? 6.498 -22.337 -56.235 1.00 26.54 805 PRO A O 1
ATOM 6225 N N . THR A 1 807 ? 6.071 -23.539 -58.094 1.00 26.59 806 THR A N 1
ATOM 6226 C CA . THR A 1 807 ? 5.534 -22.444 -58.890 1.00 30.75 806 THR A CA 1
ATOM 6227 C C . THR A 1 807 ? 4.010 -22.463 -58.858 1.00 30.65 806 THR A C 1
ATOM 6228 O O . THR A 1 807 ? 3.389 -23.524 -58.793 1.00 29.60 806 THR A O 1
ATOM 6232 N N . VAL A 1 808 ? 3.411 -21.276 -58.888 1.00 30.76 807 VAL A N 1
ATOM 6233 C CA . VAL A 1 808 ? 1.964 -21.144 -59.003 1.00 29.64 807 VAL A CA 1
ATOM 6234 C C . VAL A 1 808 ? 1.594 -21.239 -60.477 1.00 32.88 807 VAL A C 1
ATOM 6235 O O . VAL A 1 808 ? 2.103 -20.481 -61.309 1.00 33.60 807 VAL A O 1
ATOM 6239 N N . ASP A 1 809 ? 0.735 -22.198 -60.804 1.00 29.20 808 ASP A N 1
ATOM 6240 C CA . ASP A 1 809 ? 0.145 -22.314 -62.136 1.00 35.40 808 ASP A CA 1
ATOM 6241 C C . ASP A 1 809 ? -1.105 -21.442 -62.141 1.00 27.79 808 ASP A C 1
ATOM 6242 O O . ASP A 1 809 ? -2.149 -21.830 -61.610 1.00 34.60 808 ASP A O 1
ATOM 6247 N N . GLU A 1 810 ? -0.995 -20.239 -62.717 1.00 32.71 809 GLU A N 1
ATOM 6248 C CA . GLU A 1 810 ? -2.133 -19.321 -62.730 1.00 37.34 809 GLU A CA 1
ATOM 6249 C C . GLU A 1 810 ? -3.320 -19.906 -63.489 1.00 40.49 809 GLU A C 1
ATOM 6250 O O . GLU A 1 810 ? -4.475 -19.613 -63.156 1.00 35.27 809 GLU A O 1
ATOM 6256 N N . ALA A 1 811 ? -3.062 -20.738 -64.502 1.00 36.42 810 ALA A N 1
ATOM 6257 C CA . ALA A 1 811 ? -4.164 -21.374 -65.220 1.00 40.34 810 ALA A CA 1
ATOM 6258 C C . ALA A 1 811 ? -5.002 -22.249 -64.296 1.00 40.72 810 ALA A C 1
ATOM 6259 O O . ALA A 1 811 ? -6.200 -22.429 -64.532 1.00 40.93 810 ALA A O 1
ATOM 6261 N N . ALA A 1 812 ? -4.396 -22.794 -63.238 1.00 34.22 811 ALA A N 1
ATOM 6262 C CA . ALA A 1 812 ? -5.139 -23.620 -62.290 1.00 32.36 811 ALA A CA 1
ATOM 6263 C C . ALA A 1 812 ? -6.051 -22.807 -61.382 1.00 35.10 811 ALA A C 1
ATOM 6264 O O . ALA A 1 812 ? -6.910 -23.391 -60.710 1.00 31.58 811 ALA A O 1
ATOM 6266 N N . LEU A 1 813 ? -5.896 -21.484 -61.349 1.00 34.57 812 LEU A N 1
ATOM 6267 C CA . LEU A 1 813 ? -6.678 -20.630 -60.463 1.00 37.72 812 LEU A CA 1
ATOM 6268 C C . LEU A 1 813 ? -7.935 -20.071 -61.116 1.00 44.67 812 LEU A C 1
ATOM 6269 O O . LEU A 1 813 ? -8.717 -19.398 -60.437 1.00 54.98 812 LEU A O 1
ATOM 6274 N N . VAL A 1 814 ? -8.158 -20.335 -62.398 1.00 46.97 813 VAL A N 1
ATOM 6275 C CA . VAL A 1 814 ? -9.362 -19.860 -63.073 1.00 49.59 813 VAL A CA 1
ATOM 6276 C C . VAL A 1 814 ? -10.537 -20.752 -62.693 1.00 50.31 813 VAL A C 1
ATOM 6277 O O . VAL A 1 814 ? -10.458 -21.981 -62.802 1.00 54.18 813 VAL A O 1
ATOM 6281 N N . LYS A 1 815 ? -11.632 -20.137 -62.251 1.00 52.14 814 LYS A N 1
ATOM 6282 C CA . LYS A 1 815 ? -12.821 -20.897 -61.891 1.00 51.72 814 LYS A CA 1
ATOM 6283 C C . LYS A 1 815 ? -13.529 -21.416 -63.139 1.00 54.77 814 LYS A C 1
ATOM 6284 O O . LYS A 1 815 ? -13.552 -20.765 -64.186 1.00 53.88 814 LYS A O 1
ATOM 6286 N N . SER A 1 816 ? -14.111 -22.609 -63.017 1.00 54.86 815 SER A N 1
ATOM 6287 C CA . SER A 1 816 ? -14.821 -23.247 -64.124 1.00 61.44 815 SER A CA 1
ATOM 6288 C C . SER A 1 816 ? -16.217 -22.649 -64.209 1.00 58.91 815 SER A C 1
ATOM 6289 O O . SER A 1 816 ? -17.103 -22.992 -63.422 1.00 56.91 815 SER A O 1
ATOM 6292 N N . GLU A 1 817 ? -16.420 -21.750 -65.167 1.00 59.09 816 GLU A N 1
ATOM 6293 C CA . GLU A 1 817 ? -17.697 -21.077 -65.342 1.00 63.69 816 GLU A CA 1
ATOM 6294 C C . GLU A 1 817 ? -18.146 -21.191 -66.791 1.00 68.96 816 GLU A C 1
ATOM 6295 O O . GLU A 1 817 ? -17.388 -21.589 -67.679 1.00 66.92 816 GLU A O 1
ATOM 6301 N N . ILE A 1 818 ? -19.406 -20.827 -67.016 1.00 70.39 817 ILE A N 1
ATOM 6302 C CA . ILE A 1 818 ? -19.992 -20.790 -68.347 1.00 73.27 817 ILE A CA 1
ATOM 6303 C C . ILE A 1 818 ? -20.816 -19.517 -68.471 1.00 72.30 817 ILE A C 1
ATOM 6304 O O . ILE A 1 818 ? -21.317 -18.979 -67.480 1.00 70.40 817 ILE A O 1
ATOM 6306 N N . GLU A 1 819 ? -20.940 -19.027 -69.700 1.00 71.71 818 GLU A N 1
ATOM 6307 C CA . GLU A 1 819 ? -21.824 -17.915 -70.017 1.00 70.46 818 GLU A CA 1
ATOM 6308 C C . GLU A 1 819 ? -23.017 -18.449 -70.796 1.00 69.92 818 GLU A C 1
ATOM 6309 O O . GLU A 1 819 ? -22.847 -19.141 -71.806 1.00 66.74 818 GLU A O 1
ATOM 6312 N N . VAL A 1 820 ? -24.217 -18.138 -70.314 1.00 66.95 819 VAL A N 1
ATOM 6313 C CA . VAL A 1 820 ? -25.463 -18.589 -70.920 1.00 66.76 819 VAL A CA 1
ATOM 6314 C C . VAL A 1 820 ? -26.253 -17.364 -71.357 1.00 67.16 819 VAL A C 1
ATOM 6315 O O . VAL A 1 820 ? -26.296 -16.355 -70.644 1.00 68.07 819 VAL A O 1
ATOM 6319 N N . MET A 1 821 ? -26.860 -17.447 -72.536 1.00 65.26 820 MET A N 1
ATOM 6320 C CA . MET A 1 821 ? -27.652 -16.351 -73.074 1.00 67.40 820 MET A CA 1
ATOM 6321 C C . MET A 1 821 ? -29.083 -16.441 -72.560 1.00 72.58 820 MET A C 1
ATOM 6322 O O . MET A 1 821 ? -29.654 -17.531 -72.470 1.00 73.67 820 MET A O 1
ATOM 6327 N N . VAL A 1 822 ? -29.657 -15.290 -72.215 1.00 74.61 821 VAL A N 1
ATOM 6328 C CA . VAL A 1 822 ? -31.046 -15.207 -71.776 1.00 76.40 821 VAL A CA 1
ATOM 6329 C C . VAL A 1 822 ? -31.852 -14.501 -72.858 1.00 77.51 821 VAL A C 1
ATOM 6330 O O . VAL A 1 822 ? -31.409 -13.490 -73.418 1.00 79.28 821 VAL A O 1
ATOM 6334 N N . GLN A 1 823 ? -33.015 -15.059 -73.175 1.00 75.77 822 GLN A N 1
ATOM 6335 C CA . GLN A 1 823 ? -33.959 -14.469 -74.108 1.00 75.73 822 GLN A CA 1
ATOM 6336 C C . GLN A 1 823 ? -35.288 -14.238 -73.402 1.00 72.80 822 GLN A C 1
ATOM 6337 O O . GLN A 1 823 ? -35.592 -14.864 -72.383 1.00 72.50 822 GLN A O 1
ATOM 6343 N N . VAL A 1 824 ? -36.077 -13.320 -73.954 1.00 70.43 823 VAL A N 1
ATOM 6344 C CA . VAL A 1 824 ? -37.449 -13.083 -73.520 1.00 69.47 823 VAL A CA 1
ATOM 6345 C C . VAL A 1 824 ? -38.322 -13.162 -74.763 1.00 73.49 823 VAL A C 1
ATOM 6346 O O . VAL A 1 824 ? -38.224 -12.304 -75.649 1.00 77.39 823 VAL A O 1
ATOM 6350 N N . ASN A 1 825 ? -39.169 -14.193 -74.833 1.00 75.87 824 ASN A N 1
ATOM 6351 C CA . ASN A 1 825 ? -40.009 -14.458 -76.003 1.00 82.85 824 ASN A CA 1
ATOM 6352 C C . ASN A 1 825 ? -39.170 -14.593 -77.272 1.00 86.29 824 ASN A C 1
ATOM 6353 O O . ASN A 1 825 ? -39.574 -14.163 -78.353 1.00 87.63 824 ASN A O 1
ATOM 6358 N N . GLY A 1 826 ? -37.986 -15.192 -77.139 1.00 89.12 825 GLY A N 1
ATOM 6359 C CA . GLY A 1 826 ? -37.120 -15.466 -78.264 1.00 90.11 825 GLY A CA 1
ATOM 6360 C C . GLY A 1 826 ? -36.072 -14.406 -78.546 1.00 89.80 825 GLY A C 1
ATOM 6361 O O . GLY A 1 826 ? -35.003 -14.733 -79.071 1.00 88.00 825 GLY A O 1
ATOM 6362 N N . LYS A 1 827 ? -36.350 -13.146 -78.219 1.00 92.16 826 LYS A N 1
ATOM 6363 C CA . LYS A 1 827 ? -35.402 -12.065 -78.466 1.00 88.83 826 LYS A CA 1
ATOM 6364 C C . LYS A 1 827 ? -34.365 -12.033 -77.349 1.00 90.03 826 LYS A C 1
ATOM 6365 O O . LYS A 1 827 ? -34.721 -11.923 -76.171 1.00 89.58 826 LYS A O 1
ATOM 6367 N N . LEU A 1 828 ? -33.087 -12.131 -77.719 1.00 91.94 827 LEU A N 1
ATOM 6368 C CA . LEU A 1 828 ? -32.014 -12.135 -76.730 1.00 90.79 827 LEU A CA 1
ATOM 6369 C C . LEU A 1 828 ? -31.980 -10.811 -75.978 1.00 89.08 827 LEU A C 1
ATOM 6370 O O . LEU A 1 828 ? -31.981 -9.736 -76.587 1.00 92.70 827 LEU A O 1
ATOM 6372 N N . ARG A 1 829 ? -31.950 -10.892 -74.647 1.00 83.39 828 ARG A N 1
ATOM 6373 C CA . ARG A 1 829 ? -32.048 -9.713 -73.799 1.00 80.48 828 ARG A CA 1
ATOM 6374 C C . ARG A 1 829 ? -30.895 -9.559 -72.819 1.00 77.51 828 ARG A C 1
ATOM 6375 O O . ARG A 1 829 ? -30.843 -8.546 -72.113 1.00 75.18 828 ARG A O 1
ATOM 6383 N N . GLY A 1 830 ? -29.979 -10.518 -72.742 1.00 81.92 829 GLY A N 1
ATOM 6384 C CA . GLY A 1 830 ? -28.857 -10.378 -71.837 1.00 79.01 829 GLY A CA 1
ATOM 6385 C C . GLY A 1 830 ? -28.034 -11.650 -71.772 1.00 78.95 829 GLY A C 1
A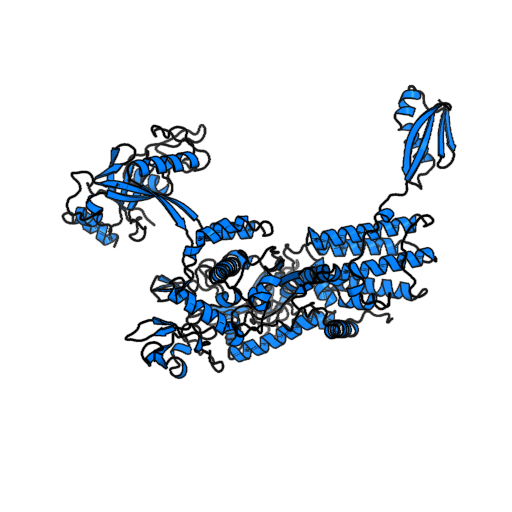TOM 6386 O O . GLY A 1 830 ? -28.232 -12.588 -72.548 1.00 78.43 829 GLY A O 1
ATOM 6387 N N . LYS A 1 831 ? -27.111 -11.660 -70.811 1.00 75.97 830 LYS A N 1
ATOM 6388 C CA . LYS A 1 831 ? -26.165 -12.753 -70.648 1.00 71.80 830 LYS A CA 1
ATOM 6389 C C . LYS A 1 831 ? -25.842 -12.901 -69.168 1.00 66.82 830 LYS A C 1
ATOM 6390 O O . LYS A 1 831 ? -25.724 -11.902 -68.453 1.00 68.83 830 LYS A O 1
ATOM 6396 N N . ILE A 1 832 ? -25.705 -14.148 -68.717 1.00 61.72 831 ILE A N 1
ATOM 6397 C CA . ILE A 1 832 ? -25.406 -14.456 -67.324 1.00 59.00 831 ILE A CA 1
ATOM 6398 C C . ILE A 1 832 ? -24.209 -15.393 -67.275 1.00 68.29 831 ILE A C 1
ATOM 6399 O O . ILE A 1 832 ? -23.940 -16.137 -68.224 1.00 69.36 831 ILE A O 1
ATOM 6404 N N . THR A 1 833 ? -23.486 -15.349 -66.157 1.00 72.94 832 THR A N 1
ATOM 6405 C CA . THR A 1 833 ? -22.336 -16.214 -65.917 1.00 79.46 832 THR A CA 1
ATOM 6406 C C . THR A 1 833 ? -22.629 -17.087 -64.704 1.00 72.61 832 THR A C 1
ATOM 6407 O O . THR A 1 833 ? -22.857 -16.571 -63.604 1.00 72.88 832 THR A O 1
ATOM 6411 N N . VAL A 1 834 ? -22.623 -18.407 -64.910 1.00 63.27 833 VAL A N 1
ATOM 6412 C CA . VAL A 1 834 ? -22.975 -19.374 -63.880 1.00 57.81 833 VAL A CA 1
ATOM 6413 C C . VAL A 1 834 ? -21.859 -20.405 -63.754 1.00 60.90 833 VAL A C 1
ATOM 6414 O O . VAL A 1 834 ? -21.021 -20.568 -64.644 1.00 58.93 833 VAL A O 1
ATOM 6416 N N . ALA A 1 835 ? -21.857 -21.103 -62.620 1.00 58.73 834 ALA A N 1
ATOM 6417 C CA . ALA A 1 835 ? -20.878 -22.153 -62.397 1.00 60.02 834 ALA A CA 1
ATOM 6418 C C . ALA A 1 835 ? -21.034 -23.249 -63.445 1.00 64.97 834 ALA A C 1
ATOM 6419 O O . ALA A 1 835 ? -22.108 -23.447 -64.022 1.00 66.09 834 ALA A O 1
ATOM 6421 N N . ALA A 1 836 ? -19.935 -23.971 -63.686 1.00 66.21 835 ALA A N 1
ATOM 6422 C CA . ALA A 1 836 ? -19.924 -24.992 -64.730 1.00 66.63 835 ALA A CA 1
ATOM 6423 C C . ALA A 1 836 ? -20.885 -26.138 -64.425 1.00 74.30 835 ALA A C 1
ATOM 6424 O O . ALA A 1 836 ? -21.390 -26.784 -65.351 1.00 74.64 835 ALA A O 1
ATOM 6426 N N . ASP A 1 837 ? -21.155 -26.403 -63.146 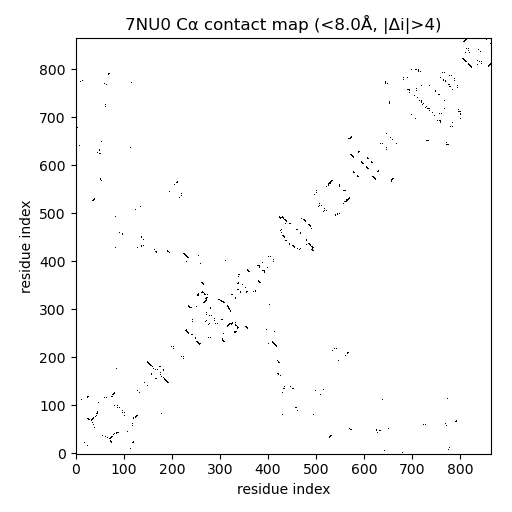1.00 75.81 836 ASP A N 1
ATOM 6427 C CA . ASP A 1 837 ? -22.069 -27.466 -62.745 1.00 75.73 836 ASP A CA 1
ATOM 6428 C C . ASP A 1 837 ? -23.411 -26.923 -62.262 1.00 65.89 836 ASP A C 1
ATOM 6429 O O . ASP A 1 837 ? -24.167 -27.647 -61.606 1.00 65.21 836 ASP A O 1
ATOM 6434 N N . ALA A 1 838 ? -23.717 -25.662 -62.571 1.00 55.99 837 ALA A N 1
ATOM 6435 C CA . ALA A 1 838 ? -24.985 -25.074 -62.157 1.00 59.81 837 ALA A CA 1
ATOM 6436 C C . ALA A 1 838 ? -26.152 -25.883 -62.709 1.00 65.89 837 ALA A C 1
ATOM 6437 O O . ALA A 1 838 ? -26.163 -26.259 -63.884 1.00 69.57 837 ALA A O 1
ATOM 6439 N N . SER A 1 839 ? -27.130 -26.162 -61.850 1.00 66.00 838 SER A N 1
ATOM 6440 C CA . SER A 1 839 ? -28.291 -26.935 -62.262 1.00 66.64 838 SER A CA 1
ATOM 6441 C C . SER A 1 839 ? -29.195 -26.097 -63.163 1.00 63.99 838 SER A C 1
ATOM 6442 O O . SER A 1 839 ? -29.025 -24.882 -63.310 1.00 60.25 838 SER A O 1
ATOM 6445 N N . LYS A 1 840 ? -30.174 -26.770 -63.774 1.00 64.86 839 LYS A N 1
ATOM 6446 C CA . LYS A 1 840 ? -31.147 -26.064 -64.601 1.00 62.92 839 LYS A CA 1
ATOM 6447 C C . LYS A 1 840 ? -31.894 -25.002 -63.802 1.00 60.23 839 LYS A C 1
ATOM 6448 O O . LYS A 1 840 ? -32.224 -23.938 -64.340 1.00 59.47 839 LYS A O 1
ATOM 6450 N N . ALA A 1 841 ? -32.156 -25.264 -62.517 1.00 57.89 840 ALA A N 1
ATOM 6451 C CA . ALA A 1 841 ? -32.849 -24.282 -61.688 1.00 63.13 840 ALA A CA 1
ATOM 6452 C C . ALA A 1 841 ? -31.959 -23.087 -61.372 1.00 52.77 840 ALA A C 1
ATOM 6453 O O . ALA A 1 841 ? -32.456 -21.960 -61.266 1.00 51.24 840 ALA A O 1
ATOM 6455 N N . ASP A 1 842 ? -30.651 -23.306 -61.215 1.00 57.56 841 ASP A N 1
ATOM 6456 C CA . ASP A 1 842 ? -29.740 -22.180 -61.042 1.00 66.03 841 ASP A CA 1
ATOM 6457 C C . ASP A 1 842 ? -29.755 -21.275 -62.269 1.00 61.06 841 ASP A C 1
ATOM 6458 O O . ASP A 1 842 ? -29.686 -20.046 -62.145 1.00 57.90 841 ASP A O 1
ATOM 6463 N N . LEU A 1 843 ? -29.857 -21.867 -63.463 1.00 59.36 842 LEU A N 1
ATOM 6464 C CA . LEU A 1 843 ? -29.935 -21.072 -64.685 1.00 55.82 842 LEU A CA 1
ATOM 6465 C C . LEU A 1 843 ? -31.235 -20.282 -64.738 1.00 59.38 842 LEU A C 1
ATOM 6466 O O . LEU A 1 843 ? -31.231 -19.086 -65.055 1.00 63.00 842 LEU A O 1
ATOM 6471 N N . GLU A 1 844 ? -32.360 -20.937 -64.434 1.00 51.78 843 GLU A N 1
ATOM 6472 C CA . GLU A 1 844 ? -33.636 -20.231 -64.381 1.00 57.23 843 GLU A CA 1
ATOM 6473 C C . GLU A 1 844 ? -33.596 -19.110 -63.351 1.00 58.48 843 GLU A C 1
ATOM 6474 O O . GLU A 1 844 ? -34.044 -17.990 -63.619 1.00 58.79 843 GLU A O 1
ATOM 6480 N N . ALA A 1 845 ? -33.061 -19.395 -62.161 1.00 55.99 844 ALA A N 1
ATOM 6481 C CA . ALA A 1 845 ? -32.969 -18.370 -61.127 1.00 61.64 844 ALA A CA 1
ATOM 6482 C C . ALA A 1 845 ? -32.103 -17.205 -61.592 1.00 57.94 844 ALA A C 1
ATOM 6483 O O . ALA A 1 845 ? -32.491 -16.036 -61.466 1.00 54.61 844 ALA A O 1
ATOM 6485 N N . ALA A 1 846 ? -30.933 -17.511 -62.159 1.00 51.13 845 ALA A N 1
ATOM 6486 C CA . ALA A 1 846 ? -30.023 -16.458 -62.597 1.00 53.58 845 ALA A CA 1
ATOM 6487 C C . ALA A 1 846 ? -30.594 -15.674 -63.774 1.00 62.04 845 ALA A C 1
ATOM 6488 O O . ALA A 1 846 ? -30.470 -14.444 -63.824 1.00 67.94 845 ALA A O 1
ATOM 6490 N N . ALA A 1 847 ? -31.227 -16.367 -64.729 1.00 56.90 846 ALA A N 1
ATOM 6491 C CA . ALA A 1 847 ? -31.756 -15.688 -65.911 1.00 57.94 846 ALA A CA 1
ATOM 6492 C C . ALA A 1 847 ? -32.859 -14.705 -65.540 1.00 67.56 846 ALA A C 1
ATOM 6493 O O . ALA A 1 847 ? -32.927 -13.600 -66.092 1.00 67.40 846 ALA A O 1
ATOM 6495 N N . LEU A 1 848 ? -33.734 -15.089 -64.606 1.00 71.95 847 LEU A N 1
ATOM 6496 C CA . LEU A 1 848 ? -34.771 -14.186 -64.123 1.00 73.54 847 LEU A CA 1
ATOM 6497 C C . LEU A 1 848 ? -34.211 -13.060 -63.260 1.00 74.57 847 LEU A C 1
ATOM 6498 O O . LEU A 1 848 ? -34.953 -12.125 -62.937 1.00 80.55 847 LEU A O 1
ATOM 6503 N N . ALA A 1 849 ? -32.930 -13.129 -62.881 1.00 69.77 848 ALA A N 1
ATOM 6504 C CA . ALA A 1 849 ? -32.244 -12.048 -62.188 1.00 68.28 848 ALA A CA 1
ATOM 6505 C C . ALA A 1 849 ? -31.500 -11.118 -63.136 1.00 77.01 848 ALA A C 1
ATOM 6506 O O . ALA A 1 849 ? -31.000 -10.077 -62.696 1.00 77.27 848 ALA A O 1
ATOM 6508 N N . ASN A 1 850 ? -31.413 -11.471 -64.416 1.00 80.64 849 ASN A N 1
ATOM 6509 C CA . ASN A 1 850 ? -30.755 -10.620 -65.398 1.00 83.89 849 ASN A CA 1
ATOM 6510 C C . ASN A 1 850 ? -31.568 -9.348 -65.614 1.00 83.73 849 ASN A C 1
ATOM 6511 O O . ASN A 1 850 ? -32.783 -9.407 -65.833 1.00 81.60 849 ASN A O 1
ATOM 6516 N N . GLU A 1 851 ? -30.893 -8.195 -65.544 1.00 83.80 850 GLU A N 1
ATOM 6517 C CA . GLU A 1 851 ? -31.585 -6.915 -65.684 1.00 83.61 850 GLU A CA 1
ATOM 6518 C C . GLU A 1 851 ? -32.298 -6.801 -67.025 1.00 85.96 850 GLU A C 1
ATOM 6519 O O . GLU A 1 851 ? -33.315 -6.103 -67.130 1.00 85.33 850 GLU A O 1
ATOM 6521 N N . GLY A 1 852 ? -31.788 -7.478 -68.055 1.00 90.84 851 GLY A N 1
ATOM 6522 C CA . GLY A 1 852 ? -32.458 -7.459 -69.345 1.00 98.55 851 GLY A CA 1
ATOM 6523 C C . GLY A 1 852 ? -33.773 -8.216 -69.329 1.00 103.00 851 GLY A C 1
ATOM 6524 O O . GLY A 1 852 ? -34.785 -7.739 -69.849 1.00 110.33 851 GLY A O 1
ATOM 6525 N N . ALA A 1 853 ? -33.776 -9.411 -68.731 1.00 96.66 852 ALA A N 1
ATOM 6526 C CA . ALA A 1 853 ? -35.011 -10.182 -68.634 1.00 93.17 852 ALA A CA 1
ATOM 6527 C C . ALA A 1 853 ? -36.054 -9.451 -67.798 1.00 95.02 852 ALA A C 1
ATOM 6528 O O . ALA A 1 853 ? -37.225 -9.375 -68.185 1.00 95.02 852 ALA A O 1
ATOM 6530 N N . VAL A 1 854 ? -35.642 -8.889 -66.656 1.00 93.27 853 VAL A N 1
ATOM 6531 C CA . VAL A 1 854 ? -36.583 -8.205 -65.770 1.00 88.71 853 VAL A CA 1
ATOM 6532 C C . VAL A 1 854 ? -37.191 -6.994 -66.468 1.00 88.92 853 VAL A C 1
ATOM 6533 O O . VAL A 1 854 ? -38.411 -6.785 -66.438 1.00 90.81 853 VAL A O 1
ATOM 6535 N N . LYS A 1 855 ? -36.348 -6.181 -67.114 1.00 84.33 854 LYS A N 1
ATOM 6536 C CA . LYS A 1 855 ? -36.841 -4.979 -67.782 1.00 83.01 854 LYS A CA 1
ATOM 6537 C C . LYS A 1 855 ? -37.804 -5.326 -68.912 1.00 87.48 854 LYS A C 1
ATOM 6538 O O . LYS A 1 855 ? -38.808 -4.632 -69.115 1.00 88.98 854 LYS A O 1
ATOM 6540 N N . PHE A 1 856 ? -37.530 -6.405 -69.645 1.00 88.40 855 PHE A N 1
ATOM 6541 C CA . PHE A 1 856 ? -38.330 -6.755 -70.812 1.00 91.03 855 PHE A CA 1
ATOM 6542 C C . PHE A 1 856 ? -39.447 -7.749 -70.511 1.00 89.54 855 PHE A C 1
ATOM 6543 O O . PHE A 1 856 ? -40.280 -8.001 -71.390 1.00 88.20 855 PHE A O 1
ATOM 6551 N N . MET A 1 857 ? -39.490 -8.322 -69.305 1.00 86.55 856 MET A N 1
ATOM 6552 C CA . MET A 1 857 ? -40.659 -9.097 -68.909 1.00 85.64 856 MET A CA 1
ATOM 6553 C C . MET A 1 857 ? -41.819 -8.202 -68.503 1.00 92.36 856 MET A C 1
ATOM 6554 O O . MET A 1 857 ? -42.956 -8.683 -68.426 1.00 91.45 856 MET A O 1
ATOM 6559 N N . GLU A 1 858 ? -41.551 -6.916 -68.250 1.00 97.26 857 GLU A N 1
ATOM 6560 C CA . GLU A 1 858 ? -42.591 -5.913 -68.000 1.00 102.15 857 GLU A CA 1
ATOM 6561 C C . GLU A 1 858 ? -43.490 -6.310 -66.831 1.00 107.18 857 GLU A C 1
ATOM 6562 O O . GLU A 1 858 ? -44.698 -6.069 -66.844 1.00 108.01 857 GLU A O 1
ATOM 6568 N N . GLY A 1 859 ? -42.900 -6.935 -65.816 1.00 108.69 858 GLY A N 1
ATOM 6569 C CA . GLY A 1 859 ? -43.657 -7.295 -64.628 1.00 109.91 858 GLY A CA 1
ATOM 6570 C C . GLY A 1 859 ? -44.349 -8.641 -64.713 1.00 108.01 858 GLY A C 1
ATOM 6571 O O . GLY A 1 859 ? -44.563 -9.297 -63.688 1.00 107.68 858 GLY A O 1
ATOM 6572 N N . LYS A 1 860 ? -44.701 -9.060 -65.928 1.00 104.96 859 LYS A N 1
ATOM 6573 C CA . LYS A 1 860 ? -45.412 -10.315 -66.116 1.00 99.81 859 LYS A CA 1
ATOM 6574 C C . LYS A 1 860 ? -44.563 -11.488 -65.627 1.00 101.57 859 LYS A C 1
ATOM 6575 O O . LYS A 1 860 ? -43.333 -11.469 -65.744 1.00 99.76 859 LYS A O 1
ATOM 6581 N N . PRO A 1 861 ? -45.192 -12.516 -65.066 1.00 104.88 860 PRO A N 1
ATOM 6582 C CA . PRO A 1 861 ? -44.451 -13.716 -64.672 1.00 104.36 860 PRO A CA 1
ATOM 6583 C C . PRO A 1 861 ? -44.240 -14.654 -65.851 1.00 98.26 860 PRO A C 1
ATOM 6584 O O . PRO A 1 861 ? -44.887 -14.549 -66.895 1.00 99.09 860 PRO A O 1
ATOM 6588 N N . ALA A 1 862 ? -43.311 -15.589 -65.661 1.00 87.02 861 ALA A N 1
ATOM 6589 C CA . ALA A 1 862 ? -42.964 -16.524 -66.722 1.00 77.81 861 ALA A CA 1
ATOM 6590 C C . ALA A 1 862 ? -44.096 -17.518 -66.954 1.00 74.41 861 ALA A C 1
ATOM 6591 O O . ALA A 1 862 ? -44.608 -18.127 -66.009 1.00 76.71 861 ALA A O 1
ATOM 6593 N N . LYS A 1 863 ? -44.496 -17.670 -68.218 1.00 66.92 862 LYS A N 1
ATOM 6594 C CA . LYS A 1 863 ? -45.413 -18.743 -68.585 1.00 68.94 862 LYS A CA 1
ATOM 6595 C C . LYS A 1 863 ? -44.689 -20.075 -68.709 1.00 68.49 862 LYS A C 1
ATOM 6596 O O . LYS A 1 863 ? -45.280 -21.130 -68.448 1.00 70.49 862 LYS A O 1
ATOM 6602 N N . LYS A 1 864 ? -43.419 -20.039 -69.102 1.00 65.99 863 LYS A N 1
ATOM 6603 C CA . LYS A 1 864 ? -42.564 -21.206 -69.254 1.00 59.78 863 LYS A CA 1
ATOM 6604 C C . LYS A 1 864 ? -41.143 -20.709 -69.447 1.00 62.16 863 LYS A C 1
ATOM 6605 O O . LYS A 1 864 ? -40.928 -19.606 -69.960 1.00 64.63 863 LYS A O 1
ATOM 6607 N N . ILE A 1 865 ? -40.179 -21.520 -69.021 1.00 62.82 864 ILE A N 1
ATOM 6608 C CA . ILE A 1 865 ? -38.762 -21.187 -69.134 1.00 73.32 864 ILE A CA 1
ATOM 6609 C C . ILE A 1 865 ? -38.079 -22.346 -69.851 1.00 80.20 864 ILE A C 1
ATOM 6610 O O . ILE A 1 865 ? -37.746 -23.364 -69.234 1.00 79.05 864 ILE A O 1
ATOM 6615 N N . ILE A 1 866 ? -37.881 -22.198 -71.156 1.00 81.81 865 ILE A N 1
ATOM 6616 C CA . ILE A 1 866 ? -37.161 -23.183 -71.955 1.00 79.27 865 ILE A CA 1
ATOM 6617 C C . ILE A 1 866 ? -35.671 -23.040 -71.682 1.00 78.25 865 ILE A C 1
ATOM 6618 O O . ILE A 1 866 ? -35.114 -21.939 -71.771 1.00 78.13 865 ILE A O 1
ATOM 6623 N N . VAL A 1 867 ? -35.021 -24.147 -71.342 1.00 72.59 866 VAL A N 1
ATOM 6624 C CA . VAL A 1 867 ? -33.589 -24.164 -71.085 1.00 70.14 866 VAL A CA 1
ATOM 6625 C C . VAL A 1 867 ? -32.946 -25.184 -72.011 1.00 70.85 866 VAL A C 1
ATOM 6626 O O . VAL A 1 867 ? -33.382 -26.340 -72.071 1.00 65.61 866 VAL A O 1
ATOM 6630 N N . VAL A 1 868 ? -31.929 -24.748 -72.741 1.00 73.41 867 VAL A N 1
ATOM 6631 C CA . VAL A 1 868 ? -31.055 -25.634 -73.503 1.00 73.33 867 VAL A CA 1
ATOM 6632 C C . VAL A 1 868 ? -29.803 -25.863 -72.661 1.00 79.92 867 VAL A C 1
ATOM 6633 O O . VAL A 1 868 ? -29.142 -24.882 -72.283 1.00 73.58 867 VAL A O 1
ATOM 6637 N N . PRO A 1 869 ? -29.459 -27.122 -72.322 1.00 90.35 868 PRO A N 1
ATOM 6638 C CA . PRO A 1 869 ? -28.363 -27.379 -71.372 1.00 91.28 868 PRO A CA 1
ATOM 6639 C C . PRO A 1 869 ? -27.097 -26.567 -71.621 1.00 93.17 868 PRO A C 1
ATOM 6640 O O . PRO A 1 869 ? -26.415 -26.742 -72.636 1.00 93.69 868 PRO A O 1
ATOM 6644 N N . GLY A 1 870 ? -26.798 -25.658 -70.694 1.00 90.58 869 GLY A N 1
ATOM 6645 C CA . GLY A 1 870 ? -25.556 -24.909 -70.716 1.00 83.89 869 GLY A CA 1
ATOM 6646 C C . GLY A 1 870 ? -25.363 -23.989 -71.900 1.00 83.26 869 GLY A C 1
ATOM 6647 O O . GLY A 1 870 ? -24.219 -23.695 -72.263 1.00 79.73 869 GLY A O 1
ATOM 6648 N N . ARG A 1 871 ? -26.447 -23.512 -72.511 1.00 85.34 870 ARG A N 1
ATOM 6649 C CA . ARG A 1 871 ? -26.324 -22.675 -73.698 1.00 85.74 870 ARG A CA 1
ATOM 6650 C C . ARG A 1 871 ? -27.339 -21.536 -73.710 1.00 84.64 870 ARG A C 1
ATOM 6651 O O . ARG A 1 871 ? -26.962 -20.366 -73.840 1.00 80.91 870 ARG A O 1
ATOM 6653 N N . LEU A 1 872 ? -28.625 -21.859 -73.573 1.00 82.24 871 LEU A N 1
ATOM 6654 C CA . LEU A 1 872 ? -29.680 -20.871 -73.749 1.00 78.07 871 LEU A CA 1
ATOM 6655 C C . LEU A 1 872 ? -30.796 -21.078 -72.736 1.00 76.47 871 LEU A C 1
ATOM 6656 O O . LEU A 1 872 ? -31.175 -22.214 -72.434 1.00 73.90 871 LEU A O 1
ATOM 6661 N N . VAL A 1 873 ? -31.319 -19.966 -72.221 1.00 73.96 872 VAL A N 1
ATOM 6662 C CA . VAL A 1 873 ? -32.538 -19.938 -71.422 1.00 69.21 872 VAL A CA 1
ATOM 6663 C C . VAL A 1 873 ? -33.524 -19.006 -72.118 1.00 71.95 872 VAL A C 1
ATOM 6664 O O . VAL A 1 873 ? -33.160 -17.889 -72.505 1.00 68.52 872 VAL A O 1
ATOM 6668 N N . ASN A 1 874 ? -34.765 -19.468 -72.286 1.00 73.95 873 ASN A N 1
ATOM 6669 C CA . ASN A 1 874 ? -35.804 -18.725 -72.998 1.00 78.12 873 ASN A CA 1
ATOM 6670 C C . ASN A 1 874 ? -36.990 -18.526 -72.060 1.00 82.40 873 ASN A C 1
ATOM 6671 O O . ASN A 1 874 ? -37.741 -19.471 -71.792 1.00 90.63 873 ASN A O 1
ATOM 6676 N N . ILE A 1 875 ? -37.157 -17.302 -71.564 1.00 77.69 874 ILE A N 1
ATOM 6677 C CA . ILE A 1 875 ? -38.256 -16.958 -70.665 1.00 73.68 874 ILE A CA 1
ATOM 6678 C C . ILE A 1 875 ? -39.437 -16.501 -71.514 1.00 70.21 874 ILE A C 1
ATOM 6679 O O . ILE A 1 875 ? -39.375 -15.456 -72.166 1.00 67.42 874 ILE A O 1
ATOM 6684 N N . VAL A 1 876 ? -40.521 -17.272 -71.495 1.00 75.27 875 VAL A N 1
ATOM 6685 C CA . VAL A 1 876 ? -41.731 -16.958 -72.249 1.00 74.74 875 VAL A CA 1
ATOM 6686 C C . VAL A 1 876 ? -42.734 -16.309 -71.303 1.00 80.27 875 VAL A C 1
ATOM 6687 O O . VAL A 1 876 ? -43.185 -16.937 -70.337 1.00 80.43 875 VAL A O 1
ATOM 6689 N N . VAL A 1 877 ? -43.090 -15.055 -71.577 1.00 84.51 876 VAL A N 1
ATOM 6690 C CA . VAL A 1 877 ? -44.009 -14.316 -70.715 1.00 86.71 876 VAL A CA 1
ATOM 6691 C C . VAL A 1 877 ? -45.234 -13.835 -71.483 1.00 95.19 876 VAL A C 1
ATOM 6692 O O . VAL A 1 877 ? -46.297 -13.621 -70.898 1.00 97.04 876 VAL A O 1
#

Organism: Neisseria gonorrhoeae (strain NCCP11945) (NCBI:txid521006)